Protein AF-0000000085042864 (afdb_homodimer)

Secondary structure (DSSP, 8-state):
--HHHHHHHHHHHHHHHHHHHHHHHHHHHHHHHTS-GGGHHHHHHHHHHHHHHHHHHIIIIIHHHH---GGGTT-S-----SS-PPPTTTTSTTT-SS--HHHHHHHHHHHHHHHHHHHHHHTTTTB-HHHHHHHHHHIIIIIHHHHHHTTTTS-GGGSSSS----SS-IIIIIIHHHHHHHHHHHHH-PPTTSEETTEEPP---S-HHHHHHHHHHHHHHHHHHHHHTTSS--HHHHHHHHHHHHHHHHHHHHHHHHHHHHHHSS--HHHHHHHHHHHHHHHTTTTTT--HHHHHHHHHHHHHHHHHHHHHHHHTT---TT-HIIIIIIHHHHHHHHHHHSSTT-SHHHHHHHHHHHHHHHHHHHHHHHHHHHHHHHHT-SB--HHHHHH-HIIIIIS--S-TTS-B--/--HHHHHHHHHHHHHHHHHHHHHHHHHHHHHHHTS-GGGHHHHHHHHHHHHHHHHHHIIIIIHHHHS--GGGTT-S-----SS-PPPTTTTSTTT-SS--HHHHHHHHHHHHHHHHHHHHHHTTTTB-HHHHHHHHHHIIIIIHHHHHHTTTTS-GGGSSSS----SS-IIIIIIHHHHHHHHHHHHH-PPTTTEETTEEPP---S-HHHHHHHHHHHHHHHHHHHHHTT-S--HHHHHHHHHHHHHHHHHHHHHHHHHHHHHHSS--HHHHHHHHHHHHHHHTTTTTT--HHHHHHHHHHHHHHHHHHHHHHHHTT---TT-HIIIIIIHHHHHHHHHHHSSTT-SHHHHHHHHHHHHHHHHHHHHHHHHHHHHHHHHT-SB--HHHHHH-HIIIIIS--S-TTB----

Solvent-accessible surface area (backbone atoms only — not comparable to full-atom values): 37234 Å² total; per-residue (Å²): 133,53,70,65,47,33,51,50,10,32,50,44,40,52,53,16,34,56,30,37,51,49,24,48,57,9,51,29,29,26,44,34,11,33,30,53,61,51,28,32,47,48,47,41,50,53,42,58,48,37,55,56,44,14,45,53,32,22,47,40,39,8,51,20,29,18,50,36,41,78,91,36,51,48,28,86,67,45,70,55,50,75,44,84,79,79,54,81,47,31,80,36,61,75,58,29,73,23,39,30,52,67,56,51,50,54,42,55,31,55,53,37,22,48,30,41,51,39,25,50,33,14,38,57,76,42,56,32,64,67,54,47,52,54,49,38,47,47,42,29,26,43,54,44,17,42,51,33,13,26,46,82,29,36,6,38,42,42,63,37,98,51,47,41,68,58,60,56,20,5,42,64,38,30,21,44,9,12,37,34,12,50,44,49,12,55,75,63,45,56,61,90,71,36,72,47,97,92,36,83,47,88,73,67,27,25,30,45,67,40,24,51,52,6,48,51,35,33,56,59,9,41,50,17,47,50,25,31,52,65,59,35,47,51,52,46,57,32,26,44,20,44,44,16,40,52,37,3,19,28,25,0,24,52,22,9,44,53,47,38,27,73,74,66,72,33,60,48,52,70,47,24,51,46,4,26,51,4,1,38,31,13,34,31,14,32,28,80,47,42,51,61,69,56,22,29,52,47,2,22,52,18,2,34,46,26,52,53,34,47,52,50,33,54,74,70,60,38,43,43,67,60,43,33,40,22,24,23,24,55,13,2,51,47,9,28,46,41,36,16,70,41,51,81,58,42,36,74,64,33,36,53,25,30,50,51,49,54,52,54,46,46,49,51,32,42,53,54,39,41,54,53,55,50,52,37,45,73,69,78,38,43,58,54,53,70,66,45,44,72,70,14,43,8,50,73,76,68,70,46,67,73,54,79,89,52,66,62,62,131,132,53,71,57,56,34,34,50,12,29,49,44,40,53,54,14,34,56,28,39,50,48,25,48,54,8,50,30,29,27,45,34,10,33,29,51,61,51,26,31,46,48,46,40,40,52,43,58,47,37,54,26,44,14,43,52,33,23,46,40,38,9,52,20,28,18,50,36,42,77,92,36,51,48,30,88,66,46,70,56,50,73,45,85,77,80,56,80,48,30,56,36,63,77,58,27,72,23,37,29,53,48,43,50,48,50,42,54,30,55,52,38,19,47,29,40,51,39,24,49,33,13,38,56,74,42,53,32,63,68,52,48,52,55,50,37,47,47,43,28,26,43,53,43,16,44,52,33,12,26,46,82,30,36,6,39,42,41,61,37,99,50,48,41,68,56,60,56,20,5,41,64,38,32,22,43,8,13,37,34,13,52,43,49,13,56,77,61,47,54,59,91,71,34,71,49,95,93,36,83,45,90,74,69,43,65,34,60,68,40,24,54,52,7,47,53,34,34,57,59,9,42,50,17,46,51,25,30,50,65,59,35,58,51,65,71,58,34,52,46,20,44,49,18,41,53,41,3,19,56,26,0,25,52,22,9,42,52,46,38,28,72,72,66,72,41,93,52,65,68,48,24,52,47,4,25,52,4,0,38,32,14,34,30,15,32,27,79,47,43,50,63,69,54,21,29,51,47,1,21,51,17,2,34,47,28,51,52,33,47,52,49,34,53,73,72,60,40,42,42,68,61,43,34,40,20,24,24,24,54,13,3,50,48,10,28,45,42,36,16,70,41,50,80,57,41,35,72,64,33,35,52,25,29,51,51,50,53,50,53,48,46,49,51,33,40,52,53,37,42,54,52,53,51,52,36,44,73,68,79,38,42,55,54,53,71,66,44,44,72,70,14,45,9,53,73,54,33,71,43,61,34,43,66,35,43,79,70,86,129

Radius of gyration: 26.49 Å; Cα contacts (8 Å, |Δi|>4): 1875; chains: 2; bounding box: 66×71×57 Å

Structure (mmCIF, N/CA/C/O backbone):
data_AF-0000000085042864-model_v1
#
loop_
_entity.id
_entity.type
_entity.pdbx_description
1 polymer 'Ammonium transporter'
#
loop_
_atom_site.group_PDB
_atom_site.id
_atom_site.type_symbol
_atom_site.label_atom_id
_atom_site.label_alt_id
_atom_site.label_comp_id
_atom_site.label_asym_id
_atom_site.label_entity_id
_atom_site.label_seq_id
_atom_site.pdbx_PDB_ins_code
_atom_site.Cartn_x
_atom_site.Cartn_y
_atom_site.Cartn_z
_atom_site.occupancy
_atom_site.B_iso_or_equiv
_atom_site.auth_seq_id
_atom_site.auth_comp_id
_atom_site.auth_asym_id
_atom_site.auth_atom_id
_atom_site.pdbx_PDB_model_num
ATOM 1 N N . MET A 1 1 ? -33.594 -9.547 -5.266 1 80.38 1 MET A N 1
ATOM 2 C CA . MET A 1 1 ? -32.594 -8.492 -5.379 1 80.38 1 MET A CA 1
ATOM 3 C C . MET A 1 1 ? -33.094 -7.363 -6.281 1 80.38 1 MET A C 1
ATOM 5 O O . MET A 1 1 ? -33.625 -7.617 -7.355 1 80.38 1 MET A O 1
ATOM 9 N N . THR A 1 2 ? -33.031 -6.133 -5.816 1 88.62 2 THR A N 1
ATOM 10 C CA . THR A 1 2 ? -33.469 -5 -6.621 1 88.62 2 THR A CA 1
ATOM 11 C C . THR A 1 2 ? -32.469 -4.691 -7.73 1 88.62 2 THR A C 1
ATOM 13 O O . THR A 1 2 ? -31.328 -5.121 -7.676 1 88.62 2 THR A O 1
ATOM 16 N N . GLN A 1 3 ? -32.969 -4.07 -8.758 1 90.81 3 GLN A N 1
ATOM 17 C CA . GLN A 1 3 ? -32.125 -3.635 -9.852 1 90.81 3 GLN A CA 1
ATOM 18 C C . GLN A 1 3 ? -31 -2.73 -9.352 1 90.81 3 GLN A C 1
ATOM 20 O O . GLN A 1 3 ? -29.891 -2.775 -9.867 1 90.81 3 GLN A O 1
ATOM 25 N N . GLU A 1 4 ? -31.359 -1.906 -8.383 1 91.94 4 GLU A N 1
ATOM 26 C CA . GLU A 1 4 ? -30.375 -1.007 -7.809 1 91.94 4 GLU A CA 1
ATOM 27 C C . GLU A 1 4 ? -29.25 -1.787 -7.133 1 91.94 4 GLU A C 1
ATOM 29 O O . GLU A 1 4 ? -28.062 -1.482 -7.332 1 91.94 4 GLU A O 1
ATOM 34 N N . LEU A 1 5 ? -29.625 -2.768 -6.41 1 94.06 5 LEU A N 1
ATOM 35 C CA . LEU A 1 5 ? -28.625 -3.57 -5.715 1 94.06 5 LEU A CA 1
ATOM 36 C C . LEU A 1 5 ? -27.781 -4.363 -6.707 1 94.06 5 LEU A C 1
ATOM 38 O O . LEU A 1 5 ? -26.562 -4.496 -6.527 1 94.06 5 LEU A O 1
ATOM 42 N N . PHE A 1 6 ? -28.406 -4.926 -7.777 1 94.38 6 PHE A N 1
ATOM 43 C CA . PHE A 1 6 ? -27.688 -5.617 -8.836 1 94.38 6 PHE A CA 1
ATOM 44 C C . PHE A 1 6 ? -26.656 -4.691 -9.477 1 94.38 6 PHE A C 1
ATOM 46 O O . PHE A 1 6 ? -25.516 -5.086 -9.703 1 94.38 6 PHE A O 1
ATOM 53 N N . THR A 1 7 ? -27.062 -3.465 -9.734 1 93.88 7 THR A N 1
ATOM 54 C CA . THR A 1 7 ? -26.203 -2.471 -10.367 1 93.88 7 THR A CA 1
ATOM 55 C C . THR A 1 7 ? -25.031 -2.121 -9.453 1 93.88 7 THR A C 1
ATOM 57 O O . THR A 1 7 ? -23.891 -2.041 -9.906 1 93.88 7 THR A O 1
ATOM 60 N N . ILE A 1 8 ? -25.266 -1.961 -8.164 1 95.94 8 ILE A N 1
ATOM 61 C CA . ILE A 1 8 ? -24.234 -1.608 -7.191 1 95.94 8 ILE A CA 1
ATOM 62 C C . ILE A 1 8 ? -23.234 -2.76 -7.055 1 95.94 8 ILE A C 1
ATOM 64 O O . ILE A 1 8 ? -22.031 -2.539 -7.012 1 95.94 8 ILE A O 1
ATOM 68 N N . ASN A 1 9 ? -23.734 -3.934 -7.016 1 96.62 9 ASN A N 1
ATOM 69 C CA . ASN A 1 9 ? -22.875 -5.113 -6.945 1 96.62 9 ASN A CA 1
ATOM 70 C C . ASN A 1 9 ? -21.953 -5.203 -8.156 1 96.62 9 ASN A C 1
ATOM 72 O O . ASN A 1 9 ? -20.75 -5.359 -8 1 96.62 9 ASN A O 1
ATOM 76 N N . ASN A 1 10 ? -22.531 -5.074 -9.297 1 95.94 10 ASN A N 1
ATOM 77 C CA . ASN A 1 10 ? -21.766 -5.168 -10.531 1 95.94 10 ASN A CA 1
ATOM 78 C C . ASN A 1 10 ? -20.703 -4.07 -10.617 1 95.94 10 ASN A C 1
ATOM 80 O O . ASN A 1 10 ? -19.578 -4.32 -11.039 1 95.94 10 ASN A O 1
ATOM 84 N N . LEU A 1 11 ? -21.078 -2.873 -10.188 1 95.12 11 LEU A N 1
ATOM 85 C CA . LEU A 1 11 ? -20.156 -1.741 -10.211 1 95.12 11 LEU A CA 1
ATOM 86 C C . LEU A 1 11 ? -18.953 -1.995 -9.305 1 95.12 11 LEU A C 1
ATOM 88 O O . LEU A 1 11 ? -17.828 -1.713 -9.688 1 95.12 11 LEU A O 1
ATOM 92 N N . TRP A 1 12 ? -19.172 -2.52 -8.141 1 97.12 12 TRP A N 1
ATOM 93 C CA . TRP A 1 12 ? -18.078 -2.803 -7.223 1 97.12 12 TRP A CA 1
ATOM 94 C C . TRP A 1 12 ? -17.094 -3.789 -7.844 1 97.12 12 TRP A C 1
ATOM 96 O O . TRP A 1 12 ? -15.883 -3.59 -7.77 1 97.12 12 TRP A O 1
ATOM 106 N N . ILE A 1 13 ? -17.594 -4.797 -8.43 1 96.5 13 ILE A N 1
ATOM 107 C CA . ILE A 1 13 ? -16.719 -5.805 -9.016 1 96.5 13 ILE A CA 1
ATOM 108 C C . ILE A 1 13 ? -15.914 -5.188 -10.156 1 96.5 13 ILE A C 1
ATOM 110 O O . ILE A 1 13 ? -14.742 -5.523 -10.352 1 96.5 13 ILE A O 1
ATOM 114 N N . MET A 1 14 ? -16.5 -4.25 -10.906 1 95 14 MET A N 1
ATOM 115 C CA . MET A 1 14 ? -15.773 -3.553 -11.961 1 95 14 MET A CA 1
ATOM 116 C C . MET A 1 14 ? -14.656 -2.695 -11.375 1 95 14 MET A C 1
ATOM 118 O O . MET A 1 14 ? -13.547 -2.658 -11.914 1 95 14 MET A O 1
ATOM 122 N N . VAL A 1 15 ? -14.914 -2.01 -10.266 1 96.5 15 VAL A N 1
ATOM 123 C CA . VAL A 1 15 ? -13.891 -1.226 -9.594 1 96.5 15 VAL A CA 1
ATOM 124 C C . VAL A 1 15 ? -12.773 -2.146 -9.102 1 96.5 15 VAL A C 1
ATOM 126 O O . VAL A 1 15 ? -11.586 -1.853 -9.289 1 96.5 15 VAL A O 1
ATOM 129 N N . ALA A 1 16 ? -13.172 -3.236 -8.531 1 97.62 16 ALA A N 1
ATOM 130 C CA . ALA A 1 16 ? -12.195 -4.215 -8.062 1 97.62 16 ALA A CA 1
ATOM 131 C C . ALA A 1 16 ? -11.344 -4.73 -9.219 1 97.62 16 ALA A C 1
ATOM 133 O O . ALA A 1 16 ? -10.133 -4.922 -9.062 1 97.62 16 ALA A O 1
ATOM 134 N N . THR A 1 17 ? -11.953 -4.938 -10.383 1 95.56 17 THR A N 1
ATOM 135 C CA . THR A 1 17 ? -11.25 -5.391 -11.578 1 95.56 17 THR A CA 1
ATOM 136 C C . THR A 1 17 ? -10.141 -4.414 -11.953 1 95.56 17 THR A C 1
ATOM 138 O O . THR A 1 17 ? -9.016 -4.824 -12.258 1 95.56 17 THR A O 1
ATOM 141 N N . ILE A 1 18 ? -10.422 -3.125 -11.898 1 95.44 18 ILE A N 1
ATOM 142 C CA . ILE A 1 18 ? -9.461 -2.082 -12.234 1 95.44 18 ILE A CA 1
ATOM 143 C C . ILE A 1 18 ? -8.305 -2.096 -11.227 1 95.44 18 ILE A C 1
ATOM 145 O O . ILE A 1 18 ? -7.148 -1.913 -11.602 1 95.44 18 ILE A O 1
ATOM 149 N N . LEU A 1 19 ? -8.594 -2.332 -9.984 1 97.19 19 LEU A N 1
ATOM 150 C CA . LEU A 1 19 ? -7.578 -2.408 -8.945 1 97.19 19 LEU A CA 1
ATOM 151 C C . LEU A 1 19 ? -6.672 -3.615 -9.156 1 97.19 19 LEU A C 1
ATOM 153 O O . LEU A 1 19 ? -5.457 -3.521 -8.977 1 97.19 19 LEU A O 1
ATOM 157 N N . VAL A 1 20 ? -7.219 -4.754 -9.531 1 96.19 20 VAL A N 1
ATOM 158 C CA . VAL A 1 20 ? -6.402 -5.934 -9.797 1 96.19 20 VAL A CA 1
ATOM 159 C C . VAL A 1 20 ? -5.512 -5.68 -11.016 1 96.19 20 VAL A C 1
ATOM 161 O O . VAL A 1 20 ? -4.352 -6.098 -11.039 1 96.19 20 VAL A O 1
ATOM 164 N N . PHE A 1 21 ? -5.98 -4.945 -11.992 1 94.38 21 PHE A N 1
ATOM 165 C CA . PHE A 1 21 ? -5.219 -4.66 -13.203 1 94.38 21 PHE A CA 1
ATOM 166 C C . PHE A 1 21 ? -3.938 -3.902 -12.875 1 94.38 21 PHE A C 1
ATOM 168 O O . PHE A 1 21 ? -2.881 -4.18 -13.445 1 94.38 21 PHE A O 1
ATOM 175 N N . ILE A 1 22 ? -3.973 -2.963 -11.945 1 96.5 22 ILE A N 1
ATOM 176 C CA . ILE A 1 22 ? -2.82 -2.111 -11.68 1 96.5 22 ILE A CA 1
ATOM 177 C C . ILE A 1 22 ? -1.719 -2.928 -11.008 1 96.5 22 ILE A C 1
ATOM 179 O O . ILE A 1 22 ? -0.558 -2.512 -10.984 1 96.5 22 ILE A O 1
ATOM 183 N N . MET A 1 23 ? -2.043 -4.086 -10.492 1 97 23 MET A N 1
ATOM 184 C CA . MET A 1 23 ? -1.053 -4.973 -9.891 1 97 23 MET A CA 1
ATOM 185 C C . MET A 1 23 ? -0.026 -5.426 -10.922 1 97 23 MET A C 1
ATOM 187 O O . MET A 1 23 ? 1.126 -5.699 -10.578 1 97 23 MET A O 1
ATOM 191 N N . HIS A 1 24 ? -0.412 -5.477 -12.172 1 95.19 24 HIS A N 1
ATOM 192 C CA . HIS A 1 24 ? 0.549 -5.84 -13.211 1 95.19 24 HIS A CA 1
ATOM 193 C C . HIS A 1 24 ? 1.67 -4.809 -13.305 1 95.19 24 HIS A C 1
ATOM 195 O O . HIS A 1 24 ? 2.83 -5.168 -13.531 1 95.19 24 HIS A O 1
ATOM 201 N N . LEU A 1 25 ? 1.326 -3.531 -13.148 1 95.94 25 LEU A N 1
ATOM 202 C CA . LEU A 1 25 ? 2.363 -2.51 -13.039 1 95.94 25 LEU A CA 1
ATOM 203 C C . LEU A 1 25 ? 3.188 -2.705 -11.773 1 95.94 25 LEU A C 1
ATOM 205 O O . LEU A 1 25 ? 4.395 -2.457 -11.766 1 95.94 25 LEU A O 1
ATOM 209 N N . GLY A 1 26 ? 2.537 -3.105 -10.711 1 97.88 26 GLY A N 1
ATOM 210 C CA . GLY A 1 26 ? 3.242 -3.408 -9.477 1 97.88 26 GLY A CA 1
ATOM 211 C C . GLY A 1 26 ? 4.289 -4.492 -9.641 1 97.88 26 GLY A C 1
ATOM 212 O O . GLY A 1 26 ? 5.434 -4.328 -9.203 1 97.88 26 GLY A O 1
ATOM 213 N N . PHE A 1 27 ? 3.939 -5.574 -10.32 1 97 27 PHE A N 1
ATOM 214 C CA . PHE A 1 27 ? 4.875 -6.66 -10.578 1 97 27 PHE A CA 1
ATOM 215 C C . PHE A 1 27 ? 6.031 -6.184 -11.453 1 97 27 PHE A C 1
ATOM 217 O O . PHE A 1 27 ? 7.191 -6.5 -11.18 1 97 27 PHE A O 1
ATOM 224 N N . ALA A 1 28 ? 5.699 -5.418 -12.477 1 97 28 ALA A N 1
ATOM 225 C CA . ALA A 1 28 ? 6.723 -4.898 -13.383 1 97 28 ALA A CA 1
ATOM 226 C C . ALA A 1 28 ? 7.746 -4.055 -12.625 1 97 28 ALA A C 1
ATOM 228 O O . ALA A 1 28 ? 8.953 -4.246 -12.773 1 97 28 ALA A O 1
ATOM 229 N N . ALA A 1 29 ? 7.277 -3.188 -11.758 1 98 29 ALA A N 1
ATOM 230 C CA . ALA A 1 29 ? 8.141 -2.283 -11 1 98 29 ALA A CA 1
ATOM 231 C C . ALA A 1 29 ? 8.953 -3.049 -9.961 1 98 29 ALA A C 1
ATOM 233 O O . ALA A 1 29 ? 10.164 -2.822 -9.828 1 98 29 ALA A O 1
ATOM 234 N N . LEU A 1 30 ? 8.352 -3.965 -9.281 1 97.75 30 LEU A N 1
ATOM 235 C CA . LEU A 1 30 ? 9.016 -4.746 -8.242 1 97.75 30 LEU A CA 1
ATOM 236 C C . LEU A 1 30 ? 10.117 -5.617 -8.844 1 97.75 30 LEU A C 1
ATOM 238 O O . LEU A 1 30 ? 11.25 -5.602 -8.367 1 97.75 30 LEU A O 1
ATOM 242 N N . GLU A 1 31 ? 9.797 -6.359 -9.938 1 97.25 31 GLU A N 1
ATOM 243 C CA . GLU A 1 31 ? 10.766 -7.25 -10.562 1 97.25 31 GLU A CA 1
ATOM 244 C C . GLU A 1 31 ? 11.93 -6.461 -11.164 1 97.25 31 GLU A C 1
ATOM 246 O O . GLU A 1 31 ? 13.094 -6.84 -11 1 97.25 31 GLU A O 1
ATOM 251 N N . ALA A 1 32 ? 11.586 -5.344 -11.812 1 97.12 32 ALA A N 1
ATOM 252 C CA . ALA A 1 32 ? 12.641 -4.52 -12.391 1 97.12 32 ALA A CA 1
ATOM 253 C C . ALA A 1 32 ? 13.531 -3.928 -11.305 1 97.12 32 ALA A C 1
ATOM 255 O O . ALA A 1 32 ? 14.758 -3.955 -11.414 1 97.12 32 ALA A O 1
ATOM 256 N N . GLY A 1 33 ? 12.961 -3.449 -10.258 1 97.44 33 GLY A N 1
ATOM 257 C CA . GLY A 1 33 ? 13.711 -2.799 -9.195 1 97.44 33 GLY A CA 1
ATOM 258 C C . GLY A 1 33 ? 14.641 -3.744 -8.453 1 97.44 33 GLY A C 1
ATOM 259 O O . GLY A 1 33 ? 15.703 -3.336 -7.984 1 97.44 33 GLY A O 1
ATOM 260 N N . LEU A 1 34 ? 14.297 -5.047 -8.352 1 97.19 34 LEU A N 1
ATOM 261 C CA . LEU A 1 34 ? 15.039 -6.004 -7.543 1 97.19 34 LEU A CA 1
ATOM 262 C C . LEU A 1 34 ? 16.016 -6.805 -8.398 1 97.19 34 LEU A C 1
ATOM 264 O O . LEU A 1 34 ? 16.625 -7.766 -7.926 1 97.19 34 LEU A O 1
ATOM 268 N N . THR A 1 35 ? 16.156 -6.414 -9.68 1 96.81 35 THR A N 1
ATOM 269 C CA . THR A 1 35 ? 17.109 -7.07 -10.57 1 96.81 35 THR A CA 1
ATOM 270 C C . THR A 1 35 ? 18.141 -6.07 -11.102 1 96.81 35 THR A C 1
ATOM 272 O O . THR A 1 35 ? 18.016 -4.863 -10.867 1 96.81 35 THR A O 1
ATOM 275 N N . ARG A 1 36 ? 19.219 -6.59 -11.812 1 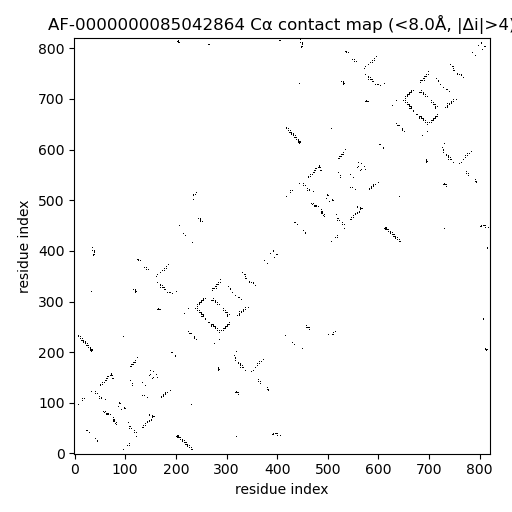95.25 36 ARG A N 1
ATOM 276 C CA . ARG A 1 36 ? 20.328 -5.766 -12.281 1 95.25 36 ARG A CA 1
ATOM 277 C C . ARG A 1 36 ? 19.891 -4.867 -13.438 1 95.25 36 ARG A C 1
ATOM 279 O O . ARG A 1 36 ? 19.062 -5.266 -14.258 1 95.25 36 ARG A O 1
ATOM 286 N N . ALA A 1 37 ? 20.406 -3.736 -13.531 1 95.44 37 ALA A N 1
ATOM 287 C CA . ALA A 1 37 ? 20.031 -2.695 -14.492 1 95.44 37 ALA A CA 1
ATOM 288 C C . ALA A 1 37 ? 20.141 -3.205 -15.922 1 95.44 37 ALA A C 1
ATOM 290 O O . ALA A 1 37 ? 19.328 -2.854 -16.781 1 95.44 37 ALA A O 1
ATOM 291 N N . LYS A 1 38 ? 21.109 -4.086 -16.234 1 94.12 38 LYS A N 1
ATOM 292 C CA . LYS A 1 38 ? 21.406 -4.551 -17.594 1 94.12 38 LYS A CA 1
ATOM 293 C C . LYS A 1 38 ? 20.312 -5.48 -18.109 1 94.12 38 LYS A C 1
ATOM 295 O O . LYS A 1 38 ? 20.344 -5.887 -19.266 1 94.12 38 LYS A O 1
ATOM 300 N N . ASN A 1 39 ? 19.281 -5.809 -17.297 1 96.44 39 ASN A N 1
ATOM 301 C CA . ASN A 1 39 ? 18.203 -6.723 -17.656 1 96.44 39 ASN A CA 1
ATOM 302 C C . ASN A 1 39 ? 16.828 -6.047 -17.578 1 96.44 39 ASN A C 1
ATOM 304 O O . ASN A 1 39 ? 15.797 -6.707 -17.688 1 96.44 39 ASN A O 1
ATOM 308 N N . THR A 1 40 ? 16.781 -4.742 -17.359 1 96.12 40 THR A N 1
ATOM 309 C CA . THR A 1 40 ? 15.555 -4 -17.031 1 96.12 40 THR A CA 1
ATOM 310 C C . THR A 1 40 ? 14.57 -4.066 -18.203 1 96.12 40 THR A C 1
ATOM 312 O O . THR A 1 40 ? 13.383 -4.34 -18 1 96.12 40 THR A O 1
ATOM 315 N N . VAL A 1 41 ? 15.039 -3.881 -19.422 1 93.75 41 VAL A N 1
ATOM 316 C CA . VAL A 1 41 ? 14.164 -3.906 -20.594 1 93.75 41 VAL A CA 1
ATOM 317 C C . VAL A 1 41 ? 13.516 -5.281 -20.719 1 93.75 41 VAL A C 1
ATOM 319 O O . VAL A 1 41 ? 12.305 -5.387 -20.953 1 93.75 41 VAL A O 1
ATOM 322 N N . ASN A 1 42 ? 14.281 -6.301 -20.578 1 96.12 42 ASN A N 1
ATOM 323 C CA . ASN A 1 42 ? 13.797 -7.668 -20.688 1 96.12 42 ASN A CA 1
ATOM 324 C C . ASN A 1 42 ? 12.711 -7.961 -19.656 1 96.12 42 ASN A C 1
ATOM 326 O O . ASN A 1 42 ? 11.672 -8.547 -19.984 1 96.12 42 ASN A O 1
ATOM 330 N N . ILE A 1 43 ? 12.93 -7.59 -18.453 1 96.12 43 ILE A N 1
ATOM 331 C CA . ILE A 1 43 ? 11.984 -7.812 -17.359 1 96.12 43 ILE A CA 1
ATOM 332 C C . ILE A 1 43 ? 10.688 -7.055 -17.641 1 96.12 43 ILE A C 1
ATOM 334 O O . ILE A 1 43 ? 9.594 -7.605 -17.484 1 96.12 43 ILE A O 1
ATOM 338 N N . LEU A 1 44 ? 10.797 -5.793 -18.016 1 95.56 44 LEU A N 1
ATOM 339 C CA . LEU A 1 44 ? 9.625 -4.969 -18.297 1 95.56 44 LEU A CA 1
ATOM 340 C C . LEU A 1 44 ? 8.852 -5.508 -19.484 1 95.56 44 LEU A C 1
ATOM 342 O O . LEU A 1 44 ? 7.617 -5.457 -19.516 1 95.56 44 LEU A O 1
ATOM 346 N N . PHE A 1 45 ? 9.562 -6.02 -20.5 1 93.81 45 PHE A N 1
ATOM 347 C CA . PHE A 1 45 ? 8.906 -6.633 -21.641 1 93.81 45 PHE A CA 1
ATOM 348 C C . PHE A 1 45 ? 8.055 -7.82 -21.219 1 93.81 45 PHE A C 1
ATOM 350 O O . PHE A 1 45 ? 6.879 -7.91 -21.562 1 93.81 45 PHE A O 1
ATOM 357 N N . LYS A 1 46 ? 8.57 -8.758 -20.453 1 95 46 LYS A N 1
ATOM 358 C CA . LYS A 1 46 ? 7.836 -9.922 -19.953 1 95 46 LYS A CA 1
ATOM 359 C C . LYS A 1 46 ? 6.594 -9.5 -19.188 1 95 46 LYS A C 1
ATOM 361 O O . LYS A 1 46 ? 5.492 -9.977 -19.453 1 95 46 LYS A O 1
ATOM 366 N N . ASN A 1 47 ? 6.766 -8.539 -18.312 1 95.5 47 ASN A N 1
ATOM 367 C CA . ASN A 1 47 ? 5.656 -8.109 -17.453 1 95.5 47 ASN A CA 1
ATOM 368 C C . ASN A 1 47 ? 4.582 -7.387 -18.266 1 95.5 47 ASN A C 1
ATOM 370 O O . ASN A 1 47 ? 3.412 -7.371 -17.875 1 95.5 47 ASN A O 1
ATOM 374 N N . THR A 1 48 ? 4.984 -6.805 -19.406 1 92.5 48 THR A N 1
ATOM 375 C CA . THR A 1 48 ? 4.039 -6.078 -20.234 1 92.5 48 THR A CA 1
ATOM 376 C C . THR A 1 48 ? 3.229 -7.043 -21.109 1 92.5 48 THR A C 1
ATOM 378 O O . THR A 1 48 ? 2.025 -6.852 -21.297 1 92.5 48 THR A O 1
ATOM 381 N N . ILE A 1 49 ? 3.848 -8.094 -21.547 1 93.56 49 ILE A N 1
ATOM 382 C CA . ILE A 1 49 ? 3.188 -8.977 -22.5 1 93.56 49 ILE A CA 1
ATOM 383 C C . ILE A 1 49 ? 2.314 -9.984 -21.75 1 93.56 49 ILE A C 1
ATOM 385 O O . ILE A 1 49 ? 1.366 -10.531 -22.312 1 93.56 49 ILE A O 1
ATOM 389 N N . ILE A 1 50 ? 2.568 -10.297 -20.516 1 94.31 50 ILE A N 1
ATOM 390 C CA . ILE A 1 50 ? 1.909 -11.352 -19.766 1 94.31 50 ILE A CA 1
ATOM 391 C C . ILE A 1 50 ? 0.431 -11.016 -19.578 1 94.31 50 ILE A C 1
ATOM 393 O O . ILE A 1 50 ? -0.437 -11.859 -19.797 1 94.31 50 ILE A O 1
ATOM 397 N N . PRO A 1 51 ? 0.061 -9.773 -19.172 1 94.12 51 PRO A N 1
ATOM 398 C CA . PRO A 1 51 ? -1.372 -9.484 -19.078 1 94.12 51 PRO A CA 1
ATOM 399 C C . PRO A 1 51 ? -2.09 -9.641 -20.422 1 94.12 51 PRO A C 1
ATOM 401 O O . PRO A 1 51 ? -3.254 -10.047 -20.453 1 94.12 51 PRO A O 1
ATOM 404 N N . ALA A 1 52 ? -1.377 -9.336 -21.5 1 93.25 52 ALA A N 1
ATOM 405 C CA . ALA A 1 52 ? -1.955 -9.547 -22.828 1 93.25 52 ALA A CA 1
ATOM 406 C C . ALA A 1 52 ? -2.174 -11.031 -23.094 1 93.25 52 ALA A C 1
ATOM 408 O O . ALA A 1 52 ? -3.234 -11.43 -23.594 1 93.25 52 ALA A O 1
ATOM 409 N N . ILE A 1 53 ? -1.224 -11.852 -22.734 1 94 53 ILE A N 1
ATOM 410 C CA . ILE A 1 53 ? -1.326 -13.297 -22.875 1 94 53 ILE A CA 1
ATOM 411 C C . ILE A 1 53 ? -2.482 -13.82 -22.031 1 94 53 ILE A C 1
ATOM 413 O O . ILE A 1 53 ? -3.307 -14.602 -22.516 1 94 53 ILE A O 1
ATOM 417 N N . GLY A 1 54 ? -2.541 -13.391 -20.844 1 95.31 54 GLY A N 1
ATOM 418 C CA . GLY A 1 54 ? -3.578 -13.844 -19.922 1 95.31 54 GLY A CA 1
ATOM 419 C C . GLY A 1 54 ? -4.98 -13.539 -20.422 1 95.31 54 GLY A C 1
ATOM 420 O O . GLY A 1 54 ? -5.84 -14.422 -20.453 1 95.31 54 GLY A O 1
ATOM 421 N N . LEU A 1 55 ? -5.207 -12.297 -20.844 1 93.56 55 LEU A N 1
ATOM 422 C CA . LEU A 1 55 ? -6.523 -11.867 -21.312 1 93.56 55 LEU A CA 1
ATOM 423 C C . LEU A 1 55 ? -6.953 -12.648 -22.547 1 93.56 55 LEU A C 1
ATOM 425 O O . LEU A 1 55 ? -8.078 -13.141 -22.609 1 93.56 55 LEU A O 1
ATOM 429 N N . LEU A 1 56 ? -6.02 -12.844 -23.469 1 94.81 56 LEU A N 1
ATOM 430 C CA . LEU A 1 56 ? -6.363 -13.469 -24.734 1 94.81 56 LEU A CA 1
ATOM 431 C C . LEU A 1 56 ? -6.547 -14.969 -24.562 1 94.81 56 LEU A C 1
ATOM 433 O O . LEU A 1 56 ? -7.52 -15.539 -25.078 1 94.81 56 LEU A O 1
ATOM 437 N N . THR A 1 57 ? -5.676 -15.609 -23.828 1 96.56 57 THR A N 1
ATOM 438 C CA . THR A 1 57 ? -5.773 -17.047 -23.672 1 96.56 57 THR A CA 1
ATOM 439 C C . THR A 1 57 ? -6.953 -17.422 -22.781 1 96.56 57 THR A C 1
ATOM 441 O O . THR A 1 57 ? -7.613 -18.438 -23 1 96.56 57 THR A O 1
ATOM 444 N N . TYR A 1 58 ? -7.191 -16.641 -21.766 1 96.19 58 TYR A N 1
ATOM 445 C CA . TYR A 1 58 ? -8.328 -16.906 -20.875 1 96.19 58 TYR A CA 1
ATOM 446 C C . TYR A 1 58 ? -9.648 -16.734 -21.625 1 96.19 58 TYR A C 1
ATOM 448 O O . TYR A 1 58 ? -10.602 -17.469 -21.391 1 96.19 58 TYR A O 1
ATOM 456 N N . ALA A 1 59 ? -9.719 -15.758 -22.531 1 95.5 59 ALA A N 1
ATOM 457 C CA . ALA A 1 59 ? -10.914 -15.547 -23.344 1 95.5 59 ALA A CA 1
ATOM 458 C C . ALA A 1 59 ? -11.109 -16.688 -24.344 1 95.5 59 ALA A C 1
ATOM 460 O O . ALA A 1 59 ? -12.242 -17.125 -24.562 1 95.5 59 ALA A O 1
ATOM 461 N N . PHE A 1 60 ? -10.062 -17.156 -24.859 1 96.69 60 PHE A N 1
ATOM 462 C CA . PHE A 1 60 ? -10.133 -18.141 -25.938 1 96.69 60 PHE A CA 1
ATOM 463 C C . PHE A 1 60 ? -10.445 -19.516 -25.375 1 96.69 60 PHE A C 1
ATOM 465 O O . PHE A 1 60 ? -11.281 -20.234 -25.938 1 96.69 60 PHE A O 1
ATOM 472 N N . ILE A 1 61 ? -9.797 -19.906 -24.25 1 97.38 61 ILE A N 1
ATOM 473 C CA . ILE A 1 61 ? -9.938 -21.281 -23.828 1 97.38 61 ILE A CA 1
ATOM 474 C C . ILE A 1 61 ? -10.039 -21.344 -22.297 1 97.38 61 ILE A C 1
ATOM 476 O O . ILE A 1 61 ? -10.742 -22.188 -21.75 1 97.38 61 ILE A O 1
ATOM 480 N N . GLY A 1 62 ? -9.391 -20.516 -21.562 1 97.69 62 GLY A N 1
ATOM 481 C CA . GLY A 1 62 ? -9.172 -20.641 -20.125 1 97.69 62 GLY A CA 1
ATOM 482 C C . GLY A 1 62 ? -10.453 -20.5 -19.328 1 97.69 62 GLY A C 1
ATOM 483 O O . GLY A 1 62 ? -10.664 -21.25 -18.359 1 97.69 62 GLY A O 1
ATOM 484 N N . PHE A 1 63 ? -11.273 -19.516 -19.688 1 97.12 63 PHE A N 1
ATOM 485 C CA . PHE A 1 63 ? -12.5 -19.281 -18.922 1 97.12 63 PHE A CA 1
ATOM 486 C C . PHE A 1 63 ? -13.391 -20.516 -18.938 1 97.12 63 PHE A C 1
ATOM 488 O O . PHE A 1 63 ? -13.953 -20.891 -17.906 1 97.12 63 PHE A O 1
ATOM 495 N N . ASN A 1 64 ? -13.5 -21.188 -20.078 1 97.31 64 ASN A N 1
ATOM 496 C CA . ASN A 1 64 ? -14.367 -22.359 -20.234 1 97.31 64 ASN A CA 1
ATOM 497 C C . ASN A 1 64 ? -13.727 -23.625 -19.656 1 97.31 64 ASN A C 1
ATOM 499 O O . ASN A 1 64 ? -14.414 -24.609 -19.422 1 97.31 64 ASN A O 1
ATOM 503 N N . LEU A 1 65 ? -12.445 -23.578 -19.469 1 97.88 65 LEU A N 1
ATOM 504 C CA . LEU A 1 65 ? -11.781 -24.672 -18.75 1 97.88 65 LEU A CA 1
ATOM 505 C C . LEU A 1 65 ? -11.977 -24.531 -17.25 1 97.88 65 LEU A C 1
ATOM 507 O O . LEU A 1 65 ? -12.141 -25.531 -16.547 1 97.88 65 LEU A O 1
ATOM 511 N N . MET A 1 66 ? -11.977 -23.328 -16.734 1 97.94 66 MET A N 1
ATOM 512 C CA . MET A 1 66 ? -12.102 -23.094 -15.305 1 97.94 66 MET A CA 1
ATOM 513 C C . MET A 1 66 ? -13.547 -23.203 -14.852 1 97.94 66 MET A C 1
ATOM 515 O O . MET A 1 66 ? -13.828 -23.719 -13.773 1 97.94 66 MET A O 1
ATOM 519 N N . TYR A 1 67 ? -14.469 -22.719 -15.688 1 96.81 67 TYR A N 1
ATOM 520 C CA . TYR A 1 67 ? -15.898 -22.766 -15.406 1 96.81 67 TYR A CA 1
ATOM 521 C C . TYR A 1 67 ? -16.656 -23.484 -16.516 1 96.81 67 TYR A C 1
ATOM 523 O O . TYR A 1 67 ? -17.469 -22.875 -17.219 1 96.81 67 TYR A O 1
ATOM 531 N N . PRO A 1 68 ? -16.531 -24.734 -16.609 1 96.19 68 PRO A N 1
ATOM 532 C CA . PRO A 1 68 ? -17.078 -25.484 -17.75 1 96.19 68 PRO A CA 1
ATOM 533 C C . PRO A 1 68 ? -18.578 -25.734 -17.625 1 96.19 68 PRO A C 1
ATOM 535 O O . PRO A 1 68 ? -19.219 -26.188 -18.578 1 96.19 68 PRO A O 1
ATOM 538 N N . GLY A 1 69 ? -19.125 -25.484 -16.438 1 93.62 69 GLY A N 1
ATOM 539 C CA . GLY A 1 69 ? -20.562 -25.641 -16.266 1 93.62 69 GLY A CA 1
ATOM 540 C C . GLY A 1 69 ? -20.922 -26.781 -15.336 1 93.62 69 GLY A C 1
ATOM 541 O O . GLY A 1 69 ? -20.062 -27.562 -14.938 1 93.62 69 GLY A O 1
ATOM 542 N N . GLU A 1 70 ? -22.219 -26.844 -15.047 1 93.38 70 GLU A N 1
ATOM 543 C CA . GLU A 1 70 ? -22.734 -27.734 -14.016 1 93.38 70 GLU A CA 1
ATOM 544 C C . GLU A 1 70 ? -22.578 -29.203 -14.422 1 93.38 70 GLU A C 1
ATOM 546 O O . GLU A 1 70 ? -22.453 -30.078 -13.562 1 93.38 70 GLU A O 1
ATOM 551 N N . MET A 1 71 ? -22.5 -29.453 -15.664 1 94.62 71 MET A N 1
ATOM 552 C CA . MET A 1 71 ? -22.391 -30.828 -16.172 1 94.62 71 MET A CA 1
ATOM 553 C C . MET A 1 71 ? -21.094 -31.469 -15.695 1 94.62 71 MET A C 1
ATOM 555 O O . MET A 1 71 ? -21 -32.688 -15.617 1 94.62 71 MET A O 1
ATOM 559 N N . PHE A 1 72 ? -20.141 -30.672 -15.281 1 95.94 72 PHE A N 1
ATOM 560 C CA . PHE A 1 72 ? -18.812 -31.203 -14.922 1 95.94 72 PHE A CA 1
ATOM 561 C C . PHE A 1 72 ? -18.578 -31.078 -13.422 1 95.94 72 PHE A C 1
ATOM 563 O O . PHE A 1 72 ? -17.453 -31.219 -12.945 1 95.94 72 PHE A O 1
ATOM 570 N N . ALA A 1 73 ? -19.594 -30.875 -12.648 1 95.81 73 ALA A N 1
ATOM 571 C CA . ALA A 1 73 ? -19.5 -30.703 -11.203 1 95.81 73 ALA A CA 1
ATOM 572 C C . ALA A 1 73 ? -18.859 -31.938 -10.562 1 95.81 73 ALA A C 1
ATOM 574 O O . ALA A 1 73 ? -19.188 -33.062 -10.93 1 95.81 73 ALA A O 1
ATOM 575 N N . GLY A 1 74 ? -17.891 -31.688 -9.703 1 97.31 74 GLY A N 1
ATOM 576 C CA . GLY A 1 74 ? -17.234 -32.75 -8.969 1 97.31 74 GLY A CA 1
ATOM 577 C C . GLY A 1 74 ? -16.156 -33.469 -9.758 1 97.31 74 GLY A C 1
ATOM 578 O O . GLY A 1 74 ? -15.484 -34.344 -9.25 1 97.31 74 GLY A O 1
ATOM 579 N N . GLY A 1 75 ? -15.906 -33.031 -10.922 1 96.75 75 GLY A N 1
ATOM 580 C CA . GLY A 1 75 ? -14.961 -33.688 -11.805 1 96.75 75 GLY A CA 1
ATOM 581 C C . GLY A 1 75 ? -13.547 -33.125 -11.672 1 96.75 75 GLY A C 1
ATOM 582 O O . GLY A 1 75 ? -13.305 -32.219 -10.906 1 96.75 75 GLY A O 1
ATOM 583 N N . PHE A 1 76 ? -12.625 -33.75 -12.422 1 97.56 76 PHE A N 1
ATOM 584 C CA . PHE A 1 76 ? -11.219 -33.375 -12.438 1 97.56 76 PHE A CA 1
ATOM 585 C C . PHE A 1 76 ? -10.891 -32.562 -13.688 1 97.56 76 PHE A C 1
ATOM 587 O O . PHE A 1 76 ? -9.812 -31.969 -13.789 1 97.56 76 PHE A O 1
ATOM 594 N N . PHE A 1 77 ? -11.812 -32.656 -14.625 1 97.69 77 PHE A N 1
ATOM 595 C CA . PHE A 1 77 ? -11.625 -31.969 -15.883 1 97.69 77 PHE A CA 1
ATOM 596 C C . PHE A 1 77 ? -12.961 -31.625 -16.516 1 97.69 77 PHE A C 1
ATOM 598 O O . PHE A 1 77 ? -13.93 -32.375 -16.375 1 97.69 77 PHE A O 1
ATOM 605 N N . GLY A 1 78 ? -13.094 -30.547 -17.109 1 96.56 78 GLY A N 1
ATOM 606 C CA . GLY A 1 78 ? -14.227 -30.094 -17.891 1 96.56 78 GLY A CA 1
ATOM 607 C C . GLY A 1 78 ? -13.859 -29.031 -18.906 1 96.56 78 GLY A C 1
ATOM 608 O O . GLY A 1 78 ? -12.938 -28.234 -18.672 1 96.56 78 GLY A O 1
ATOM 609 N N . PHE A 1 79 ? -14.594 -29.047 -20 1 96.88 79 PHE A N 1
ATOM 610 C CA . PHE A 1 79 ? -14.328 -28.062 -21.047 1 96.88 79 PHE A CA 1
ATOM 611 C C . PHE A 1 79 ? -15.633 -27.562 -21.656 1 96.88 79 PHE A C 1
ATOM 613 O O . PHE A 1 79 ? -16.375 -28.328 -22.281 1 96.88 79 PHE A O 1
ATOM 620 N N . GLY A 1 80 ? -15.953 -26.312 -21.516 1 94.5 80 GLY A N 1
ATOM 621 C CA . GLY A 1 80 ? -17.219 -25.719 -21.938 1 94.5 80 GLY A CA 1
ATOM 622 C C . GLY A 1 80 ? -17.172 -25.156 -23.344 1 94.5 80 GLY A C 1
ATOM 623 O O . GLY A 1 80 ? -18.094 -24.453 -23.781 1 94.5 80 GLY A O 1
ATOM 624 N N . GLY A 1 81 ? -15.977 -25.359 -24.062 1 94.31 81 GLY A N 1
ATOM 625 C CA . GLY A 1 81 ? -15.867 -24.875 -25.438 1 94.31 81 GLY A CA 1
ATOM 626 C C . GLY A 1 81 ? -14.875 -23.75 -25.594 1 94.31 81 GLY A C 1
ATOM 627 O O . GLY A 1 81 ? -14.242 -23.328 -24.625 1 94.31 81 GLY A O 1
ATOM 628 N N . LEU A 1 82 ? -14.727 -23.328 -26.875 1 95.69 82 LEU A N 1
ATOM 629 C CA . LEU A 1 82 ? -13.797 -22.25 -27.219 1 95.69 82 LEU A CA 1
ATOM 630 C C . LEU A 1 82 ? -14.523 -20.906 -27.266 1 95.69 82 LEU A C 1
ATOM 632 O O . LEU A 1 82 ? -15.695 -20.844 -27.641 1 95.69 82 LEU A O 1
ATOM 636 N N . GLY A 1 83 ? -13.82 -19.844 -26.844 1 94.62 83 GLY A N 1
ATOM 637 C CA . GLY A 1 83 ? -14.375 -18.5 -26.922 1 94.62 83 GLY A CA 1
ATOM 638 C C . GLY A 1 83 ? -15.367 -18.188 -25.828 1 94.62 83 GLY A C 1
ATOM 639 O O . GLY A 1 83 ? -15.523 -18.969 -24.891 1 94.62 83 GLY A O 1
ATOM 640 N N . LEU A 1 84 ? -16.016 -17.047 -25.812 1 95.06 84 LEU A N 1
ATOM 641 C CA . LEU A 1 84 ? -16.953 -16.578 -24.797 1 95.06 84 LEU A CA 1
ATOM 642 C C . LEU A 1 84 ? -18.391 -16.641 -25.328 1 95.06 84 LEU A C 1
ATOM 644 O O . LEU A 1 84 ? -18.844 -15.695 -25.984 1 95.06 84 LEU A O 1
ATOM 648 N N . SER A 1 85 ? -19.094 -17.703 -25.125 1 92.81 85 SER A N 1
ATOM 649 C CA . SER A 1 85 ? -20.5 -17.844 -25.516 1 92.81 85 SER A CA 1
ATOM 650 C C . SER A 1 85 ? -21.422 -17.25 -24.453 1 92.81 85 SER A C 1
ATOM 652 O O . SER A 1 85 ? -21.312 -17.594 -23.266 1 92.81 85 SER A O 1
ATOM 654 N N . LEU A 1 86 ? -22.312 -16.516 -24.891 1 92.69 86 LEU A N 1
ATOM 655 C CA . LEU A 1 86 ? -23.172 -15.797 -23.938 1 92.69 86 LEU A CA 1
ATOM 656 C C . LEU A 1 86 ? -24.359 -16.656 -23.516 1 92.69 86 LEU A C 1
ATOM 658 O O . LEU A 1 86 ? -25.125 -17.109 -24.359 1 92.69 86 LEU A O 1
ATOM 662 N N . PRO A 1 87 ? -24.484 -16.844 -22.281 1 92.38 87 PRO A N 1
ATOM 663 C CA . PRO A 1 87 ? -25.688 -17.547 -21.812 1 92.38 87 PRO A CA 1
ATOM 664 C C . PRO A 1 87 ? -26.922 -16.641 -21.812 1 92.38 87 PRO A C 1
ATOM 666 O O . PRO A 1 87 ? -26.797 -15.422 -21.922 1 92.38 87 PRO A O 1
ATOM 669 N N . GLU A 1 88 ? -28.094 -17.266 -21.719 1 91.56 88 GLU A N 1
ATOM 670 C CA . GLU A 1 88 ? -29.328 -16.469 -21.594 1 91.56 88 GLU A CA 1
ATOM 671 C C . GLU A 1 88 ? -29.297 -15.625 -20.328 1 91.56 88 GLU A C 1
ATOM 673 O O . GLU A 1 88 ? -28.922 -16.094 -19.266 1 91.56 88 GLU A O 1
ATOM 678 N N . GLY A 1 89 ? -29.625 -14.391 -20.484 1 93.81 89 GLY A N 1
ATOM 679 C CA . GLY A 1 89 ? -29.656 -13.492 -19.344 1 93.81 89 GLY A CA 1
ATOM 680 C C . GLY A 1 89 ? -28.281 -13.086 -18.859 1 93.81 89 GLY A C 1
ATOM 681 O O . GLY A 1 89 ? -28.094 -12.773 -17.688 1 93.81 89 GLY A O 1
ATOM 682 N N . TRP A 1 90 ? -27.359 -13.109 -19.766 1 93.31 90 TRP A N 1
ATOM 683 C CA . TRP A 1 90 ? -25.938 -12.906 -19.469 1 93.31 90 TRP A CA 1
ATOM 684 C C . TRP A 1 90 ? -25.719 -11.57 -18.781 1 93.31 90 TRP A C 1
ATOM 686 O O . TRP A 1 90 ? -24.688 -11.375 -18.109 1 93.31 90 TRP A O 1
ATOM 696 N N . ASP A 1 91 ? -26.656 -10.602 -18.891 1 93.44 91 ASP A N 1
ATOM 697 C CA . ASP A 1 91 ? -26.438 -9.25 -18.391 1 93.44 91 ASP A CA 1
ATOM 698 C C . ASP A 1 91 ? -27.438 -8.922 -17.281 1 93.44 91 ASP A C 1
ATOM 700 O O . ASP A 1 91 ? -27.672 -7.746 -16.984 1 93.44 91 ASP A O 1
ATOM 704 N N . THR A 1 92 ? -28.109 -9.977 -16.734 1 92.19 92 THR A N 1
ATOM 705 C CA . THR A 1 92 ? -29.125 -9.773 -15.695 1 92.19 92 THR A CA 1
ATOM 706 C C . THR A 1 92 ? -28.844 -10.672 -14.492 1 92.19 92 THR A C 1
ATOM 708 O O . THR A 1 92 ? -27.875 -11.438 -14.5 1 92.19 92 THR A O 1
ATOM 711 N N . SER A 1 93 ? -29.719 -10.547 -13.5 1 90.88 93 SER A N 1
ATOM 712 C CA . SER A 1 93 ? -29.578 -11.344 -12.281 1 90.88 93 SER A CA 1
ATOM 713 C C . SER A 1 93 ? -29.906 -12.812 -12.547 1 90.88 93 SER A C 1
ATOM 715 O O . SER A 1 93 ? -29.703 -13.664 -11.68 1 90.88 93 SER A O 1
ATOM 717 N N . ALA A 1 94 ? -30.328 -13.156 -13.711 1 88.88 94 ALA A N 1
ATOM 718 C CA . ALA A 1 94 ? -30.531 -14.555 -14.094 1 88.88 94 ALA A CA 1
ATOM 719 C C . ALA A 1 94 ? -29.203 -15.297 -14.195 1 88.88 94 ALA A C 1
ATOM 721 O O . ALA A 1 94 ? -29.125 -16.484 -13.914 1 88.88 94 ALA A O 1
ATOM 722 N N . TYR A 1 95 ? -28.188 -14.633 -14.648 1 91.81 95 TYR A N 1
ATOM 723 C CA . TYR A 1 95 ? -26.844 -15.219 -14.703 1 91.81 95 TYR A CA 1
ATOM 724 C C . TYR A 1 95 ? -26.25 -15.359 -13.305 1 91.81 95 TYR A C 1
ATOM 726 O O . TYR A 1 95 ? -25.781 -16.438 -12.938 1 91.81 95 TYR A O 1
ATOM 734 N N . SER A 1 96 ? -26.297 -14.258 -12.531 1 90.81 96 SER A N 1
ATOM 735 C CA . SER A 1 96 ? -25.812 -14.203 -11.156 1 90.81 96 SER A CA 1
ATOM 736 C C . SER A 1 96 ? -26.469 -13.062 -10.391 1 90.81 96 SER A C 1
ATOM 738 O O . SER A 1 96 ? -26.844 -12.047 -10.977 1 90.81 96 SER A O 1
ATOM 740 N N . GLU A 1 97 ? -26.547 -13.188 -9.117 1 84 97 GLU A N 1
ATOM 741 C CA . GLU A 1 97 ? -27.188 -12.172 -8.281 1 84 97 GLU A CA 1
ATOM 742 C C . GLU A 1 97 ? -26.312 -10.922 -8.18 1 84 97 GLU A C 1
ATOM 744 O O . GLU A 1 97 ? -26.828 -9.828 -7.918 1 84 97 GLU A O 1
ATOM 749 N N . GLY A 1 98 ? -25.109 -11.094 -8.555 1 85 98 GLY A N 1
ATOM 750 C CA . GLY A 1 98 ? -24.25 -9.969 -8.18 1 85 98 GLY A CA 1
ATOM 751 C C . GLY A 1 98 ? -23.469 -9.406 -9.352 1 85 98 GLY A C 1
ATOM 752 O O . GLY A 1 98 ? -22.828 -8.359 -9.227 1 85 98 GLY A O 1
ATOM 753 N N . TYR A 1 99 ? -23.484 -10.141 -10.547 1 94.38 99 TYR A N 1
ATOM 754 C CA . TYR A 1 99 ? -22.625 -9.641 -11.617 1 94.38 99 TYR A CA 1
ATOM 755 C C . TYR A 1 99 ? -23.031 -10.242 -12.961 1 94.38 99 TYR A C 1
ATOM 757 O O . TYR A 1 99 ? -23.688 -11.281 -13.008 1 94.38 99 TYR A O 1
ATOM 765 N N . THR A 1 100 ? -22.734 -9.547 -14.07 1 96.06 100 THR A N 1
ATOM 766 C CA . THR A 1 100 ? -22.984 -10.008 -15.43 1 96.06 100 THR A CA 1
ATOM 767 C C . THR A 1 100 ? -21.922 -11.008 -15.875 1 96.06 100 THR A C 1
ATOM 769 O O . THR A 1 100 ? -20.875 -11.148 -15.219 1 96.06 100 THR A O 1
ATOM 772 N N . PHE A 1 101 ? -22.203 -11.602 -16.969 1 95.56 101 PHE A N 1
ATOM 773 C CA . PHE A 1 101 ? -21.281 -12.562 -17.547 1 95.56 101 PHE A CA 1
ATOM 774 C C . PHE A 1 101 ? -19.938 -11.898 -17.844 1 95.56 101 PHE A C 1
ATOM 776 O O . PHE A 1 101 ? -18.875 -12.438 -17.516 1 95.56 101 PHE A O 1
ATOM 783 N N . PHE A 1 102 ? -19.906 -10.719 -18.469 1 95.81 102 PHE A N 1
ATOM 784 C CA . PHE A 1 102 ? -18.672 -10.047 -18.859 1 95.81 102 PHE A CA 1
ATOM 785 C C . PHE A 1 102 ? -17.906 -9.562 -17.641 1 95.81 102 PHE A C 1
ATOM 787 O O . PHE A 1 102 ? -16.672 -9.57 -17.641 1 95.81 102 PHE A O 1
ATOM 794 N N . THR A 1 103 ? -18.641 -9.109 -16.594 1 96.44 103 THR A N 1
ATOM 795 C CA . THR A 1 103 ? -17.984 -8.734 -15.344 1 96.44 103 THR A CA 1
ATOM 796 C C . THR A 1 103 ? -17.297 -9.945 -14.703 1 96.44 103 THR A C 1
ATOM 798 O O . THR A 1 103 ? -16.156 -9.844 -14.242 1 96.44 103 THR A O 1
ATOM 801 N N . ASP A 1 104 ? -17.984 -11.055 -14.734 1 95.75 104 ASP A N 1
ATOM 802 C CA . ASP A 1 104 ? -17.406 -12.305 -14.234 1 95.75 104 ASP A CA 1
ATOM 803 C C . ASP A 1 104 ? -16.125 -12.656 -14.984 1 95.75 104 ASP A C 1
ATOM 805 O O . ASP A 1 104 ? -15.062 -12.828 -14.375 1 95.75 104 ASP A O 1
ATOM 809 N N . PHE A 1 105 ? -16.172 -12.633 -16.266 1 95.38 105 PHE A N 1
ATOM 810 C CA . PHE A 1 105 ? -15.047 -12.992 -17.125 1 95.38 105 PHE A CA 1
ATOM 811 C C . PHE A 1 105 ? -13.859 -12.086 -16.859 1 95.38 105 PHE A C 1
ATOM 813 O O . PHE A 1 105 ? -12.75 -12.562 -16.594 1 95.38 105 PHE A O 1
ATOM 820 N N . ILE A 1 106 ? -14.102 -10.766 -16.938 1 95.12 106 ILE A N 1
ATOM 821 C CA . ILE A 1 106 ? -12.977 -9.836 -16.906 1 95.12 106 ILE A CA 1
ATOM 822 C C . ILE A 1 106 ? -12.328 -9.852 -15.531 1 95.12 106 ILE A C 1
ATOM 824 O O . ILE A 1 106 ? -11.109 -9.734 -15.406 1 95.12 106 ILE A O 1
ATOM 828 N N . PHE A 1 107 ? -13.133 -9.961 -14.477 1 95.88 107 PHE A N 1
ATOM 829 C CA . PHE A 1 107 ? -12.578 -10.047 -13.133 1 95.88 107 PHE A CA 1
ATOM 830 C C . PHE A 1 107 ? -11.695 -11.281 -12.984 1 95.88 107 PHE A C 1
ATOM 832 O O . PHE A 1 107 ? -10.57 -11.188 -12.508 1 95.88 107 PHE A O 1
ATOM 839 N N . GLN A 1 108 ? -12.18 -12.422 -13.422 1 95.31 108 GLN A N 1
ATOM 840 C CA . GLN A 1 108 ? -11.43 -13.664 -13.336 1 95.31 108 GLN A CA 1
ATOM 841 C C . GLN A 1 108 ? -10.188 -13.625 -14.227 1 95.31 108 GLN A C 1
ATOM 843 O O . GLN A 1 108 ? -9.141 -14.164 -13.867 1 95.31 108 GLN A O 1
ATOM 848 N N . ALA A 1 109 ? -10.305 -13.008 -15.367 1 93.88 109 ALA A N 1
ATOM 849 C CA . ALA A 1 109 ? -9.195 -12.922 -16.312 1 93.88 109 ALA A CA 1
ATOM 850 C C . ALA A 1 109 ? -8.023 -12.156 -15.719 1 93.88 109 ALA A C 1
ATOM 852 O O . ALA A 1 109 ? -6.863 -12.438 -16.047 1 93.88 109 ALA A O 1
ATOM 853 N N . MET A 1 110 ? -8.281 -11.211 -14.859 1 91.75 110 MET A N 1
ATOM 854 C CA . MET A 1 110 ? -7.223 -10.422 -14.242 1 91.75 110 MET A CA 1
ATOM 855 C C . MET A 1 110 ? -6.336 -11.297 -13.359 1 91.75 110 MET A C 1
ATOM 857 O O . MET A 1 110 ? -5.141 -11.031 -13.227 1 91.75 110 MET A O 1
ATOM 861 N N . PHE A 1 111 ? -6.883 -12.344 -12.836 1 91.88 111 PHE A N 1
ATOM 862 C CA . PHE A 1 111 ? -6.125 -13.234 -11.961 1 91.88 111 PHE A CA 1
ATOM 863 C C . PHE A 1 111 ? -5.277 -14.203 -12.773 1 91.88 111 PHE A C 1
ATOM 865 O O . PHE A 1 111 ? -4.223 -14.648 -12.312 1 91.88 111 PHE A O 1
ATOM 872 N N . ALA A 1 112 ? -5.785 -14.539 -13.891 1 90.94 112 ALA A N 1
ATOM 873 C CA . ALA A 1 112 ? -5.152 -15.578 -14.695 1 90.94 112 ALA A CA 1
ATOM 874 C C . ALA A 1 112 ? -3.723 -15.195 -15.07 1 90.94 112 ALA A C 1
ATOM 876 O O . ALA A 1 112 ? -2.805 -16.016 -14.961 1 90.94 112 ALA A O 1
ATOM 877 N N . ALA A 1 113 ? -3.496 -13.953 -15.43 1 88.31 113 ALA A N 1
ATOM 878 C CA . ALA A 1 113 ? -2.186 -13.477 -15.867 1 88.31 113 ALA A CA 1
ATOM 879 C C . ALA A 1 113 ? -1.179 -13.516 -14.719 1 88.31 113 ALA A C 1
ATOM 881 O O . ALA A 1 113 ? 0.028 -13.617 -14.945 1 88.31 113 ALA A O 1
ATOM 882 N N . THR A 1 114 ? -1.644 -13.477 -13.523 1 86.62 114 THR A N 1
ATOM 883 C CA . THR A 1 114 ? -0.778 -13.367 -12.352 1 86.62 114 THR A CA 1
ATOM 884 C C . THR A 1 114 ? 0.029 -14.648 -12.156 1 86.62 114 THR A C 1
ATOM 886 O O . THR A 1 114 ? 1.169 -14.602 -11.695 1 86.62 114 THR A O 1
ATOM 889 N N . ALA A 1 115 ? -0.482 -15.766 -12.547 1 89.31 115 ALA A N 1
ATOM 890 C CA . ALA A 1 115 ? 0.222 -17.047 -12.398 1 89.31 115 ALA A CA 1
ATOM 891 C C . ALA A 1 115 ? 1.54 -17.031 -13.172 1 89.31 115 ALA A C 1
ATOM 893 O O . ALA A 1 115 ? 2.561 -17.5 -12.672 1 89.31 115 ALA A O 1
ATOM 894 N N . ALA A 1 116 ? 1.494 -16.453 -14.312 1 91.56 116 ALA A N 1
ATOM 895 C CA . ALA A 1 116 ? 2.707 -16.391 -15.117 1 91.56 116 ALA A CA 1
ATOM 896 C C . ALA A 1 116 ? 3.633 -15.273 -14.641 1 91.56 116 ALA A C 1
ATOM 898 O O . ALA A 1 116 ? 4.859 -15.391 -14.734 1 91.56 116 ALA A O 1
ATOM 899 N N . THR A 1 117 ? 3.082 -14.227 -14.141 1 94.38 117 THR A N 1
ATOM 900 C CA . THR A 1 117 ? 3.906 -13.117 -13.68 1 94.38 117 THR A CA 1
ATOM 901 C C . THR A 1 117 ? 4.758 -13.539 -12.484 1 94.38 117 THR A C 1
ATOM 903 O O . THR A 1 117 ? 5.898 -13.094 -12.336 1 94.38 117 THR A O 1
ATOM 906 N N . ILE A 1 118 ? 4.254 -14.367 -11.633 1 95.5 118 ILE A N 1
ATOM 907 C CA . ILE A 1 118 ? 4.988 -14.891 -10.492 1 95.5 118 ILE A CA 1
ATOM 908 C C . ILE A 1 118 ? 6.191 -15.695 -10.977 1 95.5 118 ILE A C 1
ATOM 910 O O . ILE A 1 118 ? 7.301 -15.531 -10.461 1 95.5 118 ILE A O 1
ATOM 914 N N . VAL A 1 119 ? 6.027 -16.438 -12 1 96.88 119 VAL A N 1
ATOM 915 C CA . VAL A 1 119 ? 7.117 -17.219 -12.57 1 96.88 119 VAL A CA 1
ATOM 916 C C . VAL A 1 119 ? 8.156 -16.297 -13.188 1 96.88 119 VAL A C 1
ATOM 918 O O . VAL A 1 119 ? 9.367 -16.547 -13.07 1 96.88 119 VAL A O 1
ATOM 921 N N . SER A 1 120 ? 7.691 -15.227 -13.805 1 96.69 120 SER A N 1
ATOM 922 C CA . SER A 1 120 ? 8.57 -14.258 -14.453 1 96.69 120 SER A CA 1
ATOM 923 C C . SER A 1 120 ? 9.641 -13.75 -13.492 1 96.69 120 SER A C 1
ATOM 925 O O . SER A 1 120 ? 10.812 -13.656 -13.852 1 96.69 120 SER A O 1
ATOM 927 N N . GLY A 1 121 ? 9.289 -13.484 -12.312 1 96.56 121 GLY A N 1
ATOM 928 C CA . GLY A 1 121 ? 10.227 -12.992 -11.32 1 96.56 121 GLY A CA 1
ATOM 929 C C . GLY A 1 121 ? 11.266 -14.023 -10.922 1 96.56 121 GLY A C 1
ATOM 930 O O . GLY A 1 121 ? 12.445 -13.688 -10.75 1 96.56 121 GLY A O 1
ATOM 931 N N . ALA A 1 122 ? 10.875 -15.211 -10.828 1 97.5 122 ALA A N 1
ATOM 932 C CA . ALA A 1 122 ? 11.75 -16.281 -10.359 1 97.5 122 ALA A CA 1
ATOM 933 C C . ALA A 1 122 ? 12.789 -16.656 -11.414 1 97.5 122 ALA A C 1
ATOM 935 O O . ALA A 1 122 ? 13.891 -17.094 -11.078 1 97.5 122 ALA A O 1
ATOM 936 N N . VAL A 1 123 ? 12.508 -16.422 -12.664 1 97.88 123 VAL A N 1
ATOM 937 C CA . VAL A 1 123 ? 13.398 -16.875 -13.734 1 97.88 123 VAL A CA 1
ATOM 938 C C . VAL A 1 123 ? 14.094 -15.656 -14.359 1 97.88 123 VAL A C 1
ATOM 940 O O . VAL A 1 123 ? 14.781 -15.789 -15.375 1 97.88 123 VAL A O 1
ATOM 943 N N . ALA A 1 124 ? 14.016 -14.562 -13.75 1 97.44 124 ALA A N 1
ATOM 944 C CA . ALA A 1 124 ? 14.516 -13.297 -14.281 1 97.44 124 ALA A CA 1
ATOM 945 C C . ALA A 1 124 ? 16.031 -13.359 -14.492 1 97.44 124 ALA A C 1
ATOM 947 O O . ALA A 1 124 ? 16.734 -14.062 -13.766 1 97.44 124 ALA A O 1
ATOM 948 N N . GLU A 1 125 ? 16.562 -12.625 -15.484 1 97.12 125 GLU A N 1
ATOM 949 C CA . GLU A 1 125 ? 17.953 -12.25 -15.758 1 97.12 125 GLU A CA 1
ATOM 950 C C . GLU A 1 125 ? 18.672 -13.344 -16.547 1 97.12 125 GLU A C 1
ATOM 952 O O . GLU A 1 125 ? 19.812 -13.156 -16.969 1 97.12 125 GLU A O 1
ATOM 957 N N . ARG A 1 126 ? 18.016 -14.531 -16.781 1 97.56 126 ARG A N 1
ATOM 958 C CA . ARG A 1 126 ? 18.797 -15.523 -17.516 1 97.56 126 ARG A CA 1
ATOM 959 C C . ARG A 1 126 ? 17.891 -16.391 -18.375 1 97.56 126 ARG A C 1
ATOM 961 O O . ARG A 1 126 ? 18.375 -17.219 -19.156 1 97.56 126 ARG A O 1
ATOM 968 N N . ILE A 1 127 ? 16.547 -16.281 -18.328 1 97.94 127 ILE A N 1
ATOM 969 C CA . ILE A 1 127 ? 15.656 -17.094 -19.141 1 97.94 127 ILE A CA 1
ATOM 970 C C . ILE A 1 127 ? 15.555 -16.516 -20.547 1 97.94 127 ILE A C 1
ATOM 972 O O . ILE A 1 127 ? 15.555 -15.297 -20.719 1 97.94 127 ILE A O 1
ATOM 976 N N . LYS A 1 128 ? 15.445 -17.406 -21.531 1 97.56 128 LYS A N 1
ATOM 977 C CA . LYS A 1 128 ? 15.156 -16.984 -22.891 1 97.56 128 LYS A CA 1
ATOM 978 C C . LYS A 1 128 ? 13.703 -16.531 -23.031 1 97.56 128 LYS A C 1
ATOM 980 O O . LYS A 1 128 ? 12.797 -17.156 -22.484 1 97.56 128 LYS A O 1
ATOM 985 N N . LEU A 1 129 ? 13.461 -15.477 -23.766 1 96.19 129 LEU A N 1
ATOM 986 C CA . LEU A 1 129 ? 12.141 -14.859 -23.875 1 96.19 129 LEU A CA 1
ATOM 987 C C . LEU A 1 129 ? 11.172 -15.773 -24.609 1 96.19 129 LEU A C 1
ATOM 989 O O . LEU A 1 129 ? 10.023 -15.945 -24.172 1 96.19 129 LEU A O 1
ATOM 993 N N . GLY A 1 130 ? 11.523 -16.344 -25.719 1 96 130 GLY A N 1
ATOM 994 C CA . GLY A 1 130 ? 10.664 -17.203 -26.516 1 96 130 GLY A CA 1
ATOM 995 C C . GLY A 1 130 ? 10.062 -18.344 -25.719 1 96 130 GLY A C 1
ATOM 996 O O . GLY A 1 130 ? 8.836 -18.438 -25.594 1 96 130 GLY A O 1
ATOM 997 N N . PRO A 1 131 ? 10.93 -19.188 -25.234 1 97.19 131 PRO A N 1
ATOM 998 C CA . PRO A 1 131 ? 10.445 -20.297 -24.406 1 97.19 131 PRO A CA 1
ATOM 999 C C . PRO A 1 131 ? 9.578 -19.828 -23.234 1 97.19 131 PRO A C 1
ATOM 1001 O O . PRO A 1 131 ? 8.594 -20.484 -22.891 1 97.19 131 PRO A O 1
ATOM 1004 N N . PHE A 1 132 ? 9.914 -18.781 -22.609 1 97 132 PHE A N 1
ATOM 1005 C CA . PHE A 1 132 ? 9.125 -18.266 -21.484 1 97 132 PHE A CA 1
ATOM 1006 C C . PHE A 1 132 ? 7.727 -17.891 -21.938 1 97 132 PHE A C 1
ATOM 1008 O O . PHE A 1 132 ? 6.742 -18.172 -21.266 1 97 132 PHE A O 1
ATOM 1015 N N . ILE A 1 133 ? 7.641 -17.156 -23.031 1 96.31 133 ILE A N 1
ATOM 1016 C CA . ILE A 1 133 ? 6.348 -16.734 -23.578 1 96.31 133 ILE A CA 1
ATOM 1017 C C . ILE A 1 133 ? 5.492 -17.969 -23.875 1 96.31 133 ILE A C 1
ATOM 1019 O O . ILE A 1 133 ? 4.309 -18.016 -23.531 1 96.31 133 ILE A O 1
ATOM 1023 N N . PHE A 1 134 ? 6.09 -18.938 -24.469 1 97.38 134 PHE A N 1
ATOM 1024 C CA . PHE A 1 134 ? 5.379 -20.172 -24.781 1 97.38 134 PHE A CA 1
ATOM 1025 C C . PHE A 1 134 ? 4.891 -20.859 -23.516 1 97.38 134 PHE A C 1
ATOM 1027 O O . PHE A 1 134 ? 3.74 -21.281 -23.438 1 97.38 134 PHE A O 1
ATOM 1034 N N . PHE A 1 135 ? 5.711 -21 -22.531 1 97.44 135 PHE A N 1
ATOM 1035 C CA . PHE A 1 135 ? 5.324 -21.531 -21.234 1 97.44 135 PHE A CA 1
ATOM 1036 C C . PHE A 1 135 ? 4.148 -20.75 -20.656 1 97.44 135 PHE A C 1
ATOM 1038 O O . PHE A 1 135 ? 3.182 -21.344 -20.172 1 97.44 135 PHE A O 1
ATOM 1045 N N . SER A 1 136 ? 4.242 -19.438 -20.672 1 97.19 136 SER A N 1
ATOM 1046 C CA . SER A 1 136 ? 3.221 -18.562 -20.078 1 97.19 136 SER A CA 1
ATOM 1047 C C . SER A 1 136 ? 1.863 -18.797 -20.75 1 97.19 136 SER A C 1
ATOM 1049 O O . SER A 1 136 ? 0.835 -18.828 -20.062 1 97.19 136 SER A O 1
ATOM 1051 N N . ILE A 1 137 ? 1.87 -18.922 -22.062 1 97.19 137 ILE A N 1
ATOM 1052 C CA . ILE A 1 137 ? 0.639 -19.141 -22.812 1 97.19 137 ILE A CA 1
ATOM 1053 C C . ILE A 1 137 ? -0.045 -20.406 -22.328 1 97.19 137 ILE A C 1
ATOM 1055 O O . ILE A 1 137 ? -1.24 -20.406 -22.016 1 97.19 137 ILE A O 1
ATOM 1059 N N . LEU A 1 138 ? 0.686 -21.453 -22.109 1 98.06 138 LEU A N 1
ATOM 1060 C CA . LEU A 1 138 ? 0.11 -22.75 -21.75 1 98.06 138 LEU A CA 1
ATOM 1061 C C . LEU A 1 138 ? -0.204 -22.812 -20.25 1 98.06 138 LEU A C 1
ATOM 1063 O O . LEU A 1 138 ? -1.196 -23.422 -19.844 1 98.06 138 LEU A O 1
ATOM 1067 N N . TYR A 1 139 ? 0.634 -22.234 -19.469 1 97.38 139 TYR A N 1
ATOM 1068 C CA . TYR A 1 139 ? 0.424 -22.281 -18.031 1 97.38 139 TYR A CA 1
ATOM 1069 C C . TYR A 1 139 ? -0.824 -21.5 -17.641 1 97.38 139 TYR A C 1
ATOM 1071 O O . TYR A 1 139 ? -1.623 -21.953 -16.812 1 97.38 139 TYR A O 1
ATOM 1079 N N . VAL A 1 140 ? -1.06 -20.359 -18.266 1 96.44 140 VAL A N 1
ATOM 1080 C CA . VAL A 1 140 ? -2.195 -19.484 -17.969 1 96.44 140 VAL A CA 1
ATOM 1081 C C . VAL A 1 140 ? -3.443 -20.016 -18.672 1 96.44 140 VAL A C 1
ATOM 1083 O O . VAL A 1 140 ? -4.543 -19.969 -18.109 1 96.44 140 VAL A O 1
ATOM 1086 N N . GLY A 1 141 ? -3.24 -20.547 -19.844 1 96.5 141 GLY A N 1
ATOM 1087 C CA . GLY A 1 141 ? -4.379 -20.938 -20.656 1 96.5 141 GLY A CA 1
ATOM 1088 C C . GLY A 1 141 ? -4.922 -22.312 -20.281 1 96.5 141 GLY A C 1
ATOM 1089 O O . GLY A 1 141 ? -6.09 -22.609 -20.547 1 96.5 141 GLY A O 1
ATOM 1090 N N . ILE A 1 142 ? -4.059 -23.141 -19.641 1 97.75 142 ILE A N 1
ATOM 1091 C CA . ILE A 1 142 ? -4.477 -24.531 -19.438 1 97.75 142 ILE A CA 1
ATOM 1092 C C . ILE A 1 142 ? -4.297 -24.906 -17.984 1 97.75 142 ILE A C 1
ATOM 1094 O O . ILE A 1 142 ? -5.273 -25.203 -17.281 1 97.75 142 ILE A O 1
ATOM 1098 N N . CYS A 1 143 ? -3.146 -24.844 -17.453 1 98 143 CYS A N 1
ATOM 1099 C CA . CYS A 1 143 ? -2.85 -25.344 -16.109 1 98 143 CYS A CA 1
ATOM 1100 C C . CYS A 1 143 ? -3.643 -24.578 -15.062 1 98 143 CYS A C 1
ATOM 1102 O O . CYS A 1 143 ? -4.332 -25.188 -14.234 1 98 143 CYS A O 1
ATOM 1104 N N . TYR A 1 144 ? -3.564 -23.266 -15.094 1 97.88 144 TYR A N 1
ATOM 1105 C CA . TYR A 1 144 ? -4.23 -22.406 -14.125 1 97.88 144 TYR A CA 1
ATOM 1106 C C . TYR A 1 144 ? -5.734 -22.641 -14.133 1 97.88 144 TYR A C 1
ATOM 1108 O O . TYR A 1 144 ? -6.344 -22.844 -13.078 1 97.88 144 TYR A O 1
ATOM 1116 N N . PRO A 1 145 ? -6.379 -22.641 -15.305 1 98.31 145 PRO A N 1
ATOM 1117 C CA . PRO A 1 145 ? -7.832 -22.828 -15.32 1 98.31 145 PRO A CA 1
ATOM 1118 C C . PRO A 1 145 ? -8.242 -24.203 -14.812 1 98.31 145 PRO A C 1
ATOM 1120 O O . PRO A 1 145 ? -9.273 -24.344 -14.141 1 98.31 145 PRO A O 1
ATOM 1123 N N . ILE A 1 146 ? -7.445 -25.234 -15.086 1 98.31 146 ILE A N 1
ATOM 1124 C CA . ILE A 1 146 ? -7.777 -26.562 -14.602 1 98.31 146 ILE A CA 1
ATOM 1125 C C . ILE A 1 146 ? -7.703 -26.594 -13.07 1 98.31 146 ILE A C 1
ATOM 1127 O O . ILE A 1 146 ? -8.602 -27.109 -12.406 1 98.31 146 ILE A O 1
ATOM 1131 N N . ALA A 1 147 ? -6.66 -26.016 -12.5 1 98.25 147 ALA A N 1
ATOM 1132 C CA . ALA A 1 147 ? -6.531 -25.922 -11.047 1 98.25 147 ALA A CA 1
ATOM 1133 C C . ALA A 1 147 ? -7.707 -25.156 -10.445 1 98.25 147 ALA A C 1
ATOM 1135 O O . ALA A 1 147 ? -8.273 -25.594 -9.43 1 98.25 147 ALA A O 1
ATOM 1136 N N . GLY A 1 148 ? -8.07 -24.047 -11.086 1 98.19 148 GLY A N 1
ATOM 1137 C CA . GLY A 1 148 ? -9.18 -23.234 -10.602 1 98.19 148 GLY A CA 1
ATOM 1138 C C . GLY A 1 148 ? -10.508 -23.953 -10.641 1 98.19 148 GLY A C 1
ATOM 1139 O O . GLY A 1 148 ? -11.359 -23.766 -9.766 1 98.19 148 GLY A O 1
ATOM 1140 N N . MET A 1 149 ? -10.703 -24.781 -11.625 1 98.44 149 MET A N 1
ATOM 1141 C CA . MET A 1 149 ? -11.945 -25.531 -11.797 1 98.44 149 MET A CA 1
ATOM 1142 C C . MET A 1 149 ? -12.203 -26.438 -10.602 1 98.44 149 MET A C 1
ATOM 1144 O O . MET A 1 149 ? -13.352 -26.656 -10.211 1 98.44 149 MET A O 1
ATOM 1148 N N . TRP A 1 150 ? -11.156 -26.906 -10.008 1 98.69 150 TRP A N 1
ATOM 1149 C CA . TRP A 1 150 ? -11.273 -27.938 -8.977 1 98.69 150 TRP A CA 1
ATOM 1150 C C . TRP A 1 150 ? -12 -27.391 -7.75 1 98.69 150 TRP A C 1
ATOM 1152 O O . TRP A 1 150 ? -12.586 -28.156 -6.984 1 98.69 150 TRP A O 1
ATOM 1162 N N . LYS A 1 151 ? -11.969 -26.094 -7.531 1 98.44 151 LYS A N 1
ATOM 1163 C CA . LYS A 1 151 ? -12.711 -25.5 -6.422 1 98.44 151 LYS A CA 1
ATOM 1164 C C . LYS A 1 151 ? -13.695 -24.453 -6.926 1 98.44 151 LYS A C 1
ATOM 1166 O O . LYS A 1 151 ? -14.906 -24.578 -6.73 1 98.44 151 LYS A O 1
ATOM 1171 N N . TRP A 1 152 ? -13.25 -23.469 -7.672 1 97.44 152 TRP A N 1
ATOM 1172 C CA . TRP A 1 152 ? -14.078 -22.328 -8.047 1 97.44 152 TRP A CA 1
ATOM 1173 C C . TRP A 1 152 ? -15.031 -22.688 -9.18 1 97.44 152 TRP A C 1
ATOM 1175 O O . TRP A 1 152 ? -16.109 -22.109 -9.305 1 97.44 152 TRP A O 1
ATOM 1185 N N . GLY A 1 153 ? -14.664 -23.656 -9.977 1 97.56 153 GLY A N 1
ATOM 1186 C CA . GLY A 1 153 ? -15.5 -24.109 -11.07 1 97.56 153 GLY A CA 1
ATOM 1187 C C . GLY A 1 153 ? -16.422 -25.25 -10.68 1 97.56 153 GLY A C 1
ATOM 1188 O O . GLY A 1 153 ? -17.109 -25.828 -11.523 1 97.56 153 GLY A O 1
ATOM 1189 N N . GLY A 1 154 ? -16.375 -25.703 -9.398 1 97.81 154 GLY A N 1
ATOM 1190 C CA . GLY A 1 154 ? -17.266 -26.75 -8.914 1 97.81 154 GLY A CA 1
ATOM 1191 C C . GLY A 1 154 ? -16.672 -28.141 -9.039 1 97.81 154 GLY A C 1
ATOM 1192 O O . GLY A 1 154 ? -17.391 -29.141 -9 1 97.81 154 GLY A O 1
ATOM 1193 N N . GLY A 1 155 ? -15.414 -28.266 -9.133 1 98.38 155 GLY A N 1
ATOM 1194 C CA . GLY A 1 155 ? -14.75 -29.547 -9.32 1 98.38 155 GLY A CA 1
ATOM 1195 C C . GLY A 1 155 ? -14.664 -30.359 -8.047 1 98.38 155 GLY A C 1
ATOM 1196 O O . GLY A 1 155 ? -15.438 -30.156 -7.109 1 98.38 155 GLY A O 1
ATOM 1197 N N . PHE A 1 156 ? -13.758 -31.312 -8.023 1 98.31 156 PHE A N 1
ATOM 1198 C CA . PHE A 1 156 ? -13.75 -32.344 -7.004 1 98.31 156 PHE A CA 1
ATOM 1199 C C . PHE A 1 156 ? -13.414 -31.766 -5.637 1 98.31 156 PHE A C 1
ATOM 1201 O O . PHE A 1 156 ? -13.891 -32.25 -4.609 1 98.31 156 PHE A O 1
ATOM 1208 N N . LEU A 1 157 ? -12.641 -30.703 -5.5 1 98.75 157 LEU A N 1
ATOM 1209 C CA . LEU A 1 157 ? -12.273 -30.109 -4.219 1 98.75 157 LEU A CA 1
ATOM 1210 C C . LEU A 1 157 ? -13.469 -29.406 -3.59 1 98.75 157 LEU A C 1
ATOM 1212 O O . LEU A 1 157 ? -13.523 -29.219 -2.369 1 98.75 157 LEU A O 1
ATOM 1216 N N . ASP A 1 158 ? -14.344 -28.984 -4.43 1 97.94 158 ASP A N 1
ATOM 1217 C CA . ASP A 1 158 ? -15.555 -28.312 -3.955 1 97.94 158 ASP A CA 1
ATOM 1218 C C . ASP A 1 158 ? -16.562 -29.328 -3.406 1 97.94 158 ASP A C 1
ATOM 1220 O O . ASP A 1 158 ? -17.453 -28.953 -2.643 1 97.94 158 ASP A O 1
ATOM 1224 N N . THR A 1 159 ? -16.453 -30.641 -3.779 1 97.38 159 THR A N 1
ATOM 1225 C CA . THR A 1 159 ? -17.469 -31.625 -3.449 1 97.38 159 THR A CA 1
ATOM 1226 C C . THR A 1 159 ? -16.953 -32.625 -2.412 1 97.38 159 THR A C 1
ATOM 1228 O O . THR A 1 159 ? -17.578 -33.656 -2.176 1 97.38 159 THR A O 1
ATOM 1231 N N . LEU A 1 160 ? -15.836 -32.281 -1.87 1 98 160 LEU A N 1
ATOM 1232 C CA . LEU A 1 160 ? -15.398 -33.062 -0.73 1 98 160 LEU A CA 1
ATOM 1233 C C . LEU A 1 160 ? -16.422 -33.031 0.402 1 98 160 LEU A C 1
ATOM 1235 O O . LEU A 1 160 ? -17.234 -32.094 0.455 1 98 160 LEU A O 1
ATOM 1239 N N . SER A 1 161 ? -16.359 -34.062 1.351 1 97.88 161 SER A N 1
ATOM 1240 C CA . SER A 1 161 ? -17.25 -34.031 2.502 1 97.88 161 SER A CA 1
ATOM 1241 C C . SER A 1 161 ? -17.141 -32.719 3.248 1 97.88 161 SER A C 1
ATOM 1243 O O . SER A 1 161 ? -18.141 -32.125 3.637 1 97.88 161 SER A O 1
ATOM 1245 N N . THR A 1 162 ? -15.93 -32.312 3.473 1 98.5 162 THR A N 1
ATOM 1246 C CA . THR A 1 162 ? -15.602 -30.938 3.85 1 98.5 162 THR A CA 1
ATOM 1247 C C . THR A 1 162 ? -14.938 -30.203 2.688 1 98.5 162 THR A C 1
ATOM 1249 O O . THR A 1 162 ? -13.773 -30.453 2.371 1 98.5 162 THR A O 1
ATOM 1252 N N . PRO A 1 163 ? -15.617 -29.344 2.156 1 98.5 163 PRO A N 1
ATOM 1253 C CA . PRO A 1 163 ? -15.094 -28.719 0.945 1 98.5 163 PRO A CA 1
ATOM 1254 C C . PRO A 1 163 ? -13.797 -27.938 1.2 1 98.5 163 PRO A C 1
ATOM 1256 O O . PRO A 1 163 ? -13.664 -27.281 2.238 1 98.5 163 PRO A O 1
ATOM 1259 N N . PHE A 1 164 ? -12.891 -28.062 0.299 1 98.75 164 PHE A N 1
ATOM 1260 C CA . PHE A 1 164 ? -11.727 -27.188 0.268 1 98.75 164 PHE A CA 1
ATOM 1261 C C . PHE A 1 164 ? -12.141 -25.734 0.177 1 98.75 164 PHE A C 1
ATOM 1263 O O . PHE A 1 164 ? -13.141 -25.406 -0.46 1 98.75 164 PHE A O 1
ATOM 1270 N N . TYR A 1 165 ? -11.406 -24.891 0.883 1 98.81 165 TYR A N 1
ATOM 1271 C CA . TYR A 1 165 ? -11.766 -23.484 0.875 1 98.81 165 TYR A CA 1
ATOM 1272 C C . TYR A 1 165 ? -10.562 -22.609 0.514 1 98.81 165 TYR A C 1
ATOM 1274 O O . TYR A 1 165 ? -9.492 -22.75 1.097 1 98.81 165 TYR A O 1
ATOM 1282 N N . ASP A 1 166 ? -10.711 -21.828 -0.423 1 98.81 166 ASP A N 1
ATOM 1283 C CA . ASP A 1 166 ? -9.758 -20.812 -0.88 1 98.81 166 ASP A CA 1
ATOM 1284 C C . ASP A 1 166 ? -10.484 -19.594 -1.431 1 98.81 166 ASP A C 1
ATOM 1286 O O . ASP A 1 166 ? -10.859 -19.562 -2.604 1 98.81 166 ASP A O 1
ATOM 1290 N N . PHE A 1 167 ? -10.617 -18.656 -0.617 1 98.5 167 PHE A N 1
ATOM 1291 C CA . PHE A 1 167 ? -11.508 -17.531 -0.841 1 98.5 167 PHE A CA 1
ATOM 1292 C C . PHE A 1 167 ? -11.094 -16.75 -2.08 1 98.5 167 PHE A C 1
ATOM 1294 O O . PHE A 1 167 ? -11.906 -16.5 -2.969 1 98.5 167 PHE A O 1
ATOM 1301 N N . ALA A 1 168 ? -9.773 -16.359 -2.07 1 98.06 168 ALA A N 1
ATOM 1302 C CA . ALA A 1 168 ? -9.336 -15.469 -3.141 1 98.06 168 ALA A CA 1
ATOM 1303 C C . ALA A 1 168 ? -8.062 -15.992 -3.801 1 98.06 168 ALA A C 1
ATOM 1305 O O . ALA A 1 168 ? -7.555 -15.391 -4.75 1 98.06 168 ALA A O 1
ATOM 1306 N N . GLY A 1 169 ? -7.445 -17.094 -3.289 1 98.25 169 GLY A N 1
ATOM 1307 C CA . GLY A 1 169 ? -6.461 -17.719 -4.148 1 98.25 169 GLY A CA 1
ATOM 1308 C C . GLY A 1 169 ? -5.082 -17.812 -3.518 1 98.25 169 GLY A C 1
ATOM 1309 O O . GLY A 1 169 ? -4.07 -17.641 -4.199 1 98.25 169 GLY A O 1
ATOM 1310 N N . SER A 1 170 ? -4.949 -18.031 -2.17 1 98.75 170 SER A N 1
ATOM 1311 C CA . SER A 1 170 ? -3.629 -18.359 -1.641 1 98.75 170 SER A CA 1
ATOM 1312 C C . SER A 1 170 ? -3.021 -19.562 -2.365 1 98.75 170 SER A C 1
ATOM 1314 O O . SER A 1 170 ? -1.82 -19.578 -2.639 1 98.75 170 SER A O 1
ATOM 1316 N N . THR A 1 171 ? -3.863 -20.5 -2.639 1 98.62 171 THR A N 1
ATOM 1317 C CA . THR A 1 171 ? -3.404 -21.656 -3.381 1 98.62 171 THR A CA 1
ATOM 1318 C C . THR A 1 171 ? -3.68 -21.5 -4.871 1 98.62 171 THR A C 1
ATOM 1320 O O . THR A 1 171 ? -2.75 -21.5 -5.684 1 98.62 171 THR A O 1
ATOM 1323 N N . ILE A 1 172 ? -4.867 -21.25 -5.262 1 98.31 172 ILE A N 1
ATOM 1324 C CA . ILE A 1 172 ? -5.32 -21.344 -6.645 1 98.31 172 ILE A CA 1
ATOM 1325 C C . ILE A 1 172 ? -4.609 -20.297 -7.492 1 98.31 172 ILE A C 1
ATOM 1327 O O . ILE A 1 172 ? -4.383 -20.5 -8.688 1 98.31 172 ILE A O 1
ATOM 1331 N N . VAL A 1 173 ? -4.199 -19.188 -6.895 1 97.81 173 VAL A N 1
ATOM 1332 C CA . VAL A 1 173 ? -3.482 -18.172 -7.66 1 97.81 173 VAL A CA 1
ATOM 1333 C C . VAL A 1 173 ? -2.008 -18.172 -7.27 1 97.81 173 VAL A C 1
ATOM 1335 O O . VAL A 1 173 ? -1.143 -18.484 -8.094 1 97.81 173 VAL A O 1
ATOM 1338 N N . HIS A 1 174 ? -1.716 -17.938 -6 1 98.56 174 HIS A N 1
ATOM 1339 C CA . HIS A 1 174 ? -0.352 -17.688 -5.551 1 98.56 174 HIS A CA 1
ATOM 1340 C C . HIS A 1 174 ? 0.483 -18.953 -5.57 1 98.56 174 HIS A C 1
ATOM 1342 O O . HIS A 1 174 ? 1.56 -18.984 -6.172 1 98.56 174 HIS A O 1
ATOM 1348 N N . SER A 1 175 ? 0.007 -20.047 -4.969 1 98.5 175 SER A N 1
ATOM 1349 C CA . SER A 1 175 ? 0.783 -21.281 -4.977 1 98.5 175 SER A CA 1
ATOM 1350 C C . SER A 1 175 ? 0.92 -21.828 -6.391 1 98.5 175 SER A C 1
ATOM 1352 O O . SER A 1 175 ? 1.951 -22.406 -6.738 1 98.5 175 SER A O 1
ATOM 1354 N N . VAL A 1 176 ? -0.145 -21.703 -7.152 1 98.5 176 VAL A N 1
ATOM 1355 C CA . VAL A 1 176 ? -0.063 -22.141 -8.539 1 98.5 176 VAL A CA 1
ATOM 1356 C C . VAL A 1 176 ? 1.104 -21.453 -9.234 1 98.5 176 VAL A C 1
ATOM 1358 O O . VAL A 1 176 ? 1.932 -22.094 -9.875 1 98.5 176 VAL A O 1
ATOM 1361 N N . GLY A 1 177 ? 1.157 -20.109 -9.117 1 98.19 177 GLY A N 1
ATOM 1362 C CA . GLY A 1 177 ? 2.311 -19.391 -9.641 1 98.19 177 GLY A CA 1
ATOM 1363 C C . GLY A 1 177 ? 3.617 -19.812 -9 1 98.19 177 GLY A C 1
ATOM 1364 O O . GLY A 1 177 ? 4.633 -19.953 -9.68 1 98.19 177 GLY A O 1
ATOM 1365 N N . GLY A 1 178 ? 3.611 -20.047 -7.707 1 98.62 178 GLY A N 1
ATOM 1366 C CA . GLY A 1 178 ? 4.789 -20.422 -6.945 1 98.62 178 GLY A CA 1
ATOM 1367 C C . GLY A 1 178 ? 5.375 -21.75 -7.383 1 98.62 178 GLY A C 1
ATOM 1368 O O . GLY A 1 178 ? 6.594 -21.891 -7.5 1 98.62 178 GLY A O 1
ATOM 1369 N N . TRP A 1 179 ? 4.531 -22.719 -7.645 1 98.62 179 TRP A N 1
ATOM 1370 C CA . TRP A 1 179 ? 5 -24.031 -8.094 1 98.62 179 TRP A CA 1
ATOM 1371 C C . TRP A 1 179 ? 5.652 -23.938 -9.469 1 98.62 179 TRP A C 1
ATOM 1373 O O . TRP A 1 179 ? 6.688 -24.547 -9.719 1 98.62 179 TRP A O 1
ATOM 1383 N N . GLY A 1 180 ? 5.008 -23.219 -10.367 1 98.38 180 GLY A N 1
ATOM 1384 C CA . GLY A 1 180 ? 5.652 -22.969 -11.648 1 98.38 180 GLY A CA 1
ATOM 1385 C C . GLY A 1 180 ? 7.004 -22.297 -11.508 1 98.38 180 GLY A C 1
ATOM 1386 O O . GLY A 1 180 ? 7.949 -22.625 -12.227 1 98.38 180 GLY A O 1
ATOM 1387 N N . ALA A 1 181 ? 7.086 -21.375 -10.586 1 98.56 181 ALA A N 1
ATOM 1388 C CA . ALA A 1 181 ? 8.312 -20.625 -10.328 1 98.56 181 ALA A CA 1
ATOM 1389 C C . ALA A 1 181 ? 9.422 -21.547 -9.828 1 98.56 181 ALA A C 1
ATOM 1391 O O . ALA A 1 181 ? 10.57 -21.453 -10.281 1 98.56 181 ALA A O 1
ATOM 1392 N N . VAL A 1 182 ? 9.109 -22.438 -8.914 1 98.19 182 VAL A N 1
ATOM 1393 C CA . VAL A 1 182 ? 10.117 -23.312 -8.336 1 98.19 182 VAL A CA 1
ATOM 1394 C C . VAL A 1 182 ? 10.664 -24.25 -9.414 1 98.19 182 VAL A C 1
ATOM 1396 O O . VAL A 1 182 ? 11.883 -24.438 -9.523 1 98.19 182 VAL A O 1
ATOM 1399 N N . ILE A 1 183 ? 9.805 -24.797 -10.211 1 98.56 183 ILE A N 1
ATOM 1400 C CA . ILE A 1 183 ? 10.219 -25.719 -11.266 1 98.56 183 ILE A CA 1
ATOM 1401 C C . ILE A 1 183 ? 11.023 -24.969 -12.32 1 98.56 183 ILE A C 1
ATOM 1403 O O . ILE A 1 183 ? 12.055 -25.453 -12.789 1 98.56 183 ILE A O 1
ATOM 1407 N N . GLY A 1 184 ? 10.523 -23.797 -12.727 1 98.31 184 GLY A N 1
ATOM 1408 C CA . GLY A 1 184 ? 11.266 -22.984 -13.68 1 98.31 184 GLY A CA 1
ATOM 1409 C C . GLY A 1 184 ? 12.664 -22.641 -13.203 1 98.31 184 GLY A C 1
ATOM 1410 O O . GLY A 1 184 ? 13.633 -22.828 -13.93 1 98.31 184 GLY A O 1
ATOM 1411 N N . ALA A 1 185 ? 12.758 -22.156 -11.977 1 98.44 185 ALA A N 1
ATOM 1412 C CA . ALA A 1 185 ? 14.047 -21.766 -11.406 1 98.44 185 ALA A CA 1
ATOM 1413 C C . ALA A 1 185 ? 14.969 -22.984 -11.266 1 98.44 185 ALA A C 1
ATOM 1415 O O . ALA A 1 185 ? 16.172 -22.891 -11.508 1 98.44 185 ALA A O 1
ATOM 1416 N N . TYR A 1 186 ? 14.414 -24.109 -10.875 1 98.25 186 TYR A N 1
ATOM 1417 C CA . TYR A 1 186 ? 15.172 -25.328 -10.68 1 98.25 186 TYR A CA 1
ATOM 1418 C C . TYR A 1 186 ? 15.781 -25.812 -11.992 1 98.25 186 TYR A C 1
ATOM 1420 O O . TYR A 1 186 ? 16.984 -26.078 -12.07 1 98.25 186 TYR A O 1
ATOM 1428 N N . LEU A 1 187 ? 15.008 -25.891 -13.023 1 98.19 187 LEU A N 1
ATOM 1429 C CA . LEU A 1 187 ? 15.469 -26.406 -14.312 1 98.19 187 LEU A CA 1
ATOM 1430 C C . LEU A 1 187 ? 16.359 -25.391 -15.016 1 98.19 187 LEU A C 1
ATOM 1432 O O . LEU A 1 187 ?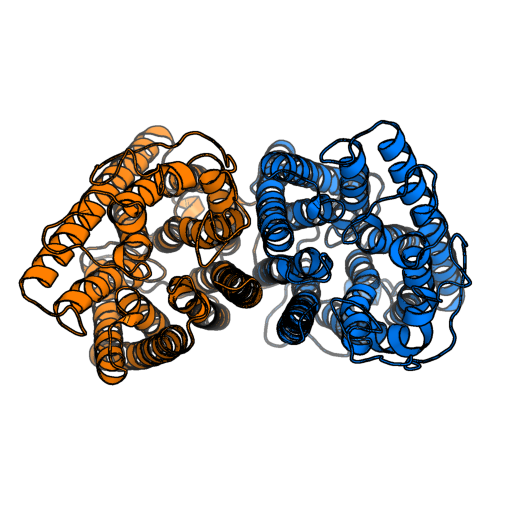 17.25 -25.781 -15.789 1 98.19 187 LEU A O 1
ATOM 1436 N N . LEU A 1 188 ? 16.172 -24.109 -14.734 1 97.69 188 LEU A N 1
ATOM 1437 C CA . LEU A 1 188 ? 16.953 -23.047 -15.328 1 97.69 188 LEU A CA 1
ATOM 1438 C C . LEU A 1 188 ? 18.344 -22.969 -14.711 1 97.69 188 LEU A C 1
ATOM 1440 O O . LEU A 1 188 ? 19.328 -22.641 -15.391 1 97.69 188 LEU A O 1
ATOM 1444 N N . GLY A 1 189 ? 18.438 -23.281 -13.406 1 97.75 189 GLY A N 1
ATOM 1445 C CA . GLY A 1 189 ? 19.688 -23.109 -12.68 1 97.75 189 GLY A CA 1
ATOM 1446 C C . GLY A 1 189 ? 19.906 -21.703 -12.188 1 97.75 189 GLY A C 1
ATOM 1447 O O . GLY A 1 189 ? 19.203 -20.781 -12.602 1 97.75 189 GLY A O 1
ATOM 1448 N N . PRO A 1 190 ? 20.922 -21.516 -11.352 1 98.19 190 PRO A N 1
ATOM 1449 C CA . PRO A 1 190 ? 21.156 -20.203 -10.719 1 98.19 190 PRO A CA 1
ATOM 1450 C C . PRO A 1 190 ? 21.859 -19.219 -11.641 1 98.19 190 PRO A C 1
ATOM 1452 O O . PRO A 1 190 ? 22.547 -19.641 -12.586 1 98.19 190 PRO A O 1
ATOM 1455 N N . ARG A 1 191 ? 21.734 -17.969 -11.484 1 97.81 191 ARG A N 1
ATOM 1456 C CA . ARG A 1 191 ? 22.484 -16.938 -12.172 1 97.81 191 ARG A CA 1
ATOM 1457 C C . ARG A 1 191 ? 23.984 -17.094 -11.922 1 97.81 191 ARG A C 1
ATOM 1459 O O . ARG A 1 191 ? 24.406 -17.516 -10.844 1 97.81 191 ARG A O 1
ATOM 1466 N N . ILE A 1 192 ? 24.672 -16.594 -12.828 1 96.69 192 ILE A N 1
ATOM 1467 C CA . ILE A 1 192 ? 26.125 -16.641 -12.727 1 96.69 192 ILE A CA 1
ATOM 1468 C C . ILE A 1 192 ? 26.578 -15.805 -11.531 1 96.69 192 ILE A C 1
ATOM 1470 O O . ILE A 1 192 ? 26.172 -14.648 -11.375 1 96.69 192 ILE A O 1
ATOM 1474 N N . GLY A 1 193 ? 27.328 -16.5 -10.617 1 95.88 193 GLY A N 1
ATOM 1475 C CA . GLY A 1 193 ? 27.922 -15.781 -9.5 1 95.88 193 GLY A CA 1
ATOM 1476 C C . GLY A 1 193 ? 27.109 -15.859 -8.234 1 95.88 193 GLY A C 1
ATOM 1477 O O . GLY A 1 193 ? 27.578 -15.484 -7.156 1 95.88 193 GLY A O 1
ATOM 1478 N N . LYS A 1 194 ? 25.891 -16.375 -8.297 1 97.19 194 LYS A N 1
ATOM 1479 C CA . LYS A 1 194 ? 25.016 -16.406 -7.141 1 97.19 194 LYS A CA 1
ATOM 1480 C C . LYS A 1 194 ? 25.516 -17.375 -6.078 1 97.19 194 LYS A C 1
ATOM 1482 O O . LYS A 1 194 ? 25.484 -17.078 -4.883 1 97.19 194 LYS A O 1
ATOM 1487 N N . TYR A 1 195 ? 25.953 -18.5 -6.523 1 96.69 195 TYR A N 1
ATOM 1488 C CA . TYR A 1 195 ? 26.516 -19.516 -5.637 1 96.69 195 TYR A CA 1
ATOM 1489 C C . TYR A 1 195 ? 27.922 -19.906 -6.066 1 96.69 195 TYR A C 1
ATOM 1491 O O . TYR A 1 195 ? 28.094 -20.609 -7.07 1 96.69 195 TYR A O 1
ATOM 1499 N N . THR A 1 196 ? 28.859 -19.391 -5.344 1 95.31 196 THR A N 1
ATOM 1500 C CA . THR A 1 196 ? 30.266 -19.641 -5.688 1 95.31 196 THR A CA 1
ATOM 1501 C C . THR A 1 196 ? 31.031 -20.156 -4.477 1 95.31 196 THR A C 1
ATOM 1503 O O . THR A 1 196 ? 30.953 -19.578 -3.391 1 95.31 196 THR A O 1
ATOM 1506 N N . ASN A 1 197 ? 31.812 -21.297 -4.625 1 94.56 197 ASN A N 1
ATOM 1507 C CA . ASN A 1 197 ? 32.688 -21.859 -3.594 1 94.56 197 ASN A CA 1
ATOM 1508 C C . ASN A 1 197 ? 31.922 -22.094 -2.293 1 94.56 197 ASN A C 1
ATOM 1510 O O . ASN A 1 197 ? 32.375 -21.688 -1.22 1 94.56 197 ASN A O 1
ATOM 1514 N N . GLY A 1 198 ? 30.688 -22.531 -2.395 1 90.62 198 GLY A N 1
ATOM 1515 C CA . GLY A 1 198 ? 29.891 -22.891 -1.237 1 90.62 198 GLY A CA 1
ATOM 1516 C C . GLY A 1 198 ? 29.266 -21.688 -0.545 1 90.62 198 GLY A C 1
ATOM 1517 O O . GLY A 1 198 ? 28.609 -21.844 0.486 1 90.62 198 GLY A O 1
ATOM 1518 N N . LYS A 1 199 ? 29.516 -20.609 -1.111 1 92.56 199 LYS A N 1
ATOM 1519 C CA . LYS A 1 199 ? 28.984 -19.375 -0.511 1 92.56 199 LYS A CA 1
ATOM 1520 C C . LYS A 1 199 ? 27.875 -18.797 -1.362 1 92.56 199 LYS A C 1
ATOM 1522 O O . LYS A 1 199 ? 27.906 -18.891 -2.592 1 92.56 199 LYS A O 1
ATOM 1527 N N . THR A 1 200 ? 26.844 -18.188 -0.722 1 94.88 200 THR A N 1
ATOM 1528 C CA . THR A 1 200 ? 25.766 -17.438 -1.362 1 94.88 200 THR A CA 1
ATOM 1529 C C . THR A 1 200 ? 26.141 -15.969 -1.486 1 94.88 200 THR A C 1
ATOM 1531 O O . THR A 1 200 ? 26.453 -15.32 -0.49 1 94.88 200 THR A O 1
ATOM 1534 N N . ASN A 1 201 ? 26.141 -15.477 -2.725 1 94.69 201 ASN A N 1
ATOM 1535 C CA . ASN A 1 201 ? 26.453 -14.07 -2.969 1 94.69 201 ASN A CA 1
ATOM 1536 C C . ASN A 1 201 ? 25.188 -13.258 -3.246 1 94.69 201 ASN A C 1
ATOM 1538 O O . ASN A 1 201 ? 24.297 -13.711 -3.963 1 94.69 201 ASN A O 1
ATOM 1542 N N . ALA A 1 202 ? 25.188 -12.047 -2.662 1 90.88 202 ALA A N 1
ATOM 1543 C CA . ALA A 1 202 ? 24.062 -11.156 -2.926 1 90.88 202 ALA A CA 1
ATOM 1544 C C . ALA A 1 202 ? 24.188 -10.516 -4.305 1 90.88 202 ALA A C 1
ATOM 1546 O O . ALA A 1 202 ? 25.281 -10.133 -4.73 1 90.88 202 ALA A O 1
ATOM 1547 N N . ILE A 1 203 ? 23.156 -10.516 -5.051 1 93.94 203 ILE A N 1
ATOM 1548 C CA . ILE A 1 203 ? 23 -9.75 -6.285 1 93.94 203 ILE A CA 1
ATOM 1549 C C . ILE A 1 203 ? 21.922 -8.688 -6.098 1 93.94 203 ILE A C 1
ATOM 1551 O O . ILE A 1 203 ? 20.719 -8.969 -6.23 1 93.94 203 ILE A O 1
ATOM 1555 N N . PRO A 1 204 ? 22.297 -7.48 -5.777 1 92.88 204 PRO A N 1
ATOM 1556 C CA . PRO A 1 204 ? 21.328 -6.461 -5.359 1 92.88 204 PRO A CA 1
ATOM 1557 C C . PRO A 1 204 ? 20.5 -5.918 -6.523 1 92.88 204 PRO A C 1
ATOM 1559 O O . PRO A 1 204 ? 20.984 -5.867 -7.656 1 92.88 204 PRO A O 1
ATOM 1562 N N . GLY A 1 205 ? 19.297 -5.488 -6.234 1 94.25 205 GLY A N 1
ATOM 1563 C CA . GLY A 1 205 ? 18.5 -4.734 -7.184 1 94.25 205 GLY A CA 1
ATOM 1564 C C . GLY A 1 205 ? 19.062 -3.355 -7.477 1 94.25 205 GLY A C 1
ATOM 1565 O O . GLY A 1 205 ? 19.719 -2.752 -6.625 1 94.25 205 GLY A O 1
ATOM 1566 N N . HIS A 1 206 ? 18.781 -2.805 -8.617 1 94.94 206 HIS A N 1
ATOM 1567 C CA . HIS A 1 206 ? 19.469 -1.602 -9.07 1 94.94 206 HIS A CA 1
ATOM 1568 C C . HIS A 1 206 ? 18.672 -0.348 -8.727 1 94.94 206 HIS A C 1
ATOM 1570 O O . HIS A 1 206 ? 19.188 0.767 -8.812 1 94.94 206 HIS A O 1
ATOM 1576 N N . ASN A 1 207 ? 17.391 -0.532 -8.344 1 96.81 207 ASN A N 1
ATOM 1577 C CA . ASN A 1 207 ? 16.484 0.602 -8.156 1 96.81 207 ASN A CA 1
ATOM 1578 C C . ASN A 1 207 ? 15.461 0.329 -7.062 1 96.81 207 ASN A C 1
ATOM 1580 O O . ASN A 1 207 ? 14.328 -0.064 -7.352 1 96.81 207 ASN A O 1
ATOM 1584 N N . ILE A 1 208 ? 15.742 0.636 -5.84 1 96.06 208 ILE A N 1
ATOM 1585 C CA . ILE A 1 208 ? 14.922 0.278 -4.691 1 96.06 208 ILE A CA 1
ATOM 1586 C C . ILE A 1 208 ? 13.641 1.108 -4.695 1 96.06 208 ILE A C 1
ATOM 1588 O O . ILE A 1 208 ? 12.57 0.606 -4.352 1 96.06 208 ILE A O 1
ATOM 1592 N N . PRO A 1 209 ? 13.688 2.389 -5.109 1 96.56 209 PRO A N 1
ATOM 1593 C CA . PRO A 1 209 ? 12.43 3.137 -5.25 1 96.56 209 PRO A CA 1
ATOM 1594 C C . PRO A 1 209 ? 11.422 2.428 -6.145 1 96.56 209 PRO A C 1
ATOM 1596 O O . PRO A 1 209 ? 10.227 2.375 -5.816 1 96.56 209 PRO A O 1
ATOM 1599 N N . LEU A 1 210 ? 11.898 1.902 -7.223 1 96.5 210 LEU A N 1
ATOM 1600 C CA . LEU A 1 210 ? 11 1.185 -8.125 1 96.5 210 LEU A CA 1
ATOM 1601 C C . LEU A 1 210 ? 10.391 -0.03 -7.43 1 96.5 210 LEU A C 1
ATOM 1603 O O . LEU A 1 210 ? 9.203 -0.317 -7.598 1 96.5 210 LEU A O 1
ATOM 1607 N N . ALA A 1 211 ? 11.18 -0.743 -6.68 1 97.94 211 ALA A N 1
ATOM 1608 C CA . ALA A 1 211 ? 10.688 -1.895 -5.93 1 97.94 211 ALA A CA 1
ATOM 1609 C C . ALA A 1 211 ? 9.617 -1.476 -4.926 1 97.94 211 ALA A C 1
ATOM 1611 O O . ALA A 1 211 ? 8.594 -2.146 -4.785 1 97.94 211 ALA A O 1
ATOM 1612 N N . VAL A 1 212 ? 9.836 -0.374 -4.242 1 98.06 212 VAL A N 1
ATOM 1613 C CA . VAL A 1 212 ? 8.875 0.138 -3.268 1 98.06 212 VAL A CA 1
ATOM 1614 C C . VAL A 1 212 ? 7.578 0.521 -3.971 1 98.06 212 VAL A C 1
ATOM 1616 O O . VAL A 1 212 ? 6.488 0.185 -3.502 1 98.06 212 VAL A O 1
ATOM 1619 N N . PHE A 1 213 ? 7.645 1.177 -5.129 1 97.69 213 PHE A N 1
ATOM 1620 C CA . PHE A 1 213 ? 6.461 1.483 -5.926 1 97.69 213 PHE A CA 1
ATOM 1621 C C . PHE A 1 213 ? 5.68 0.216 -6.242 1 97.69 213 PHE A C 1
ATOM 1623 O O . PHE A 1 213 ? 4.453 0.192 -6.117 1 97.69 213 PHE A O 1
ATOM 1630 N N . GLY A 1 214 ? 6.461 -0.752 -6.652 1 98.5 214 GLY A N 1
ATOM 1631 C CA . GLY A 1 214 ? 5.828 -2.014 -7.004 1 98.5 214 GLY A CA 1
ATOM 1632 C C . GLY A 1 214 ? 5.008 -2.604 -5.871 1 98.5 214 GLY A C 1
ATOM 1633 O O . GLY A 1 214 ? 3.84 -2.951 -6.059 1 98.5 214 GLY A O 1
ATOM 1634 N N . VAL A 1 215 ? 5.566 -2.678 -4.695 1 98.5 215 VAL A N 1
ATOM 1635 C CA . VAL A 1 215 ? 4.898 -3.326 -3.572 1 98.5 215 VAL A CA 1
ATOM 1636 C C . VAL A 1 215 ? 3.686 -2.504 -3.145 1 98.5 215 VAL A C 1
ATOM 1638 O O . VAL A 1 215 ? 2.631 -3.059 -2.828 1 98.5 215 VAL A O 1
ATOM 1641 N N . PHE A 1 216 ? 3.736 -1.2 -3.143 1 98.38 216 PHE A N 1
ATOM 1642 C CA . PHE A 1 216 ? 2.6 -0.366 -2.773 1 98.38 216 PHE A CA 1
ATOM 1643 C C . PHE A 1 216 ? 1.465 -0.518 -3.779 1 98.38 216 PHE A C 1
ATOM 1645 O O . PHE A 1 216 ? 0.291 -0.514 -3.406 1 98.38 216 PHE A O 1
ATOM 1652 N N . LEU A 1 217 ? 1.807 -0.618 -5.039 1 98 217 LEU A N 1
ATOM 1653 C CA . LEU A 1 217 ? 0.776 -0.809 -6.055 1 98 217 LEU A CA 1
ATOM 1654 C C . LEU A 1 217 ? 0.142 -2.191 -5.93 1 98 217 LEU A C 1
ATOM 1656 O O . LEU A 1 217 ? -1.057 -2.352 -6.172 1 98 217 LEU A O 1
ATOM 1660 N N . LEU A 1 218 ? 0.96 -3.16 -5.621 1 98.31 218 LEU A N 1
ATOM 1661 C CA . LEU A 1 218 ? 0.408 -4.484 -5.355 1 98.31 218 LEU A CA 1
ATOM 1662 C C . LEU A 1 218 ? -0.523 -4.453 -4.148 1 98.31 218 LEU A C 1
ATOM 1664 O O . LEU A 1 218 ? -1.633 -4.988 -4.199 1 98.31 218 LEU A O 1
ATOM 1668 N N . TRP A 1 219 ? -0.063 -3.82 -3.066 1 98.25 219 TRP A N 1
ATOM 1669 C CA . TRP A 1 219 ? -0.886 -3.674 -1.87 1 98.25 219 TRP A CA 1
ATOM 1670 C C . TRP A 1 219 ? -2.174 -2.918 -2.184 1 98.25 219 TRP A C 1
ATOM 1672 O O . TRP A 1 219 ? -3.258 -3.328 -1.765 1 98.25 219 TRP A O 1
ATOM 1682 N N . PHE A 1 220 ? -2.102 -1.872 -2.953 1 97.94 220 PHE A N 1
ATOM 1683 C CA . PHE A 1 220 ? -3.238 -1.091 -3.428 1 97.94 220 PHE A CA 1
ATOM 1684 C C . PHE A 1 220 ? -4.215 -1.97 -4.199 1 97.94 220 PHE A C 1
ATOM 1686 O O . PHE A 1 220 ? -5.426 -1.92 -3.961 1 97.94 220 PHE A O 1
ATOM 1693 N N . GLY A 1 221 ? -3.732 -2.758 -5.074 1 98.25 221 GLY A N 1
ATOM 1694 C CA . GLY A 1 221 ? -4.559 -3.65 -5.871 1 98.25 221 GLY A CA 1
ATOM 1695 C C . GLY A 1 221 ? -5.18 -4.773 -5.062 1 98.25 221 GLY A C 1
ATOM 1696 O O . GLY A 1 221 ? -6.254 -5.27 -5.402 1 98.25 221 GLY A O 1
ATOM 1697 N N . TRP A 1 222 ? -4.59 -5.141 -3.939 1 98.44 222 TRP A N 1
ATOM 1698 C CA . TRP A 1 222 ? -5.051 -6.273 -3.143 1 98.44 222 TRP A CA 1
ATOM 1699 C C . TRP A 1 222 ? -6.402 -5.977 -2.506 1 98.44 222 TRP A C 1
ATOM 1701 O O . TRP A 1 222 ? -7.145 -6.895 -2.148 1 98.44 222 TRP A O 1
ATOM 1711 N N . PHE A 1 223 ? -6.77 -4.691 -2.32 1 98.06 223 PHE A N 1
ATOM 1712 C CA . PHE A 1 223 ? -8.102 -4.336 -1.851 1 98.06 223 PHE A CA 1
ATOM 1713 C C . PHE A 1 223 ? -9.172 -4.805 -2.836 1 98.06 223 PHE A C 1
ATOM 1715 O O . PHE A 1 223 ? -10.266 -5.199 -2.432 1 98.06 223 PHE A O 1
ATOM 1722 N N . GLY A 1 224 ? -8.828 -4.68 -4.105 1 97.81 224 GLY A N 1
ATOM 1723 C CA . GLY A 1 224 ? -9.719 -5.223 -5.121 1 97.81 224 GLY A CA 1
ATOM 1724 C C . GLY A 1 224 ? -9.625 -6.73 -5.25 1 97.81 224 GLY A C 1
ATOM 1725 O O . GLY A 1 224 ? -10.641 -7.406 -5.438 1 97.81 224 GLY A O 1
ATOM 1726 N N . PHE A 1 225 ? -8.398 -7.211 -5.125 1 97.81 225 PHE A N 1
ATOM 1727 C CA . PHE A 1 225 ? -8.141 -8.641 -5.246 1 97.81 225 PHE A CA 1
ATOM 1728 C C . PHE A 1 225 ? -8.969 -9.43 -4.234 1 97.81 225 PHE A C 1
ATOM 1730 O O . PHE A 1 225 ? -9.812 -10.234 -4.613 1 97.81 225 PHE A O 1
ATOM 1737 N N . ASN A 1 226 ? -8.812 -9.133 -2.949 1 98.62 226 ASN A N 1
ATOM 1738 C CA . ASN A 1 226 ? -9.594 -9.805 -1.914 1 98.62 226 ASN A CA 1
ATOM 1739 C C . ASN A 1 226 ? -11.008 -9.234 -1.817 1 98.62 226 ASN A C 1
ATOM 1741 O O . ASN A 1 226 ? -11.977 -9.984 -1.719 1 98.62 226 ASN A O 1
ATOM 1745 N N . GLY A 1 227 ? -11.172 -7.941 -1.846 1 98.19 227 GLY A N 1
ATOM 1746 C CA . GLY A 1 227 ? -12.477 -7.309 -1.705 1 98.19 227 GLY A CA 1
ATOM 1747 C C . GLY A 1 227 ? -13.453 -7.699 -2.799 1 98.19 227 GLY A C 1
ATOM 1748 O O . GLY A 1 227 ? -14.641 -7.902 -2.535 1 98.19 227 GLY A O 1
ATOM 1749 N N . GLY A 1 228 ? -12.898 -7.766 -4.004 1 97.5 228 GLY A N 1
ATOM 1750 C CA . GLY A 1 228 ? -13.734 -8.141 -5.133 1 97.5 228 GLY A CA 1
ATOM 1751 C C . GLY A 1 228 ? -14.117 -9.609 -5.129 1 97.5 228 GLY A C 1
ATOM 1752 O O . GLY A 1 228 ? -15.086 -10 -5.777 1 97.5 228 GLY A O 1
ATOM 1753 N N . SER A 1 229 ? -13.414 -10.383 -4.414 1 97.69 229 SER A N 1
ATOM 1754 C CA . SER A 1 229 ? -13.664 -11.82 -4.371 1 97.69 229 SER A CA 1
ATOM 1755 C C . SER A 1 229 ? -14.867 -12.148 -3.488 1 97.69 229 SER A C 1
ATOM 1757 O O . SER A 1 229 ? -15.297 -13.305 -3.418 1 97.69 229 SER A O 1
ATOM 1759 N N . VAL A 1 230 ? -15.422 -11.133 -2.809 1 97.06 230 VAL A N 1
ATOM 1760 C CA . VAL A 1 230 ? -16.719 -11.305 -2.156 1 97.06 230 VAL A CA 1
ATOM 1761 C C . VAL A 1 230 ? -17.797 -11.516 -3.209 1 97.06 230 VAL A C 1
ATOM 1763 O O . VAL A 1 230 ? -18.844 -12.117 -2.926 1 97.06 230 VAL A O 1
ATOM 1766 N N . LEU A 1 231 ? -17.578 -10.992 -4.441 1 95.62 231 LEU A N 1
ATOM 1767 C CA . LEU A 1 231 ? -18.422 -11.125 -5.625 1 95.62 231 LEU A CA 1
ATOM 1768 C C . LEU A 1 231 ? -19.766 -10.43 -5.418 1 95.62 231 LEU A C 1
ATOM 1770 O O . LEU A 1 231 ? -20.797 -10.906 -5.887 1 95.62 231 LEU A O 1
ATOM 1774 N N . SER A 1 232 ? -19.828 -9.484 -4.539 1 95.62 232 SER A N 1
ATOM 1775 C CA . SER A 1 232 ? -20.906 -8.539 -4.277 1 95.62 232 SER A CA 1
ATOM 1776 C C . SER A 1 232 ? -20.422 -7.355 -3.453 1 95.62 232 SER A C 1
ATOM 1778 O O . SER A 1 232 ? -19.281 -7.355 -2.967 1 95.62 232 SER A O 1
ATOM 1780 N N . ALA A 1 233 ? -21.234 -6.414 -3.301 1 96.44 233 ALA A N 1
ATOM 1781 C CA . ALA A 1 233 ? -20.906 -5.227 -2.518 1 96.44 233 ALA A CA 1
ATOM 1782 C C . ALA A 1 233 ? -21.469 -5.328 -1.103 1 96.44 233 ALA A C 1
ATOM 1784 O O . ALA A 1 233 ? -21.781 -4.312 -0.48 1 96.44 233 ALA A O 1
ATOM 1785 N N . ASP A 1 234 ? -21.703 -6.594 -0.651 1 96.31 234 ASP A N 1
ATOM 1786 C CA . ASP A 1 234 ? -22.203 -6.762 0.711 1 96.31 234 ASP A CA 1
ATOM 1787 C C . ASP A 1 234 ? -21.375 -5.953 1.703 1 96.31 234 ASP A C 1
ATOM 1789 O O . ASP A 1 234 ? -20.188 -6.195 1.864 1 96.31 234 ASP A O 1
ATOM 1793 N N . PRO A 1 235 ? -21.984 -5.074 2.365 1 96.12 235 PRO A N 1
ATOM 1794 C CA . PRO A 1 235 ? -21.203 -4.148 3.195 1 96.12 235 PRO A CA 1
ATOM 1795 C C . PRO A 1 235 ? -20.422 -4.855 4.297 1 96.12 235 PRO A C 1
ATOM 1797 O O . PRO A 1 235 ? -19.266 -4.516 4.555 1 96.12 235 PRO A O 1
ATOM 1800 N N . GLY A 1 236 ? -21.078 -5.762 4.945 1 96.56 236 GLY A N 1
ATOM 1801 C CA . GLY A 1 236 ? -20.438 -6.461 6.043 1 96.56 236 GLY A CA 1
ATOM 1802 C C . GLY A 1 236 ? -19.203 -7.238 5.617 1 96.56 236 GLY A C 1
ATOM 1803 O O . GLY A 1 236 ? -18.109 -7 6.125 1 96.56 236 GLY A O 1
ATOM 1804 N N . THR A 1 237 ? -19.328 -8.062 4.625 1 97.38 237 THR A N 1
ATOM 1805 C CA . THR A 1 237 ? -18.25 -8.953 4.238 1 97.38 237 THR A CA 1
ATOM 1806 C C . THR A 1 237 ? -17.125 -8.18 3.553 1 97.38 237 THR A C 1
ATOM 1808 O O . THR A 1 237 ? -15.945 -8.422 3.816 1 97.38 237 THR A O 1
ATOM 1811 N N . VAL A 1 238 ? -17.453 -7.246 2.715 1 97.75 238 VAL A N 1
ATOM 1812 C CA . VAL A 1 238 ? -16.422 -6.496 1.999 1 97.75 238 VAL A CA 1
ATOM 1813 C C . VAL A 1 238 ? -15.594 -5.68 2.988 1 97.75 238 VAL A C 1
ATOM 1815 O O . VAL A 1 238 ? -14.367 -5.641 2.895 1 97.75 238 VAL A O 1
ATOM 1818 N N . SER A 1 239 ? -16.266 -5.039 3.936 1 98.12 239 SER A N 1
ATOM 1819 C CA . SER A 1 239 ? -15.531 -4.238 4.906 1 98.12 239 SER A CA 1
ATOM 1820 C C . SER A 1 239 ? -14.641 -5.109 5.785 1 98.12 239 SER A C 1
ATOM 1822 O O . SER A 1 239 ? -13.508 -4.734 6.105 1 98.12 239 SER A O 1
ATOM 1824 N N . LEU A 1 240 ? -15.094 -6.266 6.18 1 97.94 240 LEU A N 1
ATOM 1825 C CA . LEU A 1 240 ? -14.266 -7.211 6.918 1 97.94 240 LEU A CA 1
ATOM 1826 C C . LEU A 1 240 ? -13.023 -7.59 6.117 1 97.94 240 LEU A C 1
ATOM 1828 O O . LEU A 1 240 ? -11.914 -7.57 6.6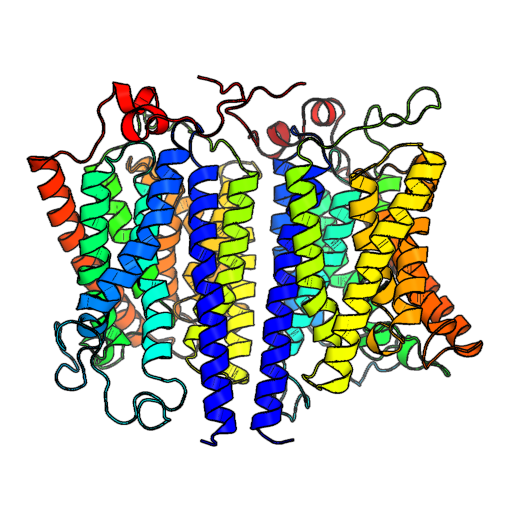45 1 97.94 240 LEU A O 1
ATOM 1832 N N . VAL A 1 241 ? -13.211 -7.898 4.895 1 98.69 241 VAL A N 1
ATOM 1833 C CA . VAL A 1 241 ? -12.133 -8.352 4.023 1 98.69 241 VAL A CA 1
ATOM 1834 C C . VAL A 1 241 ? -11.109 -7.23 3.844 1 98.69 241 VAL A C 1
ATOM 1836 O O . VAL A 1 241 ? -9.906 -7.48 3.807 1 98.69 241 VAL A O 1
ATOM 1839 N N . PHE A 1 242 ? -11.555 -5.957 3.754 1 98.38 242 PHE A N 1
ATOM 1840 C CA . PHE A 1 242 ? -10.648 -4.82 3.688 1 98.38 242 PHE A CA 1
ATOM 1841 C C . PHE A 1 242 ? -9.75 -4.773 4.918 1 98.38 242 PHE A C 1
ATOM 1843 O O . PHE A 1 242 ? -8.531 -4.629 4.801 1 98.38 242 PHE A O 1
ATOM 1850 N N . VAL A 1 243 ? -10.352 -4.918 6.078 1 98.44 243 VAL A N 1
ATOM 1851 C CA . VAL A 1 243 ? -9.648 -4.77 7.344 1 98.44 243 VAL A CA 1
ATOM 1852 C C . VAL A 1 243 ? -8.664 -5.926 7.523 1 98.44 243 VAL A C 1
ATOM 1854 O O . VAL A 1 243 ? -7.492 -5.707 7.844 1 98.44 243 VAL A O 1
ATOM 1857 N N . THR A 1 244 ? -9.125 -7.152 7.277 1 98.75 244 THR A N 1
ATOM 1858 C CA . THR A 1 244 ? -8.25 -8.305 7.457 1 98.75 244 THR A CA 1
ATOM 1859 C C . THR A 1 244 ? -7.09 -8.266 6.465 1 98.75 244 THR A C 1
ATOM 1861 O O . THR A 1 244 ? -5.953 -8.594 6.816 1 98.75 244 THR A O 1
ATOM 1864 N N . THR A 1 245 ? -7.355 -7.867 5.25 1 98.75 245 THR A N 1
ATOM 1865 C CA . THR A 1 245 ? -6.324 -7.738 4.23 1 98.75 245 THR A CA 1
ATOM 1866 C C . THR A 1 245 ? -5.27 -6.719 4.648 1 98.75 245 THR A C 1
ATOM 1868 O O . THR A 1 245 ? -4.07 -7.016 4.641 1 98.75 245 THR A O 1
ATOM 1871 N N . ALA A 1 246 ? -5.734 -5.559 5.07 1 98.56 246 ALA A N 1
ATOM 1872 C CA . ALA A 1 246 ? -4.828 -4.473 5.434 1 98.56 246 ALA A CA 1
ATOM 1873 C C . ALA A 1 246 ? -3.99 -4.848 6.652 1 98.56 246 ALA A C 1
ATOM 1875 O O . ALA A 1 246 ? -2.775 -4.625 6.672 1 98.56 246 ALA A O 1
ATOM 1876 N N . LEU A 1 247 ? -4.605 -5.406 7.648 1 98.69 247 LEU A N 1
ATOM 1877 C CA . LEU A 1 247 ? -3.91 -5.75 8.883 1 98.69 247 LEU A CA 1
ATOM 1878 C C . LEU A 1 247 ? -2.92 -6.887 8.648 1 98.69 247 LEU A C 1
ATOM 1880 O O . LEU A 1 247 ? -1.843 -6.91 9.25 1 98.69 247 LEU A O 1
ATOM 1884 N N . ALA A 1 248 ? -3.25 -7.82 7.812 1 98.94 248 ALA A N 1
ATOM 1885 C CA . ALA A 1 248 ? -2.332 -8.914 7.504 1 98.94 248 ALA A CA 1
ATOM 1886 C C . ALA A 1 248 ? -1.091 -8.398 6.777 1 98.94 248 ALA A C 1
ATOM 1888 O O . ALA A 1 248 ? 0.031 -8.805 7.094 1 98.94 248 ALA A O 1
ATOM 1889 N N . GLY A 1 249 ? -1.308 -7.562 5.77 1 98.81 249 GLY A N 1
ATOM 1890 C CA . GLY A 1 249 ? -0.167 -6.953 5.105 1 98.81 249 GLY A CA 1
ATOM 1891 C C . GLY A 1 249 ? 0.742 -6.195 6.059 1 98.81 249 GLY A C 1
ATOM 1892 O O . GLY A 1 249 ? 1.964 -6.348 6.008 1 98.81 249 GLY A O 1
ATOM 1893 N N . ALA A 1 250 ? 0.149 -5.418 6.93 1 98.75 250 ALA A N 1
ATOM 1894 C CA . ALA A 1 250 ? 0.899 -4.648 7.922 1 98.75 250 ALA A CA 1
ATOM 1895 C C . ALA A 1 250 ? 1.677 -5.574 8.852 1 98.75 250 ALA A C 1
ATOM 1897 O O . ALA A 1 250 ? 2.857 -5.34 9.125 1 98.75 250 ALA A O 1
ATOM 1898 N N . ALA A 1 251 ? 1.014 -6.582 9.312 1 98.88 251 ALA A N 1
ATOM 1899 C CA . ALA A 1 251 ? 1.649 -7.531 10.219 1 98.88 251 ALA A CA 1
ATOM 1900 C C . ALA A 1 251 ? 2.777 -8.289 9.516 1 98.88 251 ALA A C 1
ATOM 1902 O O . ALA A 1 251 ? 3.787 -8.625 10.141 1 98.88 251 ALA A O 1
ATOM 1903 N N . GLY A 1 252 ? 2.545 -8.609 8.289 1 98.94 252 GLY A N 1
ATOM 1904 C CA . GLY A 1 252 ? 3.598 -9.25 7.512 1 98.94 252 GLY A CA 1
ATOM 1905 C C . GLY A 1 252 ? 4.867 -8.422 7.438 1 98.94 252 GLY A C 1
ATOM 1906 O O . GLY A 1 252 ? 5.973 -8.961 7.5 1 98.94 252 GLY A O 1
ATOM 1907 N N . ALA A 1 253 ? 4.762 -7.117 7.293 1 98.75 253 ALA A N 1
ATOM 1908 C CA . ALA A 1 253 ? 5.91 -6.219 7.305 1 98.75 253 ALA A CA 1
ATOM 1909 C C . ALA A 1 253 ? 6.719 -6.375 8.586 1 98.75 253 ALA A C 1
ATOM 1911 O O . ALA A 1 253 ? 7.945 -6.504 8.547 1 98.75 253 ALA A O 1
ATOM 1912 N N . PHE A 1 254 ? 6.055 -6.426 9.672 1 98.31 254 PHE A N 1
ATOM 1913 C CA . PHE A 1 254 ? 6.738 -6.488 10.953 1 98.31 254 PHE A CA 1
ATOM 1914 C C . PHE A 1 254 ? 7.289 -7.887 11.211 1 98.31 254 PHE A C 1
ATOM 1916 O O . PHE A 1 254 ? 8.344 -8.047 11.828 1 98.31 254 PHE A O 1
ATOM 1923 N N . GLY A 1 255 ? 6.531 -8.93 10.805 1 98.69 255 GLY A N 1
ATOM 1924 C CA . GLY A 1 255 ? 7.086 -10.273 10.891 1 98.69 255 GLY A CA 1
ATOM 1925 C C . GLY A 1 255 ? 8.406 -10.422 10.164 1 98.69 255 GLY A C 1
ATOM 1926 O O . GLY A 1 255 ? 9.367 -10.969 10.711 1 98.69 255 GLY A O 1
ATOM 1927 N N . ALA A 1 256 ? 8.453 -9.914 8.984 1 98.69 256 ALA A N 1
ATOM 1928 C CA . ALA A 1 256 ? 9.68 -9.984 8.188 1 98.69 256 ALA A CA 1
ATOM 1929 C C . ALA A 1 256 ? 10.773 -9.102 8.789 1 98.69 256 ALA A C 1
ATOM 1931 O O . ALA A 1 256 ? 11.945 -9.469 8.781 1 98.69 256 ALA A O 1
ATOM 1932 N N . LEU A 1 257 ? 10.391 -7.895 9.234 1 97.56 257 LEU A N 1
ATOM 1933 C CA . LEU A 1 257 ? 11.352 -6.996 9.867 1 97.56 257 LEU A CA 1
ATOM 1934 C C . LEU A 1 257 ? 12.016 -7.672 11.055 1 97.56 257 LEU A C 1
ATOM 1936 O O . LEU A 1 257 ? 13.242 -7.648 11.18 1 97.56 257 LEU A O 1
ATOM 1940 N N . LEU A 1 258 ? 11.227 -8.266 11.883 1 97.44 258 LEU A N 1
ATOM 1941 C CA . LEU A 1 258 ? 11.75 -8.914 13.078 1 97.44 258 LEU A CA 1
ATOM 1942 C C . LEU A 1 258 ? 12.648 -10.094 12.711 1 97.44 258 LEU A C 1
ATOM 1944 O O . LEU A 1 258 ? 13.766 -10.211 13.211 1 97.44 258 LEU A O 1
ATOM 1948 N N . ALA A 1 259 ? 12.203 -10.961 11.828 1 97.88 259 ALA A N 1
ATOM 1949 C CA . ALA A 1 259 ? 12.953 -12.156 11.438 1 97.88 259 ALA A CA 1
ATOM 1950 C C . ALA A 1 259 ? 14.258 -11.773 10.742 1 97.88 259 ALA A C 1
ATOM 1952 O O . ALA A 1 259 ? 15.312 -12.344 11.031 1 97.88 259 ALA A O 1
ATOM 1953 N N . SER A 1 260 ? 14.164 -10.82 9.852 1 96.19 260 SER A N 1
ATOM 1954 C CA . SER A 1 260 ? 15.359 -10.422 9.117 1 96.19 260 SER A CA 1
ATOM 1955 C C . SER A 1 260 ? 16.359 -9.719 10.016 1 96.19 260 SER A C 1
ATOM 1957 O O . SER A 1 260 ? 17.578 -9.922 9.883 1 96.19 260 SER A O 1
ATOM 1959 N N . TYR A 1 261 ? 15.844 -8.875 10.914 1 94.19 261 TYR A N 1
ATOM 1960 C CA . TYR A 1 261 ? 16.75 -8.195 11.836 1 94.19 261 TYR A CA 1
ATOM 1961 C C . TYR A 1 261 ? 17.469 -9.195 12.734 1 94.19 261 TYR A C 1
ATOM 1963 O O . TYR A 1 261 ? 18.656 -9.055 13.008 1 94.19 261 TYR A O 1
ATOM 1971 N N . LEU A 1 262 ? 16.781 -10.18 13.227 1 95.38 262 LEU A N 1
ATOM 1972 C CA . LEU A 1 262 ? 17.375 -11.188 14.094 1 95.38 262 LEU A CA 1
ATOM 1973 C C . LEU A 1 262 ? 18.375 -12.039 13.336 1 95.38 262 LEU A C 1
ATOM 1975 O O . LEU A 1 262 ? 19.406 -12.438 13.891 1 95.38 262 LEU A O 1
ATOM 1979 N N . LYS A 1 263 ? 18.141 -12.266 12.109 1 94 263 LYS A N 1
ATOM 1980 C CA . LYS A 1 263 ? 18.969 -13.156 11.312 1 94 263 LYS A CA 1
ATOM 1981 C C . LYS A 1 263 ? 20.156 -12.406 10.711 1 94 263 LYS A C 1
ATOM 1983 O O . LYS A 1 263 ? 21.281 -12.938 10.664 1 94 263 LYS A O 1
ATOM 1988 N N . PHE A 1 264 ? 19.906 -11.141 10.258 1 91.38 264 PHE A N 1
ATOM 1989 C CA . PHE A 1 264 ? 20.922 -10.461 9.469 1 91.38 264 PHE A CA 1
ATOM 1990 C C . PHE A 1 264 ? 21.438 -9.219 10.195 1 91.38 264 PHE A C 1
ATOM 1992 O O . PHE A 1 264 ? 22.406 -8.602 9.758 1 91.38 264 PHE A O 1
ATOM 1999 N N . LYS A 1 265 ? 20.812 -8.766 11.25 1 90.75 265 LYS A N 1
ATOM 2000 C CA . LYS A 1 265 ? 21.203 -7.625 12.07 1 90.75 265 LYS A CA 1
ATOM 2001 C C . LYS A 1 265 ? 21.203 -6.332 11.266 1 90.75 265 LYS A C 1
ATOM 2003 O O . LYS A 1 265 ? 22.125 -5.52 11.383 1 90.75 265 LYS A O 1
ATOM 2008 N N . ALA A 1 266 ? 20.297 -6.262 10.336 1 88.25 266 ALA A N 1
ATOM 2009 C CA . ALA A 1 266 ? 20.109 -5.055 9.531 1 88.25 266 ALA A CA 1
ATOM 2010 C C . ALA A 1 266 ? 18.625 -4.828 9.219 1 88.25 266 ALA A C 1
ATOM 2012 O O . ALA A 1 266 ? 17.844 -5.777 9.195 1 88.25 266 ALA A O 1
ATOM 2013 N N . TYR A 1 267 ? 18.312 -3.584 8.977 1 93.5 267 TYR A N 1
ATOM 2014 C CA . TYR A 1 267 ? 16.969 -3.238 8.516 1 93.5 267 TYR A CA 1
ATOM 2015 C C . TYR A 1 267 ? 16.859 -3.4 7 1 93.5 267 TYR A C 1
ATOM 2017 O O . TYR A 1 267 ? 17.062 -2.441 6.25 1 93.5 267 TYR A O 1
ATOM 2025 N N . ASP A 1 268 ? 16.516 -4.566 6.586 1 94.81 268 ASP A N 1
ATOM 2026 C CA . ASP A 1 268 ? 16.469 -4.926 5.172 1 94.81 268 ASP A CA 1
ATOM 2027 C C . ASP A 1 268 ? 15.117 -4.57 4.562 1 94.81 268 ASP A C 1
ATOM 2029 O O . ASP A 1 268 ? 14.125 -5.273 4.785 1 94.81 268 ASP A O 1
ATOM 2033 N N . ILE A 1 269 ? 15.086 -3.559 3.736 1 96.31 269 ILE A N 1
ATOM 2034 C CA . ILE A 1 269 ? 13.82 -3.078 3.184 1 96.31 269 ILE A CA 1
ATOM 2035 C C . ILE A 1 269 ? 13.25 -4.121 2.227 1 96.31 269 ILE A C 1
ATOM 2037 O O . ILE A 1 269 ? 12.031 -4.258 2.105 1 96.31 269 ILE A O 1
ATOM 2041 N N . THR A 1 270 ? 14.086 -4.871 1.502 1 96.75 270 THR A N 1
ATOM 2042 C CA . THR A 1 270 ? 13.594 -5.859 0.553 1 96.75 270 THR A CA 1
ATOM 2043 C C . THR A 1 270 ? 12.82 -6.961 1.274 1 96.75 270 THR A C 1
ATOM 2045 O O . THR A 1 270 ? 11.797 -7.438 0.778 1 96.75 270 THR A O 1
ATOM 2048 N N . MET A 1 271 ? 13.297 -7.305 2.471 1 97.31 271 MET A N 1
ATOM 2049 C CA . MET A 1 271 ? 12.586 -8.297 3.271 1 97.31 271 MET A CA 1
ATOM 2050 C C . MET A 1 271 ? 11.266 -7.738 3.787 1 97.31 271 MET A C 1
ATOM 2052 O O . MET A 1 271 ? 10.266 -8.453 3.846 1 97.31 271 MET A O 1
ATOM 2056 N N . VAL A 1 272 ? 11.273 -6.512 4.152 1 98.12 272 VAL A N 1
ATOM 2057 C CA . VAL A 1 272 ? 10.055 -5.871 4.625 1 98.12 272 VAL A CA 1
ATOM 2058 C C . VAL A 1 272 ? 9.031 -5.812 3.494 1 98.12 272 VAL A C 1
ATOM 2060 O O . VAL A 1 272 ? 7.848 -6.102 3.703 1 98.12 272 VAL A O 1
ATOM 2063 N N . LEU A 1 273 ? 9.484 -5.402 2.293 1 98.56 273 LEU A N 1
ATOM 2064 C CA . LEU A 1 273 ? 8.609 -5.367 1.126 1 98.56 273 LEU A CA 1
ATOM 2065 C C . LEU A 1 273 ? 8.023 -6.746 0.847 1 98.56 273 LEU A C 1
ATOM 2067 O O . LEU A 1 273 ? 6.809 -6.883 0.686 1 98.56 273 LEU A O 1
ATOM 2071 N N . ASN A 1 274 ? 8.836 -7.766 0.836 1 98.62 274 ASN A N 1
ATOM 2072 C CA . ASN A 1 274 ? 8.359 -9.133 0.638 1 98.62 274 ASN A CA 1
ATOM 2073 C C . ASN A 1 274 ? 7.48 -9.594 1.801 1 98.62 274 ASN A C 1
ATOM 2075 O O . ASN A 1 274 ? 6.566 -10.398 1.614 1 98.62 274 ASN A O 1
ATOM 2079 N N . GLY A 1 275 ? 7.805 -9.086 3.002 1 98.88 275 GLY A N 1
ATOM 2080 C CA . GLY A 1 275 ? 6.969 -9.375 4.156 1 98.88 275 GLY A CA 1
ATOM 2081 C C . GLY A 1 275 ? 5.543 -8.883 4 1 98.88 275 GLY A C 1
ATOM 2082 O O . GLY A 1 275 ? 4.598 -9.57 4.383 1 98.88 275 GLY A O 1
ATOM 2083 N N . ILE A 1 276 ? 5.383 -7.68 3.502 1 98.88 276 ILE A N 1
ATOM 2084 C CA . ILE A 1 276 ? 4.059 -7.137 3.225 1 98.88 276 ILE A CA 1
ATOM 2085 C C . ILE A 1 276 ? 3.309 -8.062 2.273 1 98.88 276 ILE A C 1
ATOM 2087 O O . ILE A 1 276 ? 2.18 -8.469 2.555 1 98.88 276 ILE A O 1
ATOM 2091 N N . LEU A 1 277 ? 3.973 -8.453 1.182 1 98.88 277 LEU A N 1
ATOM 2092 C CA . LEU A 1 277 ? 3.357 -9.336 0.198 1 98.88 277 LEU A CA 1
ATOM 2093 C C . LEU A 1 277 ? 3.039 -10.695 0.812 1 98.88 277 LEU A C 1
ATOM 2095 O O . LEU A 1 277 ? 1.991 -11.281 0.528 1 98.88 277 LEU A O 1
ATOM 2099 N N . ALA A 1 278 ? 3.945 -11.125 1.645 1 98.94 278 ALA A N 1
ATOM 2100 C CA . ALA A 1 278 ? 3.746 -12.398 2.326 1 98.94 278 ALA A CA 1
ATOM 2101 C C . ALA A 1 278 ? 2.49 -12.367 3.193 1 98.94 278 ALA A C 1
ATOM 2103 O O . ALA A 1 278 ? 1.7 -13.312 3.189 1 98.94 278 ALA A O 1
ATOM 2104 N N . GLY A 1 279 ? 2.336 -11.352 3.969 1 98.94 279 GLY A N 1
ATOM 2105 C CA . GLY A 1 279 ? 1.131 -11.203 4.77 1 98.94 279 GLY A CA 1
ATOM 2106 C C . GLY A 1 279 ? -0.138 -11.18 3.939 1 98.94 279 GLY A C 1
ATOM 2107 O O . GLY A 1 279 ? -1.134 -11.812 4.297 1 98.94 279 GLY A O 1
ATOM 2108 N N . LEU A 1 280 ? -0.118 -10.453 2.844 1 98.88 280 LEU A N 1
ATOM 2109 C CA . LEU A 1 280 ? -1.263 -10.336 1.945 1 98.88 280 LEU A CA 1
ATOM 2110 C C . LEU A 1 280 ? -1.612 -11.688 1.333 1 98.88 280 LEU A C 1
ATOM 2112 O O . LEU A 1 280 ? -2.781 -12.078 1.313 1 98.88 280 LEU A O 1
ATOM 2116 N N . VAL A 1 281 ? -0.595 -12.438 0.857 1 98.88 281 VAL A N 1
ATOM 2117 C CA . VAL A 1 281 ? -0.801 -13.766 0.279 1 98.88 281 VAL A CA 1
ATOM 2118 C C . VAL A 1 281 ? -1.367 -14.703 1.338 1 98.88 281 VAL A C 1
ATOM 2120 O O . VAL A 1 281 ? -2.289 -15.477 1.061 1 98.88 281 VAL A O 1
ATOM 2123 N N . SER A 1 282 ? -0.946 -14.602 2.533 1 98.94 282 SER A N 1
ATOM 2124 C CA . SER A 1 282 ? -1.298 -15.508 3.617 1 98.94 282 SER A CA 1
ATOM 2125 C C . SER A 1 282 ? -2.766 -15.359 4.008 1 98.94 282 SER A C 1
ATOM 2127 O O . SER A 1 282 ? -3.406 -16.328 4.41 1 98.94 282 SER A O 1
ATOM 2129 N N . ILE A 1 283 ? -3.295 -14.172 3.922 1 98.94 283 ILE A N 1
ATOM 2130 C CA . ILE A 1 283 ? -4.648 -13.938 4.41 1 98.94 283 ILE A CA 1
ATOM 2131 C C . ILE A 1 283 ? -5.656 -14.18 3.289 1 98.94 283 ILE A C 1
ATOM 2133 O O . ILE A 1 283 ? -6.859 -14.258 3.531 1 98.94 283 ILE A O 1
ATOM 2137 N N . THR A 1 284 ? -5.191 -14.375 2.082 1 98.81 284 THR A N 1
ATOM 2138 C CA . THR A 1 284 ? -6 -14.352 0.866 1 98.81 284 THR A CA 1
ATOM 2139 C C . THR A 1 284 ? -6.973 -15.531 0.839 1 98.81 284 THR A C 1
ATOM 2141 O O . THR A 1 284 ? -8.102 -15.391 0.367 1 98.81 284 THR A O 1
ATOM 2144 N N . ALA A 1 285 ? -6.676 -16.672 1.429 1 98.81 285 ALA A N 1
ATOM 2145 C CA . ALA A 1 285 ? -7.535 -17.844 1.402 1 98.81 285 ALA A CA 1
ATOM 2146 C C . ALA A 1 285 ? -8.688 -17.703 2.391 1 98.81 285 ALA A C 1
ATOM 2148 O O . ALA A 1 285 ? -9.711 -18.391 2.262 1 98.81 285 ALA A O 1
ATOM 2149 N N . GLY A 1 286 ? -8.531 -16.812 3.381 1 98.81 286 GLY A N 1
ATOM 2150 C CA . GLY A 1 286 ? -9.539 -16.781 4.43 1 98.81 286 GLY A CA 1
ATOM 2151 C C . GLY A 1 286 ? -9.875 -15.367 4.887 1 98.81 286 GLY A C 1
ATOM 2152 O O . GLY A 1 286 ? -10.352 -15.172 6.008 1 98.81 286 GLY A O 1
ATOM 2153 N N . ALA A 1 287 ? -9.633 -14.383 4.102 1 98.81 287 ALA A N 1
ATOM 2154 C CA . ALA A 1 287 ? -9.836 -12.992 4.488 1 98.81 287 ALA A CA 1
ATOM 2155 C C . ALA A 1 287 ? -11.273 -12.742 4.938 1 98.81 287 ALA A C 1
ATOM 2157 O O . ALA A 1 287 ? -11.531 -11.859 5.762 1 98.81 287 ALA A O 1
ATOM 2158 N N . ASP A 1 288 ? -12.211 -13.523 4.445 1 98.56 288 ASP A N 1
ATOM 2159 C CA . ASP A 1 288 ? -13.633 -13.344 4.738 1 98.56 288 ASP A CA 1
ATOM 2160 C C . ASP A 1 288 ? -14.039 -14.133 5.984 1 98.56 288 ASP A C 1
ATOM 2162 O O . ASP A 1 288 ? -15.172 -14.016 6.457 1 98.56 288 ASP A O 1
ATOM 2166 N N . LEU A 1 289 ? -13.141 -14.922 6.527 1 98.44 289 LEU A N 1
ATOM 2167 C CA . LEU A 1 289 ? -13.492 -15.852 7.598 1 98.44 289 LEU A CA 1
ATOM 2168 C C . LEU A 1 289 ? -12.867 -15.422 8.922 1 98.44 289 LEU A C 1
ATOM 2170 O O . LEU A 1 289 ? -13.266 -15.891 9.984 1 98.44 289 LEU A O 1
ATOM 2174 N N . MET A 1 290 ? -11.82 -14.602 8.875 1 98.62 290 MET A N 1
ATOM 2175 C CA . MET A 1 290 ? -10.945 -14.352 10.023 1 98.62 290 MET A CA 1
ATOM 2176 C C . MET A 1 290 ? -11.375 -13.094 10.773 1 98.62 290 MET A C 1
ATOM 2178 O O . MET A 1 290 ? -11.867 -12.141 10.164 1 98.62 290 MET A O 1
ATOM 2182 N N . SER A 1 291 ? -11.172 -13.094 12.086 1 97.75 291 SER A N 1
ATOM 2183 C CA . SER A 1 291 ? -11.219 -11.852 12.852 1 97.75 291 SER A CA 1
ATOM 2184 C C . SER A 1 291 ? -9.992 -10.984 12.57 1 97.75 291 SER A C 1
ATOM 2186 O O . SER A 1 291 ? -8.984 -11.477 12.047 1 97.75 291 SER A O 1
ATOM 2188 N N . PRO A 1 292 ? -10.055 -9.711 12.922 1 97.56 292 PRO A N 1
ATOM 2189 C CA . PRO A 1 292 ? -8.891 -8.836 12.766 1 97.56 292 PRO A CA 1
ATOM 2190 C C . PRO A 1 292 ? -7.652 -9.367 13.484 1 97.56 292 PRO A C 1
ATOM 2192 O O . PRO A 1 292 ? -6.551 -9.344 12.93 1 97.56 292 PRO A O 1
ATOM 2195 N N . THR A 1 293 ? -7.789 -9.852 14.672 1 97.75 293 THR A N 1
ATOM 2196 C CA . THR A 1 293 ? -6.656 -10.359 15.438 1 97.75 293 THR A CA 1
ATOM 2197 C C . THR A 1 293 ? -6.055 -11.594 14.766 1 97.75 293 THR A C 1
ATOM 2199 O O . THR A 1 293 ? -4.832 -11.734 14.688 1 97.75 293 THR A O 1
ATOM 2202 N N . GLU A 1 294 ? -6.883 -12.469 14.305 1 98.5 294 GLU A N 1
ATOM 2203 C CA . GLU A 1 294 ? -6.398 -13.648 13.594 1 98.5 294 GLU A CA 1
ATOM 2204 C C . GLU A 1 294 ? -5.66 -13.258 12.312 1 98.5 294 GLU A C 1
ATOM 2206 O O . GLU A 1 294 ? -4.652 -13.875 11.961 1 98.5 294 GLU A O 1
ATOM 2211 N N . ALA A 1 295 ? -6.203 -12.258 11.617 1 98.81 295 ALA A N 1
ATOM 2212 C CA . ALA A 1 295 ? -5.543 -11.766 10.414 1 98.81 295 ALA A CA 1
ATOM 2213 C C . ALA A 1 295 ? -4.137 -11.258 10.727 1 98.81 295 ALA A C 1
ATOM 2215 O O . ALA A 1 295 ? -3.199 -11.492 9.961 1 98.81 295 ALA A O 1
ATOM 2216 N N . VAL A 1 296 ? -3.951 -10.547 11.828 1 98.75 296 VAL A N 1
ATOM 2217 C CA . VAL A 1 296 ? -2.656 -10.039 12.266 1 98.75 296 VAL A CA 1
ATOM 2218 C C . VAL A 1 296 ? -1.7 -11.203 12.516 1 98.75 296 VAL A C 1
ATOM 2220 O O . VAL A 1 296 ? -0.551 -11.18 12.07 1 98.75 296 VAL A O 1
ATOM 2223 N N . ILE A 1 297 ? -2.156 -12.227 13.164 1 98.81 297 ILE A N 1
ATOM 2224 C CA . ILE A 1 297 ? -1.335 -13.391 13.492 1 98.81 297 ILE A CA 1
ATOM 2225 C C . ILE A 1 297 ? -0.908 -14.094 12.203 1 98.81 297 ILE A C 1
ATOM 2227 O O . ILE A 1 297 ? 0.272 -14.398 12.023 1 98.81 297 ILE A O 1
ATOM 2231 N N . ILE A 1 298 ? -1.849 -14.328 11.352 1 98.88 298 ILE A N 1
ATOM 2232 C CA . ILE A 1 298 ? -1.598 -15.047 10.109 1 98.88 298 ILE A CA 1
ATOM 2233 C C . ILE A 1 298 ? -0.59 -14.273 9.258 1 98.88 298 ILE A C 1
ATOM 2235 O O . ILE A 1 298 ? 0.366 -14.852 8.742 1 98.88 298 ILE A O 1
ATOM 2239 N N . GLY A 1 299 ? -0.812 -12.914 9.133 1 98.94 299 GLY A N 1
ATOM 2240 C CA . GLY A 1 299 ? 0.117 -12.086 8.383 1 98.94 299 GLY A CA 1
ATOM 2241 C C . GLY A 1 299 ? 1.503 -12.039 9 1 98.94 299 GLY A C 1
ATOM 2242 O O . GLY A 1 299 ? 2.506 -12.102 8.281 1 98.94 299 GLY A O 1
ATOM 2243 N N . PHE A 1 300 ? 1.567 -11.93 10.305 1 98.94 300 PHE A N 1
ATOM 2244 C CA . PHE A 1 300 ? 2.836 -11.867 11.023 1 98.94 300 PHE A CA 1
ATOM 2245 C C . PHE A 1 300 ? 3.648 -13.133 10.789 1 98.94 300 PHE A C 1
ATOM 2247 O O . PHE A 1 300 ? 4.844 -13.062 10.5 1 98.94 300 PHE A O 1
ATOM 2254 N N . ILE A 1 301 ? 3.029 -14.281 10.867 1 98.94 301 ILE A N 1
ATOM 2255 C CA . ILE A 1 301 ? 3.699 -15.555 10.641 1 98.94 301 ILE A CA 1
ATOM 2256 C C . ILE A 1 301 ? 4.145 -15.648 9.18 1 98.94 301 ILE A C 1
ATOM 2258 O O . ILE A 1 301 ? 5.254 -16.109 8.898 1 98.94 301 ILE A O 1
ATOM 2262 N N . GLY A 1 302 ? 3.262 -15.219 8.281 1 98.94 302 GLY A N 1
ATOM 2263 C CA . GLY A 1 302 ? 3.67 -15.164 6.887 1 98.94 302 GLY A CA 1
ATOM 2264 C C . GLY A 1 302 ? 4.941 -14.359 6.672 1 98.94 302 GLY A C 1
ATOM 2265 O O . GLY A 1 302 ? 5.844 -14.797 5.957 1 98.94 302 GLY A O 1
ATOM 2266 N N . GLY A 1 303 ? 5.031 -13.188 7.336 1 98.88 303 GLY A N 1
ATOM 2267 C CA . GLY A 1 303 ? 6.223 -12.359 7.258 1 98.88 303 GLY A CA 1
ATOM 2268 C C . GLY A 1 303 ? 7.473 -13.062 7.75 1 98.88 303 GLY A C 1
ATOM 2269 O O . GLY A 1 303 ? 8.555 -12.906 7.172 1 98.88 303 GLY A O 1
ATOM 2270 N N . ILE A 1 304 ? 7.355 -13.812 8.75 1 98.81 304 ILE A N 1
ATOM 2271 C CA . ILE A 1 304 ? 8.477 -14.586 9.273 1 98.81 304 ILE A CA 1
ATOM 2272 C C . ILE A 1 304 ? 8.867 -15.68 8.281 1 98.81 304 ILE A C 1
ATOM 2274 O O . ILE A 1 304 ? 10.047 -15.852 7.969 1 98.81 304 ILE A O 1
ATOM 2278 N N . LEU A 1 305 ? 7.898 -16.375 7.707 1 98.88 305 LEU A N 1
ATOM 2279 C CA . LEU A 1 305 ? 8.117 -17.516 6.828 1 98.88 305 LEU A CA 1
ATOM 2280 C C . LEU A 1 305 ? 8.812 -17.094 5.539 1 98.88 305 LEU A C 1
ATOM 2282 O O . LEU A 1 305 ? 9.609 -17.844 4.98 1 98.88 305 LEU A O 1
ATOM 2286 N N . VAL A 1 306 ? 8.469 -15.898 5.059 1 98.69 306 VAL A N 1
ATOM 2287 C CA . VAL A 1 306 ? 9.055 -15.477 3.793 1 98.69 306 VAL A CA 1
ATOM 2288 C C . VAL A 1 306 ? 10.57 -15.32 3.953 1 98.69 306 VAL A C 1
ATOM 2290 O O . VAL A 1 306 ? 11.328 -15.656 3.043 1 98.69 306 VAL A O 1
ATOM 2293 N N . VAL A 1 307 ? 11.055 -14.836 5.105 1 98.19 307 VAL A N 1
ATOM 2294 C CA . VAL A 1 307 ? 12.484 -14.656 5.359 1 98.19 307 VAL A CA 1
ATOM 2295 C C . VAL A 1 307 ? 13.172 -16.016 5.395 1 98.19 307 VAL A C 1
ATOM 2297 O O . VAL A 1 307 ? 14.195 -16.219 4.727 1 98.19 307 VAL A O 1
ATOM 2300 N N . PHE A 1 308 ? 12.594 -16.938 6.059 1 98.19 308 PHE A N 1
ATOM 2301 C CA . PHE A 1 308 ? 13.188 -18.266 6.164 1 98.19 308 PHE A CA 1
ATOM 2302 C C . PHE A 1 308 ? 13.023 -19.031 4.859 1 98.19 308 PHE A C 1
ATOM 2304 O O . PHE A 1 308 ? 13.828 -19.922 4.547 1 98.19 308 PHE A O 1
ATOM 2311 N N . GLY A 1 309 ? 11.953 -18.75 4.133 1 98.38 309 GLY A N 1
ATOM 2312 C CA . GLY A 1 309 ? 11.82 -19.312 2.799 1 98.38 309 GLY A CA 1
ATOM 2313 C C . GLY A 1 309 ? 12.945 -18.906 1.867 1 98.38 309 GLY A C 1
ATOM 2314 O O . GLY A 1 309 ? 13.508 -19.766 1.168 1 98.38 309 GLY A O 1
ATOM 2315 N N . VAL A 1 310 ? 13.297 -17.641 1.88 1 97.06 310 VAL A N 1
ATOM 2316 C CA . VAL A 1 310 ? 14.391 -17.156 1.052 1 97.06 310 VAL A CA 1
ATOM 2317 C C . VAL A 1 310 ? 15.688 -17.875 1.435 1 97.06 310 VAL A C 1
ATOM 2319 O O . VAL A 1 310 ? 16.438 -18.312 0.564 1 97.06 310 VAL A O 1
ATOM 2322 N N . ILE A 1 311 ? 15.922 -18.047 2.703 1 96.5 311 ILE A N 1
ATOM 2323 C CA . ILE A 1 311 ? 17.109 -18.734 3.205 1 96.5 311 ILE A CA 1
ATOM 2324 C C . ILE A 1 311 ? 17.078 -20.203 2.768 1 96.5 311 ILE A C 1
ATOM 2326 O O . ILE A 1 311 ? 18.094 -20.734 2.324 1 96.5 311 ILE A O 1
ATOM 2330 N N . LEU A 1 312 ? 15.938 -20.812 2.85 1 97.69 312 LEU A N 1
ATOM 2331 C CA . LEU A 1 312 ? 15.773 -22.219 2.477 1 97.69 312 LEU A CA 1
ATOM 2332 C C . LEU A 1 312 ? 16.125 -22.422 1.007 1 97.69 312 LEU A C 1
ATOM 2334 O O . LEU A 1 312 ? 16.906 -23.328 0.674 1 97.69 312 LEU A O 1
ATOM 2338 N N . PHE A 1 313 ? 15.594 -21.641 0.147 1 97.94 313 PHE A N 1
ATOM 2339 C CA . PHE A 1 313 ? 15.797 -21.844 -1.283 1 97.94 313 PHE A CA 1
ATOM 2340 C C . PHE A 1 313 ? 17.234 -21.5 -1.677 1 97.94 313 PHE A C 1
ATOM 2342 O O . PHE A 1 313 ? 17.797 -22.109 -2.582 1 97.94 313 PHE A O 1
ATOM 2349 N N . ASP A 1 314 ? 17.828 -20.531 -0.976 1 96.56 314 ASP A N 1
ATOM 2350 C CA . ASP A 1 314 ? 19.25 -20.266 -1.187 1 96.56 314 ASP A CA 1
ATOM 2351 C C . ASP A 1 314 ? 20.094 -21.469 -0.781 1 96.56 314 ASP A C 1
ATOM 2353 O O . ASP A 1 314 ? 21.078 -21.797 -1.462 1 96.56 314 ASP A O 1
ATOM 2357 N N . ASN A 1 315 ? 19.75 -22.078 0.303 1 96.88 315 ASN A N 1
ATOM 2358 C CA . ASN A 1 315 ? 20.516 -23.219 0.811 1 96.88 315 ASN A CA 1
ATOM 2359 C C . ASN A 1 315 ? 20.453 -24.406 -0.148 1 96.88 315 ASN A C 1
ATOM 2361 O O . ASN A 1 315 ? 21.406 -25.172 -0.244 1 96.88 315 ASN A O 1
ATOM 2365 N N . ILE A 1 316 ? 19.312 -24.516 -0.861 1 97.25 316 ILE A N 1
ATOM 2366 C CA . ILE A 1 316 ? 19.203 -25.656 -1.775 1 97.25 316 ILE A CA 1
ATOM 2367 C C . ILE A 1 316 ? 19.5 -25.203 -3.201 1 97.25 316 ILE A C 1
ATOM 2369 O O . ILE A 1 316 ? 19.188 -25.891 -4.164 1 97.25 316 ILE A O 1
ATOM 2373 N N . LYS A 1 317 ? 19.969 -23.969 -3.371 1 97.5 317 LYS A N 1
ATOM 2374 C CA . LYS A 1 317 ? 20.547 -23.391 -4.582 1 97.5 317 LYS A CA 1
ATOM 2375 C C . LYS A 1 317 ? 19.484 -23.219 -5.664 1 97.5 317 LYS A C 1
ATOM 2377 O O . LYS A 1 317 ? 19.75 -23.484 -6.84 1 97.5 317 LYS A O 1
ATOM 2382 N N . ILE A 1 318 ? 18.297 -22.891 -5.266 1 98.19 318 ILE A N 1
ATOM 2383 C CA . ILE A 1 318 ? 17.25 -22.406 -6.168 1 98.19 318 ILE A CA 1
ATOM 2384 C C . ILE A 1 318 ? 17.234 -20.875 -6.16 1 98.19 318 ILE A C 1
ATOM 2386 O O . ILE A 1 318 ? 16.797 -20.25 -5.191 1 98.19 318 ILE A O 1
ATOM 2390 N N . ASP A 1 319 ? 17.766 -20.281 -7.211 1 98.12 319 ASP A N 1
ATOM 2391 C CA . ASP A 1 319 ? 17.984 -18.844 -7.301 1 98.12 319 ASP A CA 1
ATOM 2392 C C . ASP A 1 319 ? 16.719 -18.125 -7.758 1 98.12 319 ASP A C 1
ATOM 2394 O O . ASP A 1 319 ? 16.281 -18.281 -8.898 1 98.12 319 ASP A O 1
ATOM 2398 N N . ASP A 1 320 ? 16.125 -17.406 -6.887 1 97.69 320 ASP A N 1
ATOM 2399 C CA . ASP A 1 320 ? 14.953 -16.562 -7.117 1 97.69 320 ASP A CA 1
ATOM 2400 C C . ASP A 1 320 ? 15.273 -15.094 -6.887 1 97.69 320 ASP A C 1
ATOM 2402 O O . ASP A 1 320 ? 15.266 -14.617 -5.75 1 97.69 320 ASP A O 1
ATOM 2406 N N . PRO A 1 321 ? 15.508 -14.344 -7.98 1 97.06 321 PRO A N 1
ATOM 2407 C CA . PRO A 1 321 ? 16.016 -12.977 -7.883 1 97.06 321 PRO A CA 1
ATOM 2408 C C . PRO A 1 321 ? 15.117 -12.07 -7.047 1 97.06 321 PRO A C 1
ATOM 2410 O O . PRO A 1 321 ? 15.586 -11.078 -6.48 1 97.06 321 PRO A O 1
ATOM 2413 N N . VAL A 1 322 ? 13.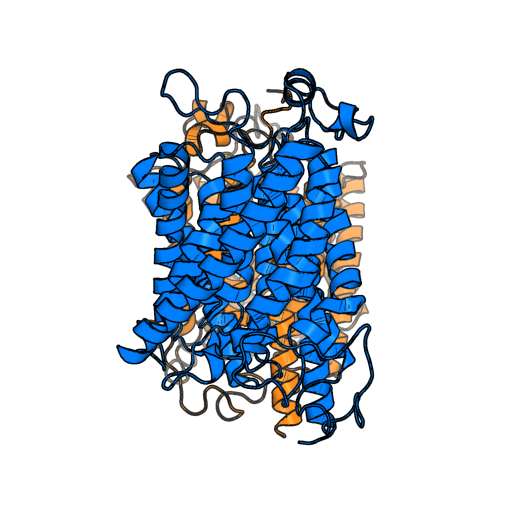797 -12.359 -6.93 1 96.88 322 VAL A N 1
ATOM 2414 C CA . VAL A 1 322 ? 12.906 -11.359 -6.352 1 96.88 322 VAL A CA 1
ATOM 2415 C C . VAL A 1 322 ? 12.188 -11.945 -5.137 1 96.88 322 VAL A C 1
ATOM 2417 O O . VAL A 1 322 ? 11.328 -11.289 -4.547 1 96.88 322 VAL A O 1
ATOM 2420 N N . GLY A 1 323 ? 12.398 -13.203 -4.789 1 97.25 323 GLY A N 1
ATOM 2421 C CA . GLY A 1 323 ? 11.766 -13.844 -3.646 1 97.25 323 GLY A CA 1
ATOM 2422 C C . GLY A 1 323 ? 10.344 -14.297 -3.926 1 97.25 323 GLY A C 1
ATOM 2423 O O . GLY A 1 323 ? 9.523 -14.398 -3.008 1 97.25 323 GLY A O 1
ATOM 2424 N N . ALA A 1 324 ? 10.039 -14.555 -5.137 1 97.62 324 ALA A N 1
ATOM 2425 C CA . ALA A 1 324 ? 8.688 -14.898 -5.574 1 97.62 324 ALA A CA 1
ATOM 2426 C C . ALA A 1 324 ? 8.25 -16.234 -5.004 1 97.62 324 ALA A C 1
ATOM 2428 O O . ALA A 1 324 ? 7.102 -16.391 -4.582 1 97.62 324 ALA A O 1
ATOM 2429 N N . ILE A 1 325 ? 9.133 -17.203 -5 1 98.56 325 ILE A N 1
ATOM 2430 C CA . ILE A 1 325 ? 8.797 -18.531 -4.531 1 98.56 325 ILE A CA 1
ATOM 2431 C C . ILE A 1 325 ? 8.453 -18.484 -3.043 1 98.56 325 ILE A C 1
ATOM 2433 O O . ILE A 1 325 ? 7.434 -19.047 -2.619 1 98.56 325 ILE A O 1
ATOM 2437 N N . SER A 1 326 ? 9.227 -17.797 -2.244 1 98.69 326 SER A N 1
ATOM 2438 C CA . SER A 1 326 ? 8.984 -17.688 -0.809 1 98.69 326 SER A CA 1
ATOM 2439 C C . SER A 1 326 ? 7.676 -16.953 -0.526 1 98.69 326 SER A C 1
ATOM 2441 O O . SER A 1 326 ? 6.906 -17.375 0.343 1 98.69 326 SER A O 1
ATOM 2443 N N . VAL A 1 327 ? 7.422 -15.906 -1.233 1 98.75 327 VAL A N 1
ATOM 2444 C CA . VAL A 1 327 ? 6.23 -15.094 -1.011 1 98.75 327 VAL A CA 1
ATOM 2445 C C . VAL A 1 327 ? 4.984 -15.875 -1.436 1 98.75 327 VAL A C 1
ATOM 2447 O O . VAL A 1 327 ? 4.027 -16 -0.667 1 98.75 327 VAL A O 1
ATOM 2450 N N . HIS A 1 328 ? 5.008 -16.469 -2.646 1 98.81 328 HIS A N 1
ATOM 2451 C CA . HIS A 1 328 ? 3.77 -16.953 -3.236 1 98.81 328 HIS A CA 1
ATOM 2452 C C . HIS A 1 328 ? 3.57 -18.438 -2.939 1 98.81 328 HIS A C 1
ATOM 2454 O O . HIS A 1 328 ? 2.441 -18.891 -2.734 1 98.81 328 HIS A O 1
ATOM 2460 N N . LEU A 1 329 ? 4.648 -19.203 -2.947 1 98.75 329 LEU A N 1
ATOM 2461 C CA . LEU A 1 329 ? 4.484 -20.625 -2.701 1 98.75 329 LEU A CA 1
ATOM 2462 C C . LEU A 1 329 ? 4.387 -20.922 -1.207 1 98.75 329 LEU A C 1
ATOM 2464 O O . LEU A 1 329 ? 3.383 -21.453 -0.735 1 98.75 329 LEU A O 1
ATOM 2468 N N . ILE A 1 330 ? 5.41 -20.531 -0.46 1 98.88 330 ILE A N 1
ATOM 2469 C CA . ILE A 1 330 ? 5.457 -20.844 0.964 1 98.88 330 ILE A CA 1
ATOM 2470 C C . ILE A 1 330 ? 4.293 -20.172 1.682 1 98.88 330 ILE A C 1
ATOM 2472 O O . ILE A 1 330 ? 3.57 -20.797 2.449 1 98.88 330 ILE A O 1
ATOM 2476 N N . CYS A 1 331 ? 4.105 -18.906 1.434 1 98.88 331 CYS A N 1
ATOM 2477 C CA . CYS A 1 331 ? 3.059 -18.172 2.135 1 98.88 331 CYS A CA 1
ATOM 2478 C C . CYS A 1 331 ? 1.683 -18.531 1.577 1 98.88 331 CYS A C 1
ATOM 2480 O O . CYS A 1 331 ? 0.68 -18.438 2.287 1 98.88 331 CYS A O 1
ATOM 2482 N N . GLY A 1 332 ? 1.624 -18.922 0.267 1 98.81 332 GLY A N 1
ATOM 2483 C CA . GLY A 1 332 ? 0.383 -19.469 -0.252 1 98.81 332 GLY A CA 1
ATOM 2484 C C . GLY A 1 332 ? -0.049 -20.734 0.458 1 98.81 332 GLY A C 1
ATOM 2485 O O . GLY A 1 332 ? -1.222 -20.891 0.807 1 98.81 332 GLY A O 1
ATOM 2486 N N . ILE A 1 333 ? 0.885 -21.609 0.672 1 98.88 333 ILE A N 1
ATOM 2487 C CA . ILE A 1 333 ? 0.624 -22.844 1.397 1 98.88 333 ILE A CA 1
ATOM 2488 C C . ILE A 1 333 ? 0.214 -22.531 2.834 1 98.88 333 ILE A C 1
ATOM 2490 O O . ILE A 1 333 ? -0.783 -23.047 3.334 1 98.88 333 ILE A O 1
ATOM 2494 N N . TRP A 1 334 ? 0.908 -21.625 3.471 1 98.88 334 TRP A N 1
ATOM 2495 C CA . TRP A 1 334 ? 0.591 -21.203 4.836 1 98.88 334 TRP A CA 1
ATOM 2496 C C . TRP A 1 334 ? -0.813 -20.625 4.91 1 98.88 334 TRP A C 1
ATOM 2498 O O . TRP A 1 334 ? -1.604 -20.984 5.781 1 98.88 334 TRP A O 1
ATOM 2508 N N . GLY A 1 335 ? -1.119 -19.703 4.043 1 98.88 335 GLY A N 1
ATOM 2509 C CA . GLY A 1 335 ? -2.436 -19.094 4.039 1 98.88 335 GLY A CA 1
ATOM 2510 C C . GLY A 1 335 ? -3.562 -20.094 3.879 1 98.88 335 GLY A C 1
ATOM 2511 O O . GLY A 1 335 ? -4.613 -19.969 4.512 1 98.88 335 GLY A O 1
ATOM 2512 N N . THR A 1 336 ? -3.314 -21.078 3.047 1 98.88 336 THR A N 1
ATOM 2513 C CA . THR A 1 336 ? -4.309 -22.125 2.824 1 98.88 336 THR A CA 1
ATOM 2514 C C . THR A 1 336 ? -4.504 -22.953 4.082 1 98.88 336 THR A C 1
ATOM 2516 O O . THR A 1 336 ? -5.637 -23.25 4.473 1 98.88 336 THR A O 1
ATOM 2519 N N . LEU A 1 337 ? -3.461 -23.312 4.723 1 98.88 337 LEU A N 1
ATOM 2520 C CA . LEU A 1 337 ? -3.531 -24.109 5.945 1 98.88 337 LEU A CA 1
ATOM 2521 C C . LEU A 1 337 ? -4.18 -23.312 7.07 1 98.88 337 LEU A C 1
ATOM 2523 O O . LEU A 1 337 ? -4.883 -23.875 7.914 1 98.88 337 LEU A O 1
ATOM 2527 N N . ALA A 1 338 ? -3.949 -22.047 7.105 1 98.88 338 ALA A N 1
ATOM 2528 C CA . ALA A 1 338 ? -4.48 -21.172 8.148 1 98.88 338 ALA A CA 1
ATOM 2529 C C . ALA A 1 338 ? -6 -21.25 8.211 1 98.88 338 ALA A C 1
ATOM 2531 O O . ALA A 1 338 ? -6.594 -21.109 9.281 1 98.88 338 ALA A O 1
ATOM 2532 N N . VAL A 1 339 ? -6.656 -21.547 7.098 1 98.75 339 VAL A N 1
ATOM 2533 C CA . VAL A 1 339 ? -8.109 -21.656 7.039 1 98.75 339 VAL A CA 1
ATOM 2534 C C . VAL A 1 339 ? -8.57 -22.828 7.902 1 98.75 339 VAL A C 1
ATOM 2536 O O . VAL A 1 339 ? -9.641 -22.766 8.523 1 98.75 339 VAL A O 1
ATOM 2539 N N . GLY A 1 340 ? -7.766 -23.875 7.957 1 98.69 340 GLY A N 1
ATOM 2540 C CA . GLY A 1 340 ? -8.102 -25.016 8.781 1 98.69 340 GLY A CA 1
ATOM 2541 C C . GLY A 1 340 ? -7.766 -24.828 10.25 1 98.69 340 GLY A C 1
ATOM 2542 O O . GLY A 1 340 ? -8.281 -25.531 11.109 1 98.69 340 GLY A O 1
ATOM 2543 N N . ILE A 1 341 ? -6.98 -23.844 10.586 1 98.75 341 ILE A N 1
ATOM 2544 C CA . ILE A 1 341 ? -6.469 -23.641 11.938 1 98.75 341 ILE A CA 1
ATOM 2545 C C . ILE A 1 341 ? -7.234 -22.5 12.617 1 98.75 341 ILE A C 1
ATOM 2547 O O . ILE A 1 341 ? -7.508 -22.562 13.812 1 98.75 341 ILE A O 1
ATOM 2551 N N . PHE A 1 342 ? -7.547 -21.438 11.852 1 98.38 342 PHE A N 1
ATOM 2552 C CA . PHE A 1 342 ? -8.188 -20.234 12.375 1 98.38 342 PHE A CA 1
ATOM 2553 C C . PHE A 1 342 ? -9.516 -19.984 11.68 1 98.38 342 PHE A C 1
ATOM 2555 O O . PHE A 1 342 ? -9.797 -20.578 10.633 1 98.38 342 PHE A O 1
ATOM 2562 N N . GLY A 1 343 ? -10.344 -19.125 12.32 1 97.69 343 GLY A N 1
ATOM 2563 C CA . GLY A 1 343 ? -11.539 -18.609 11.672 1 97.69 343 GLY A CA 1
ATOM 2564 C C . GLY A 1 343 ? -12.734 -19.531 11.789 1 97.69 343 GLY A C 1
ATOM 2565 O O . GLY A 1 343 ? -12.727 -20.469 12.594 1 97.69 343 GLY A O 1
ATOM 2566 N N . ASP A 1 344 ? -13.734 -19.312 11 1 97.5 344 ASP A N 1
ATOM 2567 C CA . ASP A 1 344 ? -15.062 -19.906 11.133 1 97.5 344 ASP A CA 1
ATOM 2568 C C . ASP A 1 344 ? -15.047 -21.375 10.727 1 97.5 344 ASP A C 1
ATOM 2570 O O . ASP A 1 344 ? -15.883 -22.156 11.188 1 97.5 344 ASP A O 1
ATOM 2574 N N . LEU A 1 345 ? -14.062 -21.781 9.922 1 98.19 345 LEU A N 1
ATOM 2575 C CA . LEU A 1 345 ? -14.055 -23.125 9.375 1 98.19 345 LEU A CA 1
ATOM 2576 C C . LEU A 1 345 ? -13 -23.984 10.078 1 98.19 345 LEU A C 1
ATOM 2578 O O . LEU A 1 345 ? -12.766 -25.125 9.68 1 98.19 345 LEU A O 1
ATOM 2582 N N . ALA A 1 346 ? -12.383 -23.453 11.102 1 98.56 346 ALA A N 1
ATOM 2583 C CA . ALA A 1 346 ? -11.305 -24.172 11.781 1 98.56 346 ALA A CA 1
ATOM 2584 C C . ALA A 1 346 ? -11.789 -25.531 12.305 1 98.56 346 ALA A C 1
ATOM 2586 O O . ALA A 1 346 ? -12.75 -25.594 13.078 1 98.56 346 ALA A O 1
ATOM 2587 N N . SER A 1 347 ? -11.125 -26.625 11.883 1 98.69 347 SER A N 1
ATOM 2588 C CA . SER A 1 347 ? -11.422 -27.984 12.297 1 98.69 347 SER A CA 1
ATOM 2589 C C . SER A 1 347 ? -10.383 -28.969 11.758 1 98.69 347 SER A C 1
ATOM 2591 O O . SER A 1 347 ? -9.672 -28.656 10.797 1 98.69 347 SER A O 1
ATOM 2593 N N . GLY A 1 348 ? -10.32 -30.062 12.375 1 98.38 348 GLY A N 1
ATOM 2594 C CA . GLY A 1 348 ? -9.453 -31.109 11.859 1 98.38 348 GLY A CA 1
ATOM 2595 C C . GLY A 1 348 ? -9.797 -31.531 10.445 1 98.38 348 GLY A C 1
ATOM 2596 O O . GLY A 1 348 ? -8.906 -31.734 9.617 1 98.38 348 GLY A O 1
ATOM 2597 N N . SER A 1 349 ? -11.078 -31.641 10.172 1 98.56 349 SER A N 1
ATOM 2598 C CA . SER A 1 349 ? -11.539 -32.031 8.836 1 98.56 349 SER A CA 1
ATOM 2599 C C . SER A 1 349 ? -11.148 -30.969 7.801 1 98.56 349 SER A C 1
ATOM 2601 O O . SER A 1 349 ? -10.805 -31.312 6.668 1 98.56 349 SER A O 1
ATOM 2603 N N . GLN A 1 350 ? -11.242 -29.719 8.172 1 98.75 350 GLN A N 1
ATOM 2604 C CA . GLN A 1 350 ? -10.867 -28.656 7.246 1 98.75 350 GLN A CA 1
ATOM 2605 C C . GLN A 1 350 ? -9.367 -28.672 6.957 1 98.75 350 GLN A C 1
ATOM 2607 O O . GLN A 1 350 ? -8.938 -28.391 5.84 1 98.75 350 GLN A O 1
ATOM 2612 N N . ILE A 1 351 ? -8.57 -28.938 7.957 1 98.81 351 ILE A N 1
ATOM 2613 C CA . ILE A 1 351 ? -7.129 -29.062 7.746 1 98.81 351 ILE A CA 1
ATOM 2614 C C . ILE A 1 351 ? -6.848 -30.125 6.695 1 98.81 351 ILE A C 1
ATOM 2616 O O . ILE A 1 351 ? -6.039 -29.922 5.789 1 98.81 351 ILE A O 1
ATOM 2620 N N . VAL A 1 352 ? -7.508 -31.234 6.809 1 98.75 352 VAL A N 1
ATOM 2621 C CA . VAL A 1 352 ? -7.316 -32.344 5.875 1 98.75 352 VAL A CA 1
ATOM 2622 C C . VAL A 1 352 ? -7.699 -31.906 4.465 1 98.75 352 VAL A C 1
ATOM 2624 O O . VAL A 1 352 ? -6.969 -32.156 3.504 1 98.75 352 VAL A O 1
ATOM 2627 N N . SER A 1 353 ? -8.852 -31.266 4.316 1 98.81 353 SER A N 1
ATOM 2628 C CA . SER A 1 353 ? -9.289 -30.781 3.008 1 98.81 353 SER A CA 1
ATOM 2629 C C . SER A 1 353 ? -8.297 -29.797 2.418 1 98.81 353 SER A C 1
ATOM 2631 O O . SER A 1 353 ? -8.031 -29.812 1.213 1 98.81 353 SER A O 1
ATOM 2633 N N . GLN A 1 354 ? -7.805 -28.891 3.285 1 98.88 354 GLN A N 1
ATOM 2634 C CA . GLN A 1 354 ? -6.809 -27.938 2.832 1 98.88 354 GLN A CA 1
ATOM 2635 C C . GLN A 1 354 ? -5.543 -28.641 2.346 1 98.88 354 GLN A C 1
ATOM 2637 O O . GLN A 1 354 ? -4.965 -28.25 1.326 1 98.88 354 GLN A O 1
ATOM 2642 N N . LEU A 1 355 ? -5.109 -29.625 3.033 1 98.81 355 LEU A N 1
ATOM 2643 C CA . LEU A 1 355 ? -3.939 -30.406 2.627 1 98.81 355 LEU A CA 1
ATOM 2644 C C . LEU A 1 355 ? -4.184 -31.094 1.293 1 98.81 355 LEU A C 1
ATOM 2646 O O . LEU A 1 355 ? -3.291 -31.141 0.443 1 98.81 355 LEU A O 1
ATOM 2650 N N . ILE A 1 356 ? -5.375 -31.672 1.103 1 98.75 356 ILE A N 1
ATOM 2651 C CA . ILE A 1 356 ? -5.719 -32.312 -0.16 1 98.75 356 ILE A CA 1
ATOM 2652 C C . ILE A 1 356 ? -5.621 -31.297 -1.299 1 98.75 356 ILE A C 1
ATOM 2654 O O . ILE A 1 356 ? -5.07 -31.594 -2.361 1 98.75 356 ILE A O 1
ATOM 2658 N N . GLY A 1 357 ? -6.168 -30.078 -1.055 1 98.81 357 GLY A N 1
ATOM 2659 C CA . GLY A 1 357 ? -6.078 -29.031 -2.061 1 98.81 357 GLY A CA 1
ATOM 2660 C C . GLY A 1 357 ? -4.648 -28.641 -2.379 1 98.81 357 GLY A C 1
ATOM 2661 O O . GLY A 1 357 ? -4.273 -28.531 -3.547 1 98.81 357 GLY A O 1
ATOM 2662 N N . ILE A 1 358 ? -3.816 -28.438 -1.348 1 98.88 358 ILE A N 1
ATOM 2663 C CA . ILE A 1 358 ? -2.422 -28.031 -1.499 1 98.88 358 ILE A CA 1
ATOM 2664 C C . ILE A 1 358 ? -1.67 -29.078 -2.316 1 98.88 358 ILE A C 1
ATOM 2666 O O . ILE A 1 358 ? -0.981 -28.75 -3.283 1 98.88 358 ILE A O 1
ATOM 2670 N N . VAL A 1 359 ? -1.863 -30.328 -2.014 1 98.81 359 VAL A N 1
ATOM 2671 C CA . VAL A 1 359 ? -1.101 -31.422 -2.623 1 98.81 359 VAL A CA 1
ATOM 2672 C C . VAL A 1 359 ? -1.585 -31.656 -4.051 1 98.81 359 VAL A C 1
ATOM 2674 O O . VAL A 1 359 ? -0.777 -31.828 -4.965 1 98.81 359 VAL A O 1
ATOM 2677 N N . SER A 1 360 ? -2.881 -31.719 -4.277 1 98.81 360 SER A N 1
ATOM 2678 C CA . SER A 1 360 ? -3.414 -32 -5.605 1 98.81 360 SER A CA 1
ATOM 2679 C C . SER A 1 360 ? -3.066 -30.906 -6.594 1 98.81 360 SER A C 1
ATOM 2681 O O . SER A 1 360 ? -2.609 -31.172 -7.703 1 98.81 360 SER A O 1
ATOM 2683 N N . ILE A 1 361 ? -3.27 -29.656 -6.164 1 98.75 361 ILE A N 1
ATOM 2684 C CA . ILE A 1 361 ? -2.959 -28.531 -7.039 1 98.75 361 ILE A CA 1
ATOM 2685 C C . ILE A 1 361 ? -1.45 -28.453 -7.254 1 98.75 361 ILE A C 1
ATOM 2687 O O . ILE A 1 361 ? -0.988 -28.203 -8.367 1 98.75 361 ILE A O 1
ATOM 2691 N N . GLY A 1 362 ? -0.692 -28.641 -6.203 1 98.81 362 GLY A N 1
ATOM 2692 C CA . GLY A 1 362 ? 0.755 -28.703 -6.34 1 98.81 362 GLY A CA 1
ATOM 2693 C C . GLY A 1 362 ? 1.222 -29.766 -7.324 1 98.81 362 GLY A C 1
ATOM 2694 O O . GLY A 1 362 ? 2.082 -29.484 -8.164 1 98.81 362 GLY A O 1
ATOM 2695 N N . ALA A 1 363 ? 0.653 -30.906 -7.223 1 98.75 363 ALA A N 1
ATOM 2696 C CA . ALA A 1 363 ? 1.025 -32 -8.117 1 98.75 363 ALA A CA 1
ATOM 2697 C C . ALA A 1 363 ? 0.747 -31.641 -9.57 1 98.75 363 ALA A C 1
ATOM 2699 O O . ALA A 1 363 ? 1.579 -31.891 -10.445 1 98.75 363 ALA A O 1
ATOM 2700 N N . LEU A 1 364 ? -0.425 -31.125 -9.797 1 98.56 364 LEU A N 1
ATOM 2701 C CA . LEU A 1 364 ? -0.773 -30.703 -11.156 1 98.56 364 LEU A CA 1
ATOM 2702 C C . LEU A 1 364 ? 0.236 -29.688 -11.688 1 98.56 364 LEU A C 1
ATOM 2704 O O . LEU A 1 364 ? 0.748 -29.844 -12.797 1 98.56 364 LEU A O 1
ATOM 2708 N N . CYS A 1 365 ? 0.53 -28.625 -10.914 1 98.62 365 CYS A N 1
ATOM 2709 C CA . CYS A 1 365 ? 1.399 -27.531 -11.344 1 98.62 365 CYS A CA 1
ATOM 2710 C C . CYS A 1 365 ? 2.83 -28.031 -11.531 1 98.62 365 CYS A C 1
ATOM 2712 O O . CYS A 1 365 ? 3.504 -27.625 -12.484 1 98.62 365 CYS A O 1
ATOM 2714 N N . ILE A 1 366 ? 3.326 -28.891 -10.609 1 98.69 366 ILE A N 1
ATOM 2715 C CA . ILE A 1 366 ? 4.684 -29.422 -10.688 1 98.69 366 ILE A CA 1
ATOM 2716 C C . ILE A 1 366 ? 4.836 -30.266 -11.961 1 98.69 366 ILE A C 1
ATOM 2718 O O . ILE A 1 366 ? 5.781 -30.062 -12.727 1 98.69 366 ILE A O 1
ATOM 2722 N N . VAL A 1 367 ? 3.912 -31.156 -12.203 1 98.69 367 VAL A N 1
ATOM 2723 C CA . VAL A 1 367 ? 3.994 -32.031 -13.359 1 98.69 367 VAL A CA 1
ATOM 2724 C C . VAL A 1 367 ? 3.881 -31.219 -14.648 1 98.69 367 VAL A C 1
ATOM 2726 O O . VAL A 1 367 ? 4.691 -31.375 -15.562 1 98.69 367 VAL A O 1
ATOM 2729 N N . PHE A 1 368 ? 2.871 -30.375 -14.703 1 98.38 368 PHE A N 1
ATOM 2730 C CA . PHE A 1 368 ? 2.639 -29.562 -15.898 1 98.38 368 PHE A CA 1
ATOM 2731 C C . PHE A 1 368 ? 3.85 -28.688 -16.203 1 98.38 368 PHE A C 1
ATOM 2733 O O . PHE A 1 368 ? 4.328 -28.672 -17.344 1 98.38 368 PHE A O 1
ATOM 2740 N N . SER A 1 369 ? 4.363 -27.938 -15.219 1 98.5 369 SER A N 1
ATOM 2741 C CA . SER A 1 369 ? 5.492 -27.031 -15.414 1 98.5 369 SER A CA 1
ATOM 2742 C C . SER A 1 369 ? 6.77 -27.812 -15.734 1 98.5 369 SER A C 1
ATOM 2744 O O . SER A 1 369 ? 7.555 -27.375 -16.578 1 98.5 369 SER A O 1
ATOM 2746 N N . PHE A 1 370 ? 6.973 -28.922 -15.031 1 98.62 370 PHE A N 1
ATOM 2747 C CA . PHE A 1 370 ? 8.172 -29.719 -15.273 1 98.62 370 PHE A CA 1
ATOM 2748 C C . PHE A 1 370 ? 8.195 -30.234 -16.703 1 98.62 370 PHE A C 1
ATOM 2750 O O . PHE A 1 370 ? 9.219 -30.141 -17.391 1 98.62 370 PHE A O 1
ATOM 2757 N N . VAL A 1 371 ? 7.117 -30.812 -17.141 1 98.62 371 VAL A N 1
ATOM 2758 C CA . VAL A 1 371 ? 7.043 -31.375 -18.484 1 98.62 371 VAL A CA 1
ATOM 2759 C C . VAL A 1 371 ? 7.277 -30.281 -19.516 1 98.62 371 VAL A C 1
ATOM 2761 O O . VAL A 1 371 ? 8.07 -30.453 -20.438 1 98.62 371 VAL A O 1
ATOM 2764 N N . LEU A 1 372 ? 6.633 -29.156 -19.344 1 98.06 372 LEU A N 1
ATOM 2765 C CA . LEU A 1 372 ? 6.734 -28.062 -20.328 1 98.06 372 LEU A CA 1
ATOM 2766 C C . LEU A 1 372 ? 8.141 -27.484 -20.359 1 98.06 372 LEU A C 1
ATOM 2768 O O . LEU A 1 372 ? 8.742 -27.359 -21.422 1 98.06 372 LEU A O 1
ATOM 2772 N N . PHE A 1 373 ? 8.719 -27.125 -19.219 1 98.12 373 PHE A N 1
ATOM 2773 C CA . PHE A 1 373 ? 10.055 -26.547 -19.156 1 98.12 373 PHE A CA 1
ATOM 2774 C C . PHE A 1 373 ? 11.102 -27.547 -19.625 1 98.12 373 PHE A C 1
ATOM 2776 O O . PHE A 1 373 ? 12.086 -27.172 -20.266 1 98.12 373 PHE A O 1
ATOM 2783 N N . PHE A 1 374 ? 10.906 -28.828 -19.266 1 98.06 374 PHE A N 1
ATOM 2784 C CA . PHE A 1 374 ? 11.852 -29.859 -19.656 1 98.06 374 PHE A CA 1
ATOM 2785 C C . PHE A 1 374 ? 11.859 -30.047 -21.172 1 98.06 374 PHE A C 1
ATOM 2787 O O . PHE A 1 374 ? 12.922 -30.172 -21.781 1 98.06 374 PHE A O 1
ATOM 2794 N N . LEU A 1 375 ? 10.695 -30.078 -21.734 1 98.19 375 LEU A N 1
ATOM 2795 C CA . LEU A 1 375 ? 10.602 -30.203 -23.188 1 98.19 375 LEU A CA 1
ATOM 2796 C C . LEU A 1 375 ? 11.25 -29.016 -23.875 1 98.19 375 LEU A C 1
ATOM 2798 O O . LEU A 1 375 ? 11.969 -29.172 -24.875 1 98.19 375 LEU A O 1
ATOM 2802 N N . LEU A 1 376 ? 11.016 -27.828 -23.406 1 98.06 376 LEU A N 1
ATOM 2803 C CA . LEU A 1 376 ? 11.602 -26.625 -23.984 1 98.06 376 LEU A CA 1
ATOM 2804 C C . LEU A 1 376 ? 13.117 -26.625 -23.812 1 98.06 376 LEU A C 1
ATOM 2806 O O . LEU A 1 376 ? 13.852 -26.188 -24.703 1 98.06 376 LEU A O 1
ATOM 2810 N N . LYS A 1 377 ? 13.539 -27.109 -22.641 1 97.69 377 LYS A N 1
ATOM 2811 C CA . LYS A 1 377 ? 14.969 -27.203 -22.375 1 97.69 377 LYS A CA 1
ATOM 2812 C C . LYS A 1 377 ? 15.664 -28.141 -23.359 1 97.69 377 LYS A C 1
ATOM 2814 O O . LYS A 1 377 ? 16.781 -27.859 -23.812 1 97.69 377 LYS A O 1
ATOM 2819 N N . LYS A 1 378 ? 15.047 -29.219 -23.766 1 97.5 378 LYS A N 1
ATOM 2820 C CA . LYS A 1 378 ? 15.617 -30.234 -24.641 1 97.5 378 LYS A CA 1
ATOM 2821 C C . LYS A 1 378 ? 15.492 -29.844 -26.109 1 97.5 378 LYS A C 1
ATOM 2823 O O . LYS A 1 378 ? 16.188 -30.391 -26.969 1 97.5 378 LYS A O 1
ATOM 2828 N N . THR A 1 379 ? 14.688 -28.938 -26.406 1 96.88 379 THR A N 1
ATOM 2829 C CA . THR A 1 379 ? 14.453 -28.594 -27.812 1 96.88 379 THR A CA 1
ATOM 2830 C C . THR A 1 379 ? 15.102 -27.266 -28.156 1 96.88 379 THR A C 1
ATOM 2832 O O . THR A 1 379 ? 16.203 -27.219 -28.719 1 96.88 379 THR A O 1
ATOM 2835 N N . THR A 1 380 ? 14.625 -26.141 -27.594 1 95.81 380 THR A N 1
ATOM 2836 C CA . THR A 1 380 ? 15.086 -24.797 -27.969 1 95.81 380 THR A CA 1
ATOM 2837 C C . THR A 1 380 ? 16.031 -24.234 -26.906 1 95.81 380 THR A C 1
ATOM 2839 O O . THR A 1 380 ? 16.766 -23.281 -27.172 1 95.81 380 THR A O 1
ATOM 2842 N N . GLY A 1 381 ? 15.992 -24.891 -25.797 1 97.19 381 GLY A N 1
ATOM 2843 C CA . GLY A 1 381 ? 16.75 -24.312 -24.703 1 97.19 381 GLY A CA 1
ATOM 2844 C C . GLY A 1 381 ? 15.969 -23.25 -23.953 1 97.19 381 GLY A C 1
ATOM 2845 O O . GLY A 1 381 ? 15.234 -22.469 -24.562 1 97.19 381 GLY A O 1
ATOM 2846 N N . ILE A 1 382 ? 16.234 -23.141 -22.672 1 98.12 382 ILE A N 1
ATOM 2847 C CA . ILE A 1 382 ? 15.43 -22.203 -21.891 1 98.12 382 ILE A CA 1
ATOM 2848 C C . ILE A 1 382 ? 16.328 -21.125 -21.297 1 98.12 382 ILE A C 1
ATOM 2850 O O . ILE A 1 382 ? 15.836 -20.094 -20.812 1 98.12 382 ILE A O 1
ATOM 2854 N N . ARG A 1 383 ? 17.672 -21.297 -21.312 1 98.19 383 ARG A N 1
ATOM 2855 C CA . ARG A 1 383 ? 18.594 -20.344 -20.719 1 98.19 383 ARG A CA 1
ATOM 2856 C C . ARG A 1 383 ? 19.438 -19.656 -21.797 1 98.19 383 ARG A C 1
ATOM 2858 O O . ARG A 1 383 ? 19.859 -20.297 -22.766 1 98.19 383 ARG A O 1
ATOM 2865 N N . VAL A 1 384 ? 19.688 -18.422 -21.594 1 97.25 384 VAL A N 1
ATOM 2866 C CA . VAL A 1 384 ? 20.578 -17.688 -22.484 1 97.25 384 VAL A CA 1
ATOM 2867 C C . VAL A 1 384 ? 22.016 -18.172 -22.297 1 97.25 384 VAL A C 1
ATOM 2869 O O . VAL A 1 384 ? 22.328 -18.812 -21.281 1 97.25 384 VAL A O 1
ATOM 2872 N N . ASP A 1 385 ? 22.828 -17.844 -23.281 1 96.44 385 ASP A N 1
ATOM 2873 C CA . ASP A 1 385 ? 24.219 -18.281 -23.125 1 96.44 385 ASP A CA 1
ATOM 2874 C C . ASP A 1 385 ? 24.953 -17.391 -22.125 1 96.44 385 ASP A C 1
ATOM 2876 O O . ASP A 1 385 ? 24.453 -16.359 -21.703 1 96.44 385 ASP A O 1
ATOM 2880 N N . GLU A 1 386 ? 26.125 -17.844 -21.703 1 96.62 386 GLU A N 1
ATOM 2881 C CA . GLU A 1 386 ? 26.875 -17.188 -20.641 1 96.62 386 GLU A CA 1
ATOM 2882 C C . GLU A 1 386 ? 27.234 -15.75 -21.016 1 96.62 386 GLU A C 1
ATOM 2884 O O . GLU A 1 386 ? 27.203 -14.852 -20.172 1 96.62 386 GLU A O 1
ATOM 2889 N N . GLN A 1 387 ? 27.594 -15.523 -22.188 1 95.94 387 GLN A N 1
ATOM 2890 C CA . GLN A 1 387 ? 27.969 -14.188 -22.656 1 95.94 387 GLN A CA 1
ATOM 2891 C C . GLN A 1 387 ? 26.781 -13.234 -22.562 1 95.94 387 GLN A C 1
ATOM 2893 O O . GLN A 1 387 ? 26.922 -12.117 -22.047 1 95.94 387 GLN A O 1
ATOM 2898 N N . GLU A 1 388 ? 25.688 -13.719 -23.062 1 94.81 388 GLU A N 1
ATOM 2899 C CA . GLU A 1 388 ? 24.469 -12.914 -23.031 1 94.81 388 GLU A CA 1
ATOM 2900 C C . GLU A 1 388 ? 24.047 -12.617 -21.594 1 94.81 388 GLU A C 1
ATOM 2902 O O . GLU A 1 388 ? 23.625 -11.5 -21.281 1 94.81 388 GLU A O 1
ATOM 2907 N N . GLU A 1 389 ? 24.156 -13.594 -20.766 1 96.25 389 GLU A N 1
ATOM 2908 C CA . GLU A 1 389 ? 23.797 -13.406 -19.359 1 96.25 389 GLU A CA 1
ATOM 2909 C C . GLU A 1 389 ? 24.703 -12.391 -18.688 1 96.25 389 GLU A C 1
ATOM 2911 O O . GLU A 1 389 ? 24.25 -11.586 -17.875 1 96.25 389 GLU A O 1
ATOM 2916 N N . THR A 1 390 ? 25.984 -12.398 -19.016 1 94.88 390 THR A N 1
ATOM 2917 C CA . THR A 1 390 ? 26.969 -11.5 -18.406 1 94.88 390 THR A CA 1
ATOM 2918 C C . THR A 1 390 ? 26.797 -10.078 -18.922 1 94.88 390 THR A C 1
ATOM 2920 O O . THR A 1 390 ? 26.844 -9.117 -18.141 1 94.88 390 THR A O 1
ATOM 2923 N N . GLU A 1 391 ? 26.5 -9.961 -20.188 1 93 391 GLU A N 1
ATOM 2924 C CA . GLU A 1 391 ? 26.375 -8.641 -20.797 1 93 391 GLU A CA 1
ATOM 2925 C C . GLU A 1 391 ? 25.031 -8.008 -20.469 1 93 391 GLU A C 1
ATOM 2927 O O . GLU A 1 391 ? 24.906 -6.781 -20.422 1 93 391 GLU A O 1
ATOM 2932 N N . GLY A 1 392 ? 24.047 -8.914 -20.312 1 94 392 GLY A N 1
ATOM 2933 C CA . GLY A 1 392 ? 22.703 -8.438 -20.062 1 94 392 GLY A CA 1
ATOM 2934 C C . GLY A 1 392 ? 21.719 -8.789 -21.156 1 94 392 GLY A C 1
ATOM 2935 O O . GLY A 1 392 ? 22.062 -8.719 -22.344 1 94 392 GLY A O 1
ATOM 2936 N N . LEU A 1 393 ? 20.609 -9.055 -20.797 1 95.44 393 LEU A N 1
ATOM 2937 C CA . LEU A 1 393 ? 19.594 -9.5 -21.75 1 95.44 393 LEU A CA 1
ATOM 2938 C C . LEU A 1 393 ? 19.031 -8.328 -22.547 1 95.44 393 LEU A C 1
ATOM 2940 O O . LEU A 1 393 ? 18.484 -8.508 -23.625 1 95.44 393 LEU A O 1
ATOM 2944 N N . ASP A 1 394 ? 19.094 -7.109 -22.031 1 94.06 394 ASP A N 1
ATOM 2945 C CA . ASP A 1 394 ? 18.547 -5.934 -22.688 1 94.06 394 ASP A CA 1
ATOM 2946 C C . ASP A 1 394 ? 19.141 -5.754 -24.078 1 94.06 394 ASP A C 1
ATOM 2948 O O . ASP A 1 394 ? 18.406 -5.695 -25.062 1 94.06 394 ASP A O 1
ATOM 2952 N N . ILE A 1 395 ? 20.391 -5.82 -24.156 1 89.44 395 ILE A N 1
ATOM 2953 C CA . ILE A 1 395 ? 21.047 -5.52 -25.422 1 89.44 395 ILE A CA 1
ATOM 2954 C C . ILE A 1 395 ? 20.938 -6.719 -26.359 1 89.44 395 ILE A C 1
ATOM 2956 O O . ILE A 1 395 ? 20.797 -6.555 -27.578 1 89.44 395 ILE A O 1
ATOM 2960 N N . ASN A 1 396 ? 20.984 -7.852 -25.859 1 88.81 396 ASN A N 1
ATOM 2961 C CA . ASN A 1 396 ? 21.062 -9.039 -26.703 1 88.81 396 ASN A CA 1
ATOM 2962 C C . ASN A 1 396 ? 19.688 -9.477 -27.203 1 88.81 396 ASN A C 1
ATOM 2964 O O . ASN A 1 396 ? 19.562 -9.984 -28.312 1 88.81 396 ASN A O 1
ATOM 2968 N N . GLU A 1 397 ? 18.703 -9.273 -26.406 1 90.38 397 GLU A N 1
ATOM 2969 C CA . GLU A 1 397 ? 17.375 -9.719 -26.812 1 90.38 397 GLU A CA 1
ATOM 2970 C C . GLU A 1 397 ? 16.547 -8.562 -27.375 1 90.38 397 GLU A C 1
ATOM 2972 O O . GLU A 1 397 ? 15.648 -8.773 -28.188 1 90.38 397 GLU A O 1
ATOM 2977 N N . HIS A 1 398 ? 16.906 -7.301 -27 1 92.31 398 HIS A N 1
ATOM 2978 C CA . HIS A 1 398 ? 16.016 -6.195 -27.344 1 92.31 398 HIS A CA 1
ATOM 2979 C C . HIS A 1 398 ? 16.75 -5.113 -28.109 1 92.31 398 HIS A C 1
ATOM 2981 O O . HIS A 1 398 ? 16.125 -4.215 -28.688 1 92.31 398 HIS A O 1
ATOM 2987 N N . GLY A 1 399 ? 18.031 -5.145 -28.125 1 87.81 399 GLY A N 1
ATOM 2988 C CA . GLY A 1 399 ? 18.828 -4.176 -28.859 1 87.81 399 GLY A CA 1
ATOM 2989 C C . GLY A 1 399 ? 18.781 -2.783 -28.266 1 87.81 399 GLY A C 1
ATOM 2990 O O . GLY A 1 399 ? 18.906 -1.787 -28.984 1 87.81 399 GLY A O 1
ATOM 2991 N N . MET A 1 400 ? 18.531 -2.676 -26.969 1 87.62 400 MET A N 1
ATOM 2992 C CA . MET A 1 400 ? 18.469 -1.357 -26.344 1 87.62 400 MET A CA 1
ATOM 2993 C C . MET A 1 400 ? 18.812 -1.439 -24.859 1 87.62 400 MET A C 1
ATOM 2995 O O . MET A 1 400 ? 18.891 -2.531 -24.297 1 87.62 400 MET A O 1
ATOM 2999 N N . HIS A 1 401 ? 19.156 -0.22 -24.297 1 87.5 401 HIS A N 1
ATOM 3000 C CA . HIS A 1 401 ? 19.438 -0.062 -22.859 1 87.5 401 HIS A CA 1
ATOM 3001 C C . HIS A 1 401 ? 18.297 0.649 -22.156 1 87.5 401 HIS A C 1
ATOM 3003 O O . HIS A 1 401 ? 17.672 1.559 -22.719 1 87.5 401 HIS A O 1
ATOM 3009 N N . ALA A 1 402 ? 18.094 0.267 -20.953 1 89.5 402 ALA A N 1
ATOM 3010 C CA . ALA A 1 402 ? 17.031 0.908 -20.203 1 89.5 402 ALA A CA 1
ATOM 3011 C C . ALA A 1 402 ? 17.406 2.334 -19.812 1 89.5 402 ALA A C 1
ATOM 3013 O O . ALA A 1 402 ? 16.547 3.205 -19.703 1 89.5 402 ALA A O 1
ATOM 3014 N N . TYR A 1 403 ? 18.688 2.545 -19.547 1 89 403 TYR A N 1
ATOM 3015 C CA . TYR A 1 403 ? 19.203 3.832 -19.078 1 89 403 TYR A CA 1
ATOM 3016 C C . TYR A 1 403 ? 20.359 4.309 -19.938 1 89 403 TYR A C 1
ATOM 3018 O O . TYR A 1 403 ? 21.469 4.516 -19.438 1 89 403 TYR A O 1
ATOM 3026 N N . PRO A 1 404 ? 20.141 4.598 -21.156 1 78.88 404 PRO A N 1
ATOM 3027 C CA . PRO A 1 404 ? 21.234 4.875 -22.078 1 78.88 404 PRO A CA 1
ATOM 3028 C C . PRO A 1 404 ? 22 6.145 -21.719 1 78.88 404 PRO A C 1
ATOM 3030 O O . PRO A 1 404 ? 23.156 6.305 -22.141 1 78.88 404 PRO A O 1
ATOM 3033 N N . ASP A 1 405 ? 21.375 6.973 -20.875 1 75 405 ASP A N 1
ATOM 3034 C CA . ASP A 1 405 ? 22.031 8.242 -20.578 1 75 405 ASP A CA 1
ATOM 3035 C C . ASP A 1 405 ? 22.703 8.203 -19.203 1 75 405 ASP A C 1
ATOM 3037 O O . ASP A 1 405 ? 23.172 9.234 -18.703 1 75 405 ASP A O 1
ATOM 3041 N N . PHE A 1 406 ? 22.719 7.145 -18.547 1 78.81 406 PHE A N 1
ATOM 3042 C CA . PHE A 1 406 ? 23.359 6.973 -17.25 1 78.81 406 PHE A CA 1
ATOM 3043 C C . PHE A 1 406 ? 24.531 6.008 -17.344 1 78.81 406 PHE A C 1
ATOM 3045 O O . PHE A 1 406 ? 24.5 5.07 -18.141 1 78.81 406 PHE A O 1
ATOM 3052 N N . GLU A 1 407 ? 25.484 6.344 -16.578 1 74.69 407 GLU A N 1
ATOM 3053 C CA . GLU A 1 407 ? 26.594 5.391 -16.469 1 74.69 407 GLU A CA 1
ATOM 3054 C C . GLU A 1 407 ? 26.281 4.289 -15.461 1 74.69 407 GLU A C 1
ATOM 3056 O O . GLU A 1 407 ? 25.984 4.574 -14.297 1 74.69 407 GLU A O 1
ATOM 3061 N N . THR A 1 408 ? 26.156 3.09 -15.984 1 72.31 408 THR A N 1
ATOM 3062 C CA . THR A 1 408 ? 25.906 1.931 -15.141 1 72.31 408 THR A CA 1
ATOM 3063 C C . THR A 1 408 ? 27.203 1.195 -14.82 1 72.31 408 THR A C 1
ATOM 3065 O O . THR A 1 408 ? 28.141 1.189 -15.633 1 72.31 408 THR A O 1
ATOM 3068 N N . LYS A 1 409 ? 27.297 0.757 -13.516 1 64.69 409 LYS A N 1
ATOM 3069 C CA . LYS A 1 409 ? 28.5 0.037 -13.109 1 64.69 409 LYS A CA 1
ATOM 3070 C C . LYS A 1 409 ? 28.531 -1.368 -13.703 1 64.69 409 LYS A C 1
ATOM 3072 O O . LYS A 1 409 ? 27.484 -2.02 -13.82 1 64.69 409 LYS A O 1
ATOM 3077 N N . GLU A 1 410 ? 29.562 -1.813 -14.391 1 52.69 410 GLU A N 1
ATOM 3078 C CA . GLU A 1 410 ? 29.719 -3.129 -15 1 52.69 410 GLU A CA 1
ATOM 3079 C C . GLU A 1 410 ? 29.875 -4.215 -13.945 1 52.69 410 GLU A C 1
ATOM 3081 O O . GLU A 1 410 ? 30.422 -3.963 -12.867 1 52.69 410 GLU A O 1
ATOM 3086 N N . MET B 1 1 ? -33.406 4.324 6.074 1 79 1 MET B N 1
ATOM 3087 C CA . MET B 1 1 ? -32.438 4.168 4.996 1 79 1 MET B CA 1
ATOM 3088 C C . MET B 1 1 ? -32.562 2.795 4.344 1 79 1 MET B C 1
ATOM 3090 O O . MET B 1 1 ? -32.719 1.784 5.031 1 79 1 MET B O 1
ATOM 3094 N N . THR B 1 2 ? -32.688 2.795 3.068 1 88.81 2 THR B N 1
ATOM 3095 C CA . THR B 1 2 ? -32.844 1.524 2.367 1 88.81 2 THR B CA 1
ATOM 3096 C C . THR B 1 2 ? -31.516 0.767 2.338 1 88.81 2 THR B C 1
ATOM 3098 O O . THR B 1 2 ? -30.453 1.354 2.557 1 88.81 2 THR B O 1
ATOM 3101 N N . GLN B 1 3 ? -31.656 -0.492 2.191 1 91.19 3 GLN B N 1
ATOM 3102 C CA . GLN B 1 3 ? -30.469 -1.334 2.08 1 91.19 3 GLN B CA 1
ATOM 3103 C C . GLN B 1 3 ? -29.594 -0.896 0.908 1 91.19 3 GLN B C 1
ATOM 3105 O O . GLN B 1 3 ? -28.375 -0.962 0.986 1 91.19 3 GLN B O 1
ATOM 3110 N N . GLU B 1 4 ? -30.266 -0.445 -0.147 1 92.44 4 GLU B N 1
ATOM 3111 C CA . GLU B 1 4 ? -29.531 0.028 -1.325 1 92.44 4 GLU B CA 1
ATOM 3112 C C . GLU B 1 4 ? -28.703 1.262 -1.002 1 92.44 4 GLU B C 1
ATOM 3114 O O . GLU B 1 4 ? -27.531 1.337 -1.372 1 92.44 4 GLU B O 1
ATOM 3119 N N . LEU B 1 5 ? -29.328 2.178 -0.311 1 93.81 5 LEU B N 1
ATOM 3120 C CA . LEU B 1 5 ? -28.625 3.41 0.038 1 93.81 5 LEU B CA 1
ATOM 3121 C C . LEU B 1 5 ? -27.5 3.135 1.022 1 93.81 5 LEU B C 1
ATOM 3123 O O . LEU B 1 5 ? -26.406 3.701 0.9 1 93.81 5 LEU B O 1
ATOM 3127 N N . PHE B 1 6 ? -27.719 2.252 1.979 1 95.62 6 PHE B N 1
ATOM 3128 C CA . PHE B 1 6 ? -26.672 1.866 2.922 1 95.62 6 PHE B CA 1
ATOM 3129 C C . PHE B 1 6 ? -25.5 1.233 2.197 1 95.62 6 PHE B C 1
ATOM 3131 O O . PHE B 1 6 ? -24.344 1.551 2.484 1 95.62 6 PHE B O 1
ATOM 3138 N N . THR B 1 7 ? -25.781 0.376 1.237 1 95.44 7 THR B N 1
ATOM 3139 C CA . THR B 1 7 ? -24.75 -0.335 0.496 1 95.44 7 THR B CA 1
ATOM 3140 C C . THR B 1 7 ? -23.922 0.633 -0.352 1 95.44 7 THR B C 1
ATOM 3142 O O . THR B 1 7 ? -22.703 0.546 -0.389 1 95.44 7 THR B O 1
ATOM 3145 N N . ILE B 1 8 ? -24.562 1.596 -0.975 1 95.81 8 ILE B N 1
ATOM 3146 C CA . ILE B 1 8 ? -23.844 2.521 -1.843 1 95.81 8 ILE B CA 1
ATOM 3147 C C . ILE B 1 8 ? -23.016 3.49 -0.995 1 95.81 8 ILE B C 1
ATOM 3149 O O . ILE B 1 8 ? -21.906 3.861 -1.37 1 95.81 8 ILE B O 1
ATOM 3153 N N . ASN B 1 9 ? -23.562 3.945 0.105 1 97 9 ASN B N 1
ATOM 3154 C CA . ASN B 1 9 ? -22.797 4.777 1.03 1 97 9 ASN B CA 1
ATOM 3155 C C . ASN B 1 9 ? -21.531 4.082 1.498 1 97 9 ASN B C 1
ATOM 3157 O O . ASN B 1 9 ? -20.438 4.652 1.424 1 97 9 ASN B O 1
ATOM 3161 N N . ASN B 1 10 ? -21.719 2.871 1.938 1 97.19 10 ASN B N 1
ATOM 3162 C CA . ASN B 1 10 ? -20.578 2.096 2.428 1 97.19 10 ASN B CA 1
ATOM 3163 C C . ASN B 1 10 ? -19.547 1.869 1.333 1 97.19 10 ASN B C 1
ATOM 3165 O O . ASN B 1 10 ? -18.344 1.986 1.578 1 97.19 10 ASN B O 1
ATOM 3169 N N . LEU B 1 11 ? -19.984 1.599 0.155 1 96.75 11 LEU B N 1
ATOM 3170 C CA . LEU B 1 11 ? -19.094 1.36 -0.974 1 96.75 11 LEU B CA 1
ATOM 3171 C C . LEU B 1 11 ? -18.266 2.6 -1.28 1 96.75 11 LEU B C 1
ATOM 3173 O O . LEU B 1 11 ? -17.062 2.498 -1.541 1 96.75 11 LEU B O 1
ATOM 3177 N N . TRP B 1 12 ? -18.844 3.756 -1.269 1 96.88 12 TRP B N 1
ATOM 3178 C CA . TRP B 1 12 ? -18.109 4.988 -1.532 1 96.88 12 TRP B CA 1
ATOM 3179 C C . TRP B 1 12 ? -16.984 5.18 -0.521 1 96.88 12 TRP B C 1
ATOM 3181 O O . TRP B 1 12 ? -15.859 5.516 -0.893 1 96.88 12 TRP B O 1
ATOM 3191 N N . ILE B 1 13 ? -17.266 4.938 0.692 1 97.19 13 ILE B N 1
ATOM 3192 C CA . ILE B 1 13 ? -16.25 5.141 1.724 1 97.19 13 ILE B CA 1
ATOM 3193 C C . ILE B 1 13 ? -15.125 4.133 1.542 1 97.19 13 ILE B C 1
ATOM 3195 O O . ILE B 1 13 ? -13.953 4.453 1.776 1 97.19 13 ILE B O 1
ATOM 3199 N N . MET B 1 14 ? -15.461 2.926 1.108 1 97.06 14 MET B N 1
ATOM 3200 C CA . MET B 1 14 ? -14.422 1.937 0.83 1 97.06 14 MET B CA 1
ATOM 3201 C C . MET B 1 14 ? -13.531 2.391 -0.321 1 97.06 14 MET B C 1
ATOM 3203 O O . MET B 1 14 ? -12.312 2.256 -0.253 1 97.06 14 MET B O 1
ATOM 3207 N N . VAL B 1 15 ? -14.102 2.963 -1.348 1 97.06 15 VAL B N 1
ATOM 3208 C CA . VAL B 1 15 ? -13.336 3.494 -2.469 1 97.06 15 VAL B CA 1
ATOM 3209 C C . VAL B 1 15 ? -12.453 4.645 -1.992 1 97.06 15 VAL B C 1
ATOM 3211 O O . VAL B 1 15 ? -11.281 4.727 -2.355 1 97.06 15 VAL B O 1
ATOM 3214 N N . ALA B 1 16 ? -13.023 5.5 -1.181 1 97.94 16 ALA B N 1
ATOM 3215 C CA . ALA B 1 16 ? -12.258 6.605 -0.615 1 97.94 16 ALA B CA 1
ATOM 3216 C C . ALA B 1 16 ? -11.078 6.098 0.213 1 97.94 16 ALA B C 1
ATOM 3218 O O . ALA B 1 16 ? -9.992 6.68 0.186 1 97.94 16 ALA B O 1
ATOM 3219 N N . THR B 1 17 ? -11.297 5.012 0.94 1 97.19 17 THR B N 1
ATOM 3220 C CA . THR B 1 17 ? -10.258 4.402 1.756 1 97.19 17 THR B CA 1
ATOM 3221 C C . THR B 1 17 ? -9.07 3.984 0.893 1 97.19 17 THR B C 1
ATOM 3223 O O . THR B 1 17 ? -7.918 4.223 1.257 1 97.19 17 THR B O 1
ATOM 3226 N N . ILE B 1 18 ? -9.305 3.408 -0.239 1 97.5 18 ILE B N 1
ATOM 3227 C CA . ILE B 1 18 ? -8.258 2.963 -1.156 1 97.5 18 ILE B CA 1
ATOM 3228 C C . ILE B 1 18 ? -7.492 4.172 -1.693 1 97.5 18 ILE B C 1
ATOM 3230 O O . ILE B 1 18 ? -6.273 4.113 -1.872 1 97.5 18 ILE B O 1
ATOM 3234 N N . LEU B 1 19 ? -8.172 5.234 -1.93 1 96.75 19 LEU B N 1
ATOM 3235 C CA . LEU B 1 19 ? -7.539 6.457 -2.414 1 96.75 19 LEU B CA 1
ATOM 3236 C C . LEU B 1 19 ? -6.637 7.066 -1.345 1 96.75 19 LEU B C 1
ATOM 3238 O O . LEU B 1 19 ? -5.543 7.547 -1.649 1 96.75 19 LEU B O 1
ATOM 3242 N N . VAL B 1 20 ? -7.043 7.062 -0.118 1 97.25 20 VAL B N 1
ATOM 3243 C CA . VAL B 1 20 ? -6.195 7.566 0.96 1 97.25 20 VAL B CA 1
ATOM 3244 C C . VAL B 1 20 ? -4.973 6.668 1.124 1 97.25 20 VAL B C 1
ATOM 3246 O O . VAL B 1 20 ? -3.869 7.152 1.384 1 97.25 20 VAL B O 1
ATOM 3249 N N . PHE B 1 21 ? -5.109 5.383 0.933 1 97.69 21 PHE B N 1
ATOM 3250 C CA . PHE B 1 21 ? -3.998 4.445 1.05 1 97.69 21 PHE B CA 1
ATOM 3251 C C . PHE B 1 21 ? -2.879 4.809 0.082 1 97.69 21 PHE B C 1
ATOM 3253 O O . PHE B 1 21 ? -1.701 4.762 0.443 1 97.69 21 PHE B O 1
ATOM 3260 N N . ILE B 1 22 ? -3.197 5.16 -1.153 1 97.12 22 ILE B N 1
ATOM 3261 C CA . ILE B 1 22 ? -2.18 5.367 -2.178 1 97.12 22 ILE B CA 1
ATOM 3262 C C . ILE B 1 22 ? -1.356 6.609 -1.848 1 97.12 22 ILE B C 1
ATOM 3264 O O . ILE B 1 22 ? -0.268 6.805 -2.393 1 97.12 22 ILE B O 1
ATOM 3268 N N . MET B 1 23 ? -1.847 7.461 -0.978 1 97.62 23 MET B N 1
ATOM 3269 C CA . MET B 1 23 ? -1.106 8.641 -0.537 1 97.62 23 MET B CA 1
ATOM 3270 C C . MET B 1 23 ? 0.178 8.242 0.182 1 97.62 23 MET B C 1
ATOM 3272 O O . MET B 1 23 ? 1.165 8.977 0.156 1 97.62 23 MET B O 1
ATOM 3276 N N . HIS B 1 24 ? 0.193 7.074 0.811 1 97.25 24 HIS B N 1
ATOM 3277 C CA . HIS B 1 24 ? 1.414 6.621 1.47 1 97.25 24 HIS B CA 1
ATOM 3278 C C . HIS B 1 24 ? 2.537 6.406 0.461 1 97.25 24 HIS B C 1
ATOM 3280 O O . HIS B 1 24 ? 3.703 6.684 0.755 1 97.25 24 HIS B O 1
ATOM 3286 N N . LEU B 1 25 ? 2.201 5.902 -0.701 1 97.56 25 LEU B N 1
ATOM 3287 C CA . LEU B 1 25 ? 3.18 5.836 -1.781 1 97.56 25 LEU B CA 1
ATOM 3288 C C . LEU B 1 25 ? 3.59 7.234 -2.229 1 97.56 25 LEU B C 1
ATOM 3290 O O . LEU B 1 25 ? 4.746 7.457 -2.596 1 97.56 25 LEU B O 1
ATOM 3294 N N . GLY B 1 26 ? 2.627 8.141 -2.24 1 98.06 26 GLY B N 1
ATOM 3295 C CA . GLY B 1 26 ? 2.93 9.531 -2.568 1 98.06 26 GLY B CA 1
ATOM 3296 C C . GLY B 1 26 ? 3.955 10.148 -1.642 1 98.06 26 GLY B C 1
ATOM 3297 O O . GLY B 1 26 ? 4.906 10.789 -2.098 1 98.06 26 GLY B O 1
ATOM 3298 N N . PHE B 1 27 ? 3.777 9.93 -0.357 1 97.62 27 PHE B N 1
ATOM 3299 C CA . PHE B 1 27 ? 4.727 10.438 0.626 1 97.62 27 PHE B CA 1
ATOM 3300 C C . PHE B 1 27 ? 6.102 9.812 0.428 1 97.62 27 PHE B C 1
ATOM 3302 O O . PHE B 1 27 ? 7.117 10.508 0.485 1 97.62 27 PHE B O 1
ATOM 3309 N N . ALA B 1 28 ? 6.105 8.516 0.207 1 97.88 28 ALA B N 1
ATOM 3310 C CA . ALA B 1 28 ? 7.371 7.816 -0.004 1 97.88 28 ALA B CA 1
ATOM 3311 C C . ALA B 1 28 ? 8.125 8.398 -1.192 1 97.88 28 ALA B C 1
ATOM 3313 O O . ALA B 1 28 ? 9.328 8.68 -1.095 1 97.88 28 ALA B O 1
ATOM 3314 N N . ALA B 1 29 ? 7.43 8.641 -2.268 1 98.12 29 ALA B N 1
ATOM 3315 C CA . ALA B 1 29 ? 8.031 9.156 -3.496 1 98.12 29 ALA B CA 1
ATOM 3316 C C . ALA B 1 29 ? 8.5 10.602 -3.32 1 98.12 29 ALA B C 1
ATOM 3318 O O . ALA B 1 29 ? 9.617 10.953 -3.711 1 98.12 29 ALA B O 1
ATOM 3319 N N . LEU B 1 30 ? 7.676 11.406 -2.723 1 97.44 30 LEU B N 1
ATOM 3320 C CA . LEU B 1 30 ? 7.98 12.82 -2.523 1 97.44 30 LEU B CA 1
ATOM 3321 C C . LEU B 1 30 ? 9.195 12.992 -1.614 1 97.44 30 LEU B C 1
ATOM 3323 O O . LEU B 1 30 ? 10.133 13.711 -1.955 1 97.44 30 LEU B O 1
ATOM 3327 N N . GLU B 1 31 ? 9.203 12.305 -0.474 1 97.5 31 GLU B N 1
ATOM 3328 C CA . GLU B 1 31 ? 10.305 12.422 0.48 1 97.5 31 GLU B CA 1
ATOM 3329 C C . GLU B 1 31 ? 11.609 11.898 -0.11 1 97.5 31 GLU B C 1
ATOM 3331 O O . GLU B 1 31 ? 12.664 12.516 0.043 1 97.5 31 GLU B O 1
ATOM 3336 N N . ALA B 1 32 ? 11.5 10.742 -0.778 1 97.44 32 ALA B N 1
ATOM 3337 C CA . ALA B 1 32 ? 12.703 10.188 -1.396 1 97.44 32 ALA B CA 1
ATOM 3338 C C . ALA B 1 32 ? 13.242 11.125 -2.477 1 97.44 32 ALA B C 1
ATOM 3340 O O . ALA B 1 32 ? 14.445 11.383 -2.535 1 97.44 32 ALA B O 1
ATOM 3341 N N . GLY B 1 33 ? 12.398 11.688 -3.285 1 96.88 33 GLY B N 1
ATOM 3342 C CA . GLY B 1 33 ? 12.805 12.531 -4.395 1 96.88 33 GLY B CA 1
ATOM 3343 C C . GLY B 1 33 ? 13.445 13.828 -3.951 1 96.88 33 GLY B C 1
ATOM 3344 O O . GLY B 1 33 ? 14.32 14.367 -4.641 1 96.88 33 GLY B O 1
ATOM 3345 N N . LEU B 1 34 ? 13.07 14.336 -2.773 1 96.56 34 LEU B N 1
ATOM 3346 C CA . LEU B 1 34 ? 13.508 15.656 -2.322 1 96.56 34 LEU B CA 1
ATOM 3347 C C . LEU B 1 34 ? 14.688 15.531 -1.361 1 96.56 34 LEU B C 1
ATOM 3349 O O . LEU B 1 34 ? 15.102 16.531 -0.759 1 96.56 34 LEU B O 1
ATOM 3353 N N . THR B 1 35 ? 15.258 14.32 -1.188 1 96.56 35 THR B N 1
ATOM 3354 C CA . THR B 1 35 ? 16.422 14.102 -0.33 1 96.56 35 THR B CA 1
ATOM 3355 C C . THR B 1 35 ? 17.578 13.523 -1.13 1 96.56 35 THR B C 1
ATOM 3357 O O . THR B 1 35 ? 17.438 13.203 -2.312 1 96.56 35 THR B O 1
ATOM 3360 N N . ARG B 1 36 ? 18.766 13.492 -0.496 1 95.06 36 ARG B N 1
ATOM 3361 C CA . ARG B 1 36 ? 19.984 13.039 -1.179 1 95.06 36 ARG B CA 1
ATOM 3362 C C . ARG B 1 36 ? 19.938 11.539 -1.446 1 95.06 36 ARG B C 1
ATOM 3364 O O . ARG B 1 36 ? 19.438 10.773 -0.624 1 95.06 36 ARG B O 1
ATOM 3371 N N . ALA B 1 37 ? 20.484 11.062 -2.457 1 95.25 37 ALA B N 1
ATOM 3372 C CA . ALA B 1 37 ? 20.438 9.688 -2.955 1 95.25 37 ALA B CA 1
ATOM 3373 C C . ALA B 1 37 ? 20.969 8.711 -1.915 1 95.25 37 ALA B C 1
ATOM 3375 O O . ALA B 1 37 ? 20.453 7.598 -1.779 1 95.25 37 ALA B O 1
ATOM 3376 N N . LYS B 1 38 ? 21.953 9.102 -1.115 1 94.62 38 LYS B N 1
ATOM 3377 C CA . LYS B 1 38 ? 22.656 8.234 -0.171 1 94.62 38 LYS B CA 1
ATOM 3378 C C . LYS B 1 38 ? 21.75 7.875 1.013 1 94.62 38 LYS B C 1
ATOM 3380 O O . LYS B 1 38 ? 22.141 7.066 1.862 1 94.62 38 LYS B O 1
ATOM 3385 N N . ASN B 1 39 ? 20.5 8.453 1.081 1 96.81 39 ASN B N 1
ATOM 3386 C CA . ASN B 1 39 ? 19.578 8.227 2.182 1 96.81 39 ASN B CA 1
ATOM 3387 C C . ASN B 1 39 ? 18.25 7.633 1.688 1 96.81 39 ASN B C 1
ATOM 3389 O O . ASN B 1 39 ? 17.297 7.527 2.449 1 96.81 39 ASN B O 1
ATOM 3393 N N . THR B 1 40 ? 18.188 7.242 0.456 1 96.75 40 THR B N 1
ATOM 3394 C CA . THR B 1 40 ? 16.938 6.867 -0.211 1 96.75 40 THR B CA 1
ATOM 3395 C C . THR B 1 40 ? 16.344 5.617 0.425 1 96.75 40 THR B C 1
ATOM 3397 O O . THR B 1 40 ? 15.148 5.578 0.725 1 96.75 40 THR B O 1
ATOM 3400 N N . VAL B 1 41 ? 17.141 4.613 0.678 1 96.88 41 VAL B N 1
ATOM 3401 C CA . VAL B 1 41 ? 16.656 3.375 1.279 1 96.88 41 VAL B CA 1
ATOM 3402 C C . VAL B 1 41 ? 16.062 3.666 2.654 1 96.88 41 VAL B C 1
ATOM 3404 O O . VAL B 1 41 ? 14.992 3.156 2.994 1 96.88 41 VAL B O 1
ATOM 3407 N N . ASN B 1 42 ? 16.734 4.461 3.406 1 97.38 42 ASN B N 1
ATOM 3408 C CA . ASN B 1 42 ? 16.266 4.816 4.746 1 97.38 42 ASN B CA 1
ATOM 3409 C C . ASN B 1 42 ? 14.914 5.516 4.703 1 97.38 42 ASN B C 1
ATOM 3411 O O . ASN B 1 42 ? 14.016 5.191 5.488 1 97.38 42 ASN B O 1
ATOM 3415 N N . ILE B 1 43 ? 14.781 6.441 3.83 1 97.12 43 ILE B N 1
ATOM 3416 C CA . ILE B 1 43 ? 13.547 7.203 3.686 1 97.12 43 ILE B CA 1
ATOM 3417 C C . ILE B 1 43 ? 12.414 6.273 3.266 1 97.12 43 ILE B C 1
ATOM 3419 O O . ILE B 1 43 ? 11.32 6.32 3.832 1 97.12 43 ILE B O 1
ATOM 3423 N N . LEU B 1 44 ? 12.688 5.445 2.314 1 98 44 LEU B N 1
ATOM 3424 C CA . LEU B 1 44 ? 11.68 4.512 1.821 1 98 44 LEU B CA 1
ATOM 3425 C C . LEU B 1 44 ? 11.297 3.504 2.9 1 98 44 LEU B C 1
ATOM 3427 O O . LEU B 1 44 ? 10.133 3.113 3.006 1 98 44 LEU B O 1
ATOM 3431 N N . PHE B 1 45 ? 12.258 3.066 3.637 1 97.44 45 PHE B N 1
ATOM 3432 C CA . PHE B 1 45 ? 11.984 2.146 4.734 1 97.44 45 PHE B CA 1
ATOM 3433 C C . PHE B 1 45 ? 11.016 2.768 5.73 1 97.44 45 PHE B C 1
ATOM 3435 O O . PHE B 1 45 ? 10.008 2.148 6.094 1 97.44 45 PHE B O 1
ATOM 3442 N N . LYS B 1 46 ? 11.242 3.969 6.188 1 96.5 46 LYS B N 1
ATOM 3443 C CA . LYS B 1 46 ? 10.359 4.66 7.117 1 96.5 46 LYS B CA 1
ATOM 3444 C C . LYS B 1 46 ? 8.945 4.781 6.547 1 96.5 46 LYS B C 1
ATOM 3446 O O . LYS B 1 46 ? 7.969 4.441 7.219 1 96.5 46 LYS B O 1
ATOM 3451 N N . ASN B 1 47 ? 8.883 5.16 5.305 1 97.06 47 ASN B N 1
ATOM 3452 C CA . ASN B 1 47 ? 7.578 5.395 4.688 1 97.06 47 ASN B CA 1
ATOM 3453 C C . ASN B 1 47 ? 6.832 4.086 4.438 1 97.06 47 ASN B C 1
ATOM 3455 O O . ASN B 1 47 ? 5.613 4.09 4.262 1 97.06 47 ASN B O 1
ATOM 3459 N N . THR B 1 48 ? 7.551 3.02 4.375 1 96.62 48 THR B N 1
ATOM 3460 C CA . THR B 1 48 ? 6.93 1.716 4.176 1 96.62 48 THR B CA 1
ATOM 3461 C C . THR B 1 48 ? 6.406 1.158 5.496 1 96.62 48 THR B C 1
ATOM 3463 O O . THR B 1 48 ? 5.324 0.564 5.543 1 96.62 48 THR B O 1
ATOM 3466 N N . ILE B 1 49 ? 7.094 1.398 6.57 1 96.5 49 ILE B N 1
ATOM 3467 C CA . ILE B 1 49 ? 6.746 0.774 7.84 1 96.5 49 ILE B CA 1
ATOM 3468 C C . ILE B 1 49 ? 5.68 1.607 8.547 1 96.5 49 ILE B C 1
ATOM 3470 O O . ILE B 1 49 ? 4.941 1.093 9.391 1 96.5 49 ILE B O 1
ATOM 3474 N N . ILE B 1 50 ? 5.562 2.848 8.258 1 96.44 50 ILE B N 1
ATOM 3475 C CA . ILE B 1 50 ? 4.684 3.758 8.984 1 96.44 50 ILE B CA 1
ATOM 3476 C C . ILE B 1 50 ? 3.227 3.348 8.773 1 96.44 50 ILE B C 1
ATOM 3478 O O . ILE B 1 50 ? 2.455 3.262 9.734 1 96.44 50 ILE B O 1
ATOM 3482 N N . PRO B 1 51 ? 2.797 3.072 7.512 1 96.81 51 PRO B N 1
ATOM 3483 C CA . PRO B 1 51 ? 1.411 2.615 7.383 1 96.81 51 PRO B CA 1
ATOM 3484 C C . PRO B 1 51 ? 1.142 1.322 8.148 1 96.81 51 PRO B C 1
ATOM 3486 O O . PRO B 1 51 ? 0.037 1.122 8.656 1 96.81 51 PRO B O 1
ATOM 3489 N N . ALA B 1 52 ? 2.123 0.487 8.227 1 97.81 52 ALA B N 1
ATOM 3490 C CA . ALA B 1 52 ? 1.976 -0.738 9.008 1 97.81 52 ALA B CA 1
ATOM 3491 C C . ALA B 1 52 ? 1.835 -0.425 10.492 1 97.81 52 ALA B C 1
ATOM 3493 O O . ALA B 1 52 ? 0.975 -0.988 11.172 1 97.81 52 ALA B O 1
ATOM 3494 N N . ILE B 1 53 ? 2.639 0.503 10.992 1 96.88 53 ILE B N 1
ATOM 3495 C CA . ILE B 1 53 ? 2.543 0.956 12.375 1 96.88 53 ILE B CA 1
ATOM 3496 C C . ILE B 1 53 ? 1.153 1.535 12.633 1 96.88 53 ILE B C 1
ATOM 3498 O O . ILE B 1 53 ? 0.505 1.19 13.625 1 96.88 53 ILE B O 1
ATOM 3502 N N . GLY B 1 54 ? 0.736 2.363 11.75 1 97.12 54 GLY B N 1
ATOM 3503 C CA . GLY B 1 54 ? -0.555 3.014 11.906 1 97.12 54 GLY B CA 1
ATOM 3504 C C . GLY B 1 54 ? -1.712 2.037 11.977 1 97.12 54 GLY B C 1
ATOM 3505 O O . GLY B 1 54 ? -2.547 2.115 12.883 1 97.12 54 GLY B O 1
ATOM 3506 N N . LEU B 1 55 ? -1.738 1.1 11.039 1 97.56 55 LEU B N 1
ATOM 3507 C CA . LEU B 1 55 ? -2.818 0.122 10.977 1 97.56 55 LEU B CA 1
ATOM 3508 C C . LEU B 1 55 ? -2.846 -0.736 12.242 1 97.56 55 LEU B C 1
ATOM 3510 O O . LEU B 1 55 ? -3.906 -0.93 12.836 1 97.56 55 LEU B O 1
ATOM 3514 N N . LEU B 1 56 ? -1.728 -1.187 12.672 1 97.88 56 LEU B N 1
ATOM 3515 C CA . LEU B 1 56 ? -1.661 -2.125 13.781 1 97.88 56 LEU B CA 1
ATOM 3516 C C . LEU B 1 56 ? -1.919 -1.412 15.109 1 97.88 56 LEU B C 1
ATOM 3518 O O . LEU B 1 56 ? -2.684 -1.902 15.945 1 97.88 56 LEU B O 1
ATOM 3522 N N . THR B 1 57 ? -1.341 -0.229 15.312 1 97.5 57 THR B N 1
ATOM 3523 C CA . THR B 1 57 ? -1.512 0.471 16.578 1 97.5 57 THR B CA 1
ATOM 3524 C C . THR B 1 57 ? -2.92 1.049 16.703 1 97.5 57 THR B C 1
ATOM 3526 O O . THR B 1 57 ? -3.496 1.079 17.781 1 97.5 57 THR B O 1
ATOM 3529 N N . TYR B 1 58 ? -3.439 1.531 15.594 1 97 58 TYR B N 1
ATOM 3530 C CA . TYR B 1 58 ? -4.801 2.061 15.617 1 97 58 TYR B CA 1
ATOM 3531 C C . TYR B 1 58 ? -5.809 0.954 15.906 1 97 58 TYR B C 1
ATOM 3533 O O . TYR B 1 58 ? -6.809 1.178 16.594 1 97 58 TYR B O 1
ATOM 3541 N N . ALA B 1 59 ? -5.57 -0.241 15.367 1 97.5 59 ALA B N 1
ATOM 3542 C CA . ALA B 1 59 ? -6.438 -1.384 15.633 1 97.5 59 ALA B CA 1
ATOM 3543 C C . ALA B 1 59 ? -6.336 -1.813 17.094 1 97.5 59 ALA B C 1
ATOM 3545 O O . ALA B 1 59 ? -7.34 -2.176 17.719 1 97.5 59 ALA B O 1
ATOM 3546 N N . PHE B 1 60 ? -5.172 -1.769 17.641 1 97.31 60 PHE B N 1
ATOM 3547 C CA . PHE B 1 60 ? -4.918 -2.297 18.969 1 97.31 60 PHE B CA 1
ATOM 3548 C C . PHE B 1 60 ? -5.43 -1.336 20.031 1 97.31 60 PHE B C 1
ATOM 3550 O O . PHE B 1 60 ? -6.047 -1.759 21.016 1 97.31 60 PHE B O 1
ATOM 3557 N N . ILE B 1 61 ? -5.18 0.018 19.828 1 97.56 61 ILE B N 1
ATOM 3558 C CA . ILE B 1 61 ? -5.488 0.926 20.938 1 97.56 61 ILE B CA 1
ATOM 3559 C C . ILE B 1 61 ? -6.062 2.229 20.391 1 97.56 61 ILE B C 1
ATOM 3561 O O . ILE B 1 61 ? -6.941 2.836 21 1 97.56 61 ILE B O 1
ATOM 3565 N N . GLY B 1 62 ? -5.66 2.721 19.297 1 97.94 62 GLY B N 1
ATOM 3566 C CA . GLY B 1 62 ? -5.906 4.07 18.828 1 97.94 62 GLY B CA 1
ATOM 3567 C C . GLY B 1 62 ? -7.371 4.34 18.516 1 97.94 62 GLY B C 1
ATOM 3568 O O . GLY B 1 62 ? -7.891 5.406 18.844 1 97.94 62 GLY B O 1
ATOM 3569 N N . PHE B 1 63 ? -8.031 3.342 17.844 1 97.75 63 PHE B N 1
ATOM 3570 C CA . PHE B 1 63 ? -9.422 3.537 17.469 1 97.75 63 PHE B CA 1
ATOM 3571 C C . PHE B 1 63 ? -10.297 3.783 18.688 1 97.75 63 PHE B C 1
ATOM 3573 O O . PHE B 1 63 ? -11.156 4.66 18.688 1 97.75 63 PHE B O 1
ATOM 3580 N N . ASN B 1 64 ? -10.023 3.09 19.781 1 97.88 64 ASN B N 1
ATOM 3581 C CA . ASN B 1 64 ? -10.82 3.18 21 1 97.88 64 ASN B CA 1
ATOM 3582 C C . ASN B 1 64 ? -10.43 4.395 21.844 1 97.88 64 ASN B C 1
ATOM 3584 O O . ASN B 1 64 ? -11.18 4.812 22.719 1 97.88 64 ASN B O 1
ATOM 3588 N N . LEU B 1 65 ? -9.273 4.898 21.562 1 98.06 65 LEU B N 1
ATOM 3589 C CA . LEU B 1 65 ? -8.898 6.16 22.188 1 98.06 65 LEU B CA 1
ATOM 3590 C C . LEU B 1 65 ? -9.555 7.34 21.469 1 98.06 65 LEU B C 1
ATOM 3592 O O . LEU B 1 65 ? -9.961 8.312 22.109 1 98.06 65 LEU B O 1
ATOM 3596 N N . MET B 1 66 ? -9.688 7.266 20.172 1 98.06 66 MET B N 1
ATOM 3597 C CA . MET B 1 66 ? -10.242 8.375 19.391 1 98.06 66 MET B CA 1
ATOM 3598 C C . MET B 1 66 ? -11.766 8.383 19.484 1 98.06 66 MET B C 1
ATOM 3600 O O . MET B 1 66 ? -12.375 9.453 19.531 1 98.06 66 MET B O 1
ATOM 3604 N N . TYR B 1 67 ? -12.367 7.199 19.469 1 97.12 67 TYR B N 1
ATOM 3605 C CA . TYR B 1 67 ? -13.82 7.039 19.562 1 97.12 67 TYR B CA 1
ATOM 3606 C C . TYR B 1 67 ? -14.203 6.172 20.75 1 97.12 67 TYR B C 1
ATOM 3608 O O . TYR B 1 67 ? -14.734 5.07 20.578 1 97.12 67 TYR B O 1
ATOM 3616 N N . PRO B 1 68 ? -14.078 6.645 21.922 1 96.56 68 PRO B N 1
ATOM 3617 C CA . PRO B 1 68 ? -14.25 5.832 23.125 1 96.56 68 PRO B CA 1
ATOM 3618 C C . PRO B 1 68 ? -15.719 5.594 23.469 1 96.56 68 PRO B C 1
ATOM 3620 O O . PRO B 1 68 ? -16.031 4.766 24.328 1 96.56 68 PRO B O 1
ATOM 3623 N N . GLY B 1 69 ? -16.641 6.359 22.844 1 94.06 69 GLY B N 1
ATOM 3624 C CA . GLY B 1 69 ? -18.047 6.145 23.094 1 94.06 69 GLY B CA 1
ATOM 3625 C C . GLY B 1 69 ? -18.719 7.32 23.781 1 94.06 69 GLY B C 1
ATOM 3626 O O . GLY B 1 69 ? -18.047 8.25 24.234 1 94.06 69 GLY B O 1
ATOM 3627 N N . GLU B 1 70 ? -20.016 7.238 23.875 1 93.56 70 GLU B N 1
ATOM 3628 C CA . GLU B 1 70 ? -20.859 8.336 24.344 1 93.56 70 GLU B CA 1
ATOM 3629 C C . GLU B 1 70 ? -20.609 8.648 25.812 1 93.56 70 GLU B C 1
ATOM 3631 O O . GLU B 1 70 ? -20.781 9.789 26.25 1 93.56 70 GLU B O 1
ATOM 3636 N N . MET B 1 71 ? -20.141 7.699 26.531 1 95 71 MET B N 1
ATOM 3637 C CA . MET B 1 71 ? -19.891 7.867 27.953 1 95 71 MET B CA 1
ATOM 3638 C C . MET B 1 71 ? -18.828 8.938 28.203 1 95 71 MET B C 1
ATOM 3640 O O . MET B 1 71 ? -18.781 9.531 29.281 1 95 71 MET B O 1
ATOM 3644 N N . PHE B 1 72 ? -18.047 9.258 27.172 1 96.19 72 PHE B N 1
ATOM 3645 C CA . PHE B 1 72 ? -16.938 10.18 27.344 1 96.19 72 PHE B CA 1
ATOM 3646 C C . PHE B 1 72 ? -17.188 11.484 26.594 1 96.19 72 PHE B C 1
ATOM 3648 O O . PHE B 1 72 ? -16.266 12.281 26.406 1 96.19 72 PHE B O 1
ATOM 3655 N N . ALA B 1 73 ? -18.391 11.758 26.234 1 96 73 ALA B N 1
ATOM 3656 C CA . ALA B 1 73 ? -18.734 12.961 25.484 1 96 73 ALA B CA 1
ATOM 3657 C C . ALA B 1 73 ? -18.359 14.219 26.266 1 96 73 ALA B C 1
ATOM 3659 O O . ALA B 1 73 ? -18.578 14.289 27.469 1 96 73 ALA B O 1
ATOM 3660 N N . GLY B 1 74 ? -17.719 15.141 25.562 1 97.44 74 GLY B N 1
ATOM 3661 C CA . GLY B 1 74 ? -17.359 16.422 26.156 1 97.44 74 GLY B CA 1
ATOM 3662 C C . GLY B 1 74 ? -16.078 16.344 27 1 97.44 74 GLY B C 1
ATOM 3663 O O . GLY B 1 74 ? -15.633 17.359 27.531 1 97.44 74 GLY B O 1
ATOM 3664 N N . GLY B 1 75 ? -15.492 15.211 27.016 1 96.88 75 GLY B N 1
ATOM 3665 C CA . GLY B 1 75 ? -14.328 15.008 27.875 1 96.88 75 GLY B CA 1
ATOM 3666 C C . GLY B 1 75 ? -13.016 15.305 27.172 1 96.88 75 GLY B C 1
ATOM 3667 O O . GLY B 1 75 ? -13.008 15.656 25.984 1 96.88 75 GLY B O 1
ATOM 3668 N N . PHE B 1 76 ? -11.898 15.195 27.938 1 97.69 76 PHE B N 1
ATOM 3669 C CA . PHE B 1 76 ? -10.547 15.43 27.422 1 97.69 76 PHE B CA 1
ATOM 3670 C C . PHE B 1 76 ? -9.836 14.109 27.172 1 97.69 76 PHE B C 1
ATOM 3672 O O . PHE B 1 76 ? -8.773 14.086 26.531 1 97.69 76 PHE B O 1
ATOM 3679 N N . PHE B 1 77 ? -10.406 13.07 27.734 1 97.81 77 PHE B N 1
ATOM 3680 C CA . PHE B 1 77 ? -9.812 11.742 27.594 1 97.81 77 PHE B CA 1
ATOM 3681 C C . PHE B 1 77 ? -10.883 10.664 27.703 1 97.81 77 PHE B C 1
ATOM 3683 O O . PHE B 1 77 ? -11.859 10.82 28.438 1 97.81 77 PHE B O 1
ATOM 3690 N N . GLY B 1 78 ? -10.789 9.664 26.984 1 96.88 78 GLY B N 1
ATOM 3691 C CA . GLY B 1 78 ? -11.609 8.469 27.031 1 96.88 78 GLY B CA 1
ATOM 3692 C C . GLY B 1 78 ? -10.922 7.254 26.438 1 96.88 78 GLY B C 1
ATOM 3693 O O . GLY B 1 78 ? -10.094 7.387 25.531 1 96.88 78 GLY B O 1
ATOM 3694 N N . PHE B 1 79 ? -11.273 6.09 26.922 1 97 79 PHE B N 1
ATOM 3695 C CA . PHE B 1 79 ? -10.672 4.855 26.438 1 97 79 PHE B CA 1
ATOM 3696 C C . PHE B 1 79 ? -11.703 3.738 26.375 1 97 79 PHE B C 1
ATOM 3698 O O . PHE B 1 79 ? -12.234 3.311 27.406 1 97 79 PHE B O 1
ATOM 3705 N N . GLY B 1 80 ? -12.039 3.25 25.234 1 94.94 80 GLY B N 1
ATOM 3706 C CA . GLY B 1 80 ? -13.094 2.273 25.016 1 94.94 80 GLY B CA 1
ATOM 3707 C C . GLY B 1 80 ? -12.594 0.841 25.062 1 94.94 80 GLY B C 1
ATOM 3708 O O . GLY B 1 80 ? -13.328 -0.086 24.703 1 94.94 80 GLY B O 1
ATOM 3709 N N . GLY B 1 81 ? -11.227 0.638 25.406 1 94.69 81 GLY B N 1
ATOM 3710 C CA . GLY B 1 81 ? -10.695 -0.715 25.516 1 94.69 81 GLY B CA 1
ATOM 3711 C C . GLY B 1 81 ? -9.664 -1.032 24.438 1 94.69 81 GLY B C 1
ATOM 3712 O O . GLY B 1 81 ? -9.336 -0.18 23.609 1 94.69 81 GLY B O 1
ATOM 3713 N N . LEU B 1 82 ? -9.125 -2.25 24.547 1 95.69 82 LEU B N 1
ATOM 3714 C CA . LEU B 1 82 ? -8.117 -2.719 23.609 1 95.69 82 LEU B CA 1
ATOM 3715 C C . LEU B 1 82 ? -8.75 -3.543 22.484 1 95.69 82 LEU B C 1
ATOM 3717 O O . LEU B 1 82 ? -9.734 -4.246 22.719 1 95.69 82 LEU B O 1
ATOM 3721 N N . GLY B 1 83 ? -8.188 -3.436 21.297 1 95.06 83 GLY B N 1
ATOM 3722 C CA . GLY B 1 83 ? -8.633 -4.25 20.188 1 95.06 83 GLY B CA 1
ATOM 3723 C C . GLY B 1 83 ? -9.914 -3.748 19.547 1 95.06 83 GLY B C 1
ATOM 3724 O O . GLY B 1 83 ? -10.398 -2.666 19.891 1 95.06 83 GLY B O 1
ATOM 3725 N N . LEU B 1 84 ? -10.453 -4.441 18.531 1 95.62 84 LEU B N 1
ATOM 3726 C CA . LEU B 1 84 ? -11.664 -4.086 17.812 1 95.62 84 LEU B CA 1
ATOM 3727 C C . LEU B 1 84 ? -12.836 -4.973 18.234 1 95.62 84 LEU B C 1
ATOM 3729 O O . LEU B 1 84 ? -13 -6.078 17.719 1 95.62 84 LEU B O 1
ATOM 3733 N N . SER B 1 85 ? -13.617 -4.531 19.203 1 92.88 85 SER B N 1
ATOM 3734 C CA . SER B 1 85 ? -14.812 -5.238 19.656 1 92.88 85 SER B CA 1
ATOM 3735 C C . SER B 1 85 ? -16.031 -4.84 18.828 1 92.88 85 SER B C 1
ATOM 3737 O O . SER B 1 85 ? -16.328 -3.65 18.688 1 92.88 85 SER B O 1
ATOM 3739 N N . LEU B 1 86 ? -16.734 -5.781 18.359 1 93.56 86 LEU B N 1
ATOM 3740 C CA . LEU B 1 86 ? -17.828 -5.516 17.453 1 93.56 86 LEU B CA 1
ATOM 3741 C C . LEU B 1 86 ? -19.094 -5.133 18.219 1 93.56 86 LEU B C 1
ATOM 3743 O O . LEU B 1 86 ? -19.578 -5.906 19.047 1 93.56 86 LEU B O 1
ATOM 3747 N N . PRO B 1 87 ? -19.609 -4.035 17.906 1 92.69 87 PRO B N 1
ATOM 3748 C CA . PRO B 1 87 ? -20.906 -3.689 18.5 1 92.69 87 PRO B CA 1
ATOM 3749 C C . PRO B 1 87 ? -22.062 -4.418 17.828 1 92.69 87 PRO B C 1
ATOM 3751 O O . PRO B 1 87 ? -21.906 -4.988 16.75 1 92.69 87 PRO B O 1
ATOM 3754 N N . GLU B 1 88 ? -23.234 -4.41 18.5 1 91.69 88 GLU B N 1
ATOM 3755 C CA . GLU B 1 88 ? -24.438 -4.984 17.891 1 91.69 88 GLU B CA 1
ATOM 3756 C C . GLU B 1 88 ? -24.797 -4.254 16.594 1 91.69 88 GLU B C 1
ATOM 3758 O O . GLU B 1 88 ? -24.781 -3.023 16.547 1 91.69 88 GLU B O 1
ATOM 3763 N N . GLY B 1 89 ? -25.062 -4.98 15.602 1 93.75 89 GLY B N 1
ATOM 3764 C CA . GLY B 1 89 ? -25.422 -4.391 14.328 1 93.75 89 GLY B CA 1
ATOM 3765 C C . GLY B 1 89 ? -24.266 -3.713 13.625 1 93.75 89 GLY B C 1
ATOM 3766 O O . GLY B 1 89 ? -24.453 -2.756 12.875 1 93.75 89 GLY B O 1
ATOM 3767 N N . TRP B 1 90 ? -23.109 -4.219 13.867 1 94.31 90 TRP B N 1
ATOM 3768 C CA . TRP B 1 90 ? -21.859 -3.596 13.43 1 94.31 90 TRP B CA 1
ATOM 3769 C C . TRP B 1 90 ? -21.812 -3.459 11.906 1 94.31 90 TRP B C 1
ATOM 3771 O O . TRP B 1 90 ? -21.094 -2.623 11.375 1 94.31 90 TRP B O 1
ATOM 3781 N N . ASP B 1 91 ? -22.656 -4.23 11.211 1 94.56 91 ASP B N 1
ATOM 3782 C CA . ASP B 1 91 ? -22.578 -4.238 9.75 1 94.56 91 ASP B CA 1
ATOM 3783 C C . ASP B 1 91 ? -23.875 -3.719 9.133 1 94.56 91 ASP B C 1
ATOM 3785 O O . ASP B 1 91 ? -24.172 -3.986 7.965 1 94.56 91 ASP B O 1
ATOM 3789 N N . THR B 1 92 ? -24.703 -3.055 9.945 1 93.19 92 THR B N 1
ATOM 3790 C CA . THR B 1 92 ? -25.984 -2.543 9.484 1 93.19 92 THR B CA 1
ATOM 3791 C C . THR B 1 92 ? -26.125 -1.055 9.789 1 93.19 92 THR B C 1
ATOM 3793 O O . THR B 1 92 ? -25.219 -0.453 10.367 1 93.19 92 THR B O 1
ATOM 3796 N N . SER B 1 93 ? -27.281 -0.52 9.43 1 91.38 93 SER B N 1
ATOM 3797 C CA . SER B 1 93 ? -27.547 0.895 9.656 1 91.38 93 SER B CA 1
ATOM 3798 C C . SER B 1 93 ? -27.781 1.181 11.141 1 91.38 93 SER B C 1
ATOM 3800 O O . SER B 1 93 ? -27.859 2.342 11.547 1 91.38 93 SER B O 1
ATOM 3802 N N . ALA B 1 94 ? -27.812 0.166 11.945 1 90 94 ALA B N 1
ATOM 3803 C CA . ALA B 1 94 ? -27.906 0.353 13.391 1 90 94 ALA B CA 1
ATOM 3804 C C . ALA B 1 94 ? -26.625 0.959 13.953 1 90 94 ALA B C 1
ATOM 3806 O O . ALA B 1 94 ? -26.656 1.71 14.93 1 90 94 ALA B O 1
ATOM 3807 N N . TYR B 1 95 ? -25.516 0.612 13.367 1 92.5 95 TYR B N 1
ATOM 3808 C CA . TYR B 1 95 ? -24.25 1.197 13.766 1 92.5 95 TYR B CA 1
ATOM 3809 C C . TYR B 1 95 ? -24.109 2.627 13.258 1 92.5 95 TYR B C 1
ATOM 3811 O O . TYR B 1 95 ? -23.797 3.539 14.023 1 92.5 95 TYR B O 1
ATOM 3819 N N . SER B 1 96 ? -24.359 2.787 12 1 91.12 96 SER B N 1
ATOM 3820 C CA . SER B 1 96 ? -24.328 4.086 11.344 1 91.12 96 SER B CA 1
ATOM 3821 C C . SER B 1 96 ? -25.156 4.086 10.062 1 91.12 96 SER B C 1
ATOM 3823 O O . SER B 1 96 ? -25.328 3.041 9.43 1 91.12 96 SER B O 1
ATOM 3825 N N . GLU B 1 97 ? -25.656 5.219 9.695 1 83.88 97 GLU B N 1
ATOM 3826 C CA . GLU B 1 97 ? -26.484 5.332 8.5 1 83.88 97 GLU B CA 1
ATOM 3827 C C . GLU B 1 97 ? -25.656 5.16 7.23 1 83.88 97 GLU B C 1
ATOM 3829 O O . GLU B 1 97 ? -26.188 4.77 6.188 1 83.88 97 GLU B O 1
ATOM 3834 N N . GLY B 1 98 ? -24.406 5.309 7.402 1 86.88 98 GLY B N 1
ATOM 3835 C CA . GLY B 1 98 ? -23.656 5.438 6.16 1 86.88 98 GLY B CA 1
ATOM 3836 C C . GLY B 1 98 ? -22.578 4.383 6 1 86.88 98 GLY B C 1
ATOM 3837 O O . GLY B 1 98 ? -22.016 4.223 4.918 1 86.88 98 GLY B O 1
ATOM 3838 N N . TYR B 1 99 ? -22.25 3.701 7.074 1 95.25 99 TYR B N 1
ATOM 3839 C CA . TYR B 1 99 ? -21.094 2.809 6.938 1 95.25 99 TYR B CA 1
ATOM 3840 C C . TYR B 1 99 ? -21.078 1.775 8.062 1 95.25 99 TYR B C 1
ATOM 3842 O O . TYR B 1 99 ? -21.719 1.962 9.094 1 95.25 99 TYR B O 1
ATOM 3850 N N . THR B 1 100 ? -20.391 0.636 7.809 1 97.69 100 THR B N 1
ATOM 3851 C CA . THR B 1 100 ? -20.203 -0.417 8.805 1 97.69 100 THR B CA 1
ATOM 3852 C C . THR B 1 100 ? -19.109 -0.041 9.789 1 97.69 100 THR B C 1
ATOM 3854 O O . THR B 1 100 ? -18.344 0.903 9.555 1 97.69 100 THR B O 1
ATOM 3857 N N . PHE B 1 101 ? -19.047 -0.79 10.914 1 97.25 101 PHE B N 1
ATOM 3858 C CA . PHE B 1 101 ? -17.984 -0.625 11.906 1 97.25 101 PHE B CA 1
ATOM 3859 C C . PHE B 1 101 ? -16.609 -0.776 11.266 1 97.25 101 PHE B C 1
ATOM 3861 O O . PHE B 1 101 ? -15.719 0.041 11.5 1 97.25 101 PHE B O 1
ATOM 3868 N N . PHE B 1 102 ? -16.406 -1.764 10.461 1 97.69 102 PHE B N 1
ATOM 3869 C CA . PHE B 1 102 ? -15.117 -2.043 9.852 1 97.69 102 PHE B CA 1
ATOM 3870 C C . PHE B 1 102 ? -14.766 -0.976 8.82 1 97.69 102 PHE B C 1
ATOM 3872 O O . PHE B 1 102 ? -13.602 -0.604 8.68 1 97.69 102 PHE B O 1
ATOM 3879 N N . THR B 1 103 ? -15.742 -0.534 8.086 1 98 103 THR B N 1
ATOM 3880 C CA . THR B 1 103 ? -15.5 0.568 7.164 1 98 103 THR B CA 1
ATOM 3881 C C . THR B 1 103 ? -15.055 1.818 7.918 1 98 103 THR B C 1
ATOM 3883 O O . THR B 1 103 ? -14.117 2.504 7.5 1 98 103 THR B O 1
ATOM 3886 N N . ASP B 1 104 ? -15.719 2.104 8.992 1 97.12 104 ASP B N 1
ATOM 3887 C CA . ASP B 1 104 ? -15.344 3.223 9.859 1 97.12 104 ASP B CA 1
ATOM 3888 C C . ASP B 1 104 ? -13.898 3.098 10.32 1 97.12 104 ASP B C 1
ATOM 3890 O O . ASP B 1 104 ? -13.094 4.008 10.109 1 97.12 104 ASP B O 1
ATOM 3894 N N . PHE B 1 105 ? -13.539 1.995 10.812 1 97.31 105 PHE B N 1
ATOM 3895 C CA . PHE B 1 105 ? -12.203 1.748 11.336 1 97.31 105 PHE B CA 1
ATOM 3896 C C . PHE B 1 105 ? -11.148 1.944 10.258 1 97.31 105 PHE B C 1
ATOM 3898 O O . PHE B 1 105 ? -10.195 2.697 10.445 1 97.31 105 PHE B O 1
ATOM 3905 N N . ILE B 1 106 ? -11.344 1.237 9.164 1 97.38 106 ILE B N 1
ATOM 3906 C CA . ILE B 1 106 ? -10.266 1.193 8.18 1 97.38 106 ILE B CA 1
ATOM 3907 C C . ILE B 1 106 ? -10.086 2.574 7.551 1 97.38 106 ILE B C 1
ATOM 3909 O O . ILE B 1 106 ? -8.961 2.979 7.238 1 97.38 106 ILE B O 1
ATOM 3913 N N . PHE B 1 107 ? -11.172 3.273 7.312 1 96.94 107 PHE B N 1
ATOM 3914 C CA . PHE B 1 107 ? -11.078 4.625 6.777 1 96.94 107 PHE B CA 1
ATOM 3915 C C . PHE B 1 107 ? -10.297 5.531 7.727 1 96.94 107 PHE B C 1
ATOM 3917 O O . PHE B 1 107 ? -9.367 6.227 7.309 1 96.94 107 PHE B O 1
ATOM 3924 N N . GLN B 1 108 ? -10.617 5.5 9 1 96.19 108 GLN B N 1
ATOM 3925 C CA . GLN B 1 108 ?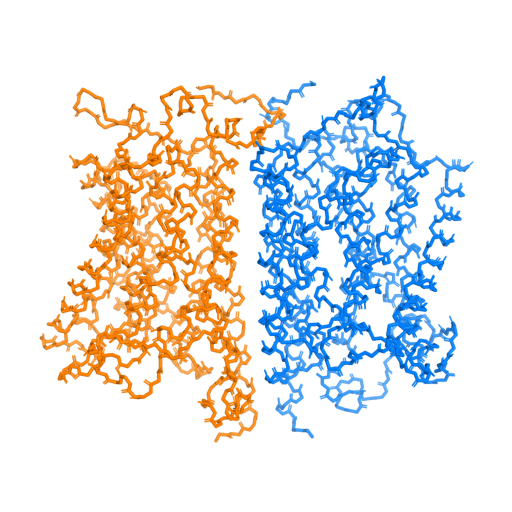 -9.953 6.328 9.992 1 96.19 108 GLN B CA 1
ATOM 3926 C C . GLN B 1 108 ? -8.5 5.906 10.18 1 96.19 108 GLN B C 1
ATOM 3928 O O . GLN B 1 108 ? -7.625 6.746 10.406 1 96.19 108 GLN B O 1
ATOM 3933 N N . ALA B 1 109 ? -8.258 4.648 10.094 1 95.44 109 ALA B N 1
ATOM 3934 C CA . ALA B 1 109 ? -6.906 4.125 10.281 1 95.44 109 ALA B CA 1
ATOM 3935 C C . ALA B 1 109 ? -5.957 4.668 9.219 1 95.44 109 ALA B C 1
ATOM 3937 O O . ALA B 1 109 ? -4.77 4.863 9.484 1 95.44 109 ALA B O 1
ATOM 3938 N N . MET B 1 110 ? -6.441 4.879 8.039 1 93.62 110 MET B N 1
ATOM 3939 C CA . MET B 1 110 ? -5.609 5.391 6.953 1 93.62 110 MET B CA 1
ATOM 3940 C C . MET B 1 110 ? -5.07 6.777 7.289 1 93.62 110 MET B C 1
ATOM 3942 O O . MET B 1 110 ? -3.967 7.137 6.871 1 93.62 110 MET B O 1
ATOM 3946 N N . PHE B 1 111 ? -5.801 7.527 8.062 1 93 111 PHE B N 1
ATOM 3947 C CA . PHE B 1 111 ? -5.387 8.875 8.43 1 93 111 PHE B CA 1
ATOM 3948 C C . PHE B 1 111 ? -4.359 8.836 9.555 1 93 111 PHE B C 1
ATOM 3950 O O . PHE B 1 111 ? -3.502 9.719 9.648 1 93 111 PHE B O 1
ATOM 3957 N N . ALA B 1 112 ? -4.508 7.887 10.367 1 92 112 ALA B N 1
ATOM 3958 C CA . ALA B 1 112 ? -3.67 7.82 11.562 1 92 112 ALA B CA 1
ATOM 3959 C C . ALA B 1 112 ? -2.191 7.746 11.195 1 92 112 ALA B C 1
ATOM 3961 O O . ALA B 1 112 ? -1.359 8.43 11.797 1 92 112 ALA B O 1
ATOM 3962 N N . ALA B 1 113 ? -1.838 6.988 10.195 1 90.25 113 ALA B N 1
ATOM 3963 C CA . ALA B 1 113 ? -0.451 6.789 9.781 1 90.25 113 ALA B CA 1
ATOM 3964 C C . ALA B 1 113 ? 0.156 8.086 9.25 1 90.25 113 ALA B C 1
ATOM 3966 O O . ALA B 1 113 ? 1.37 8.289 9.336 1 90.25 113 ALA B O 1
ATOM 3967 N N . THR B 1 114 ? -0.66 8.961 8.789 1 87.69 114 THR B N 1
ATOM 3968 C CA . THR B 1 114 ? -0.194 10.18 8.141 1 87.69 114 THR B CA 1
ATOM 3969 C C . THR B 1 114 ? 0.485 11.102 9.141 1 87.69 114 THR B C 1
ATOM 3971 O O . THR B 1 114 ? 1.428 11.82 8.797 1 87.69 114 THR B O 1
ATOM 3974 N N . ALA B 1 115 ? 0.081 11.062 10.375 1 90.38 115 ALA B N 1
ATOM 3975 C CA . ALA B 1 115 ? 0.675 11.906 11.406 1 90.38 115 ALA B CA 1
ATOM 3976 C C . ALA B 1 115 ? 2.168 11.633 11.547 1 90.38 115 ALA B C 1
ATOM 3978 O O . ALA B 1 115 ? 2.967 12.562 11.688 1 90.38 115 ALA B O 1
ATOM 3979 N N . ALA B 1 116 ? 2.492 10.383 11.438 1 92.44 116 ALA B N 1
ATOM 3980 C CA . ALA B 1 116 ? 3.9 10.023 11.578 1 92.44 116 ALA B CA 1
ATOM 3981 C C . ALA B 1 116 ? 4.656 10.227 10.273 1 92.44 116 ALA B C 1
ATOM 3983 O O . ALA B 1 116 ? 5.844 10.555 10.273 1 92.44 116 ALA B O 1
ATOM 3984 N N . THR B 1 117 ? 3.992 10.062 9.188 1 95.31 117 THR B N 1
ATOM 3985 C CA . THR B 1 117 ? 4.652 10.234 7.898 1 95.31 117 THR B CA 1
ATOM 3986 C C . THR B 1 117 ? 5.094 11.68 7.703 1 95.31 117 THR B C 1
ATOM 3988 O O . THR B 1 117 ? 6.148 11.945 7.121 1 95.31 117 THR B O 1
ATOM 3991 N N . ILE B 1 118 ? 4.312 12.625 8.172 1 96.19 118 ILE B N 1
ATOM 3992 C CA . ILE B 1 118 ? 4.652 14.047 8.102 1 96.19 118 ILE B CA 1
ATOM 3993 C C . ILE B 1 118 ? 5.93 14.312 8.891 1 96.19 118 ILE B C 1
ATOM 3995 O O . ILE B 1 118 ? 6.832 15 8.414 1 96.19 118 ILE B O 1
ATOM 3999 N N . VAL B 1 119 ? 6.059 13.68 10 1 97.44 119 VAL B N 1
ATOM 4000 C CA . VAL B 1 119 ? 7.254 13.844 10.82 1 97.44 119 VAL B CA 1
ATOM 4001 C C . VAL B 1 119 ? 8.453 13.219 10.109 1 97.44 119 VAL B C 1
ATOM 4003 O O . VAL B 1 119 ? 9.562 13.766 10.164 1 97.44 119 VAL B O 1
ATOM 4006 N N . SER B 1 120 ? 8.227 12.117 9.445 1 97.12 120 SER B N 1
ATOM 4007 C CA . SER B 1 120 ? 9.281 11.406 8.734 1 97.12 120 SER B CA 1
ATOM 4008 C C . SER B 1 120 ? 10.016 12.328 7.762 1 97.12 120 SER B C 1
ATOM 4010 O O . SER B 1 120 ? 11.242 12.32 7.688 1 97.12 120 SER B O 1
ATOM 4012 N N . GLY B 1 121 ? 9.297 13.148 7.074 1 96.81 121 GLY B N 1
ATOM 4013 C CA . GLY B 1 121 ? 9.891 14.062 6.109 1 96.81 121 GLY B CA 1
ATOM 4014 C C . GLY B 1 121 ? 10.742 15.133 6.758 1 96.81 121 GLY B C 1
ATOM 4015 O O . GLY B 1 121 ? 11.812 15.477 6.25 1 96.81 121 GLY B O 1
ATOM 4016 N N . ALA B 1 122 ? 10.336 15.578 7.867 1 97.69 122 ALA B N 1
ATOM 4017 C CA . ALA B 1 122 ? 11.008 16.688 8.539 1 97.69 122 ALA B CA 1
ATOM 4018 C C . ALA B 1 122 ? 12.312 16.234 9.188 1 97.69 122 ALA B C 1
ATOM 4020 O O . ALA B 1 122 ? 13.25 17.031 9.32 1 97.69 122 ALA B O 1
ATOM 4021 N N . VAL B 1 123 ? 12.398 14.953 9.539 1 97.94 123 VAL B N 1
ATOM 4022 C CA . VAL B 1 123 ? 13.57 14.477 10.273 1 97.94 123 VAL B CA 1
ATOM 4023 C C . VAL B 1 123 ? 14.445 13.633 9.352 1 97.94 123 VAL B C 1
ATOM 4025 O O . VAL B 1 123 ? 15.406 13.008 9.805 1 97.94 123 VAL B O 1
ATOM 4028 N N . ALA B 1 124 ? 14.211 13.711 8.141 1 97.44 124 ALA B N 1
ATOM 4029 C CA . ALA B 1 124 ? 14.883 12.867 7.152 1 97.44 124 ALA B CA 1
ATOM 4030 C C . ALA B 1 124 ? 16.375 13.148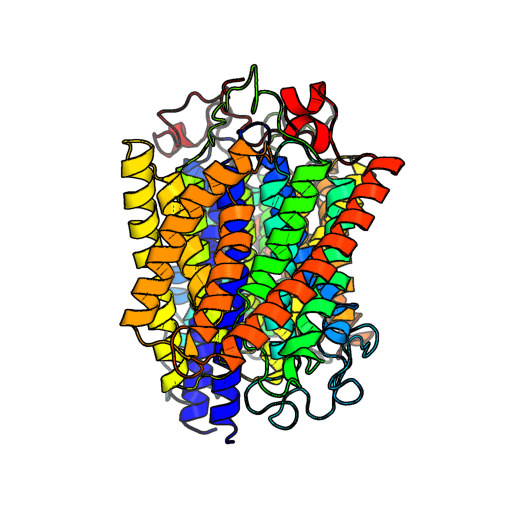 7.125 1 97.44 124 ALA B C 1
ATOM 4032 O O . ALA B 1 124 ? 16.812 14.266 7.391 1 97.44 124 ALA B O 1
ATOM 4033 N N . GLU B 1 125 ? 17.234 12.148 6.797 1 97.31 125 GLU B N 1
ATOM 4034 C CA . GLU B 1 125 ? 18.641 12.156 6.426 1 97.31 125 GLU B CA 1
ATOM 4035 C C . GLU B 1 125 ? 19.547 12.148 7.66 1 97.31 125 GLU B C 1
ATOM 4037 O O . GLU B 1 125 ? 20.766 12.031 7.543 1 97.31 125 GLU B O 1
ATOM 4042 N N . ARG B 1 126 ? 18.969 12.234 8.891 1 97.56 126 ARG B N 1
ATOM 4043 C CA . ARG B 1 126 ? 19.906 12.258 10.008 1 97.56 126 ARG B CA 1
ATOM 4044 C C . ARG B 1 126 ? 19.297 11.617 11.25 1 97.56 126 ARG B C 1
ATOM 4046 O O . ARG B 1 126 ? 20 11.414 12.25 1 97.56 126 ARG B O 1
ATOM 4053 N N . ILE B 1 127 ? 18.031 11.211 11.25 1 97.94 127 ILE B N 1
ATOM 4054 C CA . ILE B 1 127 ? 17.406 10.602 12.414 1 97.94 127 ILE B CA 1
ATOM 4055 C C . ILE B 1 127 ? 17.75 9.117 12.461 1 97.94 127 ILE B C 1
ATOM 4057 O O . ILE B 1 127 ? 17.812 8.445 11.43 1 97.94 127 ILE B O 1
ATOM 4061 N N . LYS B 1 128 ? 17.938 8.625 13.695 1 97.31 128 LYS B N 1
ATOM 4062 C CA . LYS B 1 128 ? 18.078 7.188 13.891 1 97.31 128 LYS B CA 1
ATOM 4063 C C . LYS B 1 128 ? 16.75 6.461 13.695 1 97.31 128 LYS B C 1
ATOM 4065 O O . LYS B 1 128 ? 15.711 6.934 14.156 1 97.31 128 LYS B O 1
ATOM 4070 N N . LEU B 1 129 ? 16.797 5.336 13.086 1 95.44 129 LEU B N 1
ATOM 4071 C CA . LEU B 1 129 ? 15.586 4.613 12.719 1 95.44 129 LEU B CA 1
ATOM 4072 C C . LEU B 1 129 ? 14.875 4.078 13.961 1 95.44 129 LEU B C 1
ATOM 4074 O O . LEU B 1 129 ? 13.656 4.199 14.086 1 95.44 129 LEU B O 1
ATOM 4078 N N . GLY B 1 130 ? 15.547 3.414 14.875 1 94.69 130 GLY B N 1
ATOM 4079 C CA . GLY B 1 130 ? 14.953 2.84 16.078 1 94.69 130 GLY B CA 1
ATOM 4080 C C . GLY B 1 130 ? 14.109 3.83 16.859 1 94.69 130 GLY B C 1
ATOM 4081 O O . GLY B 1 130 ? 12.914 3.627 17.031 1 94.69 130 GLY B O 1
ATOM 4082 N N . PRO B 1 131 ? 14.742 4.867 17.297 1 96.69 131 PRO B N 1
ATOM 4083 C CA . PRO B 1 131 ? 14 5.902 18.016 1 96.69 131 PRO B CA 1
ATOM 4084 C C . PRO B 1 131 ? 12.828 6.461 17.219 1 96.69 131 PRO B C 1
ATOM 4086 O O . PRO B 1 131 ? 11.773 6.746 17.781 1 96.69 131 PRO B O 1
ATOM 4089 N N . PHE B 1 132 ? 13.008 6.648 15.953 1 96.75 132 PHE B N 1
ATOM 4090 C CA . PHE B 1 132 ? 11.922 7.172 15.133 1 96.75 132 PHE B CA 1
ATOM 4091 C C . PHE B 1 132 ? 10.742 6.207 15.125 1 96.75 132 PHE B C 1
ATOM 4093 O O . PHE B 1 132 ? 9.586 6.633 15.211 1 96.75 132 PHE B O 1
ATOM 4100 N N . ILE B 1 133 ? 11.016 4.945 14.93 1 96.12 133 ILE B N 1
ATOM 4101 C CA . ILE B 1 133 ? 9.961 3.938 14.93 1 96.12 133 ILE B CA 1
ATOM 4102 C C . ILE B 1 133 ? 9.219 3.967 16.266 1 96.12 133 ILE B C 1
ATOM 4104 O O . ILE B 1 133 ? 7.984 3.947 16.297 1 96.12 133 ILE B O 1
ATOM 4108 N N . PHE B 1 134 ? 9.922 4.012 17.312 1 96.94 134 PHE B N 1
ATOM 4109 C CA . PHE B 1 134 ? 9.32 4.055 18.641 1 96.94 134 PHE B CA 1
ATOM 4110 C C . PHE B 1 134 ? 8.453 5.297 18.797 1 96.94 134 PHE B C 1
ATOM 4112 O O . PHE B 1 134 ? 7.332 5.215 19.297 1 96.94 134 PHE B O 1
ATOM 4119 N N . PHE B 1 135 ? 8.961 6.434 18.422 1 97.56 135 PHE B N 1
ATOM 4120 C CA . PHE B 1 135 ? 8.18 7.668 18.422 1 97.56 135 PHE B CA 1
ATOM 4121 C C . PHE B 1 135 ? 6.895 7.496 17.625 1 97.56 135 PHE B C 1
ATOM 4123 O O . PHE B 1 135 ? 5.816 7.883 18.078 1 97.56 135 PHE B O 1
ATOM 4130 N N . SER B 1 136 ? 7.016 6.953 16.422 1 97.56 136 SER B N 1
ATOM 4131 C CA . SER B 1 136 ? 5.879 6.801 15.523 1 97.56 136 SER B CA 1
ATOM 4132 C C . SER B 1 136 ? 4.793 5.934 16.156 1 97.56 136 SER B C 1
ATOM 4134 O O . SER B 1 136 ? 3.604 6.238 16.031 1 97.56 136 SER B O 1
ATOM 4136 N N . ILE B 1 137 ? 5.188 4.859 16.797 1 97.81 137 ILE B N 1
ATOM 4137 C CA . ILE B 1 137 ? 4.246 3.947 17.438 1 97.81 137 ILE B CA 1
ATOM 4138 C C . ILE B 1 137 ? 3.422 4.703 18.484 1 97.81 137 ILE B C 1
ATOM 4140 O O . ILE B 1 137 ? 2.191 4.609 18.484 1 97.81 137 ILE B O 1
ATOM 4144 N N . LEU B 1 138 ? 4.023 5.527 19.25 1 98.19 138 LEU B N 1
ATOM 4145 C CA . LEU B 1 138 ? 3.338 6.215 20.344 1 98.19 138 LEU B CA 1
ATOM 4146 C C . LEU B 1 138 ? 2.578 7.434 19.828 1 98.19 138 LEU B C 1
ATOM 4148 O O . LEU B 1 138 ? 1.494 7.75 20.312 1 98.19 138 LEU B O 1
ATOM 4152 N N . TYR B 1 139 ? 3.158 8.133 18.891 1 97.75 139 TYR B N 1
ATOM 4153 C CA . TYR B 1 139 ? 2.51 9.328 18.375 1 97.75 139 TYR B CA 1
ATOM 4154 C C . TYR B 1 139 ? 1.223 8.969 17.641 1 97.75 139 TYR B C 1
ATOM 4156 O O . TYR B 1 139 ? 0.2 9.641 17.797 1 97.75 139 TYR B O 1
ATOM 4164 N N . VAL B 1 140 ? 1.235 7.875 16.875 1 97 140 VAL B N 1
ATOM 4165 C CA . VAL B 1 140 ? 0.082 7.434 16.094 1 97 140 VAL B CA 1
ATOM 4166 C C . VAL B 1 140 ? -0.896 6.688 17 1 97 140 VAL B C 1
ATOM 4168 O O . VAL B 1 140 ? -2.113 6.836 16.859 1 97 140 VAL B O 1
ATOM 4171 N N . GLY B 1 141 ? -0.383 5.965 17.938 1 97.25 141 GLY B N 1
ATOM 4172 C CA . GLY B 1 141 ? -1.219 5.102 18.766 1 97.25 141 GLY B CA 1
ATOM 4173 C C . GLY B 1 141 ? -1.882 5.836 19.922 1 97.25 141 GLY B C 1
ATOM 4174 O O . GLY B 1 141 ? -2.912 5.395 20.422 1 97.25 141 GLY B O 1
ATOM 4175 N N . ILE B 1 142 ? -1.279 6.988 20.297 1 97.94 142 ILE B N 1
ATOM 4176 C CA . ILE B 1 142 ? -1.773 7.621 21.516 1 97.94 142 ILE B CA 1
ATOM 4177 C C . ILE B 1 142 ? -2.064 9.094 21.25 1 97.94 142 ILE B C 1
ATOM 4179 O O . ILE B 1 142 ? -3.213 9.539 21.359 1 97.94 142 ILE B O 1
ATOM 4183 N N . CYS B 1 143 ? -1.122 9.867 20.859 1 98.25 143 CYS B N 1
ATOM 4184 C CA . CYS B 1 143 ? -1.267 11.312 20.734 1 98.25 143 CYS B CA 1
ATOM 4185 C C . CYS B 1 143 ? -2.332 11.664 19.703 1 98.25 143 CYS B C 1
ATOM 4187 O O . CYS B 1 143 ? -3.258 12.422 19.984 1 98.25 143 CYS B O 1
ATOM 4189 N N . TYR B 1 144 ? -2.238 11.117 18.516 1 98.06 144 TYR B N 1
ATOM 4190 C CA . TYR B 1 144 ? -3.156 11.398 17.422 1 98.06 144 TYR B CA 1
ATOM 4191 C C . TYR B 1 144 ? -4.59 11.047 17.797 1 98.06 144 TYR B C 1
ATOM 4193 O O . TYR B 1 144 ? -5.5 11.867 17.641 1 98.06 144 TYR B O 1
ATOM 4201 N N . PRO B 1 145 ? -4.809 9.859 18.344 1 98.44 145 PRO B N 1
ATOM 4202 C CA . PRO B 1 145 ? -6.188 9.508 18.703 1 98.44 145 PRO B CA 1
ATOM 4203 C C . PRO B 1 145 ? -6.77 10.414 19.781 1 98.44 145 PRO B C 1
ATOM 4205 O O . PRO B 1 145 ? -7.961 10.734 19.75 1 98.44 145 PRO B O 1
ATOM 4208 N N . ILE B 1 146 ? -5.957 10.812 20.719 1 98.44 146 ILE B N 1
ATOM 4209 C CA . ILE B 1 146 ? -6.449 11.703 21.766 1 98.44 146 ILE B CA 1
ATOM 4210 C C . ILE B 1 146 ? -6.852 13.039 21.156 1 98.44 146 ILE B C 1
ATOM 4212 O O . ILE B 1 146 ? -7.922 13.57 21.469 1 98.44 146 ILE B O 1
ATOM 4216 N N . ALA B 1 147 ? -6.035 13.586 20.281 1 98.38 147 ALA B N 1
ATOM 4217 C CA . ALA B 1 147 ? -6.359 14.836 19.594 1 98.38 147 ALA B CA 1
ATOM 4218 C C . ALA B 1 147 ? -7.648 14.695 18.781 1 98.38 147 ALA B C 1
ATOM 4220 O O . ALA B 1 147 ? -8.508 15.578 18.828 1 98.38 147 ALA B O 1
ATOM 4221 N N . GLY B 1 148 ? -7.777 13.578 18.078 1 98.25 148 GLY B N 1
ATOM 4222 C CA . GLY B 1 148 ? -8.961 13.328 17.266 1 98.25 148 GLY B CA 1
ATOM 4223 C C . GLY B 1 148 ? -10.234 13.211 18.078 1 98.25 148 GLY B C 1
ATOM 4224 O O . GLY B 1 148 ? -11.305 13.641 17.641 1 98.25 148 GLY B O 1
ATOM 4225 N N . MET B 1 149 ? -10.109 12.664 19.266 1 98.5 149 MET B N 1
ATOM 4226 C CA . MET B 1 149 ? -11.258 12.469 20.141 1 98.5 149 MET B CA 1
ATOM 4227 C C . MET B 1 149 ? -11.898 13.805 20.5 1 98.5 149 MET B C 1
ATOM 4229 O O . MET B 1 149 ? -13.117 13.891 20.672 1 98.5 149 MET B O 1
ATOM 4233 N N . TRP B 1 150 ? -11.117 14.836 20.562 1 98.69 150 TRP B N 1
ATOM 4234 C CA . TRP B 1 150 ? -11.578 16.125 21.094 1 98.69 150 TRP B CA 1
ATOM 4235 C C . TRP B 1 150 ? -12.641 16.734 20.188 1 98.69 150 TRP B C 1
ATOM 4237 O O . TRP B 1 150 ? -13.461 17.531 20.641 1 98.69 150 TRP B O 1
ATOM 4247 N N . LYS B 1 151 ? -12.633 16.375 18.938 1 98.5 151 LYS B N 1
ATOM 4248 C CA . LYS B 1 151 ? -13.672 16.844 18.031 1 98.5 151 LYS B CA 1
ATOM 4249 C C . LYS B 1 151 ? -14.43 15.68 17.406 1 98.5 151 LYS B C 1
ATOM 4251 O O . LYS B 1 151 ? -15.641 15.547 17.578 1 98.5 151 LYS B O 1
ATOM 4256 N N . TRP B 1 152 ? -13.766 14.766 16.781 1 97.56 152 TRP B N 1
ATOM 4257 C CA . TRP B 1 152 ? -14.398 13.711 15.984 1 97.56 152 TRP B CA 1
ATOM 4258 C C . TRP B 1 152 ? -14.953 12.609 16.891 1 97.56 152 TRP B C 1
ATOM 4260 O O . TRP B 1 152 ? -15.922 11.938 16.531 1 97.56 152 TRP B O 1
ATOM 4270 N N . GLY B 1 153 ? -14.383 12.453 18.031 1 97.69 153 GLY B N 1
ATOM 4271 C CA . GLY B 1 153 ? -14.844 11.461 18.984 1 97.69 153 GLY B CA 1
ATOM 4272 C C . GLY B 1 153 ? -15.859 12 19.969 1 97.69 153 GLY B C 1
ATOM 4273 O O . GLY B 1 153 ? -16.25 11.305 20.906 1 97.69 153 GLY B O 1
ATOM 4274 N N . GLY B 1 154 ? -16.219 13.312 19.844 1 97.81 154 GLY B N 1
ATOM 4275 C CA . GLY B 1 154 ? -17.25 13.906 20.688 1 97.81 154 GLY B CA 1
ATOM 4276 C C . GLY B 1 154 ? -16.672 14.562 21.938 1 97.81 154 GLY B C 1
ATOM 4277 O O . GLY B 1 154 ? -17.391 14.781 22.906 1 97.81 154 GLY B O 1
ATOM 4278 N N . GLY B 1 155 ? -15.453 14.906 21.953 1 98.44 155 GLY B N 1
ATOM 4279 C CA . GLY B 1 155 ? -14.805 15.484 23.109 1 98.44 155 GLY B CA 1
ATOM 4280 C C . GLY B 1 155 ? -15.133 16.953 23.312 1 98.44 155 GLY B C 1
ATOM 4281 O O . GLY B 1 155 ? -16.156 17.438 22.828 1 98.44 155 GLY B O 1
ATOM 4282 N N . PHE B 1 156 ? -14.297 17.625 24.062 1 98.38 156 PHE B N 1
ATOM 4283 C CA . PHE B 1 156 ? -14.625 18.953 24.578 1 98.38 156 PHE B CA 1
ATOM 4284 C C . PHE B 1 156 ? -14.727 19.969 23.469 1 98.38 156 PHE B C 1
ATOM 4286 O O . PHE B 1 156 ? -15.516 20.922 23.547 1 98.38 156 PHE B O 1
ATOM 4293 N N . LEU B 1 157 ? -14.008 19.859 22.359 1 98.69 157 LEU B N 1
ATOM 4294 C CA . LEU B 1 157 ? -14.055 20.812 21.266 1 98.69 157 LEU B CA 1
ATOM 4295 C C . LEU B 1 157 ? -15.367 20.703 20.5 1 98.69 157 LEU B C 1
ATOM 4297 O O . LEU B 1 157 ? -15.789 21.656 19.844 1 98.69 157 LEU B O 1
ATOM 4301 N N . ASP B 1 158 ? -15.938 19.547 20.578 1 97.94 158 ASP B N 1
ATOM 4302 C CA . ASP B 1 158 ? -17.219 19.312 19.906 1 97.94 158 ASP B CA 1
ATOM 4303 C C . ASP B 1 158 ? -18.375 19.906 20.703 1 97.94 158 ASP B C 1
ATOM 4305 O O . ASP B 1 158 ? -19.453 20.141 20.172 1 97.94 158 ASP B O 1
ATOM 4309 N N . THR B 1 159 ? -18.156 20.203 22.016 1 97.44 159 THR B N 1
ATOM 4310 C CA . THR B 1 159 ? -19.266 20.609 22.875 1 97.44 159 THR B CA 1
ATOM 4311 C C . THR B 1 159 ? -19.109 22.062 23.297 1 97.44 159 THR B C 1
ATOM 4313 O O . THR B 1 159 ? -19.797 22.531 24.219 1 97.44 159 THR B O 1
ATOM 4316 N N . LEU B 1 160 ? -18.234 22.719 22.656 1 98 160 LEU B N 1
ATOM 4317 C CA . LEU B 1 160 ? -18.188 24.172 22.859 1 98 160 LEU B CA 1
ATOM 4318 C C . LEU B 1 160 ? -19.5 24.812 22.469 1 98 160 LEU B C 1
ATOM 4320 O O . LEU B 1 160 ? -20.281 24.234 21.719 1 98 160 LEU B O 1
ATOM 4324 N N . SER B 1 161 ? -19.734 26.094 23.062 1 97.81 161 SER B N 1
ATOM 4325 C CA . SER B 1 161 ? -20.953 26.797 22.656 1 97.81 161 SER B CA 1
ATOM 4326 C C . SER B 1 161 ? -21.047 26.922 21.141 1 97.81 161 SER B C 1
ATOM 4328 O O . SER B 1 161 ? -22.109 26.719 20.562 1 97.81 161 SER B O 1
ATOM 4330 N N . THR B 1 162 ? -19.969 27.297 20.531 1 98.44 162 THR B N 1
ATOM 4331 C CA . THR B 1 162 ? -19.734 27.141 19.109 1 98.44 162 THR B CA 1
ATOM 4332 C C . THR B 1 162 ? -18.734 26.031 18.844 1 98.44 162 THR B C 1
ATOM 4334 O O . THR B 1 162 ? -17.531 26.203 19.062 1 98.44 162 THR B O 1
ATOM 4337 N N . PRO B 1 163 ? -19.219 25 18.359 1 98.56 163 PRO B N 1
ATOM 4338 C CA . PRO B 1 163 ? -18.328 23.844 18.219 1 98.56 163 PRO B CA 1
ATOM 4339 C C . PRO B 1 163 ? -17.156 24.109 17.266 1 98.56 163 PRO B C 1
ATOM 4341 O O . PRO B 1 163 ? -17.328 24.75 16.234 1 98.56 163 PRO B O 1
ATOM 4344 N N . PHE B 1 164 ? -16 23.656 17.641 1 98.81 164 PHE B N 1
ATOM 4345 C CA . PHE B 1 164 ? -14.867 23.594 16.734 1 98.81 164 PHE B CA 1
ATOM 4346 C C . PHE B 1 164 ? -15.203 22.766 15.492 1 98.81 164 PHE B C 1
ATOM 4348 O O . PHE B 1 164 ? -15.945 21.797 15.57 1 98.81 164 PHE B O 1
ATOM 4355 N N . TYR B 1 165 ? -14.711 23.25 14.359 1 98.81 165 TYR B N 1
ATOM 4356 C CA . TYR B 1 165 ? -15.023 22.531 13.133 1 98.81 165 TYR B CA 1
ATOM 4357 C C . TYR B 1 165 ? -13.758 22.203 12.352 1 98.81 165 TYR B C 1
ATOM 4359 O O . TYR B 1 165 ? -12.922 23.078 12.109 1 98.81 165 TYR B O 1
ATOM 4367 N N . ASP B 1 166 ? -13.578 21.031 12.039 1 98.81 166 ASP B N 1
ATOM 4368 C CA . ASP B 1 166 ? -12.516 20.5 11.195 1 98.81 166 ASP B CA 1
ATOM 4369 C C . ASP B 1 166 ? -13.008 19.281 10.406 1 98.81 166 ASP B C 1
ATOM 4371 O O . ASP B 1 166 ? -13 18.156 10.906 1 98.81 166 ASP B O 1
ATOM 4375 N N . PHE B 1 167 ? -13.352 19.516 9.25 1 98.5 167 PHE B N 1
ATOM 4376 C CA . PHE B 1 167 ? -14.109 18.594 8.422 1 98.5 167 PHE B CA 1
ATOM 4377 C C . PHE B 1 167 ? -13.305 17.312 8.164 1 98.5 167 PHE B C 1
ATOM 4379 O O . PHE B 1 167 ? -13.797 16.219 8.406 1 98.5 167 PHE B O 1
ATOM 4386 N N . ALA B 1 168 ? -12.055 17.531 7.672 1 98.25 168 ALA B N 1
ATOM 4387 C CA . ALA B 1 168 ? -11.281 16.375 7.246 1 98.25 168 ALA B CA 1
ATOM 4388 C C . ALA B 1 168 ? -9.875 16.406 7.844 1 98.25 168 ALA B C 1
ATOM 4390 O O . ALA B 1 168 ? -9.086 15.492 7.625 1 98.25 168 ALA B O 1
ATOM 4391 N N . GLY B 1 169 ? -9.469 17.5 8.523 1 98.31 169 GLY B N 1
ATOM 4392 C CA . GLY B 1 169 ? -8.281 17.328 9.344 1 98.31 169 GLY B CA 1
ATOM 4393 C C . GLY B 1 169 ? -7.168 18.297 9.008 1 98.31 169 GLY B C 1
ATOM 4394 O O . GLY B 1 169 ? -5.988 17.938 9.031 1 98.31 169 GLY B O 1
ATOM 4395 N N . SER B 1 170 ? -7.457 19.594 8.664 1 98.75 170 SER B N 1
ATOM 4396 C CA . SER B 1 170 ? -6.375 20.562 8.586 1 98.75 170 SER B CA 1
ATOM 4397 C C . SER B 1 170 ? -5.602 20.641 9.898 1 98.75 170 SER B C 1
ATOM 4399 O O . SER B 1 170 ? -4.379 20.781 9.898 1 98.75 170 SER B O 1
ATOM 4401 N N . THR B 1 171 ? -6.344 20.547 10.938 1 98.62 171 THR B N 1
ATOM 4402 C CA . THR B 1 171 ? -5.699 20.547 12.25 1 98.62 171 THR B CA 1
ATOM 4403 C C . THR B 1 171 ? -5.496 19.109 12.75 1 98.62 171 THR B C 1
ATOM 4405 O O . THR B 1 171 ? -4.363 18.688 12.977 1 98.62 171 THR B O 1
ATOM 4408 N N . ILE B 1 172 ? -6.492 18.328 12.812 1 98.38 172 ILE B N 1
ATOM 4409 C CA . ILE B 1 172 ? -6.492 17.047 13.516 1 98.38 172 ILE B CA 1
ATOM 4410 C C . ILE B 1 172 ? -5.527 16.078 12.828 1 98.38 172 ILE B C 1
ATOM 4412 O O . ILE B 1 172 ? -4.941 15.219 13.477 1 98.38 172 ILE B O 1
ATOM 4416 N N . VAL B 1 173 ? -5.305 16.234 11.547 1 98.06 173 VAL B N 1
ATOM 4417 C CA . VAL B 1 173 ? -4.363 15.359 10.852 1 98.06 173 VAL B CA 1
ATOM 4418 C C . VAL B 1 173 ? -3.082 16.125 10.531 1 98.06 173 VAL B C 1
ATOM 4420 O O . VAL B 1 173 ? -2.012 15.805 11.055 1 98.06 173 VAL B O 1
ATOM 4423 N N . HIS B 1 174 ? -3.191 17.219 9.75 1 98.62 174 HIS B N 1
ATOM 4424 C CA . HIS B 1 174 ? -2.029 17.891 9.188 1 98.62 174 HIS B CA 1
ATOM 4425 C C . HIS B 1 174 ? -1.259 18.656 10.258 1 98.62 174 HIS B C 1
ATOM 4427 O O . HIS B 1 174 ? -0.052 18.469 10.414 1 98.62 174 HIS B O 1
ATOM 4433 N N . SER B 1 175 ? -1.927 19.484 11.039 1 98.62 175 SER B N 1
ATOM 4434 C CA . SER B 1 175 ? -1.214 20.219 12.078 1 98.62 175 SER B CA 1
ATOM 4435 C C . SER B 1 175 ? -0.662 19.281 13.148 1 98.62 175 SER B C 1
ATOM 4437 O O . SER B 1 175 ? 0.41 19.531 13.703 1 98.62 175 SER B O 1
ATOM 4439 N N . VAL B 1 176 ? -1.436 18.25 13.461 1 98.56 176 VAL B N 1
ATOM 4440 C CA . VAL B 1 176 ? -0.939 17.266 14.414 1 98.56 176 VAL B CA 1
ATOM 4441 C C . VAL B 1 176 ? 0.4 16.719 13.938 1 98.56 176 VAL B C 1
ATOM 4443 O O . VAL B 1 176 ? 1.37 16.672 14.695 1 98.56 176 VAL B O 1
ATOM 4446 N N . GLY B 1 177 ? 0.456 16.281 12.711 1 98.44 177 GLY B N 1
ATOM 4447 C CA . GLY B 1 177 ? 1.731 15.859 12.148 1 98.44 177 GLY B CA 1
ATOM 4448 C C . GLY B 1 177 ? 2.764 16.969 12.117 1 98.44 177 GLY B C 1
ATOM 4449 O O . GLY B 1 177 ? 3.938 16.75 12.414 1 98.44 177 GLY B O 1
ATOM 4450 N N . GLY B 1 178 ? 2.342 18.172 11.789 1 98.69 178 GLY B N 1
ATOM 4451 C CA . GLY B 1 178 ? 3.217 19.328 11.695 1 98.69 178 GLY B CA 1
ATOM 4452 C C . GLY B 1 178 ? 3.881 19.688 13.016 1 98.69 178 GLY B C 1
ATOM 4453 O O . GLY B 1 178 ? 5.07 20 13.055 1 98.69 178 GLY B O 1
ATOM 4454 N N . TRP B 1 179 ? 3.115 19.625 14.07 1 98.69 179 TRP B N 1
ATOM 4455 C CA . TRP B 1 179 ? 3.67 19.922 15.383 1 98.69 179 TRP B CA 1
ATOM 4456 C C . TRP B 1 179 ? 4.719 18.891 15.781 1 98.69 179 TRP B C 1
ATOM 4458 O O . TRP B 1 179 ? 5.766 19.25 16.328 1 98.69 179 TRP B O 1
ATOM 4468 N N . GLY B 1 180 ? 4.418 17.641 15.562 1 98.5 180 GLY B N 1
ATOM 4469 C CA . GLY B 1 180 ? 5.434 16.609 15.773 1 98.5 180 GLY B CA 1
ATOM 4470 C C . GLY B 1 180 ? 6.691 16.844 14.961 1 98.5 180 GLY B C 1
ATOM 4471 O O . GLY B 1 180 ? 7.801 16.641 15.453 1 98.5 180 GLY B O 1
ATOM 4472 N N . ALA B 1 181 ? 6.5 17.297 13.773 1 98.62 181 ALA B N 1
ATOM 4473 C CA . ALA B 1 181 ? 7.602 17.562 12.852 1 98.62 181 ALA B CA 1
ATOM 4474 C C . ALA B 1 181 ? 8.484 18.688 13.352 1 98.62 181 ALA B C 1
ATOM 4476 O O . ALA B 1 181 ? 9.719 18.594 13.32 1 98.62 181 ALA B O 1
ATOM 4477 N N . VAL B 1 182 ? 7.898 19.797 13.812 1 98.19 182 VAL B N 1
ATOM 4478 C CA . VAL B 1 182 ? 8.664 20.953 14.266 1 98.19 182 VAL B CA 1
ATOM 4479 C C . VAL B 1 182 ? 9.492 20.578 15.492 1 98.19 182 VAL B C 1
ATOM 4481 O O . VAL B 1 182 ? 10.672 20.906 15.578 1 98.19 182 VAL B O 1
ATOM 4484 N N . ILE B 1 183 ? 8.891 19.828 16.391 1 98.62 183 ILE B N 1
ATOM 4485 C CA . ILE B 1 183 ? 9.586 19.422 17.609 1 98.62 183 ILE B CA 1
ATOM 4486 C C . ILE B 1 183 ? 10.703 18.438 17.281 1 98.62 183 ILE B C 1
ATOM 4488 O O . ILE B 1 183 ? 11.812 18.547 17.797 1 98.62 183 ILE B O 1
ATOM 4492 N N . GLY B 1 184 ? 10.391 17.469 16.438 1 98.31 184 GLY B N 1
ATOM 4493 C CA . GLY B 1 184 ? 11.406 16.516 16.016 1 98.31 184 GLY B CA 1
ATOM 4494 C C . GLY B 1 184 ? 12.594 17.188 15.344 1 98.31 184 GLY B C 1
ATOM 4495 O O . GLY B 1 184 ? 13.742 16.922 15.711 1 98.31 184 GLY B O 1
ATOM 4496 N N . ALA B 1 185 ? 12.32 18.078 14.414 1 98.38 185 ALA B N 1
ATOM 4497 C CA . ALA B 1 185 ? 13.375 18.781 13.695 1 98.38 185 ALA B CA 1
ATOM 4498 C C . ALA B 1 185 ? 14.18 19.672 14.625 1 98.38 185 ALA B C 1
ATOM 4500 O O . ALA B 1 185 ? 15.406 19.766 14.508 1 98.38 185 ALA B O 1
ATOM 4501 N N . TYR B 1 186 ? 13.508 20.312 15.531 1 98.25 186 TYR B N 1
ATOM 4502 C CA . TYR B 1 186 ? 14.148 21.219 16.484 1 98.25 186 TYR B CA 1
ATOM 4503 C C . TYR B 1 186 ? 15.117 20.469 17.391 1 98.25 186 TYR B C 1
ATOM 4505 O O . TYR B 1 186 ? 16.281 20.859 17.516 1 98.25 186 TYR B O 1
ATOM 4513 N N . LEU B 1 187 ? 14.695 19.375 17.953 1 98.19 187 LEU B N 1
ATOM 4514 C CA . LEU B 1 187 ? 15.516 18.609 18.906 1 98.19 187 LEU B CA 1
ATOM 4515 C C . LEU B 1 187 ? 16.609 17.844 18.172 1 98.19 187 LEU B C 1
ATOM 4517 O O . LEU B 1 187 ? 17.672 17.578 18.734 1 98.19 187 LEU B O 1
ATOM 4521 N N . LEU B 1 188 ? 16.375 17.516 16.922 1 97.62 188 LEU B N 1
ATOM 4522 C CA . LEU B 1 188 ? 17.328 16.781 16.109 1 97.62 188 LEU B CA 1
ATOM 4523 C C . LEU B 1 188 ? 18.453 17.688 15.641 1 97.62 188 LEU B C 1
ATOM 4525 O O . LEU B 1 188 ? 19.609 17.25 15.5 1 97.62 188 LEU B O 1
ATOM 4529 N N . GLY B 1 189 ? 18.156 18.969 15.367 1 97.75 189 GLY B N 1
ATOM 4530 C CA . GLY B 1 189 ? 19.125 19.891 14.781 1 97.75 189 GLY B CA 1
ATOM 4531 C C . GLY B 1 189 ? 19.203 19.766 13.266 1 97.75 189 GLY B C 1
ATOM 4532 O O . GLY B 1 189 ? 18.672 18.828 12.68 1 97.75 189 GLY B O 1
ATOM 4533 N N . PRO B 1 190 ? 19.938 20.688 12.648 1 98.19 190 PRO B N 1
ATOM 4534 C CA . PRO B 1 190 ? 19.984 20.75 11.188 1 98.19 190 PRO B CA 1
ATOM 4535 C C . PRO B 1 190 ? 20.969 19.734 10.594 1 98.19 190 PRO B C 1
ATOM 4537 O O . PRO B 1 190 ? 21.906 19.297 11.273 1 98.19 190 PRO B O 1
ATOM 4540 N N . ARG B 1 191 ? 20.766 19.422 9.406 1 97.88 191 ARG B N 1
ATOM 4541 C CA . ARG B 1 191 ? 21.734 18.609 8.656 1 97.88 191 ARG B CA 1
ATOM 4542 C C . ARG B 1 191 ? 23.078 19.328 8.539 1 97.88 191 ARG B C 1
ATOM 4544 O O . ARG B 1 191 ? 23.125 20.547 8.453 1 97.88 191 ARG B O 1
ATOM 4551 N N . ILE B 1 192 ? 24.047 18.438 8.445 1 96.69 192 ILE B N 1
ATOM 4552 C CA . ILE B 1 192 ? 25.391 18.969 8.273 1 96.69 192 ILE B CA 1
ATOM 4553 C C . ILE B 1 192 ? 25.484 19.766 6.977 1 96.69 192 ILE B C 1
ATOM 4555 O O . ILE B 1 192 ? 25.078 19.281 5.914 1 96.69 192 ILE B O 1
ATOM 4559 N N . GLY B 1 193 ? 25.875 21.031 7.156 1 95.69 193 GLY B N 1
ATOM 4560 C CA . GLY B 1 193 ? 26.125 21.859 5.984 1 95.69 193 GLY B CA 1
ATOM 4561 C C . GLY B 1 193 ? 24.938 22.75 5.625 1 95.69 193 GLY B C 1
ATOM 4562 O O . GLY B 1 193 ? 25.062 23.656 4.793 1 95.69 193 GLY B O 1
ATOM 4563 N N . LYS B 1 194 ? 23.828 22.594 6.281 1 97.06 194 LYS B N 1
ATOM 4564 C CA . LYS B 1 194 ? 22.625 23.344 5.926 1 97.06 194 LYS B CA 1
ATOM 4565 C C . LYS B 1 194 ? 22.75 24.812 6.316 1 97.06 194 LYS B C 1
ATOM 4567 O O . LYS B 1 194 ? 22.375 25.688 5.551 1 97.06 194 LYS B O 1
ATOM 4572 N N . TYR B 1 195 ? 23.266 25.016 7.453 1 96.69 195 TYR B N 1
ATOM 4573 C CA . TYR B 1 195 ? 23.5 26.375 7.945 1 96.69 195 TYR B CA 1
ATOM 4574 C C . TYR B 1 195 ? 24.953 26.578 8.32 1 96.69 195 TYR B C 1
ATOM 4576 O O . TYR B 1 195 ? 25.422 26.062 9.344 1 96.69 195 TYR B O 1
ATOM 4584 N N . THR B 1 196 ? 25.609 27.234 7.484 1 94.62 196 THR B N 1
ATOM 4585 C CA . THR B 1 196 ? 27.047 27.469 7.703 1 94.62 196 THR B CA 1
ATOM 4586 C C . THR B 1 196 ? 27.375 28.953 7.605 1 94.62 196 THR B C 1
ATOM 4588 O O . THR B 1 196 ? 26.984 29.609 6.648 1 94.62 196 THR B O 1
ATOM 4591 N N . ASN B 1 197 ? 28.141 29.516 8.594 1 94.12 197 ASN B N 1
ATOM 4592 C CA . ASN B 1 197 ? 28.625 30.891 8.586 1 94.12 197 ASN B CA 1
ATOM 4593 C C . ASN B 1 197 ? 27.5 31.875 8.359 1 94.12 197 ASN B C 1
ATOM 4595 O O . ASN B 1 197 ? 27.594 32.75 7.5 1 94.12 197 ASN B O 1
ATOM 4599 N N . GLY B 1 198 ? 26.375 31.609 8.922 1 90.44 198 GLY B N 1
ATOM 4600 C CA . GLY B 1 198 ? 25.266 32.531 8.867 1 90.44 198 GLY B CA 1
ATOM 4601 C C . GLY B 1 198 ? 24.484 32.469 7.562 1 90.44 198 GLY B C 1
ATOM 4602 O O . GLY B 1 198 ? 23.562 33.25 7.336 1 90.44 198 GLY B O 1
ATOM 4603 N N . LYS B 1 199 ? 24.875 31.562 6.824 1 93.69 199 LYS B N 1
ATOM 4604 C CA . LYS B 1 199 ? 24.219 31.422 5.531 1 93.69 199 LYS B CA 1
ATOM 4605 C C . LYS B 1 199 ? 23.422 30.109 5.461 1 93.69 199 LYS B C 1
ATOM 4607 O O . LYS B 1 199 ? 23.828 29.109 6.043 1 93.69 199 LYS B O 1
ATOM 4612 N N . THR B 1 200 ? 22.281 30.109 4.715 1 94.44 200 THR B N 1
ATOM 4613 C CA . THR B 1 200 ? 21.469 28.938 4.418 1 94.44 200 THR B CA 1
ATOM 4614 C C . THR B 1 200 ? 21.891 28.312 3.092 1 94.44 200 THR B C 1
ATOM 4616 O O . THR B 1 200 ? 21.906 28.984 2.059 1 94.44 200 THR B O 1
ATOM 4619 N N . ASN B 1 201 ? 22.297 27.031 3.148 1 94.25 201 ASN B N 1
ATOM 4620 C CA . ASN B 1 201 ? 22.703 26.312 1.945 1 94.25 201 ASN B CA 1
ATOM 4621 C C . ASN B 1 201 ? 21.609 25.359 1.464 1 94.25 201 ASN B C 1
ATOM 4623 O O . ASN B 1 201 ? 20.984 24.688 2.271 1 94.25 201 ASN B O 1
ATOM 4627 N N . ALA B 1 202 ? 21.469 25.344 0.157 1 90.06 202 ALA B N 1
ATOM 4628 C CA . ALA B 1 202 ? 20.5 24.422 -0.423 1 90.06 202 ALA B CA 1
ATOM 4629 C C . ALA B 1 202 ? 21.062 23 -0.452 1 90.06 202 ALA B C 1
ATOM 4631 O O . ALA B 1 202 ? 22.25 22.797 -0.742 1 90.06 202 ALA B O 1
ATOM 4632 N N . ILE B 1 203 ? 20.328 22.047 -0.046 1 93.75 203 ILE B N 1
ATOM 4633 C CA . ILE B 1 203 ? 20.578 20.625 -0.224 1 93.75 203 ILE B CA 1
ATOM 4634 C C . ILE B 1 203 ? 19.531 20.031 -1.161 1 93.75 203 ILE B C 1
ATOM 4636 O O . ILE B 1 203 ? 18.438 19.688 -0.733 1 93.75 203 ILE B O 1
ATOM 4640 N N . PRO B 1 204 ? 19.859 19.891 -2.42 1 90.62 204 PRO B N 1
ATOM 4641 C CA . PRO B 1 204 ? 18.859 19.547 -3.424 1 90.62 204 PRO B CA 1
ATOM 4642 C C . PRO B 1 204 ? 18.438 18.078 -3.361 1 90.62 204 PRO B C 1
ATOM 4644 O O . PRO B 1 204 ? 19.25 17.219 -2.992 1 90.62 204 PRO B O 1
ATOM 4647 N N . GLY B 1 205 ? 17.234 17.797 -3.783 1 93.31 205 GLY B N 1
ATOM 4648 C CA . GLY B 1 205 ? 16.781 16.422 -3.984 1 93.31 205 GLY B CA 1
ATOM 4649 C C . GLY B 1 205 ? 17.438 15.75 -5.168 1 93.31 205 GLY B C 1
ATOM 4650 O O . GLY B 1 205 ? 17.828 16.406 -6.129 1 93.31 205 GLY B O 1
ATOM 4651 N N . HIS B 1 206 ? 17.484 14.445 -5.152 1 93.38 206 HIS B N 1
ATOM 4652 C CA . HIS B 1 206 ? 18.266 13.742 -6.16 1 93.38 206 HIS B CA 1
ATOM 4653 C C . HIS B 1 206 ? 17.406 13.305 -7.332 1 93.38 206 HIS B C 1
ATOM 4655 O O . HIS B 1 206 ? 17.922 12.984 -8.406 1 93.38 206 HIS B O 1
ATOM 4661 N N . ASN B 1 207 ? 16.078 13.266 -7.18 1 95.62 207 ASN B N 1
ATOM 4662 C CA . ASN B 1 207 ? 15.195 12.695 -8.188 1 95.62 207 ASN B CA 1
ATOM 4663 C C . ASN B 1 207 ? 13.875 13.453 -8.266 1 95.62 207 ASN B C 1
ATOM 4665 O O . ASN B 1 207 ? 12.867 13.023 -7.695 1 95.62 207 ASN B O 1
ATOM 4669 N N . ILE B 1 208 ? 13.812 14.523 -9.039 1 91.5 208 ILE B N 1
ATOM 4670 C CA . ILE B 1 208 ? 12.68 15.445 -9.094 1 91.5 208 ILE B CA 1
ATOM 4671 C C . ILE B 1 208 ? 11.484 14.75 -9.734 1 91.5 208 ILE B C 1
ATOM 4673 O O . ILE B 1 208 ? 10.336 14.977 -9.336 1 91.5 208 ILE B O 1
ATOM 4677 N N . PRO B 1 209 ? 11.742 13.875 -10.75 1 91.88 209 PRO B N 1
ATOM 4678 C CA . PRO B 1 209 ? 10.602 13.109 -11.266 1 91.88 209 PRO B CA 1
ATOM 4679 C C . PRO B 1 209 ? 9.875 12.328 -10.172 1 91.88 209 PRO B C 1
ATOM 4681 O O . PRO B 1 209 ? 8.641 12.32 -10.141 1 91.88 209 PRO B O 1
ATOM 4684 N N . LEU B 1 210 ? 10.594 11.695 -9.266 1 95.94 210 LEU B N 1
ATOM 4685 C CA . LEU B 1 210 ? 9.984 10.961 -8.164 1 95.94 210 LEU B CA 1
ATOM 4686 C C . LEU B 1 210 ? 9.164 11.898 -7.281 1 95.94 210 LEU B C 1
ATOM 4688 O O . LEU B 1 210 ? 8.07 11.539 -6.844 1 95.94 210 LEU B O 1
ATOM 4692 N N . ALA B 1 211 ? 9.648 13.094 -7.016 1 96.5 211 ALA B N 1
ATOM 4693 C CA . ALA B 1 211 ? 8.922 14.086 -6.223 1 96.5 211 ALA B CA 1
ATOM 4694 C C . ALA B 1 211 ? 7.613 14.484 -6.898 1 96.5 211 ALA B C 1
ATOM 4696 O O . ALA B 1 211 ? 6.578 14.586 -6.238 1 96.5 211 ALA B O 1
ATOM 4697 N N . VAL B 1 212 ? 7.648 14.656 -8.234 1 96.12 212 VAL B N 1
ATOM 4698 C CA . VAL B 1 212 ? 6.457 15.023 -9 1 96.12 212 VAL B CA 1
ATOM 4699 C C . VAL B 1 212 ? 5.426 13.898 -8.914 1 96.12 212 VAL B C 1
ATOM 4701 O O . VAL B 1 212 ? 4.246 14.148 -8.664 1 96.12 212 VAL B O 1
ATOM 4704 N N . PHE B 1 213 ? 5.887 12.609 -9.039 1 96.06 213 PHE B N 1
ATOM 4705 C CA . PHE B 1 213 ? 4.988 11.469 -8.891 1 96.06 213 PHE B CA 1
ATOM 4706 C C . PHE B 1 213 ? 4.332 11.469 -7.516 1 96.06 213 PHE B C 1
ATOM 4708 O O . PHE B 1 213 ? 3.125 11.242 -7.398 1 96.06 213 PHE B O 1
ATOM 4715 N N . GLY B 1 214 ? 5.152 11.766 -6.555 1 98.19 214 GLY B N 1
ATOM 4716 C CA . GLY B 1 214 ? 4.645 11.789 -5.191 1 98.19 214 GLY B CA 1
ATOM 4717 C C . GLY B 1 214 ? 3.51 12.773 -4.996 1 98.19 214 GLY B C 1
ATOM 4718 O O . GLY B 1 214 ? 2.457 12.422 -4.461 1 98.19 214 GLY B O 1
ATOM 4719 N N . VAL B 1 215 ? 3.637 13.953 -5.48 1 97.88 215 VAL B N 1
ATOM 4720 C CA . VAL B 1 215 ? 2.631 14.992 -5.281 1 97.88 215 VAL B CA 1
ATOM 4721 C C . VAL B 1 215 ? 1.364 14.641 -6.059 1 97.88 215 VAL B C 1
ATOM 4723 O O . VAL B 1 215 ? 0.251 14.836 -5.562 1 97.88 215 VAL B O 1
ATOM 4726 N N . PHE B 1 216 ? 1.459 14.086 -7.227 1 97.12 216 PHE B N 1
ATOM 4727 C CA . PHE B 1 216 ? 0.284 13.711 -8 1 97.12 216 PHE B CA 1
ATOM 4728 C C . PHE B 1 216 ? -0.463 12.562 -7.336 1 97.12 216 PHE B C 1
ATOM 4730 O O . PHE B 1 216 ? -1.694 12.516 -7.371 1 97.12 216 PHE B O 1
ATOM 4737 N N . LEU B 1 217 ? 0.281 11.641 -6.758 1 98 217 LEU B N 1
ATOM 4738 C CA . LEU B 1 217 ? -0.373 10.562 -6.02 1 98 217 LEU B CA 1
ATOM 4739 C C . LEU B 1 217 ? -1.062 11.102 -4.77 1 98 217 LEU B C 1
ATOM 4741 O O . LEU B 1 217 ? -2.143 10.633 -4.402 1 98 217 LEU B O 1
ATOM 4745 N N . LEU B 1 218 ? -0.439 12.07 -4.102 1 98.12 218 LEU B N 1
ATOM 4746 C CA . LEU B 1 218 ? -1.071 12.719 -2.953 1 98.12 218 LEU B CA 1
ATOM 4747 C C . LEU B 1 218 ? -2.33 13.469 -3.375 1 98.12 218 LEU B C 1
ATOM 4749 O O . LEU B 1 218 ? -3.381 13.328 -2.742 1 98.12 218 LEU B O 1
ATOM 4753 N N . TRP B 1 219 ? -2.264 14.219 -4.477 1 97.12 219 TRP B N 1
ATOM 4754 C CA . TRP B 1 219 ? -3.414 14.945 -5.004 1 97.12 219 TRP B CA 1
ATOM 4755 C C . TRP B 1 219 ? -4.523 13.984 -5.414 1 97.12 219 TRP B C 1
ATOM 4757 O O . TRP B 1 219 ? -5.695 14.211 -5.098 1 97.12 219 TRP B O 1
ATOM 4767 N N . PHE B 1 220 ? -4.16 12.867 -6.059 1 96.94 220 PHE B N 1
ATOM 4768 C CA . PHE B 1 220 ? -5.09 11.805 -6.441 1 96.94 220 PHE B CA 1
ATOM 4769 C C . PHE B 1 220 ? -5.812 11.25 -5.223 1 96.94 220 PHE B C 1
ATOM 4771 O O . PHE B 1 220 ? -7.039 11.141 -5.219 1 96.94 220 PHE B O 1
ATOM 4778 N N . GLY B 1 221 ? -5.082 10.992 -4.195 1 98 221 GLY B N 1
ATOM 4779 C CA . GLY B 1 221 ? -5.648 10.438 -2.977 1 98 221 GLY B CA 1
ATOM 4780 C C . GLY B 1 221 ? -6.504 11.43 -2.209 1 98 221 GLY B C 1
ATOM 4781 O O . GLY B 1 221 ? -7.414 11.031 -1.478 1 98 221 GLY B O 1
ATOM 4782 N N . TRP B 1 222 ? -6.316 12.75 -2.414 1 98.25 222 TRP B N 1
ATOM 4783 C CA . TRP B 1 222 ? -7.02 13.781 -1.654 1 98.25 222 TRP B CA 1
ATOM 4784 C C . TRP B 1 222 ? -8.508 13.789 -2.004 1 98.25 222 TRP B C 1
ATOM 4786 O O . TRP B 1 222 ? -9.336 14.25 -1.214 1 98.25 222 TRP B O 1
ATOM 4796 N N . PHE B 1 223 ? -8.891 13.273 -3.176 1 97.12 223 PHE B N 1
ATOM 4797 C CA . PHE B 1 223 ? -10.297 13.156 -3.529 1 97.12 223 PHE B CA 1
ATOM 4798 C C . PHE B 1 223 ? -11.008 12.188 -2.592 1 97.12 223 PHE B C 1
ATOM 4800 O O . PHE B 1 223 ? -12.18 12.383 -2.256 1 97.12 223 PHE B O 1
ATOM 4807 N N . GLY B 1 224 ? -10.305 11.141 -2.26 1 97.94 224 GLY B N 1
ATOM 4808 C CA . GLY B 1 224 ? -10.844 10.25 -1.247 1 97.94 224 GLY B CA 1
ATOM 4809 C C . GLY B 1 224 ? -10.734 10.805 0.159 1 97.94 224 GLY B C 1
ATOM 4810 O O . GLY B 1 224 ? -11.641 10.633 0.974 1 97.94 224 GLY B O 1
ATOM 4811 N N . PHE B 1 225 ? -9.633 11.508 0.415 1 97.88 225 PHE B N 1
ATOM 4812 C CA . PHE B 1 225 ? -9.375 12.094 1.725 1 97.88 225 PHE B CA 1
ATOM 4813 C C . PHE B 1 225 ? -10.492 13.047 2.129 1 97.88 225 PHE B C 1
ATOM 4815 O O . PHE B 1 225 ? -11.195 12.805 3.115 1 97.88 225 PHE B O 1
ATOM 4822 N N . ASN B 1 226 ? -10.734 14.078 1.324 1 98.62 226 ASN B N 1
ATOM 4823 C CA . ASN B 1 226 ? -11.812 15.023 1.606 1 98.62 226 ASN B CA 1
ATOM 4824 C C . ASN B 1 226 ? -13.172 14.453 1.229 1 98.62 226 ASN B C 1
ATOM 4826 O O . ASN B 1 226 ? -14.133 14.562 1.997 1 98.62 226 ASN B O 1
ATOM 4830 N N . GLY B 1 227 ? -13.297 13.844 0.089 1 97.94 227 GLY B N 1
ATOM 4831 C CA . GLY B 1 227 ? -14.57 13.32 -0.378 1 97.94 227 GLY B CA 1
ATOM 4832 C C . GLY B 1 227 ? -15.148 12.258 0.541 1 97.94 227 GLY B C 1
ATOM 4833 O O . GLY B 1 227 ? -16.359 12.234 0.78 1 97.94 227 GLY B O 1
ATOM 4834 N N . GLY B 1 228 ? -14.266 11.359 0.986 1 97.69 228 GLY B N 1
ATOM 4835 C CA . GLY B 1 228 ? -14.711 10.305 1.883 1 97.69 228 GLY B CA 1
ATOM 4836 C C . GLY B 1 228 ? -15.094 10.812 3.26 1 97.69 228 GLY B C 1
ATOM 4837 O O . GLY B 1 228 ? -15.812 10.141 4 1 97.69 228 GLY B O 1
ATOM 4838 N N . SER B 1 229 ? -14.664 11.992 3.611 1 97.81 229 SER B N 1
ATOM 4839 C CA . SER B 1 229 ? -14.93 12.562 4.93 1 97.81 229 SER B CA 1
ATOM 4840 C C . SER B 1 229 ? -16.344 13.109 5.023 1 97.81 229 SER B C 1
ATOM 4842 O O . SER B 1 229 ? -16.797 13.531 6.094 1 97.81 229 SER B O 1
ATOM 4844 N N . VAL B 1 230 ? -17.094 13.07 3.904 1 97 230 VAL B N 1
ATOM 4845 C CA . VAL B 1 230 ? -18.531 13.328 3.961 1 97 230 VAL B CA 1
ATOM 4846 C C . VAL B 1 230 ? -19.234 12.195 4.715 1 97 230 VAL B C 1
ATOM 4848 O O . VAL B 1 230 ? -20.312 12.391 5.273 1 97 230 VAL B O 1
ATOM 4851 N N . LEU B 1 231 ? -18.609 10.992 4.68 1 95.38 231 LEU B N 1
ATOM 4852 C CA . LEU B 1 231 ? -19.031 9.789 5.383 1 95.38 231 LEU B CA 1
ATOM 4853 C C . LEU B 1 231 ? -20.359 9.281 4.836 1 95.38 231 LEU B C 1
ATOM 4855 O O . LEU B 1 231 ? -21.203 8.781 5.594 1 95.38 231 LEU B O 1
ATOM 4859 N N . SER B 1 232 ? -20.688 9.633 3.645 1 95 232 SER B N 1
ATOM 4860 C CA . SER B 1 232 ? -21.781 9.125 2.811 1 95 232 SER B CA 1
ATOM 4861 C C . SER B 1 232 ? -21.547 9.477 1.343 1 95 232 SER B C 1
ATOM 4863 O O . SER B 1 232 ? -20.656 10.25 1.012 1 95 232 SER B O 1
ATOM 4865 N N . ALA B 1 233 ? -22.375 8.914 0.543 1 96.06 233 ALA B N 1
ATOM 4866 C CA . ALA B 1 233 ? -22.281 9.195 -0.888 1 96.06 233 ALA B CA 1
ATOM 4867 C C . ALA B 1 233 ? -23.266 10.289 -1.287 1 96.06 233 ALA B C 1
ATOM 4869 O O . ALA B 1 233 ? -23.766 10.312 -2.416 1 96.06 233 ALA B O 1
ATOM 4870 N N . ASP B 1 234 ? -23.625 11.133 -0.347 1 95.88 234 ASP B N 1
ATOM 4871 C CA . ASP B 1 234 ? -24.531 12.219 -0.673 1 95.88 234 ASP B CA 1
ATOM 4872 C C . ASP B 1 234 ? -24.078 12.961 -1.931 1 95.88 234 ASP B C 1
ATOM 4874 O O . ASP B 1 234 ? -23 13.539 -1.959 1 95.88 234 ASP B O 1
ATOM 4878 N N . PRO B 1 235 ? -24.875 12.969 -2.893 1 95.62 235 PRO B N 1
ATOM 4879 C CA . PRO B 1 235 ? -24.422 13.5 -4.184 1 95.62 235 PRO B CA 1
ATOM 4880 C C . PRO B 1 235 ? -24.047 14.977 -4.109 1 95.62 235 PRO B C 1
ATOM 4882 O O . PRO B 1 235 ? -23.031 15.383 -4.695 1 95.62 235 PRO B O 1
ATOM 4885 N N . GLY B 1 236 ? -24.844 15.789 -3.479 1 96.31 236 GLY B N 1
ATOM 4886 C CA . GLY B 1 236 ? -24.578 17.219 -3.395 1 96.31 236 GLY B CA 1
ATOM 4887 C C . GLY B 1 236 ? -23.281 17.547 -2.682 1 96.31 236 GLY B C 1
ATOM 4888 O O . GLY B 1 236 ? -22.422 18.219 -3.24 1 96.31 236 GLY B O 1
ATOM 4889 N N . THR B 1 237 ? -23.078 17.016 -1.499 1 97.19 237 THR B N 1
ATOM 4890 C CA . THR B 1 237 ? -21.938 17.391 -0.669 1 97.19 237 THR B CA 1
ATOM 4891 C C . THR B 1 237 ? -20.641 16.797 -1.229 1 97.19 237 THR B C 1
ATOM 4893 O O . THR B 1 237 ? -19.609 17.469 -1.276 1 97.19 237 THR B O 1
ATOM 4896 N N . VAL B 1 238 ? -20.672 15.555 -1.682 1 97.56 238 VAL B N 1
ATOM 4897 C CA . VAL B 1 238 ? -19.453 14.914 -2.195 1 97.56 238 VAL B CA 1
ATOM 4898 C C . VAL B 1 238 ? -18.969 15.664 -3.436 1 97.56 238 VAL B C 1
ATOM 4900 O O . VAL B 1 238 ? -17.766 15.914 -3.582 1 97.56 238 VAL B O 1
ATOM 4903 N N . SER B 1 239 ? -19.922 16.062 -4.312 1 97.62 239 SER B N 1
ATOM 4904 C CA . SER B 1 239 ? -19.516 16.766 -5.527 1 97.62 239 SER B CA 1
ATOM 4905 C C . SER B 1 239 ? -18.953 18.141 -5.207 1 97.62 239 SER B C 1
ATOM 4907 O O . SER B 1 239 ? -17.969 18.578 -5.82 1 97.62 239 SER B O 1
ATOM 4909 N N . LEU B 1 240 ? -19.469 18.797 -4.254 1 97.81 240 LEU B N 1
ATOM 4910 C CA . LEU B 1 240 ? -18.922 20.078 -3.812 1 97.81 240 LEU B CA 1
ATOM 4911 C C . LEU B 1 240 ? -17.5 19.922 -3.279 1 97.81 240 LEU B C 1
ATOM 4913 O O . LEU B 1 240 ? -16.609 20.688 -3.652 1 97.81 240 LEU B O 1
ATOM 4917 N N . VAL B 1 241 ? -17.312 18.953 -2.443 1 98.62 241 VAL B N 1
ATOM 4918 C CA . VAL B 1 241 ? -16.031 18.719 -1.799 1 98.62 241 VAL B CA 1
ATOM 4919 C C . VAL B 1 241 ? -14.977 18.375 -2.854 1 98.62 241 VAL B C 1
ATOM 4921 O O . VAL B 1 241 ? -13.828 18.812 -2.754 1 98.62 241 VAL B O 1
ATOM 4924 N N . PHE B 1 242 ? -15.359 17.625 -3.953 1 98 242 PHE B N 1
ATOM 4925 C CA . PHE B 1 242 ? -14.445 17.328 -5.051 1 98 242 PHE B CA 1
ATOM 4926 C C . PHE B 1 242 ? -13.984 18.625 -5.73 1 98 242 PHE B C 1
ATOM 4928 O O . PHE B 1 242 ? -12.789 18.812 -5.961 1 98 242 PHE B O 1
ATOM 4935 N N . VAL B 1 243 ? -14.914 19.5 -5.957 1 98.06 243 VAL B N 1
ATOM 4936 C CA . VAL B 1 243 ? -14.625 20.719 -6.695 1 98.06 243 VAL B CA 1
ATOM 4937 C C . VAL B 1 243 ? -13.766 21.641 -5.836 1 98.06 243 VAL B C 1
ATOM 4939 O O . VAL B 1 243 ? -12.734 22.141 -6.293 1 98.06 243 VAL B O 1
ATOM 4942 N N . THR B 1 244 ? -14.148 21.859 -4.59 1 98.75 244 THR B N 1
ATOM 4943 C CA . THR B 1 244 ? -13.398 22.75 -3.725 1 98.75 244 THR B CA 1
ATOM 4944 C C . THR B 1 244 ? -11.984 22.219 -3.482 1 98.75 244 THR B C 1
ATOM 4946 O O . THR B 1 244 ? -11.023 22.984 -3.463 1 98.75 244 THR B O 1
ATOM 4949 N N . THR B 1 245 ? -11.859 20.938 -3.305 1 98.62 245 THR B N 1
ATOM 4950 C CA . THR B 1 245 ? -10.562 20.297 -3.115 1 98.62 245 THR B CA 1
ATOM 4951 C C . THR B 1 245 ? -9.664 20.531 -4.328 1 98.62 245 THR B C 1
ATOM 4953 O O . THR B 1 245 ? -8.531 21 -4.188 1 98.62 245 THR B O 1
ATOM 4956 N N . ALA B 1 246 ? -10.188 20.312 -5.543 1 98 246 ALA B N 1
ATOM 4957 C CA . ALA B 1 246 ? -9.414 20.438 -6.777 1 98 246 ALA B CA 1
ATOM 4958 C C . ALA B 1 246 ? -9 21.875 -7.02 1 98 246 ALA B C 1
ATOM 4960 O O . ALA B 1 246 ? -7.844 22.156 -7.371 1 98 246 ALA B O 1
ATOM 4961 N N . LEU B 1 247 ? -9.883 22.75 -6.809 1 98.44 247 LEU B N 1
ATOM 4962 C CA . LEU B 1 247 ? -9.609 24.156 -7.074 1 98.44 247 LEU B CA 1
ATOM 4963 C C . LEU B 1 247 ? -8.602 24.703 -6.07 1 98.44 247 LEU B C 1
ATOM 4965 O O . LEU B 1 247 ? -7.758 25.531 -6.422 1 98.44 247 LEU B O 1
ATOM 4969 N N . ALA B 1 248 ? -8.688 24.312 -4.836 1 98.88 248 ALA B N 1
ATOM 4970 C CA . ALA B 1 248 ? -7.738 24.781 -3.828 1 98.88 248 ALA B CA 1
ATOM 4971 C C . ALA B 1 248 ? -6.324 24.297 -4.145 1 98.88 248 ALA B C 1
ATOM 4973 O O . ALA B 1 248 ? -5.363 25.062 -4.02 1 98.88 248 ALA B O 1
ATOM 4974 N N . GLY B 1 249 ? -6.191 23.047 -4.504 1 98.69 249 GLY B N 1
ATOM 4975 C CA . GLY B 1 249 ? -4.887 22.547 -4.918 1 98.69 249 GLY B CA 1
ATOM 4976 C C . GLY B 1 249 ? -4.305 23.312 -6.086 1 98.69 249 GLY B C 1
ATOM 4977 O O . GLY B 1 249 ? -3.129 23.688 -6.066 1 98.69 249 GLY B O 1
ATOM 4978 N N . ALA B 1 250 ? -5.109 23.562 -7.113 1 98.5 250 ALA B N 1
ATOM 4979 C CA . ALA B 1 250 ? -4.684 24.328 -8.289 1 98.5 250 ALA B CA 1
ATOM 4980 C C . ALA B 1 250 ? -4.262 25.734 -7.902 1 98.5 250 ALA B C 1
ATOM 4982 O O . ALA B 1 250 ? -3.227 26.234 -8.359 1 98.5 250 ALA B O 1
ATOM 4983 N N . ALA B 1 251 ? -5.016 26.328 -7.07 1 98.75 251 ALA B N 1
ATOM 4984 C CA . ALA B 1 251 ? -4.719 27.688 -6.641 1 98.75 251 ALA B CA 1
ATOM 4985 C C . ALA B 1 251 ? -3.449 27.734 -5.789 1 98.75 251 ALA B C 1
ATOM 4987 O O . ALA B 1 251 ? -2.688 28.703 -5.848 1 98.75 251 ALA B O 1
ATOM 4988 N N . GLY B 1 252 ? -3.307 26.719 -4.93 1 98.88 252 GLY B N 1
ATOM 4989 C CA . GLY B 1 252 ? -2.08 26.641 -4.156 1 98.88 252 GLY B CA 1
ATOM 4990 C C . GLY B 1 252 ? -0.831 26.594 -5.016 1 98.88 252 GLY B C 1
ATOM 4991 O O . GLY B 1 252 ? 0.182 27.219 -4.676 1 98.88 252 GLY B O 1
ATOM 4992 N N . ALA B 1 253 ? -0.883 25.906 -6.16 1 98.38 253 ALA B N 1
ATOM 4993 C CA . ALA B 1 253 ? 0.227 25.875 -7.109 1 98.38 253 ALA B CA 1
ATOM 4994 C C . ALA B 1 253 ? 0.597 27.281 -7.582 1 98.38 253 ALA B C 1
ATOM 4996 O O . ALA B 1 253 ? 1.774 27.641 -7.59 1 98.38 253 ALA B O 1
ATOM 4997 N N . PHE B 1 254 ? -0.356 28.016 -7.91 1 97.69 254 PHE B N 1
ATOM 4998 C CA . PHE B 1 254 ? -0.108 29.344 -8.453 1 97.69 254 PHE B CA 1
ATOM 4999 C C . PHE B 1 254 ? 0.31 30.312 -7.348 1 97.69 254 PHE B C 1
ATOM 5001 O O . PHE B 1 254 ? 1.119 31.219 -7.578 1 97.69 254 PHE B O 1
ATOM 5008 N N . GLY B 1 255 ? -0.304 30.188 -6.16 1 98.62 255 GLY B N 1
ATOM 5009 C CA . GLY B 1 255 ? 0.163 30.984 -5.039 1 98.62 255 GLY B CA 1
ATOM 5010 C C . GLY B 1 255 ? 1.642 30.812 -4.754 1 98.62 255 GLY B C 1
ATOM 5011 O O . GLY B 1 255 ? 2.369 31.797 -4.578 1 98.62 255 GLY B O 1
ATOM 5012 N N . ALA B 1 256 ? 2.053 29.609 -4.73 1 98.56 256 ALA B N 1
ATOM 5013 C CA . ALA B 1 256 ? 3.459 29.312 -4.469 1 98.56 256 ALA B CA 1
ATOM 5014 C C . ALA B 1 256 ? 4.344 29.766 -5.625 1 98.56 256 ALA B C 1
ATOM 5016 O O . ALA B 1 256 ? 5.453 30.266 -5.406 1 98.56 256 ALA B O 1
ATOM 5017 N N . LEU B 1 257 ? 3.879 29.531 -6.867 1 96.56 257 LEU B N 1
ATOM 5018 C CA . LEU B 1 257 ? 4.617 29.984 -8.039 1 96.56 257 LEU B CA 1
ATOM 5019 C C . LEU B 1 257 ? 4.875 31.484 -7.973 1 96.56 257 LEU B C 1
ATOM 5021 O O . LEU B 1 257 ? 6.004 31.938 -8.172 1 96.56 257 LEU B O 1
ATOM 5025 N N . LEU B 1 258 ? 3.9 32.219 -7.695 1 97.56 258 LEU B N 1
ATOM 5026 C CA . LEU B 1 258 ? 4.012 33.688 -7.648 1 97.56 258 LEU B CA 1
ATOM 5027 C C . LEU B 1 258 ? 4.945 34.125 -6.527 1 97.56 258 LEU B C 1
ATOM 5029 O O . LEU B 1 258 ? 5.855 34.906 -6.746 1 97.56 258 LEU B O 1
ATOM 5033 N N . ALA B 1 259 ? 4.719 33.594 -5.34 1 97.88 259 ALA B N 1
ATOM 5034 C CA . ALA B 1 259 ? 5.527 33.969 -4.188 1 97.88 259 ALA B CA 1
ATOM 5035 C C . ALA B 1 259 ? 6.988 33.594 -4.387 1 97.88 259 ALA B C 1
ATOM 5037 O O . ALA B 1 259 ? 7.891 34.375 -4.094 1 97.88 259 ALA B O 1
ATOM 5038 N N . SER B 1 260 ? 7.18 32.406 -4.859 1 96.19 260 SER B N 1
ATOM 5039 C CA . SER B 1 260 ? 8.555 31.938 -5.043 1 96.19 260 SER B CA 1
ATOM 5040 C C . SER B 1 260 ? 9.25 32.719 -6.152 1 96.19 260 SER B C 1
ATOM 5042 O O . SER B 1 260 ? 10.438 33.031 -6.043 1 96.19 260 SER B O 1
ATOM 5044 N N . TYR B 1 261 ? 8.531 33 -7.234 1 93.94 261 TYR B N 1
ATOM 5045 C CA . TYR B 1 261 ? 9.125 33.781 -8.312 1 93.94 261 TYR B CA 1
ATOM 5046 C C . TYR B 1 261 ? 9.492 35.188 -7.836 1 93.94 261 TYR B C 1
ATOM 5048 O O . TYR B 1 261 ? 10.562 35.719 -8.18 1 93.94 261 TYR B O 1
ATOM 5056 N N . LEU B 1 262 ? 8.695 35.781 -7.09 1 96.38 262 LEU B N 1
ATOM 5057 C CA . LEU B 1 262 ? 8.945 37.156 -6.594 1 96.38 262 LEU B CA 1
ATOM 5058 C C . LEU B 1 262 ? 10.109 37.156 -5.609 1 96.38 262 LEU B C 1
ATOM 5060 O O . LEU B 1 262 ? 10.906 38.094 -5.59 1 96.38 262 LEU B O 1
ATOM 5064 N N . LYS B 1 263 ? 10.203 36.156 -4.848 1 94.81 263 LYS B N 1
ATOM 5065 C CA . LYS B 1 263 ? 11.211 36.094 -3.801 1 94.81 263 LYS B CA 1
ATOM 5066 C C . LYS B 1 263 ? 12.555 35.625 -4.355 1 94.81 263 LYS B C 1
ATOM 5068 O O . LYS B 1 263 ? 13.609 36.125 -3.98 1 94.81 263 LYS B O 1
ATOM 5073 N N . PHE B 1 264 ? 12.5 34.594 -5.238 1 92.75 264 PHE B N 1
ATOM 5074 C CA . PHE B 1 264 ? 13.734 33.938 -5.637 1 92.75 264 PHE B CA 1
ATOM 5075 C C . PHE B 1 264 ? 14.039 34.219 -7.105 1 92.75 264 PHE B C 1
ATOM 5077 O O . PHE B 1 264 ? 15.125 33.875 -7.586 1 92.75 264 PHE B O 1
ATOM 5084 N N . LYS B 1 265 ? 13.164 34.75 -7.879 1 93.31 265 LYS B N 1
ATOM 5085 C CA . LYS B 1 265 ? 13.32 35.094 -9.289 1 93.31 265 LYS B CA 1
ATOM 5086 C C . LYS B 1 265 ? 13.617 33.844 -10.117 1 93.31 265 LYS B C 1
ATOM 5088 O O . LYS B 1 265 ? 14.523 33.844 -10.961 1 93.31 265 LYS B O 1
ATOM 5093 N N . ALA B 1 266 ? 12.938 32.75 -9.719 1 89.44 266 ALA B N 1
ATOM 5094 C CA . ALA B 1 266 ? 13.07 31.484 -10.438 1 89.44 266 ALA B CA 1
ATOM 5095 C C . ALA B 1 266 ? 11.773 30.688 -10.383 1 89.44 266 ALA B C 1
ATOM 5097 O O . ALA B 1 266 ? 11 30.812 -9.43 1 89.44 266 ALA B O 1
ATOM 5098 N N . TYR B 1 267 ? 11.547 29.938 -11.461 1 91.88 267 TYR B N 1
ATOM 5099 C CA . TYR B 1 267 ? 10.438 28.984 -11.477 1 91.88 267 TYR B CA 1
ATOM 5100 C C . TYR B 1 267 ? 10.805 27.703 -10.727 1 91.88 267 TYR B C 1
ATOM 5102 O O . TYR B 1 267 ? 11.328 26.766 -11.328 1 91.88 267 TYR B O 1
ATOM 5110 N N . ASP B 1 268 ? 10.57 27.672 -9.5 1 92.94 268 ASP B N 1
ATOM 5111 C CA . ASP B 1 268 ? 10.977 26.594 -8.609 1 92.94 268 ASP B CA 1
ATOM 5112 C C . ASP B 1 268 ? 9.914 25.516 -8.531 1 92.94 268 ASP B C 1
ATOM 5114 O O . ASP B 1 268 ? 8.891 25.688 -7.871 1 92.94 268 ASP B O 1
ATOM 5118 N N . ILE B 1 269 ? 10.117 24.297 -9.133 1 94.25 269 ILE B N 1
ATOM 5119 C CA . ILE B 1 269 ? 9.141 23.219 -9.203 1 94.25 269 ILE B CA 1
ATOM 5120 C C . ILE B 1 269 ? 8.859 22.672 -7.805 1 94.25 269 ILE B C 1
ATOM 5122 O O . ILE B 1 269 ? 7.738 22.266 -7.5 1 94.25 269 ILE B O 1
ATOM 5126 N N . THR B 1 270 ? 9.859 22.688 -6.961 1 94.81 270 THR B N 1
ATOM 5127 C CA . THR B 1 270 ? 9.664 22.141 -5.625 1 94.81 270 THR B CA 1
ATOM 5128 C C . THR B 1 270 ? 8.695 23 -4.824 1 94.81 270 THR B C 1
ATOM 5130 O O . THR B 1 270 ? 7.879 22.484 -4.062 1 94.81 270 THR B O 1
ATOM 5133 N N . MET B 1 271 ? 8.766 24.312 -5.012 1 95.88 271 MET B N 1
ATOM 5134 C CA . MET B 1 271 ? 7.828 25.203 -4.348 1 95.88 271 MET B CA 1
ATOM 5135 C C . MET B 1 271 ? 6.418 25.047 -4.91 1 95.88 271 MET B C 1
ATOM 5137 O O . MET B 1 271 ? 5.438 25.109 -4.168 1 95.88 271 MET B O 1
ATOM 5141 N N . VAL B 1 272 ? 6.316 24.828 -6.199 1 96.75 272 VAL B N 1
ATOM 5142 C CA . VAL B 1 272 ? 5.016 24.625 -6.828 1 96.75 272 VAL B CA 1
ATOM 5143 C C . VAL B 1 272 ? 4.391 23.328 -6.316 1 96.75 272 VAL B C 1
ATOM 5145 O O . VAL B 1 272 ? 3.195 23.297 -6.016 1 96.75 272 VAL B O 1
ATOM 5148 N N . LEU B 1 273 ? 5.227 22.25 -6.246 1 98 273 LEU B N 1
ATOM 5149 C CA . LEU B 1 273 ? 4.75 20.984 -5.703 1 98 273 LEU B CA 1
ATOM 5150 C C . LEU B 1 273 ? 4.242 21.156 -4.277 1 98 273 LEU B C 1
ATOM 5152 O O . LEU B 1 273 ? 3.131 20.719 -3.953 1 98 273 LEU B O 1
ATOM 5156 N N . ASN B 1 274 ? 4.973 21.844 -3.441 1 98.25 274 ASN B N 1
ATOM 5157 C CA . ASN B 1 274 ? 4.551 22.109 -2.072 1 98.25 274 ASN B CA 1
ATOM 5158 C C . ASN B 1 274 ? 3.346 23.047 -2.031 1 98.25 274 ASN B C 1
ATOM 5160 O O . ASN B 1 274 ? 2.518 22.953 -1.122 1 98.25 274 ASN B O 1
ATOM 5164 N N . GLY B 1 275 ? 3.281 23.922 -3.021 1 98.75 275 GLY B N 1
ATOM 5165 C CA . GLY B 1 275 ? 2.121 24.797 -3.133 1 98.75 275 GLY B CA 1
ATOM 5166 C C . GLY B 1 275 ? 0.827 24.031 -3.361 1 98.75 275 GLY B C 1
ATOM 5167 O O . GLY B 1 275 ? -0.206 24.375 -2.777 1 98.75 275 GLY B O 1
ATOM 5168 N N . ILE B 1 276 ? 0.854 23.047 -4.219 1 98.81 276 ILE B N 1
ATOM 5169 C CA . ILE B 1 276 ? -0.306 22.188 -4.449 1 98.81 276 ILE B CA 1
ATOM 5170 C C . ILE B 1 276 ? -0.746 21.562 -3.131 1 98.81 276 ILE B C 1
ATOM 5172 O O . ILE B 1 276 ? -1.916 21.641 -2.752 1 98.81 276 ILE B O 1
ATOM 5176 N N . LEU B 1 277 ? 0.194 20.984 -2.428 1 98.88 277 LEU B N 1
ATOM 5177 C CA . LEU B 1 277 ? -0.106 20.328 -1.158 1 98.88 277 LEU B CA 1
ATOM 5178 C C . LEU B 1 277 ? -0.623 21.344 -0.139 1 98.88 277 LEU B C 1
ATOM 5180 O O . LEU B 1 277 ? -1.534 21.031 0.634 1 98.88 277 LEU B O 1
ATOM 5184 N N . ALA B 1 278 ? -0.04 22.5 -0.173 1 98.88 278 ALA B N 1
ATOM 5185 C CA . ALA B 1 278 ? -0.467 23.562 0.727 1 98.88 278 ALA B CA 1
ATOM 5186 C C . ALA B 1 278 ? -1.931 23.938 0.491 1 98.88 278 ALA B C 1
ATOM 5188 O O . ALA B 1 278 ? -2.697 24.094 1.443 1 98.88 278 ALA B O 1
ATOM 5189 N N . GLY B 1 279 ? -2.295 24.125 -0.754 1 98.94 279 GLY B N 1
ATOM 5190 C CA . GLY B 1 279 ? -3.688 24.406 -1.074 1 98.94 279 GLY B CA 1
ATOM 5191 C C . GLY B 1 279 ? -4.633 23.312 -0.619 1 98.94 279 GLY B C 1
ATOM 5192 O O . GLY B 1 279 ? -5.699 23.594 -0.069 1 98.94 279 GLY B O 1
ATOM 5193 N N . LEU B 1 280 ? -4.262 22.078 -0.828 1 98.88 280 LEU B N 1
ATOM 5194 C CA . LEU B 1 280 ? -5.07 20.922 -0.433 1 98.88 280 LEU B CA 1
ATOM 5195 C C . LEU B 1 280 ? -5.234 20.875 1.082 1 98.88 280 LEU B C 1
ATOM 5197 O O . LEU B 1 280 ? -6.344 20.688 1.584 1 98.88 280 LEU B O 1
ATOM 5201 N N . VAL B 1 281 ? -4.152 21.062 1.843 1 98.88 281 VAL B N 1
ATOM 5202 C CA . VAL B 1 281 ? -4.191 21.062 3.301 1 98.88 281 VAL B CA 1
ATOM 5203 C C . VAL B 1 281 ? -5.078 22.203 3.791 1 98.88 281 VAL B C 1
ATOM 5205 O O . VAL B 1 281 ? -5.879 22.031 4.715 1 98.88 281 VAL B O 1
ATOM 5208 N N . SER B 1 282 ? -5.059 23.312 3.158 1 98.94 282 SER B N 1
ATOM 5209 C CA . SER B 1 282 ? -5.746 24.516 3.578 1 98.94 282 SER B CA 1
ATOM 5210 C C . SER B 1 282 ? -7.262 24.375 3.457 1 98.94 282 SER B C 1
ATOM 5212 O O . SER B 1 282 ? -8.016 24.938 4.258 1 98.94 282 SER B O 1
ATOM 5214 N N . ILE B 1 283 ? -7.707 23.656 2.484 1 98.94 283 ILE B N 1
ATOM 5215 C CA . ILE B 1 283 ? -9.141 23.578 2.227 1 98.94 283 ILE B CA 1
ATOM 5216 C C . ILE B 1 283 ? -9.75 22.438 3.021 1 98.94 283 ILE B C 1
ATOM 5218 O O . ILE B 1 283 ? -10.977 22.312 3.119 1 98.94 283 ILE B O 1
ATOM 5222 N N . THR B 1 284 ? -8.969 21.609 3.617 1 98.81 284 THR B N 1
ATOM 5223 C CA . THR B 1 284 ? -9.359 20.312 4.18 1 98.81 284 THR B CA 1
ATOM 5224 C C . THR B 1 284 ? -10.297 20.516 5.367 1 98.81 284 THR B C 1
ATOM 5226 O O . THR B 1 284 ? -11.227 19.719 5.566 1 98.81 284 THR B O 1
ATOM 5229 N N . ALA B 1 285 ? -10.203 21.578 6.113 1 98.81 285 ALA B N 1
ATOM 5230 C CA . ALA B 1 285 ? -11.031 21.812 7.297 1 98.81 285 ALA B CA 1
ATOM 5231 C C . ALA B 1 285 ? -12.43 22.266 6.902 1 98.81 285 ALA B C 1
ATOM 5233 O O . ALA B 1 285 ? -13.375 22.141 7.688 1 98.81 285 ALA B O 1
ATOM 5234 N N . GLY B 1 286 ? -12.594 22.781 5.68 1 98.81 286 GLY B N 1
ATOM 5235 C CA . GLY B 1 286 ? -13.875 23.375 5.344 1 98.81 286 GLY B CA 1
ATOM 5236 C C . GLY B 1 286 ? -14.32 23.078 3.926 1 98.81 286 GLY B C 1
ATOM 5237 O O . GLY B 1 286 ? -15.141 23.812 3.359 1 98.81 286 GLY B O 1
ATOM 5238 N N . ALA B 1 287 ? -13.805 22.047 3.32 1 98.75 287 ALA B N 1
ATOM 5239 C CA . ALA B 1 287 ? -14.086 21.734 1.921 1 98.75 287 ALA B CA 1
ATOM 5240 C C . ALA B 1 287 ? -15.586 21.609 1.68 1 98.75 287 ALA B C 1
ATOM 5242 O O . ALA B 1 287 ? -16.062 21.859 0.576 1 98.75 287 ALA B O 1
ATOM 5243 N N . ASP B 1 288 ? -16.328 21.234 2.672 1 98.56 288 ASP B N 1
ATOM 5244 C CA . ASP B 1 288 ? -17.75 21 2.551 1 98.56 288 ASP B CA 1
ATOM 5245 C C . ASP B 1 288 ? -18.547 22.281 2.801 1 98.56 288 ASP B C 1
ATOM 5247 O O . ASP B 1 288 ? -19.766 22.312 2.607 1 98.56 288 ASP B O 1
ATOM 5251 N N . LEU B 1 289 ? -17.906 23.344 3.223 1 98.38 289 LEU B N 1
ATOM 5252 C CA . LEU B 1 289 ? -18.609 24.547 3.666 1 98.38 289 LEU B CA 1
ATOM 5253 C C . LEU B 1 289 ? -18.406 25.688 2.674 1 98.38 289 LEU B C 1
ATOM 5255 O O . LEU B 1 289 ? -19.125 26.688 2.707 1 98.38 289 LEU B O 1
ATOM 5259 N N . MET B 1 290 ? -17.359 25.594 1.836 1 98.75 290 MET B N 1
ATOM 5260 C CA . MET B 1 290 ? -16.875 26.734 1.051 1 98.75 290 MET B CA 1
ATOM 5261 C C . MET B 1 290 ? -17.484 26.734 -0.344 1 98.75 290 MET B C 1
ATOM 5263 O O . MET B 1 290 ? -17.734 25.672 -0.917 1 98.75 290 MET B O 1
ATOM 5267 N N . SER B 1 291 ? -17.688 27.953 -0.892 1 97.69 291 SER B N 1
ATOM 5268 C CA . SER B 1 291 ? -17.938 28.078 -2.324 1 97.69 291 SER B CA 1
ATOM 5269 C C . SER B 1 291 ? -16.672 27.828 -3.135 1 97.69 291 SER B C 1
ATOM 5271 O O . SER B 1 291 ? -15.57 27.875 -2.596 1 97.69 291 SER B O 1
ATOM 5273 N N . PRO B 1 292 ? -16.812 27.531 -4.43 1 97.12 292 PRO B N 1
ATOM 5274 C CA . PRO B 1 292 ? -15.633 27.344 -5.285 1 97.12 292 PRO B CA 1
ATOM 5275 C C . PRO B 1 292 ? -14.695 28.562 -5.266 1 97.12 292 PRO B C 1
ATOM 5277 O O . PRO B 1 292 ? -13.469 28.391 -5.211 1 97.12 292 PRO B O 1
ATOM 5280 N N . THR B 1 293 ? -15.219 29.734 -5.254 1 98.44 293 THR B N 1
ATOM 5281 C CA . THR B 1 293 ? -14.398 30.938 -5.238 1 98.44 293 THR B CA 1
ATOM 5282 C C . THR B 1 293 ? -13.633 31.062 -3.92 1 98.44 293 THR B C 1
ATOM 5284 O O . THR B 1 293 ? -12.453 31.406 -3.908 1 98.44 293 THR B O 1
ATOM 5287 N N . GLU B 1 294 ? -14.266 30.797 -2.846 1 98.69 294 GLU B N 1
ATOM 5288 C CA . GLU B 1 294 ? -13.602 30.828 -1.547 1 98.69 294 GLU B CA 1
ATOM 5289 C C . GLU B 1 294 ? -12.492 29.781 -1.471 1 98.69 294 GLU B C 1
ATOM 5291 O O . GLU B 1 294 ? -11.43 30.031 -0.891 1 98.69 294 GLU B O 1
ATOM 5296 N N . ALA B 1 295 ? -12.742 28.594 -2.041 1 98.81 295 ALA B N 1
ATOM 5297 C CA . ALA B 1 295 ? -11.727 27.547 -2.076 1 98.81 295 ALA B CA 1
ATOM 5298 C C . ALA B 1 295 ? -10.484 28.016 -2.828 1 98.81 295 ALA B C 1
ATOM 5300 O O . ALA B 1 295 ? -9.359 27.719 -2.416 1 98.81 295 ALA B O 1
ATOM 5301 N N . VAL B 1 296 ? -10.664 28.688 -3.941 1 98.69 296 VAL B N 1
ATOM 5302 C CA . VAL B 1 296 ? -9.555 29.234 -4.727 1 98.69 296 VAL B CA 1
ATOM 5303 C C . VAL B 1 296 ? -8.75 30.219 -3.875 1 98.69 296 VAL B C 1
ATOM 5305 O O . VAL B 1 296 ? -7.523 30.156 -3.846 1 98.69 296 VAL B O 1
ATOM 5308 N N . ILE B 1 297 ? -9.398 31.094 -3.143 1 98.88 297 ILE B N 1
ATOM 5309 C CA . ILE B 1 297 ? -8.742 32.094 -2.312 1 98.88 297 ILE B CA 1
ATOM 5310 C C . ILE B 1 297 ? -7.953 31.406 -1.2 1 98.88 297 ILE B C 1
ATOM 5312 O O . ILE B 1 297 ? -6.781 31.719 -0.977 1 98.88 297 ILE B O 1
ATOM 5316 N N . ILE B 1 298 ? -8.602 30.5 -0.548 1 98.88 298 ILE B N 1
ATOM 5317 C CA . ILE B 1 298 ? -7.996 29.797 0.577 1 98.88 298 ILE B CA 1
ATOM 5318 C C . ILE B 1 298 ? -6.758 29.047 0.102 1 98.88 298 ILE B C 1
ATOM 5320 O O . ILE B 1 298 ? -5.699 29.109 0.729 1 98.88 298 ILE B O 1
ATOM 5324 N N . GLY B 1 299 ? -6.898 28.312 -1.034 1 98.94 299 GLY B N 1
ATOM 5325 C CA . GLY B 1 299 ? -5.762 27.578 -1.589 1 98.94 299 GLY B CA 1
ATOM 5326 C C . GLY B 1 299 ? -4.637 28.5 -2.037 1 98.94 299 GLY B C 1
ATOM 5327 O O . GLY B 1 299 ? -3.463 28.203 -1.801 1 98.94 299 GLY B O 1
ATOM 5328 N N . PHE B 1 300 ? -4.961 29.594 -2.672 1 98.88 300 PHE B N 1
ATOM 5329 C CA . PHE B 1 300 ? -3.977 30.547 -3.158 1 98.88 300 PHE B CA 1
ATOM 5330 C C . PHE B 1 300 ? -3.158 31.109 -2.004 1 98.88 300 PHE B C 1
ATOM 5332 O O . PHE B 1 300 ? -1.93 31.172 -2.08 1 98.88 300 PHE B O 1
ATOM 5339 N N . ILE B 1 301 ? -3.805 31.484 -0.946 1 98.94 301 ILE B N 1
ATOM 5340 C CA . ILE B 1 301 ? -3.123 32.031 0.228 1 98.94 301 ILE B CA 1
ATOM 5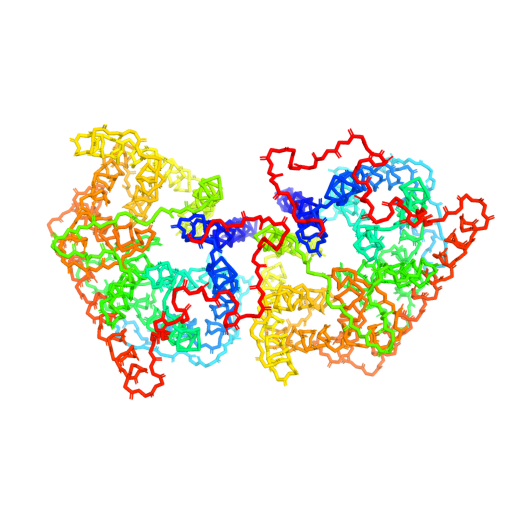341 C C . ILE B 1 301 ? -2.246 30.953 0.854 1 98.94 301 ILE B C 1
ATOM 5343 O O . ILE B 1 301 ? -1.114 31.219 1.265 1 98.94 301 ILE B O 1
ATOM 5347 N N . GLY B 1 302 ? -2.811 29.734 0.916 1 98.88 302 GLY B N 1
ATOM 5348 C CA . GLY B 1 302 ? -1.987 28.625 1.379 1 98.88 302 GLY B CA 1
ATOM 5349 C C . GLY B 1 302 ? -0.695 28.484 0.599 1 98.88 302 GLY B C 1
ATOM 5350 O O . GLY B 1 302 ? 0.376 28.312 1.187 1 98.88 302 GLY B O 1
ATOM 5351 N N . GLY B 1 303 ? -0.794 28.562 -0.736 1 98.81 303 GLY B N 1
ATOM 5352 C CA . GLY B 1 303 ? 0.38 28.5 -1.591 1 98.81 303 GLY B CA 1
ATOM 5353 C C . GLY B 1 303 ? 1.398 29.578 -1.288 1 98.81 303 GLY B C 1
ATOM 5354 O O . GLY B 1 303 ? 2.605 29.328 -1.327 1 98.81 303 GLY B O 1
ATOM 5355 N N . ILE B 1 304 ? 0.998 30.734 -0.981 1 98.81 304 ILE B N 1
ATOM 5356 C CA . ILE B 1 304 ? 1.884 31.828 -0.621 1 98.81 304 ILE B CA 1
ATOM 5357 C C . ILE B 1 304 ? 2.533 31.547 0.732 1 98.81 304 ILE B C 1
ATOM 5359 O O . ILE B 1 304 ? 3.748 31.688 0.886 1 98.81 304 ILE B O 1
ATOM 5363 N N . LEU B 1 305 ? 1.757 31.094 1.678 1 98.81 305 LEU B N 1
ATOM 5364 C CA . LEU B 1 305 ? 2.213 30.891 3.047 1 98.81 305 LEU B CA 1
ATOM 5365 C C . LEU B 1 305 ? 3.283 29.812 3.104 1 98.81 305 LEU B C 1
ATOM 5367 O O . LEU B 1 305 ? 4.203 29.875 3.922 1 98.81 305 LEU B O 1
ATOM 5371 N N . VAL B 1 306 ? 3.109 28.766 2.268 1 98.62 306 VAL B N 1
ATOM 5372 C CA . VAL B 1 306 ? 4.074 27.672 2.33 1 98.62 306 VAL B CA 1
ATOM 5373 C C . VAL B 1 306 ? 5.465 28.203 1.966 1 98.62 306 VAL B C 1
ATOM 5375 O O . VAL B 1 306 ? 6.465 27.781 2.553 1 98.62 306 VAL B O 1
ATOM 5378 N N . VAL B 1 307 ? 5.617 29.109 1.003 1 97.81 307 VAL B N 1
ATOM 5379 C CA . VAL B 1 307 ? 6.898 29.672 0.583 1 97.81 307 VAL B CA 1
ATOM 5380 C C . VAL B 1 307 ? 7.512 30.469 1.727 1 97.81 307 VAL B C 1
ATOM 5382 O O . VAL B 1 307 ? 8.68 30.281 2.076 1 97.81 307 VAL B O 1
ATOM 5385 N N . PHE B 1 308 ? 6.738 31.281 2.352 1 98.19 308 PHE B N 1
ATOM 5386 C CA . PHE B 1 308 ? 7.246 32.094 3.443 1 98.19 308 PHE B CA 1
ATOM 5387 C C . PHE B 1 308 ? 7.469 31.266 4.695 1 98.19 308 PHE B C 1
ATOM 5389 O O . PHE B 1 308 ? 8.297 31.609 5.543 1 98.19 308 PHE B O 1
ATOM 5396 N N . GLY B 1 309 ? 6.652 30.203 4.828 1 98.31 309 GLY B N 1
ATOM 5397 C CA . GLY B 1 309 ? 6.922 29.25 5.895 1 98.31 309 GLY B CA 1
ATOM 5398 C C . GLY B 1 309 ? 8.289 28.609 5.793 1 98.31 309 GLY B C 1
ATOM 5399 O O . GLY B 1 309 ? 9.016 28.531 6.789 1 98.31 309 GLY B O 1
ATOM 5400 N N . VAL B 1 310 ? 8.641 28.219 4.609 1 96.69 310 VAL B N 1
ATOM 5401 C CA . VAL B 1 310 ? 9.953 27.609 4.387 1 96.69 310 VAL B CA 1
ATOM 5402 C C . VAL B 1 310 ? 11.047 28.609 4.742 1 96.69 310 VAL B C 1
ATOM 5404 O O . VAL B 1 310 ? 12.023 28.266 5.402 1 96.69 310 VAL B O 1
ATOM 5407 N N . ILE B 1 311 ? 10.914 29.859 4.344 1 96.06 311 ILE B N 1
ATOM 5408 C CA . ILE B 1 311 ? 11.867 30.922 4.633 1 96.06 311 ILE B CA 1
ATOM 5409 C C . ILE B 1 311 ? 11.945 31.156 6.141 1 96.06 311 ILE B C 1
ATOM 5411 O O . ILE B 1 311 ? 13.031 31.297 6.699 1 96.06 311 ILE B O 1
ATOM 5415 N N . LEU B 1 312 ? 10.781 31.156 6.766 1 97.62 312 LEU B N 1
ATOM 5416 C CA . LEU B 1 312 ? 10.711 31.391 8.203 1 97.62 312 LEU B CA 1
ATOM 5417 C C . LEU B 1 312 ? 11.492 30.328 8.961 1 97.62 312 LEU B C 1
ATOM 5419 O O . LEU B 1 312 ? 12.312 30.641 9.828 1 97.62 312 LEU B O 1
ATOM 5423 N N . PHE B 1 313 ? 11.266 29.078 8.664 1 97.88 313 PHE B N 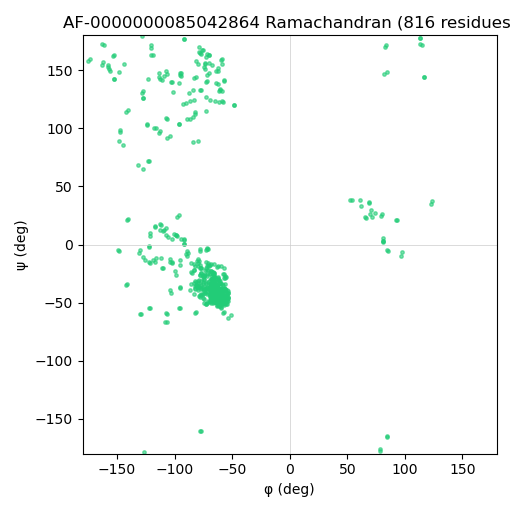1
ATOM 5424 C CA . PHE B 1 313 ? 11.898 28 9.406 1 97.88 313 PHE B CA 1
ATOM 5425 C C . PHE B 1 313 ? 13.391 27.938 9.094 1 97.88 313 PHE B C 1
ATOM 5427 O O . PHE B 1 313 ? 14.195 27.578 9.961 1 97.88 313 PHE B O 1
ATOM 5434 N N . ASP B 1 314 ? 13.781 28.297 7.895 1 96.31 314 ASP B N 1
ATOM 5435 C CA . ASP B 1 314 ? 15.203 28.422 7.578 1 96.31 314 ASP B CA 1
ATOM 5436 C C . ASP B 1 314 ? 15.859 29.516 8.406 1 96.31 314 ASP B C 1
ATOM 5438 O O . ASP B 1 314 ? 16.984 29.359 8.883 1 96.31 314 ASP B O 1
ATOM 5442 N N . ASN B 1 315 ? 15.188 30.594 8.531 1 96.62 315 ASN B N 1
ATOM 5443 C CA . ASN B 1 315 ? 15.727 31.734 9.266 1 96.62 315 ASN B CA 1
ATOM 5444 C C . ASN B 1 315 ? 15.938 31.406 10.742 1 96.62 315 ASN B C 1
ATOM 5446 O O . ASN B 1 315 ? 16.859 31.922 11.375 1 96.62 315 ASN B O 1
ATOM 5450 N N . ILE B 1 316 ? 15.062 30.516 11.281 1 97.19 316 ILE B N 1
ATOM 5451 C CA . ILE B 1 316 ? 15.203 30.172 12.695 1 97.19 316 ILE B CA 1
ATOM 5452 C C . ILE B 1 316 ? 15.953 28.844 12.828 1 97.19 316 ILE B C 1
ATOM 5454 O O . ILE B 1 316 ? 15.938 28.219 13.891 1 97.19 316 ILE B O 1
ATOM 5458 N N . LYS B 1 317 ? 16.469 28.328 11.75 1 97.38 317 LYS B N 1
ATOM 5459 C CA . LYS B 1 317 ? 17.422 27.219 11.648 1 97.38 317 LYS B CA 1
ATOM 5460 C C . LYS B 1 317 ? 16.75 25.906 12.047 1 97.38 317 LYS B C 1
ATOM 5462 O O . LYS B 1 317 ? 17.359 25.094 12.758 1 97.38 317 LYS B O 1
ATOM 5467 N N . ILE B 1 318 ? 15.5 25.719 11.711 1 98.12 318 ILE B N 1
ATOM 5468 C CA . ILE B 1 318 ? 14.805 24.438 11.75 1 98.12 318 ILE B CA 1
ATOM 5469 C C . ILE B 1 318 ? 14.82 23.797 10.367 1 98.12 318 ILE B C 1
ATOM 5471 O O . ILE B 1 318 ? 14.109 24.234 9.461 1 98.12 318 ILE B O 1
ATOM 5475 N N . ASP B 1 319 ? 15.664 22.828 10.211 1 98.06 319 ASP B N 1
ATOM 5476 C CA . ASP B 1 319 ? 15.922 22.203 8.922 1 98.06 319 ASP B CA 1
ATOM 5477 C C . ASP B 1 319 ? 14.867 21.141 8.609 1 98.06 319 ASP B C 1
ATOM 5479 O O . ASP B 1 319 ? 14.797 20.109 9.281 1 98.06 319 ASP B O 1
ATOM 5483 N N . ASP B 1 320 ? 14.07 21.391 7.648 1 97.56 320 ASP B N 1
ATOM 5484 C CA . ASP B 1 320 ? 13.039 20.5 7.121 1 97.56 320 ASP B CA 1
ATOM 5485 C C . ASP B 1 320 ? 13.305 20.156 5.656 1 97.56 320 ASP B C 1
ATOM 5487 O O . ASP B 1 320 ? 12.945 20.922 4.762 1 97.56 320 ASP B O 1
ATOM 5491 N N . PRO B 1 321 ? 13.867 18.969 5.398 1 96.75 321 PRO B N 1
ATOM 5492 C CA . PRO B 1 321 ? 14.352 18.625 4.062 1 96.75 321 PRO B CA 1
ATOM 5493 C C . PRO B 1 321 ? 13.258 18.703 2.998 1 96.75 321 PRO B C 1
ATOM 5495 O O . PRO B 1 321 ? 13.555 18.891 1.816 1 96.75 321 PRO B O 1
ATOM 5498 N N . VAL B 1 322 ? 11.938 18.547 3.396 1 96.62 322 VAL B N 1
ATOM 5499 C CA . VAL B 1 322 ? 10.93 18.375 2.35 1 96.62 322 VAL B CA 1
ATOM 5500 C C . VAL B 1 322 ? 9.867 19.469 2.461 1 96.62 322 VAL B C 1
ATOM 5502 O O . VAL B 1 322 ? 8.883 19.453 1.722 1 96.62 322 VAL B O 1
ATOM 5505 N N . GLY B 1 323 ? 9.953 20.359 3.432 1 97.06 323 GLY B N 1
ATOM 5506 C CA . GLY B 1 323 ? 8.984 21.422 3.617 1 97.06 323 GLY B CA 1
ATOM 5507 C C . GLY B 1 323 ? 7.711 20.969 4.297 1 97.06 323 GLY B C 1
ATOM 5508 O O . GLY B 1 323 ? 6.648 21.562 4.109 1 97.06 323 GLY B O 1
ATOM 5509 N N . ALA B 1 324 ? 7.785 19.922 5.047 1 97.44 324 ALA B N 1
ATOM 5510 C CA . ALA B 1 324 ? 6.629 19.297 5.684 1 97.44 324 ALA B CA 1
ATOM 5511 C C . ALA B 1 324 ? 6.008 20.234 6.723 1 97.44 324 ALA B C 1
ATOM 5513 O O . ALA B 1 324 ? 4.781 20.312 6.828 1 97.44 324 ALA B O 1
ATOM 5514 N N . ILE B 1 325 ? 6.809 20.906 7.461 1 98.56 325 ILE B N 1
ATOM 5515 C CA . ILE B 1 325 ? 6.32 21.781 8.516 1 98.56 325 ILE B CA 1
ATOM 5516 C C . ILE B 1 325 ? 5.527 22.938 7.91 1 98.56 325 ILE B C 1
ATOM 5518 O O . ILE B 1 325 ? 4.426 23.25 8.359 1 98.56 325 ILE B O 1
ATOM 5522 N N . SER B 1 326 ? 6.047 23.531 6.895 1 98.69 326 SER B N 1
ATOM 5523 C CA . SER B 1 326 ? 5.371 24.641 6.234 1 98.69 326 SER B CA 1
ATOM 5524 C C . SER B 1 326 ? 4.055 24.203 5.605 1 98.69 326 SER B C 1
ATOM 5526 O O . SER B 1 326 ? 3.041 24.891 5.723 1 98.69 326 SER B O 1
ATOM 5528 N N . VAL B 1 327 ? 4.074 23.062 4.965 1 98.75 327 VAL B N 1
ATOM 5529 C CA . VAL B 1 327 ? 2.891 22.562 4.27 1 98.75 327 VAL B CA 1
ATOM 5530 C C . VAL B 1 327 ? 1.827 22.156 5.289 1 98.75 327 VAL B C 1
ATOM 5532 O O . VAL B 1 327 ? 0.674 22.578 5.195 1 98.75 327 VAL B O 1
ATOM 5535 N N . HIS B 1 328 ? 2.199 21.391 6.293 1 98.81 328 HIS B N 1
ATOM 5536 C CA . HIS B 1 328 ? 1.196 20.734 7.121 1 98.81 328 HIS B CA 1
ATOM 5537 C C . HIS B 1 328 ? 0.882 21.547 8.367 1 98.81 328 HIS B C 1
ATOM 5539 O O . HIS B 1 328 ? -0.263 21.578 8.82 1 98.81 328 HIS B O 1
ATOM 5545 N N . LEU B 1 329 ? 1.879 22.188 8.945 1 98.75 329 LEU B N 1
ATOM 5546 C CA . LEU B 1 329 ? 1.614 22.953 10.156 1 98.75 329 LEU B CA 1
ATOM 5547 C C . LEU B 1 329 ? 1.049 24.328 9.82 1 98.75 329 LEU B C 1
ATOM 5549 O O . LEU B 1 329 ? -0.066 24.656 10.227 1 98.75 329 LEU B O 1
ATOM 5553 N N . ILE B 1 330 ? 1.804 25.094 9.07 1 98.81 330 ILE B N 1
ATOM 5554 C CA . ILE B 1 330 ? 1.398 26.469 8.773 1 98.81 330 ILE B CA 1
ATOM 5555 C C . ILE B 1 330 ? 0.085 26.453 7.988 1 98.81 330 ILE B C 1
ATOM 5557 O O . ILE B 1 330 ? -0.858 27.172 8.344 1 98.81 330 ILE B O 1
ATOM 5561 N N . CYS B 1 331 ? 0.009 25.656 6.961 1 98.88 331 CYS B N 1
ATOM 5562 C CA . CYS B 1 331 ? -1.188 25.641 6.129 1 98.88 331 CYS B CA 1
ATOM 5563 C C . CYS B 1 331 ? -2.33 24.906 6.824 1 98.88 331 CYS B C 1
ATOM 5565 O O . CYS B 1 331 ? -3.502 25.188 6.559 1 98.88 331 CYS B O 1
ATOM 5567 N N . GLY B 1 332 ? -2 23.953 7.707 1 98.81 332 GLY B N 1
ATOM 5568 C CA . GLY B 1 332 ? -3.033 23.375 8.555 1 98.81 332 GLY B CA 1
ATOM 5569 C C . GLY B 1 332 ? -3.691 24.391 9.469 1 98.81 332 GLY B C 1
ATOM 5570 O O . GLY B 1 332 ? -4.918 24.406 9.602 1 98.81 332 GLY B O 1
ATOM 5571 N N . ILE B 1 333 ? -2.895 25.219 10.078 1 98.88 333 ILE B N 1
ATOM 5572 C CA . ILE B 1 333 ? -3.396 26.281 10.93 1 98.88 333 ILE B CA 1
ATOM 5573 C C . ILE B 1 333 ? -4.223 27.266 10.102 1 98.88 333 ILE B C 1
ATOM 5575 O O . ILE B 1 333 ? -5.336 27.625 10.492 1 98.88 333 ILE B O 1
ATOM 5579 N N . TRP B 1 334 ? -3.723 27.641 8.977 1 98.88 334 TRP B N 1
ATOM 5580 C CA . TRP B 1 334 ? -4.438 28.547 8.086 1 98.88 334 TRP B CA 1
ATOM 5581 C C . TRP B 1 334 ? -5.785 27.969 7.68 1 98.88 334 TRP B C 1
ATOM 5583 O O . TRP B 1 334 ? -6.812 28.641 7.758 1 98.88 334 TRP B O 1
ATOM 5593 N N . GLY B 1 335 ? -5.789 26.719 7.211 1 98.94 335 GLY B N 1
ATOM 5594 C CA . GLY B 1 335 ? -7.027 26.062 6.805 1 98.94 335 GLY B CA 1
ATOM 5595 C C . GLY B 1 335 ? -8.07 26.031 7.906 1 98.94 335 GLY B C 1
ATOM 5596 O O . GLY B 1 335 ? -9.258 26.219 7.648 1 98.94 335 GLY B O 1
ATOM 5597 N N . THR B 1 336 ? -7.602 25.812 9.094 1 98.88 336 THR B N 1
ATOM 5598 C CA . THR B 1 336 ? -8.5 25.766 10.242 1 98.88 336 THR B CA 1
ATOM 5599 C C . THR B 1 336 ? -9.094 27.141 10.523 1 98.88 336 THR B C 1
ATOM 5601 O O . THR B 1 336 ? -10.297 27.281 10.758 1 98.88 336 THR B O 1
ATOM 5604 N N . LEU B 1 337 ? -8.305 28.156 10.484 1 98.88 337 LEU B N 1
ATOM 5605 C CA . LEU B 1 337 ? -8.766 29.516 10.711 1 98.88 337 LEU B CA 1
ATOM 5606 C C . LEU B 1 337 ? -9.719 29.953 9.609 1 98.88 337 LEU B C 1
ATOM 5608 O O . LEU B 1 337 ? -10.656 30.719 9.859 1 98.88 337 LEU B O 1
ATOM 5612 N N . ALA B 1 338 ? -9.469 29.531 8.406 1 98.88 338 ALA B N 1
ATOM 5613 C CA . ALA B 1 338 ? -10.281 29.906 7.25 1 98.88 338 ALA B CA 1
ATOM 5614 C C . ALA B 1 338 ? -11.75 29.547 7.469 1 98.88 338 ALA B C 1
ATOM 5616 O O . ALA B 1 338 ? -12.648 30.234 6.973 1 98.88 338 ALA B O 1
ATOM 5617 N N . VAL B 1 339 ? -12.039 28.531 8.25 1 98.75 339 VAL B N 1
ATOM 5618 C CA . VAL B 1 339 ? -13.398 28.109 8.539 1 98.75 339 VAL B CA 1
ATOM 5619 C C . VAL B 1 339 ? -14.133 29.203 9.312 1 98.75 339 VAL B C 1
ATOM 5621 O O . VAL B 1 339 ? -15.336 29.391 9.133 1 98.75 339 VAL B O 1
ATOM 5624 N N . GLY B 1 340 ? -13.406 29.922 10.148 1 98.69 340 GLY B N 1
ATOM 5625 C CA . GLY B 1 340 ? -14.008 31.031 10.891 1 98.69 340 GLY B CA 1
ATOM 5626 C C . GLY B 1 340 ? -14.141 32.281 10.07 1 98.69 340 GLY B C 1
ATOM 5627 O O . GLY B 1 340 ? -14.906 33.188 10.43 1 98.69 340 GLY B O 1
ATOM 5628 N N . ILE B 1 341 ? -13.492 32.375 8.992 1 98.75 341 ILE B N 1
ATOM 5629 C CA . ILE B 1 341 ? -13.422 33.594 8.195 1 98.75 341 ILE B CA 1
ATOM 5630 C C . ILE B 1 341 ? -14.336 33.469 6.98 1 98.75 341 ILE B C 1
ATOM 5632 O O . ILE B 1 341 ? -14.977 34.469 6.578 1 98.75 341 ILE B O 1
ATOM 5636 N N . PHE B 1 342 ? -14.352 32.312 6.34 1 98.31 342 PHE B N 1
ATOM 5637 C CA . PHE B 1 342 ? -15.102 32.062 5.113 1 98.31 342 PHE B CA 1
ATOM 5638 C C . PHE B 1 342 ? -16.141 30.969 5.324 1 98.31 342 PHE B C 1
ATOM 5640 O O . PHE B 1 342 ? -16.094 30.234 6.312 1 98.31 342 PHE B O 1
ATOM 5647 N N . GLY B 1 343 ? -17.094 30.922 4.371 1 97.62 343 GLY B N 1
ATOM 5648 C CA . GLY B 1 343 ? -18.016 29.797 4.305 1 97.62 343 GLY B CA 1
ATOM 5649 C C . GLY B 1 343 ? -19.203 29.938 5.227 1 97.62 343 GLY B C 1
ATOM 5650 O O . GLY B 1 343 ? -19.469 31.031 5.742 1 97.62 343 GLY B O 1
ATOM 5651 N N . ASP B 1 344 ? -19.906 28.875 5.445 1 97.44 344 ASP B N 1
ATOM 5652 C CA . ASP B 1 344 ? -21.219 28.859 6.078 1 97.44 344 ASP B CA 1
ATOM 5653 C C . ASP B 1 344 ? -21.125 29.125 7.574 1 97.44 344 ASP B C 1
ATOM 5655 O O . ASP B 1 344 ? -22.078 29.609 8.195 1 97.44 344 ASP B O 1
ATOM 5659 N N . LEU B 1 345 ? -19.922 28.906 8.148 1 98.12 345 LEU B N 1
ATOM 5660 C CA . LEU B 1 345 ? -19.781 29.016 9.594 1 98.12 345 LEU B CA 1
ATOM 5661 C C . LEU B 1 345 ? -19.016 30.281 9.969 1 98.12 345 LEU B C 1
ATOM 5663 O O . LEU B 1 345 ? -18.688 30.5 11.141 1 98.12 345 LEU B O 1
ATOM 5667 N N . ALA B 1 346 ? -18.766 31.109 9 1 98.5 346 ALA B N 1
ATOM 5668 C CA . ALA B 1 346 ? -17.969 32.312 9.25 1 98.5 346 ALA B CA 1
ATOM 5669 C C . ALA B 1 346 ? -18.625 33.188 10.312 1 98.5 346 ALA B C 1
ATOM 5671 O O . ALA B 1 346 ? -19.781 33.594 10.164 1 98.5 346 ALA B O 1
ATOM 5672 N N . SER B 1 347 ? -17.859 33.5 11.43 1 98.62 347 SER B N 1
ATOM 5673 C CA . SER B 1 347 ? -18.312 34.344 12.531 1 98.62 347 SER B CA 1
ATOM 5674 C C . SER B 1 347 ? -17.188 34.562 13.523 1 98.62 347 SER B C 1
ATOM 5676 O O . SER B 1 347 ? -16.203 33.812 13.562 1 98.62 347 SER B O 1
ATOM 5678 N N . GLY B 1 348 ? -17.359 35.594 14.234 1 98.31 348 GLY B N 1
ATOM 5679 C CA . GLY B 1 348 ? -16.406 35.844 15.297 1 98.31 348 GLY B CA 1
ATOM 5680 C C . GLY B 1 348 ? -16.297 34.688 16.297 1 98.31 348 GLY B C 1
ATOM 5681 O O . GLY B 1 348 ? -15.203 34.344 16.734 1 98.31 348 GLY B O 1
ATOM 5682 N N . SER B 1 349 ? -17.438 34.188 16.656 1 98.5 349 SER B N 1
ATOM 5683 C CA . SER B 1 349 ? -17.469 33.062 17.594 1 98.5 349 SER B CA 1
ATOM 5684 C C . SER B 1 349 ? -16.766 31.844 17.016 1 98.5 349 SER B C 1
ATOM 5686 O O . SER B 1 349 ? -16.094 31.109 17.75 1 98.5 349 SER B O 1
ATOM 5688 N N . GLN B 1 350 ? -16.922 31.594 15.734 1 98.75 350 GLN B N 1
ATOM 5689 C CA . GLN B 1 350 ? -16.25 30.453 15.109 1 98.75 350 GLN B CA 1
ATOM 5690 C C . GLN B 1 350 ? -14.734 30.656 15.078 1 98.75 350 GLN B C 1
ATOM 5692 O O . GLN B 1 350 ? -13.977 29.688 15.234 1 98.75 350 GLN B O 1
ATOM 5697 N N . ILE B 1 351 ? -14.305 31.844 14.82 1 98.81 351 ILE B N 1
ATOM 5698 C CA . ILE B 1 351 ? -12.875 32.125 14.852 1 98.81 351 ILE B CA 1
ATOM 5699 C C . ILE B 1 351 ? -12.305 31.766 16.219 1 98.81 351 ILE B C 1
ATOM 5701 O O . ILE B 1 351 ? -11.25 31.141 16.312 1 98.81 351 ILE B O 1
ATOM 5705 N N . VAL B 1 352 ? -13 32.156 17.25 1 98.69 352 VAL B N 1
ATOM 5706 C CA . VAL B 1 352 ? -12.547 31.875 18.609 1 98.69 352 VAL B CA 1
ATOM 5707 C C . VAL B 1 352 ? -12.469 30.359 18.828 1 98.69 352 VAL B C 1
ATOM 5709 O O . VAL B 1 352 ? -11.477 29.859 19.375 1 98.69 352 VAL B O 1
ATOM 5712 N N . SER B 1 353 ? -13.492 29.641 18.438 1 98.81 353 SER B N 1
ATOM 5713 C CA . SER B 1 353 ? -13.492 28.188 18.594 1 98.81 353 SER B CA 1
ATOM 5714 C C . SER B 1 353 ? -12.344 27.562 17.828 1 98.81 353 SER B C 1
ATOM 5716 O O . SER B 1 353 ? -11.719 26.609 18.297 1 98.81 353 SER B O 1
ATOM 5718 N N . GLN B 1 354 ? -12.133 28.031 16.594 1 98.88 354 GLN B N 1
ATOM 5719 C CA . GLN B 1 354 ? -11.023 27.531 15.789 1 98.88 354 GLN B CA 1
ATOM 5720 C C . GLN B 1 354 ? -9.688 27.766 16.484 1 98.88 354 GLN B C 1
ATOM 5722 O O . GLN B 1 354 ? -8.812 26.906 16.484 1 98.88 354 GLN B O 1
ATOM 5727 N N . LEU B 1 355 ? -9.508 28.922 17.047 1 98.81 355 LEU B N 1
ATOM 5728 C CA . LEU B 1 355 ? -8.289 29.234 17.781 1 98.81 355 LEU B CA 1
ATOM 5729 C C . LEU B 1 355 ? -8.117 28.328 18.984 1 98.81 355 LEU B C 1
ATOM 5731 O O . LEU B 1 355 ? -7.008 27.875 19.281 1 98.81 355 LEU B O 1
ATOM 5735 N N . ILE B 1 356 ? -9.203 28.047 19.719 1 98.75 356 ILE B N 1
ATOM 5736 C CA . ILE B 1 356 ? -9.148 27.141 20.859 1 98.75 356 ILE B CA 1
ATOM 5737 C C . ILE B 1 356 ? -8.68 25.766 20.391 1 98.75 356 ILE B C 1
ATOM 5739 O O . ILE B 1 356 ? -7.836 25.141 21.031 1 98.75 356 ILE B O 1
ATOM 5743 N N . GLY B 1 357 ? -9.219 25.281 19.266 1 98.81 357 GLY B N 1
ATOM 5744 C CA . GLY B 1 357 ? -8.805 24 18.703 1 98.81 357 GLY B CA 1
ATOM 5745 C C . GLY B 1 357 ? -7.336 23.984 18.312 1 98.81 357 GLY B C 1
ATOM 5746 O O . GLY B 1 357 ? -6.613 23.047 18.672 1 98.81 357 GLY B O 1
ATOM 5747 N N . ILE B 1 358 ? -6.879 25.016 17.625 1 98.88 358 ILE B N 1
ATOM 5748 C CA . ILE B 1 358 ? -5.496 25.125 17.172 1 98.88 358 ILE B CA 1
ATOM 5749 C C . ILE B 1 358 ? -4.555 25.094 18.375 1 98.88 358 ILE B C 1
ATOM 5751 O O . ILE B 1 358 ? -3.592 24.328 18.391 1 98.88 358 ILE B O 1
ATOM 5755 N N . VAL B 1 359 ? -4.867 25.828 19.391 1 98.75 359 VAL B N 1
ATOM 5756 C CA . VAL B 1 359 ? -3.979 26 20.531 1 98.75 359 VAL B CA 1
ATOM 5757 C C . VAL B 1 359 ? -3.996 24.734 21.391 1 98.75 359 VAL B C 1
ATOM 5759 O O . VAL B 1 359 ? -2.947 24.266 21.828 1 98.75 359 VAL B O 1
ATOM 5762 N N . SER B 1 360 ? -5.141 24.172 21.688 1 98.81 360 SER B N 1
ATOM 5763 C CA . SER B 1 360 ? -5.238 23 22.547 1 98.81 360 SER B CA 1
ATOM 5764 C C . SER B 1 360 ? -4.574 21.781 21.906 1 98.81 360 SER B C 1
ATOM 5766 O O . SER B 1 360 ? -3.801 21.078 22.562 1 98.81 360 SER B O 1
ATOM 5768 N N . ILE B 1 361 ? -4.875 21.562 20.625 1 98.75 361 ILE B N 1
ATOM 5769 C CA . ILE B 1 361 ? -4.281 20.422 19.922 1 98.75 361 ILE B CA 1
ATOM 5770 C C . ILE B 1 361 ? -2.779 20.641 19.766 1 98.75 361 ILE B C 1
ATOM 5772 O O . ILE B 1 361 ? -1.985 19.719 19.938 1 98.75 361 ILE B O 1
ATOM 5776 N N . GLY B 1 362 ? -2.418 21.859 19.422 1 98.81 362 GLY B N 1
ATOM 5777 C CA . GLY B 1 362 ? -1.002 22.188 19.375 1 98.81 362 GLY B CA 1
ATOM 5778 C C . GLY B 1 362 ? -0.278 21.938 20.672 1 98.81 362 GLY B C 1
ATOM 5779 O O . GLY B 1 362 ? 0.809 21.359 20.688 1 98.81 362 GLY B O 1
ATOM 5780 N N . ALA B 1 363 ? -0.877 22.344 21.734 1 98.75 363 ALA B N 1
ATOM 5781 C CA . ALA B 1 363 ? -0.27 22.156 23.062 1 98.75 363 ALA B CA 1
ATOM 5782 C C . ALA B 1 363 ? -0.07 20.672 23.359 1 98.75 363 ALA B C 1
ATOM 5784 O O . ALA B 1 363 ? 0.989 20.266 23.844 1 98.75 363 ALA B O 1
ATOM 5785 N N . LEU B 1 364 ? -1.067 19.891 23.094 1 98.62 364 LEU B N 1
ATOM 5786 C CA . LEU B 1 364 ? -0.967 18.453 23.297 1 98.62 364 LEU B CA 1
ATOM 5787 C C . LEU B 1 364 ? 0.178 17.859 22.484 1 98.62 364 LEU B C 1
ATOM 5789 O O . LEU B 1 364 ? 1.009 17.125 23.016 1 98.62 364 LEU B O 1
ATOM 5793 N N . CYS B 1 365 ? 0.215 18.172 21.188 1 98.62 365 CYS B N 1
ATOM 5794 C CA . CYS B 1 365 ? 1.197 17.594 20.281 1 98.62 365 CYS B CA 1
ATOM 5795 C C . CYS B 1 365 ? 2.607 18.047 20.641 1 98.62 365 CYS B C 1
ATOM 5797 O O . CYS B 1 365 ? 3.551 17.25 20.594 1 98.62 365 CYS B O 1
ATOM 5799 N N . ILE B 1 366 ? 2.766 19.359 21 1 98.75 366 ILE B N 1
ATOM 5800 C CA . ILE B 1 366 ? 4.066 19.906 21.359 1 98.75 366 ILE B CA 1
ATOM 5801 C C . ILE B 1 366 ? 4.59 19.219 22.609 1 98.75 366 ILE B C 1
ATOM 5803 O O . ILE B 1 366 ? 5.727 18.75 22.641 1 98.75 366 ILE B O 1
ATOM 5807 N N . VAL B 1 367 ? 3.781 19.094 23.641 1 98.75 367 VAL B N 1
ATOM 5808 C CA . VAL B 1 367 ? 4.199 18.5 24.906 1 98.75 367 VAL B CA 1
ATOM 5809 C C . VAL B 1 367 ? 4.508 17.016 24.688 1 98.75 367 VAL B C 1
ATOM 5811 O O . VAL B 1 367 ? 5.562 16.531 25.109 1 98.75 367 VAL B O 1
ATOM 5814 N N . PHE B 1 368 ? 3.613 16.297 24.047 1 98.5 368 PHE B N 1
ATOM 5815 C CA . PHE B 1 368 ? 3.781 14.867 23.828 1 98.5 368 PHE B CA 1
ATOM 5816 C C . PHE B 1 368 ? 5.047 14.586 23.016 1 98.5 368 PHE B C 1
ATOM 5818 O O . PHE B 1 368 ? 5.855 13.742 23.406 1 98.5 368 PHE B O 1
ATOM 5825 N N . SER B 1 369 ? 5.215 15.289 21.906 1 98.56 369 SER B N 1
ATOM 5826 C CA . SER B 1 369 ? 6.363 15.07 21.031 1 98.56 369 SER B CA 1
ATOM 5827 C C . SER B 1 369 ? 7.664 15.484 21.719 1 98.56 369 SER B C 1
ATOM 5829 O O . SER B 1 369 ? 8.68 14.805 21.594 1 98.56 369 SER B O 1
ATOM 5831 N N . PHE B 1 370 ? 7.605 16.625 22.422 1 98.62 370 PHE B N 1
ATOM 5832 C CA . PHE B 1 370 ? 8.805 17.109 23.109 1 98.62 370 PHE B CA 1
ATOM 5833 C C . PHE B 1 370 ? 9.258 16.109 24.172 1 98.62 370 PHE B C 1
ATOM 5835 O O . PHE B 1 370 ? 10.445 15.766 24.234 1 98.62 370 PHE B O 1
ATOM 5842 N N . VAL B 1 371 ? 8.359 15.633 24.984 1 98.62 371 VAL B N 1
ATOM 5843 C CA . VAL B 1 371 ? 8.695 14.688 26.047 1 98.62 371 VAL B CA 1
ATOM 5844 C C . VAL B 1 371 ? 9.258 13.406 25.453 1 98.62 371 VAL B C 1
ATOM 5846 O O . VAL B 1 371 ? 10.289 12.906 25.891 1 98.62 371 VAL B O 1
ATOM 5849 N N . LEU B 1 372 ? 8.633 12.891 24.406 1 98 372 LEU B N 1
ATOM 5850 C CA . LEU B 1 372 ? 9.047 11.625 23.812 1 98 372 LEU B CA 1
ATOM 5851 C C . LEU B 1 372 ? 10.414 11.766 23.141 1 98 372 LEU B C 1
ATOM 5853 O O . LEU B 1 372 ? 11.32 10.961 23.391 1 98 372 LEU B O 1
ATOM 5857 N N . PHE B 1 373 ? 10.609 12.773 22.297 1 98.06 373 PHE B N 1
ATOM 5858 C CA . PHE B 1 373 ? 11.875 12.961 21.609 1 98.06 373 PHE B CA 1
ATOM 5859 C C . PHE B 1 373 ? 12.984 13.281 22.594 1 98.06 373 PHE B C 1
ATOM 5861 O O . PHE B 1 373 ? 14.125 12.852 22.422 1 98.06 373 PHE B O 1
ATOM 5868 N N . PHE B 1 374 ? 12.664 14.07 23.609 1 98.12 374 PHE B N 1
ATOM 5869 C CA . PHE B 1 374 ? 13.664 14.445 24.594 1 98.12 374 PHE B CA 1
ATOM 5870 C C . PHE B 1 374 ? 14.133 13.227 25.391 1 98.12 374 PHE B C 1
ATOM 5872 O O . PHE B 1 374 ? 15.328 13.055 25.625 1 98.12 374 PHE B O 1
ATOM 5879 N N . LEU B 1 375 ? 13.203 12.383 25.781 1 98.25 375 LEU B N 1
ATOM 5880 C CA . LEU B 1 375 ? 13.555 11.156 26.5 1 98.25 375 LEU B CA 1
ATOM 5881 C C . LEU B 1 375 ? 14.406 10.242 25.625 1 98.25 375 LEU B C 1
ATOM 5883 O O . LEU B 1 375 ? 15.383 9.656 26.094 1 98.25 375 LEU B O 1
ATOM 5887 N N . LEU B 1 376 ? 14.062 10.125 24.406 1 98.06 376 LEU B N 1
ATOM 5888 C CA . LEU B 1 376 ? 14.828 9.297 23.469 1 98.06 376 LEU B CA 1
ATOM 5889 C C . LEU B 1 376 ? 16.219 9.883 23.25 1 98.06 376 LEU B C 1
ATOM 5891 O O . LEU B 1 376 ? 17.188 9.141 23.125 1 98.06 376 LEU B O 1
ATOM 5895 N N . LYS B 1 377 ? 16.266 11.227 23.141 1 97.62 377 LYS B N 1
ATOM 5896 C CA . LYS B 1 377 ? 17.547 11.906 22.969 1 97.62 377 LYS B CA 1
ATOM 5897 C C . LYS B 1 377 ? 18.484 11.648 24.141 1 97.62 377 LYS B C 1
ATOM 5899 O O . LYS B 1 377 ? 19.688 11.453 23.953 1 97.62 377 LYS B O 1
ATOM 5904 N N . LYS B 1 378 ? 18 11.547 25.344 1 97.56 378 LYS B N 1
ATOM 5905 C CA . LYS B 1 378 ? 18.781 11.398 26.562 1 97.56 378 LYS B CA 1
ATOM 5906 C C . LYS B 1 378 ? 19.125 9.93 26.828 1 97.56 378 LYS B C 1
ATOM 5908 O O . LYS B 1 378 ? 20.047 9.633 27.594 1 97.56 378 LYS B O 1
ATOM 5913 N N . THR B 1 379 ? 18.469 9.008 26.188 1 97 379 THR B N 1
ATOM 5914 C CA . THR B 1 379 ? 18.688 7.598 26.469 1 97 379 THR B CA 1
ATOM 5915 C C . THR B 1 379 ? 19.438 6.926 25.328 1 97 379 THR B C 1
ATOM 5917 O O . THR B 1 379 ? 20.656 6.746 25.391 1 97 379 THR B O 1
ATOM 5920 N N . THR B 1 380 ? 18.812 6.82 24.141 1 95.44 380 THR B N 1
ATOM 5921 C CA . THR B 1 380 ? 19.391 6.07 23.031 1 95.44 380 THR B CA 1
ATOM 5922 C C . THR B 1 380 ? 19.969 7.016 21.984 1 95.44 380 THR B C 1
ATOM 5924 O O . THR B 1 380 ? 20.766 6.602 21.141 1 95.44 380 THR B O 1
ATOM 5927 N N . GLY B 1 381 ? 19.609 8.25 22.156 1 97.31 381 GLY B N 1
ATOM 5928 C CA . GLY B 1 381 ? 20 9.172 21.094 1 97.31 381 GLY B CA 1
ATOM 5929 C C . GLY B 1 381 ? 19.047 9.148 19.906 1 97.31 381 GLY B C 1
ATOM 5930 O O . GLY B 1 381 ? 18.547 8.086 19.531 1 97.31 381 GLY B O 1
ATOM 5931 N N . ILE B 1 382 ? 18.875 10.273 19.266 1 98.12 382 ILE B N 1
ATOM 5932 C CA . ILE B 1 382 ? 17.891 10.328 18.203 1 98.12 382 ILE B CA 1
ATOM 5933 C C . ILE B 1 382 ? 18.594 10.641 16.875 1 98.12 382 ILE B C 1
ATOM 5935 O O . ILE B 1 382 ? 17.984 10.5 15.805 1 98.12 382 ILE B O 1
ATOM 5939 N N . ARG B 1 383 ? 19.875 11.109 16.891 1 98.19 383 ARG B N 1
ATOM 5940 C CA . ARG B 1 383 ? 20.609 11.492 15.688 1 98.19 383 ARG B CA 1
ATOM 5941 C C . ARG B 1 383 ? 21.75 10.516 15.406 1 98.19 383 ARG B C 1
ATOM 5943 O O . ARG B 1 383 ? 22.438 10.07 16.328 1 98.19 383 ARG B O 1
ATOM 5950 N N . VAL B 1 384 ? 21.969 10.211 14.188 1 97.25 384 VAL B N 1
ATOM 5951 C CA . VAL B 1 384 ? 23.109 9.383 13.797 1 97.25 384 VAL B CA 1
ATOM 5952 C C . VAL B 1 384 ? 24.406 10.172 13.992 1 97.25 384 VAL B C 1
ATOM 5954 O O . VAL B 1 384 ? 24.391 11.398 14.109 1 97.25 384 VAL B O 1
ATOM 5957 N N . ASP B 1 385 ? 25.5 9.43 14.008 1 96.75 385 ASP B N 1
ATOM 5958 C CA . ASP B 1 385 ? 26.766 10.141 14.172 1 96.75 385 ASP B CA 1
ATOM 5959 C C . ASP B 1 385 ? 27.172 10.844 12.883 1 96.75 385 ASP B C 1
ATOM 5961 O O . ASP B 1 385 ? 26.578 10.609 11.82 1 96.75 385 ASP B O 1
ATOM 5965 N N . GLU B 1 386 ? 28.141 11.711 12.969 1 96.69 386 GLU B N 1
ATOM 5966 C CA . GLU B 1 386 ? 28.547 12.555 11.852 1 96.69 386 GLU B CA 1
ATOM 5967 C C . GLU B 1 386 ? 29.031 11.719 10.672 1 96.69 386 GLU B C 1
ATOM 5969 O O . GLU B 1 386 ? 28.766 12.055 9.516 1 96.69 386 GLU B O 1
ATOM 5974 N N . GLN B 1 387 ? 29.734 10.719 10.938 1 96.44 387 GLN B N 1
ATOM 5975 C CA . GLN B 1 387 ? 30.25 9.859 9.883 1 96.44 387 GLN B CA 1
ATOM 5976 C C . GLN B 1 387 ? 29.109 9.188 9.117 1 96.44 387 GLN B C 1
ATOM 5978 O O . GLN B 1 387 ? 29.094 9.188 7.883 1 96.44 387 GLN B O 1
ATOM 5983 N N . GLU B 1 388 ? 28.219 8.68 9.875 1 95.5 388 GLU B N 1
ATOM 5984 C CA . GLU B 1 388 ? 27.062 8.016 9.273 1 95.5 388 GLU B CA 1
ATOM 5985 C C . GLU B 1 388 ? 26.219 9.008 8.461 1 95.5 388 GLU B C 1
ATOM 5987 O O . GLU B 1 388 ? 25.75 8.68 7.367 1 95.5 388 GLU B O 1
ATOM 5992 N N . GLU B 1 389 ? 26.047 10.18 9 1 96.56 389 GLU B N 1
ATOM 5993 C CA . GLU B 1 389 ? 25.281 11.203 8.289 1 96.56 389 GLU B CA 1
ATOM 5994 C C . GLU B 1 389 ? 25.969 11.602 6.984 1 96.56 389 GLU B C 1
ATOM 5996 O O . GLU B 1 389 ? 25.312 11.828 5.973 1 96.56 389 GLU B O 1
ATOM 6001 N N . THR B 1 390 ? 27.297 11.672 6.953 1 95.06 390 THR B N 1
ATOM 6002 C CA . THR B 1 390 ? 28.062 12.086 5.785 1 95.06 390 THR B CA 1
ATOM 6003 C C . THR B 1 390 ? 28.078 10.977 4.73 1 95.06 390 THR B C 1
ATOM 6005 O O . THR B 1 390 ? 27.906 11.242 3.541 1 95.06 390 THR B O 1
ATOM 6008 N N . GLU B 1 391 ? 28.203 9.75 5.18 1 93.94 391 GLU B N 1
ATOM 6009 C CA . GLU B 1 391 ? 28.281 8.617 4.258 1 93.94 391 GLU B CA 1
ATOM 6010 C C . GLU B 1 391 ? 26.922 8.25 3.705 1 93.94 391 GLU B C 1
ATOM 6012 O O . GLU B 1 391 ? 26.812 7.734 2.59 1 93.94 391 GLU B O 1
ATOM 6017 N N . GLY B 1 392 ? 25.953 8.5 4.57 1 94.62 392 GLY B N 1
ATOM 6018 C CA . GLY B 1 392 ? 24.594 8.148 4.188 1 94.62 392 GLY B CA 1
ATOM 6019 C C . GLY B 1 392 ? 23.984 7.082 5.074 1 94.62 392 GLY B C 1
ATOM 6020 O O . GLY B 1 392 ? 24.656 6.125 5.465 1 94.62 392 GLY B O 1
ATOM 6021 N N . LEU B 1 393 ? 22.797 7.188 5.297 1 95.44 393 LEU B N 1
ATOM 6022 C CA . LEU B 1 393 ? 22.094 6.285 6.207 1 95.44 393 LEU B CA 1
ATOM 6023 C C . LEU B 1 393 ? 21.828 4.941 5.535 1 95.44 393 LEU B C 1
ATOM 6025 O O . LEU B 1 393 ? 21.656 3.928 6.211 1 95.44 393 LEU B O 1
ATOM 6029 N N . ASP B 1 394 ? 21.766 4.902 4.227 1 94.88 394 ASP B N 1
ATOM 6030 C CA . ASP B 1 394 ? 21.453 3.68 3.492 1 94.88 394 ASP B CA 1
ATOM 6031 C C . ASP B 1 394 ? 22.438 2.568 3.84 1 94.88 394 ASP B C 1
ATOM 6033 O O . ASP B 1 394 ? 22.047 1.499 4.305 1 94.88 394 ASP B O 1
ATOM 6037 N N . ILE B 1 395 ? 23.688 2.852 3.73 1 91.69 395 ILE B N 1
ATOM 6038 C CA . ILE B 1 395 ? 24.703 1.815 3.898 1 91.69 395 ILE B CA 1
ATOM 6039 C C . ILE B 1 395 ? 24.859 1.486 5.383 1 91.69 395 ILE B C 1
ATOM 6041 O O . ILE B 1 395 ? 25.109 0.335 5.742 1 91.69 395 ILE B O 1
ATOM 6045 N N . ASN B 1 396 ? 24.688 2.395 6.238 1 90.81 396 ASN B N 1
ATOM 6046 C CA . ASN B 1 396 ? 25 2.197 7.648 1 90.81 396 ASN B CA 1
ATOM 6047 C C . ASN B 1 396 ? 23.828 1.563 8.398 1 90.81 396 ASN B C 1
ATOM 6049 O O . ASN B 1 396 ? 24.031 0.785 9.336 1 90.81 396 ASN B O 1
ATOM 6053 N N . GLU B 1 397 ? 22.672 1.854 8.039 1 91.19 397 GLU B N 1
ATOM 6054 C CA . GLU B 1 397 ? 21.5 1.323 8.75 1 91.19 397 GLU B CA 1
ATOM 6055 C C . GLU B 1 397 ? 20.922 0.115 8.031 1 91.19 397 GLU B C 1
ATOM 6057 O O . GLU B 1 397 ? 20.328 -0.763 8.656 1 91.19 397 GLU B O 1
ATOM 6062 N N . HIS B 1 398 ? 21.125 0.047 6.746 1 93.56 398 HIS B N 1
ATOM 6063 C CA . HIS B 1 398 ? 20.391 -0.946 5.965 1 93.56 398 HIS B CA 1
ATOM 6064 C C . HIS B 1 398 ? 21.359 -1.887 5.242 1 93.56 398 HIS B C 1
ATOM 6066 O O . HIS B 1 398 ? 20.938 -2.924 4.723 1 93.56 398 HIS B O 1
ATOM 6072 N N . GLY B 1 399 ? 22.578 -1.584 5.117 1 90.5 399 GLY B N 1
ATOM 6073 C CA . GLY B 1 399 ? 23.578 -2.426 4.473 1 90.5 399 GLY B CA 1
ATOM 6074 C C . GLY B 1 399 ? 23.406 -2.5 2.967 1 90.5 399 GLY B C 1
ATOM 6075 O O . GLY B 1 399 ? 23.75 -3.51 2.346 1 90.5 399 GLY B O 1
ATOM 6076 N N . MET B 1 400 ? 22.734 -1.456 2.404 1 89.69 400 MET B N 1
ATOM 6077 C CA . MET B 1 400 ? 22.531 -1.504 0.959 1 89.69 400 MET B CA 1
ATOM 6078 C C . MET B 1 400 ? 22.406 -0.098 0.38 1 89.69 400 MET B C 1
ATOM 6080 O O . MET B 1 400 ? 22.25 0.872 1.123 1 89.69 400 MET B O 1
ATOM 6084 N N . HIS B 1 401 ? 22.578 -0.037 -1.02 1 91.62 401 HIS B N 1
ATOM 6085 C CA . HIS B 1 401 ? 22.406 1.197 -1.775 1 91.62 401 HIS B CA 1
ATOM 6086 C C . HIS B 1 401 ? 21.109 1.163 -2.59 1 91.62 401 HIS B C 1
ATOM 6088 O O . HIS B 1 401 ? 20.719 0.107 -3.09 1 91.62 401 HIS B O 1
ATOM 6094 N N . ALA B 1 402 ? 20.562 2.307 -2.758 1 93.69 402 ALA B N 1
ATOM 6095 C CA . ALA B 1 402 ? 19.312 2.393 -3.52 1 93.69 402 ALA B CA 1
ATOM 6096 C C . ALA B 1 402 ? 19.562 2.182 -5.012 1 93.69 402 ALA B C 1
ATOM 6098 O O . ALA B 1 402 ? 18.688 1.707 -5.734 1 93.69 402 ALA B O 1
ATOM 6099 N N . TYR B 1 403 ? 20.734 2.625 -5.477 1 92.25 403 TYR B N 1
ATOM 6100 C CA . TYR B 1 403 ? 21.094 2.596 -6.891 1 92.25 403 TYR B CA 1
ATOM 6101 C C . TYR B 1 403 ? 22.484 2.012 -7.086 1 92.25 403 TYR B C 1
ATOM 6103 O O . TYR B 1 403 ? 23.391 2.678 -7.613 1 92.25 403 TYR B O 1
ATOM 6111 N N . PRO B 1 404 ? 22.656 0.755 -6.828 1 88.31 404 PRO B N 1
ATOM 6112 C CA . PRO B 1 404 ? 24.016 0.192 -6.797 1 88.31 404 PRO B CA 1
ATOM 6113 C C . PRO B 1 404 ? 24.656 0.123 -8.18 1 88.31 404 PRO B C 1
ATOM 6115 O O . PRO B 1 404 ? 25.875 0.055 -8.289 1 88.31 404 PRO B O 1
ATOM 6118 N N . ASP B 1 405 ? 23.812 0.195 -9.188 1 85.94 405 ASP B N 1
ATOM 6119 C CA . ASP B 1 405 ? 24.359 0.023 -10.531 1 85.94 405 ASP B CA 1
ATOM 6120 C C . ASP B 1 405 ? 24.688 1.372 -11.172 1 85.94 405 ASP B C 1
ATOM 6122 O O . ASP B 1 405 ? 25.125 1.432 -12.32 1 85.94 405 ASP B O 1
ATOM 6126 N N . PHE B 1 406 ? 24.516 2.457 -10.367 1 84.94 406 PHE B N 1
ATOM 6127 C CA . PHE B 1 406 ? 24.75 3.791 -10.906 1 84.94 406 PHE B CA 1
ATOM 6128 C C . PHE B 1 406 ? 25.812 4.527 -10.078 1 84.94 406 PHE B C 1
ATOM 6130 O O . PHE B 1 406 ? 25.938 4.281 -8.883 1 84.94 406 PHE B O 1
ATOM 6137 N N . GLU B 1 407 ? 26.656 5.289 -10.758 1 77.56 407 GLU B N 1
ATOM 6138 C CA . GLU B 1 407 ? 27.594 6.156 -10.047 1 77.56 407 GLU B CA 1
ATOM 6139 C C . GLU B 1 407 ? 26.875 7.352 -9.422 1 77.56 407 GLU B C 1
ATOM 6141 O O . GLU B 1 407 ? 26.156 8.078 -10.117 1 77.56 407 GLU B O 1
ATOM 6146 N N . THR B 1 408 ? 26.938 7.289 -8.141 1 69.19 408 THR B N 1
ATOM 6147 C CA . THR B 1 408 ? 26.312 8.414 -7.449 1 69.19 408 THR B CA 1
ATOM 6148 C C . THR B 1 408 ? 27.375 9.414 -6.977 1 69.19 408 THR B C 1
ATOM 6150 O O . THR B 1 408 ? 28.484 9.023 -6.633 1 69.19 408 THR B O 1
ATOM 6153 N N . LYS B 1 409 ? 27.016 10.703 -7.352 1 60.81 409 LYS B N 1
ATOM 6154 C CA . LYS B 1 409 ? 27.969 11.727 -6.93 1 60.81 409 LYS B CA 1
ATOM 6155 C C . LYS B 1 409 ? 27.953 11.906 -5.414 1 60.81 409 LYS B C 1
ATOM 6157 O O . LYS B 1 409 ? 26.891 11.828 -4.785 1 60.81 409 LYS B O 1
ATOM 6162 N N . GLU B 1 410 ? 29.172 11.758 -4.715 1 54.41 410 GLU B N 1
ATOM 6163 C CA . GLU B 1 410 ? 29.328 11.922 -3.273 1 54.41 410 GLU B CA 1
ATOM 6164 C C . GLU B 1 410 ? 28.922 13.328 -2.83 1 54.41 410 GLU B C 1
ATOM 6166 O O . GLU B 1 410 ? 29.078 14.289 -3.58 1 54.41 410 GLU B O 1
#

Nearest PDB structures (foldseek):
  8qj4-assembly1_A  TM=9.058E-01  e=1.164E-27  Shewanella denitrificans OS217
  8qpf-assembly1_B  TM=9.037E-01  e=3.841E-26  Shewanella denitrificans
  6ej6-assembly1_A  TM=8.765E-01  e=5.691E-20  Candida albicans SC5314
  5aex-assembly3_I  TM=8.966E-01  e=5.204E-19  Saccharomyces cerevisiae
  5ah3-assembly1_A  TM=8.595E-01  e=2.346E-19  Candida albicans

pLDDT: mean 96.26, std 4.28, range [52.69, 98.94]

Foldseek 3Di:
DDPVQLVQLAVLLVVLLVLLLLLLLLLLLQLQQLAAQLANVVSNVQSVCLLVLLLVLCQFWLVCFQAVDPVQAAALTHGVHTGQDADVCQQHCVVPVRHGVVSVSSSVSSLLSQLLSLLSQLQGLWWDPVLSSVLSNCLSNPLLSSLNNCPVNRYNQVPPPDHQFFQQPLPSRQQLSLLLNQLNLVVQFAAPPQADPNDGDDRGGDHVVSSVVSLVSNLSSLLSRQLSSVSGPPPVQSVQLNLLLVLLLVLLLVLQQVLCCVVPVDRDVLLSSLSSLQSNSLQRRPSSFAGNVLSSVSSSVSSNQLNVVVVVCVNVRRGRSRSSNSRRNVSSLNSSQSQCCGGDNPDPVNNVSSVVSNVVSSVSSNVSSNVSQVVCCVPVRTTDDPVCSVSHVCCVVPNDGPCVPDDDDD/DDPVQQVQLAVLLVVLLVLLLLLLLLLLLQLQQLAAQLANVVSNVQSVCLLVLLLVLCQFWLVCFQAVDPVQAAALTHGVHTGDDADVCQQHCVVPVRHGVVSVSSSVSSLLSLLLSLLSQLQGLWWDPVLSSVLSNCLSNPLLSSLNNCPVNRYNQVPPPDHQFFQQPLPSRQQLSLLLNQLNLVLQFAAPPQADPNDGDDRGGDHVVSSVVSLVSNLSSLLSRQLSSVSGPPPVQSVQLNLLLVLLLVLLLVLQQVLCCVVPVDRDVLLSSLSSLQSNSLQRRPSRFADSVLSSVSSSVSSNQLNVVVVVCVNVRRGRSRSSNSRRNVSSLNSSQSQCCGGDNPDPVNNVSSVVSNVVSSVSSNVSSNVSQVVCCVPVRTTDDPVCSVSHVCCVPPVDGPCVPDDRDD

Organism: Cyclobacterium marinum (strain ATCC 25205 / DSM 745 / LMG 13164 / NCIMB 1802) (NCBI:txid880070)

InterPro domains:
  IPR001905 Ammonium transporter [TIGR00836] (9-403)
  IPR002229 Blood group Rhesus C/E/D polypeptide [PR00342] (5-23)
  IPR002229 Blood group Rhesus C/E/D polypeptide [PR00342] (108-124)
  IPR002229 Blood group Rhesus C/E/D polypeptide [PR00342] (209-227)
  IPR002229 Blood group Rhesus C/E/D polypeptide [PR00342] (296-314)
  IPR018047 Ammonium transporter, conserved site [PS01219] (166-191)
  IPR024041 Ammonium transporter AmtB-like domain [PF00909] (11-403)
  IPR029020 Ammonium/urea transporter [G3DSA:1.10.3430.10] (1-410)

Sequence (820 aa):
MTQELFTINNLWIMVATILVFIMHLGFAALEAGLTRAKNTVNILFKNTIIPAIGLLTYAFIGFNLMYPGEMFAGGFFGFGGLGLSLPEGWDTSAYSEGYTFFTDFIFQAMFAATAATIVSGAVAERIKLGPFIFFSILYVGICYPIAGMWKWGGGFLDTLSTPFYDFAGSTIVHSVGGWGAVIGAYLLGPRIGKYTNGKTNAIPGHNIPLAVFGVFLLWFGWFGFNGGSVLSADPGTVSLVFVTTALAGAAGAFGALLASYLKFKAYDITMVLNGILAGLVSITAGADLMSPTEAVIIGFIGGILVVFGVILFDNIKIDDPVGAISVHLICGIWGTLAVGIFGDLASGSQIVSQLIGIVSIGALCIVFSFVLFFLLKKTTGIRVDEQEETEGLDINEHGMHAYPDFETKEMTQELFTINNLWIMVATILVFIMHLGFAALEAGLTRAKNTVNILFKNTIIPAIGLLTYAFIGFNLMYPGEMFAGGFFGFGGLGLSLPEGWDTSAYSEGYTFFTDFIFQAMFAATAATIVSGAVAERIKLGPFIFFSILYVGICYPIAGMWKWGGGFLDTLSTPFYDFAGSTIVHSVGGWGAVIGAYLLGPRIGKYTNGKTNAIPGHNIPLAVFGVFLLWFGWFGFNGGSVLSADPGTVSLVFVTTALAGAAGAFGALLASYLKFKAYDITMVLNGILAGLVSITAGADLMSPTEAVIIGFIGGILVVFGVILFDNIKIDDPVGAISVHLICGIWGTLAVGIFGDLASGSQIVSQLIGIVSIGALCIVFSFVLFFLLKKTTGIRVDEQEETEGLDINEHGMHAYPDFETKE